Protein AF-A0A8J2MYY8-F1 (afdb_monomer_lite)

pLDDT: mean 73.26, std 25.35, range [22.89, 98.75]

Structure (mmCIF, N/CA/C/O backbone):
data_AF-A0A8J2MYY8-F1
#
_entry.id   AF-A0A8J2MYY8-F1
#
loop_
_atom_site.group_PDB
_atom_site.id
_atom_site.type_symbol
_atom_site.label_atom_id
_atom_site.label_alt_id
_atom_site.label_comp_id
_atom_site.label_asym_id
_atom_site.label_entity_id
_atom_site.label_seq_id
_atom_site.pdbx_PDB_ins_code
_atom_site.Cartn_x
_atom_site.Cartn_y
_atom_site.Cartn_z
_atom_site.occupancy
_atom_site.B_iso_or_equiv
_atom_site.auth_seq_id
_atom_site.auth_comp_id
_atom_site.auth_asym_id
_atom_site.auth_atom_id
_atom_site.pdbx_PDB_model_num
ATOM 1 N N . MET A 1 1 ? -21.750 -21.195 -16.686 1.00 35.53 1 MET A N 1
ATOM 2 C CA . MET A 1 1 ? -22.300 -19.972 -16.066 1.00 35.53 1 MET A CA 1
ATOM 3 C C . MET A 1 1 ? -21.213 -18.964 -16.250 1.00 35.53 1 MET A C 1
ATOM 5 O O . MET A 1 1 ? -20.213 -19.024 -15.547 1.00 35.53 1 MET A O 1
ATOM 9 N N . ASP A 1 2 ? -21.371 -18.157 -17.274 1.00 39.12 2 ASP A N 1
ATOM 10 C CA . ASP A 1 2 ? -20.282 -17.358 -17.801 1.00 39.12 2 ASP A CA 1
ATOM 11 C C . ASP A 1 2 ? -20.346 -16.023 -17.059 1.00 39.12 2 ASP A C 1
ATOM 13 O O . ASP A 1 2 ? -21.421 -15.427 -16.947 1.00 39.12 2 ASP A O 1
ATOM 17 N N . GLU A 1 3 ? -19.246 -15.624 -16.415 1.00 51.06 3 GLU A N 1
ATOM 18 C CA . GLU A 1 3 ? -19.241 -14.411 -15.594 1.00 51.06 3 GLU A CA 1
ATOM 19 C C . GLU A 1 3 ? -19.477 -13.197 -16.509 1.00 51.06 3 GLU A C 1
ATOM 21 O O . GLU A 1 3 ? -18.712 -13.018 -17.461 1.00 51.06 3 GLU A O 1
ATOM 26 N N . PRO A 1 4 ? -20.518 -12.367 -16.275 1.00 53.91 4 PRO A N 1
ATOM 27 C CA . PRO A 1 4 ? -20.776 -11.225 -17.142 1.00 53.91 4 PRO A CA 1
ATOM 28 C C . PRO A 1 4 ? -19.563 -10.279 -17.164 1.00 53.91 4 PRO A C 1
ATOM 30 O O . PRO A 1 4 ? -18.940 -10.054 -16.119 1.00 53.91 4 PRO A O 1
ATOM 33 N N . PRO A 1 5 ? -19.197 -9.748 -18.342 1.00 60.94 5 PRO A N 1
ATOM 34 C CA . PRO A 1 5 ? -17.864 -9.214 -18.588 1.00 60.94 5 PRO A CA 1
ATOM 35 C C . PRO A 1 5 ? -17.558 -7.955 -17.769 1.00 60.94 5 PRO A C 1
ATOM 37 O O . PRO A 1 5 ? -18.329 -6.992 -17.774 1.00 60.94 5 PRO A O 1
ATOM 40 N N . ASN A 1 6 ? -16.383 -7.930 -17.128 1.00 81.81 6 ASN A N 1
ATOM 41 C CA . ASN A 1 6 ? -15.788 -6.682 -16.650 1.00 81.81 6 ASN A CA 1
ATOM 42 C C . ASN A 1 6 ? -15.225 -5.955 -17.880 1.00 81.81 6 ASN A C 1
ATOM 44 O O . ASN A 1 6 ? -14.192 -6.362 -18.418 1.00 81.81 6 ASN A O 1
ATOM 48 N N . ALA A 1 7 ? -15.939 -4.942 -18.370 1.00 91.12 7 ALA A N 1
ATOM 49 C CA . ALA A 1 7 ? -15.578 -4.215 -19.579 1.00 91.12 7 ALA A CA 1
ATOM 50 C C . ALA A 1 7 ? -14.531 -3.142 -19.265 1.00 91.12 7 ALA A C 1
ATOM 52 O O . ALA A 1 7 ? -14.691 -2.357 -18.325 1.00 91.12 7 ALA A O 1
ATOM 53 N N . VAL A 1 8 ? -13.471 -3.090 -20.068 1.00 96.44 8 VAL A N 1
ATOM 54 C CA . VAL A 1 8 ? -12.348 -2.158 -19.908 1.00 96.44 8 VAL A CA 1
ATOM 55 C C . VAL A 1 8 ? -11.906 -1.587 -21.255 1.00 96.44 8 VAL A C 1
ATOM 57 O O . VAL A 1 8 ? -12.177 -2.182 -22.295 1.00 96.44 8 VAL A O 1
ATOM 60 N N . VAL A 1 9 ? -11.206 -0.452 -21.244 1.00 96.94 9 VAL A N 1
ATOM 61 C CA . VAL A 1 9 ? -10.592 0.170 -22.428 1.00 96.94 9 VAL A CA 1
ATOM 62 C C . VAL A 1 9 ? -9.089 0.335 -22.197 1.00 96.94 9 VAL A C 1
ATOM 64 O O . VAL A 1 9 ? -8.678 0.944 -21.208 1.00 96.94 9 VAL A O 1
ATOM 67 N N . THR A 1 10 ? -8.267 -0.225 -23.086 1.00 96.31 10 THR A N 1
ATOM 68 C CA . THR A 1 10 ? -6.794 -0.143 -23.006 1.00 96.31 10 THR A CA 1
ATOM 69 C C . THR A 1 10 ? -6.267 1.232 -23.431 1.00 96.31 10 THR A C 1
ATOM 71 O O . THR A 1 10 ? -7.011 2.057 -23.965 1.00 96.31 10 THR A O 1
ATOM 74 N N . ALA A 1 11 ? -4.963 1.473 -23.263 1.00 94.50 11 ALA A N 1
ATOM 75 C CA . ALA A 1 11 ? -4.309 2.701 -23.729 1.00 94.50 11 ALA A CA 1
ATOM 76 C C . ALA A 1 11 ? -4.396 2.901 -25.258 1.00 94.50 11 ALA A C 1
ATOM 78 O O . ALA A 1 11 ? -4.311 4.020 -25.753 1.00 94.50 11 ALA A O 1
ATOM 79 N N . GLU A 1 12 ? -4.615 1.820 -26.012 1.00 94.50 12 GLU A N 1
ATOM 80 C CA . GLU A 1 12 ? -4.838 1.841 -27.464 1.00 94.50 12 GLU A CA 1
ATOM 81 C C . GLU A 1 12 ? -6.306 2.114 -27.852 1.00 94.50 12 GLU A C 1
ATOM 83 O O . GLU A 1 12 ? -6.661 2.020 -29.026 1.00 94.50 12 GLU A O 1
ATOM 88 N N . GLY A 1 13 ? -7.192 2.379 -26.884 1.00 94.69 13 GLY A N 1
ATOM 89 C CA . GLY A 1 13 ? -8.627 2.575 -27.117 1.00 94.69 13 GLY A CA 1
ATOM 90 C C . GLY A 1 13 ? -9.415 1.288 -27.400 1.00 94.69 13 GLY A C 1
ATOM 91 O O . GLY A 1 13 ? -10.597 1.358 -27.735 1.00 94.69 13 GLY A O 1
ATOM 92 N N . LYS A 1 14 ? -8.799 0.105 -27.261 1.00 95.31 14 LYS A N 1
ATOM 93 C CA . LYS A 1 14 ? -9.464 -1.189 -27.495 1.00 95.31 14 LYS A CA 1
ATOM 94 C C . LYS A 1 14 ? -10.354 -1.546 -26.307 1.00 95.31 14 LYS A C 1
ATOM 96 O O . LYS A 1 14 ? -9.869 -1.614 -25.178 1.00 95.31 14 LYS A O 1
ATOM 101 N N . MET A 1 15 ? -11.633 -1.816 -26.566 1.00 96.12 15 MET A N 1
ATOM 102 C CA . MET A 1 15 ? -12.546 -2.373 -25.566 1.00 96.12 15 MET A CA 1
ATOM 103 C C . MET A 1 15 ? -12.300 -3.880 -25.411 1.00 96.12 15 MET A C 1
ATOM 105 O O . MET A 1 15 ? -12.277 -4.598 -26.409 1.00 96.12 15 MET A O 1
ATOM 109 N N . LEU A 1 16 ? -12.126 -4.351 -24.175 1.00 95.56 16 LEU A N 1
ATOM 110 C CA . LEU A 1 16 ? -11.881 -5.754 -23.827 1.00 95.56 16 LEU A CA 1
ATOM 111 C C . LEU A 1 16 ? -12.778 -6.201 -22.664 1.00 95.56 16 LEU A C 1
ATOM 113 O O . LEU A 1 16 ? -13.167 -5.391 -21.820 1.00 95.56 16 LEU A O 1
ATOM 117 N N . THR A 1 17 ? -13.021 -7.507 -22.573 1.00 95.31 17 THR A N 1
ATOM 118 C CA . THR A 1 17 ? -13.473 -8.174 -21.344 1.00 95.31 17 THR A CA 1
ATOM 119 C C . THR A 1 17 ? -12.260 -8.638 -20.546 1.00 95.31 17 THR A C 1
ATOM 121 O O . THR A 1 17 ? -11.368 -9.274 -21.104 1.00 95.31 17 THR A O 1
ATOM 124 N N . ALA A 1 18 ? -12.246 -8.404 -19.235 1.00 95.12 18 ALA A N 1
ATOM 125 C CA . ALA A 1 18 ? -11.312 -9.047 -18.312 1.00 95.12 18 ALA A CA 1
ATOM 126 C C . ALA A 1 18 ? -12.074 -9.997 -17.372 1.00 95.12 18 ALA A C 1
ATOM 128 O O . ALA A 1 18 ? -12.907 -9.557 -16.584 1.00 95.12 18 ALA A O 1
ATOM 129 N N . SER A 1 19 ? -11.806 -11.300 -17.421 1.00 93.00 19 SER A N 1
ATOM 130 C CA . SER A 1 19 ? -12.406 -12.324 -16.549 1.00 93.00 19 SER A CA 1
ATOM 131 C C . SER A 1 19 ? -11.359 -13.357 -16.123 1.00 93.00 19 SER A C 1
ATOM 133 O O . SER A 1 19 ? -10.232 -13.346 -16.611 1.00 93.00 19 SER A O 1
ATOM 135 N N . ALA A 1 20 ? -11.717 -14.314 -15.263 1.00 91.19 20 ALA A N 1
ATOM 136 C CA . ALA A 1 20 ? -10.812 -15.410 -14.902 1.00 91.19 20 ALA A CA 1
ATOM 137 C C . ALA A 1 20 ? -10.425 -16.334 -16.087 1.00 91.19 20 ALA A C 1
ATOM 139 O O . ALA A 1 20 ? -9.560 -17.193 -15.924 1.00 91.19 20 ALA A O 1
ATOM 140 N N . THR A 1 21 ? -11.055 -16.182 -17.262 1.00 91.56 21 THR A N 1
ATOM 141 C CA . THR A 1 21 ? -10.825 -17.014 -18.463 1.00 91.56 21 THR A CA 1
ATOM 142 C C . THR A 1 21 ? -10.539 -16.222 -19.746 1.00 91.56 21 THR A C 1
ATOM 144 O O . THR A 1 21 ? -10.044 -16.801 -20.708 1.00 91.56 21 THR A O 1
ATOM 147 N N . GLU A 1 22 ? -10.772 -14.906 -19.764 1.00 94.06 22 GLU A N 1
ATOM 148 C CA . GLU A 1 22 ? -10.549 -14.019 -20.913 1.00 94.06 22 GLU A CA 1
ATOM 149 C C . GLU A 1 22 ? -9.733 -12.798 -20.466 1.00 94.06 22 GLU A C 1
ATOM 151 O O . GLU A 1 22 ? -10.091 -12.148 -19.486 1.00 94.06 22 GLU A O 1
ATOM 156 N N . ASN A 1 23 ? -8.610 -12.506 -21.136 1.00 95.88 23 ASN A N 1
ATOM 157 C CA . ASN A 1 23 ? -7.608 -11.526 -20.672 1.00 95.88 23 ASN A CA 1
ATOM 158 C C . ASN A 1 23 ? -7.275 -11.711 -19.172 1.00 95.88 23 ASN A C 1
ATOM 160 O O . ASN A 1 23 ? -7.234 -10.760 -18.390 1.00 95.88 23 ASN A O 1
ATOM 164 N N . ALA A 1 24 ? -7.082 -12.971 -18.760 1.00 95.69 24 ALA A N 1
ATOM 165 C CA . ALA A 1 24 ? -7.004 -13.367 -17.352 1.00 95.69 24 ALA A CA 1
ATOM 166 C C . ALA A 1 24 ? -5.820 -12.747 -16.588 1.00 95.69 24 ALA A C 1
ATOM 168 O O . ALA A 1 24 ? -5.870 -12.610 -15.368 1.00 95.69 24 ALA A O 1
ATOM 169 N N . ASP A 1 25 ? -4.776 -12.319 -17.297 1.00 97.62 25 ASP A N 1
ATOM 170 C CA . ASP A 1 25 ? -3.670 -11.539 -16.746 1.00 97.62 25 ASP A CA 1
ATOM 171 C C . ASP A 1 25 ? -4.082 -10.091 -16.422 1.00 97.62 25 ASP A C 1
ATOM 173 O O . ASP A 1 25 ? -3.766 -9.593 -15.341 1.00 97.62 25 ASP A O 1
ATOM 177 N N . LEU A 1 26 ? -4.870 -9.444 -17.286 1.00 97.06 26 LEU A N 1
ATOM 178 C CA . LEU A 1 26 ? -5.470 -8.136 -17.007 1.00 97.06 26 LEU A CA 1
ATOM 179 C C . LEU A 1 26 ? -6.485 -8.218 -15.861 1.00 97.06 26 LEU A C 1
ATOM 181 O O . LEU A 1 26 ? -6.460 -7.377 -14.966 1.00 97.06 26 LEU A O 1
ATOM 185 N N . TYR A 1 27 ? -7.325 -9.258 -15.834 1.00 96.19 27 TYR A N 1
ATOM 186 C CA . TYR A 1 27 ? -8.229 -9.528 -14.708 1.00 96.19 27 TYR A CA 1
ATOM 187 C C . TYR A 1 27 ? -7.463 -9.689 -13.390 1.00 96.19 27 TYR A C 1
ATOM 189 O O . TYR A 1 27 ? -7.833 -9.087 -12.380 1.00 96.19 27 TYR A O 1
ATOM 197 N N . TRP A 1 28 ? -6.372 -10.461 -13.404 1.00 97.38 28 TRP A N 1
ATOM 198 C CA . TRP A 1 28 ? -5.506 -10.673 -12.245 1.00 97.38 28 TRP A CA 1
ATOM 199 C C . TRP A 1 28 ? -4.905 -9.354 -11.743 1.00 97.38 28 TRP A C 1
ATOM 201 O O . TRP A 1 28 ? -4.964 -9.081 -10.544 1.00 97.38 28 TRP A O 1
ATOM 211 N N . ALA A 1 29 ? -4.390 -8.512 -12.646 1.00 97.88 29 ALA A N 1
ATOM 212 C CA . ALA A 1 29 ? -3.794 -7.222 -12.300 1.00 97.88 29 ALA A CA 1
ATOM 213 C C . ALA A 1 29 ? -4.820 -6.192 -11.798 1.00 97.88 29 ALA A C 1
ATOM 215 O O . ALA A 1 29 ? -4.589 -5.553 -10.773 1.00 97.88 29 ALA A O 1
ATOM 216 N N . LEU A 1 30 ? -5.982 -6.073 -12.447 1.00 96.62 30 LEU A N 1
ATOM 217 C CA . LEU A 1 30 ? -7.080 -5.214 -11.982 1.00 96.62 30 LEU A CA 1
ATOM 218 C C . LEU A 1 30 ? -7.621 -5.669 -10.616 1.00 96.62 30 LEU A C 1
ATOM 220 O O . LEU A 1 30 ? -7.994 -4.842 -9.784 1.00 96.62 30 LEU A O 1
ATOM 224 N N . SER A 1 31 ?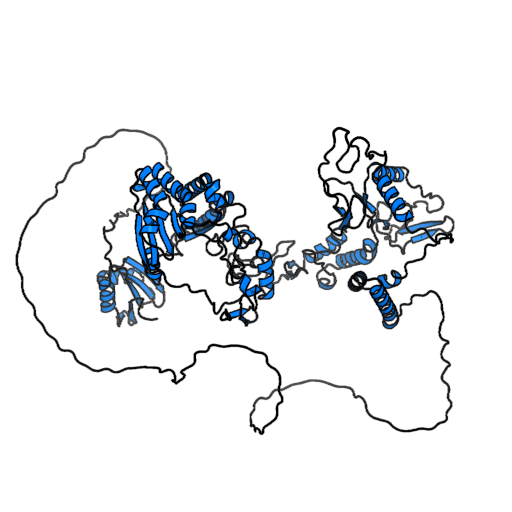 -7.591 -6.975 -10.343 1.00 95.44 31 SER A N 1
ATOM 225 C CA . SER A 1 31 ? -7.970 -7.576 -9.059 1.00 95.44 31 SER A CA 1
ATOM 226 C C . SER A 1 31 ? -6.887 -7.392 -7.981 1.00 95.44 31 SER A C 1
ATOM 228 O O . SER A 1 31 ? -6.402 -8.358 -7.398 1.00 95.44 31 SER A O 1
ATOM 230 N N . GLY A 1 32 ? -6.512 -6.145 -7.683 1.00 94.75 32 GLY A N 1
ATOM 231 C CA . GLY A 1 32 ? -5.687 -5.786 -6.519 1.00 94.75 32 GLY A CA 1
ATOM 232 C C . GLY A 1 32 ? -4.299 -5.213 -6.811 1.00 94.75 32 GLY A C 1
ATOM 233 O O . GLY A 1 32 ? -3.652 -4.740 -5.882 1.00 94.75 32 GLY A O 1
ATOM 234 N N . GLY A 1 33 ? -3.862 -5.173 -8.070 1.00 95.69 33 GLY A N 1
ATOM 235 C CA . GLY A 1 33 ? -2.598 -4.570 -8.508 1.00 95.69 33 GLY A CA 1
ATOM 236 C C . GLY A 1 33 ? -2.614 -3.041 -8.641 1.00 95.69 33 GLY A C 1
ATOM 237 O O . GLY A 1 33 ? -1.785 -2.490 -9.362 1.00 95.69 33 GLY A O 1
ATOM 238 N N . GLY A 1 34 ? -3.541 -2.352 -7.970 1.00 92.06 34 GLY A N 1
ATOM 239 C CA . GLY A 1 34 ? -3.747 -0.903 -8.068 1.00 92.06 34 GLY A CA 1
ATOM 240 C C . GLY A 1 34 ? -4.688 -0.490 -9.208 1.00 92.06 34 GLY A C 1
ATOM 241 O O . GLY A 1 34 ? -4.723 -1.105 -10.272 1.00 92.06 34 GLY A O 1
ATOM 242 N N . GLY A 1 35 ? -5.483 0.556 -8.977 1.00 91.69 35 GLY A N 1
ATOM 243 C CA . GLY A 1 35 ? -6.344 1.138 -10.011 1.00 91.69 35 GLY A CA 1
ATOM 244 C C . GLY A 1 35 ? -5.564 1.997 -11.011 1.00 91.69 35 GLY A C 1
ATOM 245 O O . GLY A 1 35 ? -4.432 2.393 -10.750 1.00 91.69 35 GLY A O 1
ATOM 246 N N . GLY A 1 36 ? -6.188 2.307 -12.152 1.00 92.50 36 GLY A N 1
ATOM 247 C CA . GLY A 1 36 ? -5.792 3.424 -13.021 1.00 92.50 36 GLY A CA 1
ATOM 248 C C . GLY A 1 36 ? -4.393 3.385 -13.650 1.00 92.50 36 GLY A C 1
ATOM 249 O O . GLY A 1 36 ? -3.919 4.435 -14.060 1.00 92.50 36 GLY A O 1
ATOM 250 N N . THR A 1 37 ? -3.744 2.216 -13.748 1.00 95.88 37 THR A N 1
ATOM 251 C CA . THR A 1 37 ? -2.482 2.048 -14.505 1.00 95.88 37 THR A CA 1
ATOM 252 C C . THR A 1 37 ? -2.583 1.065 -15.688 1.00 95.88 37 THR A C 1
ATOM 254 O O . THR A 1 37 ? -1.845 1.209 -16.655 1.00 95.88 37 THR A O 1
ATOM 257 N N . TYR A 1 38 ? -3.508 0.093 -15.679 1.00 96.69 38 TYR A N 1
ATOM 258 C CA . TYR A 1 38 ? -3.600 -0.928 -16.746 1.00 96.69 38 TYR A CA 1
ATOM 259 C C . TYR A 1 38 ? -4.593 -0.589 -17.868 1.00 96.69 38 TYR A C 1
ATOM 261 O O . TYR A 1 38 ? -4.336 -0.869 -19.036 1.00 96.69 38 TYR A O 1
ATOM 269 N N . ALA A 1 39 ? -5.762 -0.059 -17.500 1.00 96.44 39 ALA A N 1
ATOM 270 C CA . ALA A 1 39 ? -6.894 0.202 -18.386 1.00 96.44 39 ALA A CA 1
ATOM 271 C C . ALA A 1 39 ? -7.917 1.114 -17.686 1.00 96.44 39 ALA A C 1
ATOM 273 O O . ALA A 1 39 ? -7.975 1.160 -16.452 1.00 96.44 39 ALA A O 1
ATOM 274 N N . VAL A 1 40 ? -8.780 1.771 -18.463 1.00 97.44 40 VAL A N 1
ATOM 275 C CA . VAL A 1 40 ? -9.993 2.427 -17.950 1.00 97.44 40 VAL A CA 1
ATOM 276 C C . VAL A 1 40 ? -11.069 1.361 -17.747 1.00 97.44 40 VAL A C 1
ATOM 278 O O . VAL A 1 40 ? -11.506 0.736 -18.710 1.00 97.44 40 VAL A O 1
ATOM 281 N N . VAL A 1 41 ? -11.509 1.140 -16.508 1.00 96.38 41 VAL A N 1
ATOM 282 C CA . VAL A 1 41 ? -12.591 0.188 -16.201 1.00 96.38 41 VAL A CA 1
ATOM 283 C C . VAL A 1 41 ? -13.949 0.860 -16.415 1.00 96.38 41 VAL A C 1
ATOM 285 O O . VAL A 1 41 ? -14.198 1.928 -15.862 1.00 96.38 41 VAL A O 1
ATOM 288 N N . LEU A 1 42 ? -14.824 0.229 -17.203 1.00 95.62 42 LEU A N 1
ATOM 289 C CA . LEU A 1 42 ? -16.184 0.702 -17.492 1.00 95.62 42 LEU A CA 1
ATOM 290 C C . LEU A 1 42 ? -17.251 -0.040 -16.677 1.00 95.62 42 LEU A C 1
ATOM 292 O O . LEU A 1 42 ? -18.251 0.557 -16.283 1.00 95.62 42 LEU A O 1
ATOM 296 N N . SER A 1 43 ? -17.054 -1.335 -16.417 1.00 94.06 43 SER A N 1
ATOM 297 C CA . SER A 1 43 ? -17.954 -2.149 -15.596 1.00 94.06 43 SER A CA 1
ATOM 298 C C . SER A 1 43 ? -17.190 -3.177 -14.764 1.00 94.06 43 SER A C 1
ATOM 300 O O . SER A 1 43 ? -16.089 -3.599 -15.121 1.00 94.06 43 SER A O 1
ATOM 302 N N . MET A 1 44 ? -17.805 -3.619 -13.664 1.00 93.56 44 MET A N 1
ATOM 303 C CA . MET A 1 44 ? -17.365 -4.805 -12.934 1.00 93.56 44 MET A CA 1
ATOM 304 C C . MET A 1 44 ? -18.550 -5.651 -12.460 1.00 93.56 44 MET A C 1
ATOM 306 O O . MET A 1 44 ? -19.579 -5.125 -12.032 1.00 93.56 44 MET A O 1
ATOM 310 N N . THR A 1 45 ? -18.368 -6.965 -12.484 1.00 90.69 45 THR A N 1
ATOM 311 C CA . THR A 1 45 ? -19.266 -7.968 -11.916 1.00 90.69 45 THR A CA 1
ATOM 312 C C . THR A 1 45 ? -18.748 -8.366 -10.539 1.00 90.69 45 THR A C 1
ATOM 314 O O . THR A 1 45 ? -17.639 -8.880 -10.404 1.00 90.69 45 THR A O 1
ATOM 317 N N . VAL A 1 46 ? -19.560 -8.160 -9.500 1.00 90.69 46 VAL A N 1
ATOM 318 C CA . VAL A 1 46 ? -19.211 -8.511 -8.114 1.00 90.69 46 VAL A CA 1
ATOM 319 C C . VAL A 1 46 ? -20.101 -9.627 -7.567 1.00 90.69 46 VAL A C 1
ATOM 321 O O . VAL A 1 46 ? -21.279 -9.734 -7.908 1.00 90.69 46 VAL A O 1
ATOM 324 N N . LYS A 1 47 ? -19.549 -10.457 -6.674 1.00 89.69 47 LYS A N 1
ATOM 325 C CA . LYS A 1 47 ? -20.314 -11.509 -5.988 1.00 89.69 47 LYS A CA 1
ATOM 326 C C . LYS A 1 47 ? -21.252 -10.887 -4.952 1.00 89.69 47 LYS A C 1
ATOM 328 O O . LYS A 1 47 ? -20.796 -10.357 -3.941 1.00 89.69 47 LYS A O 1
ATOM 333 N N . ALA A 1 48 ? -22.557 -10.984 -5.194 1.00 91.25 48 ALA A N 1
ATOM 334 C CA . ALA A 1 48 ? -23.585 -10.672 -4.207 1.00 91.25 48 ALA A CA 1
ATOM 335 C C . ALA A 1 48 ? -23.799 -11.859 -3.250 1.00 91.25 48 ALA A C 1
ATOM 337 O O . ALA A 1 48 ? -23.750 -13.017 -3.664 1.00 91.25 48 ALA A O 1
ATOM 338 N N . TYR A 1 49 ? -24.081 -11.567 -1.979 1.00 89.88 49 TYR A N 1
ATOM 339 C CA . TYR A 1 49 ? -24.333 -12.569 -0.939 1.00 89.88 49 TYR A CA 1
ATOM 340 C C . TYR A 1 49 ? -25.767 -12.441 -0.400 1.00 89.88 49 TYR A C 1
ATOM 342 O O . TYR A 1 49 ? -26.284 -11.323 -0.331 1.00 89.88 49 TYR A O 1
ATOM 350 N N . PRO A 1 50 ? -26.425 -13.543 0.014 1.00 91.44 50 PRO A N 1
ATOM 351 C CA . PRO A 1 50 ? -27.752 -13.478 0.619 1.00 91.44 50 PRO A CA 1
ATOM 352 C C . PRO A 1 50 ? -27.779 -12.571 1.855 1.00 91.44 50 PRO A C 1
ATOM 354 O O . PRO A 1 50 ? -26.930 -12.686 2.743 1.00 91.44 50 PRO A O 1
ATOM 357 N N . ALA A 1 51 ? -28.785 -11.699 1.935 1.00 89.94 51 ALA A N 1
ATOM 358 C CA . ALA A 1 51 ? -29.011 -10.870 3.112 1.00 89.94 51 ALA A CA 1
ATOM 359 C C . ALA A 1 51 ? -29.333 -11.753 4.331 1.00 89.94 51 ALA A C 1
ATOM 361 O O . ALA A 1 51 ? -30.248 -12.576 4.285 1.00 89.94 51 ALA A O 1
ATOM 362 N N . LYS A 1 52 ? -28.583 -11.562 5.419 1.00 93.44 52 LYS A N 1
ATOM 363 C CA . LYS A 1 52 ? -28.752 -12.250 6.706 1.00 93.44 52 LYS A CA 1
ATOM 364 C C . LYS A 1 52 ? -28.869 -11.244 7.850 1.00 93.44 52 LYS A C 1
ATOM 366 O O . LYS A 1 52 ? -28.573 -10.058 7.678 1.00 93.44 52 LYS A O 1
ATOM 371 N N . GLN A 1 53 ? -29.274 -11.745 9.015 1.00 96.00 53 GLN A N 1
ATOM 372 C CA . GLN A 1 53 ? -29.166 -11.004 10.266 1.00 96.00 53 GLN A CA 1
ATOM 373 C C . GLN A 1 53 ? -27.686 -10.817 10.623 1.00 96.00 53 GLN A C 1
ATOM 375 O O . GLN A 1 53 ? -26.862 -11.703 10.390 1.00 96.00 53 GLN A O 1
ATOM 380 N N . VAL A 1 54 ? -27.351 -9.662 11.179 1.00 98.38 54 VAL A N 1
ATOM 381 C CA . VAL A 1 54 ? -26.008 -9.316 11.632 1.00 98.38 54 VAL A CA 1
ATOM 382 C C . VAL A 1 54 ? -26.045 -9.108 13.136 1.00 98.38 54 VAL A C 1
ATOM 384 O O . VAL A 1 54 ? -26.798 -8.268 13.636 1.00 98.38 54 VAL A O 1
ATOM 387 N N . GLY A 1 55 ? -25.202 -9.853 13.848 1.00 98.62 55 GLY A N 1
ATOM 388 C CA . GLY A 1 55 ? -24.866 -9.552 15.231 1.00 98.62 55 GLY A CA 1
ATOM 389 C C . GLY A 1 55 ? -23.928 -8.351 15.246 1.00 98.62 55 GLY A C 1
ATOM 390 O O . GLY A 1 55 ? -22.833 -8.413 14.683 1.00 98.62 55 GLY A O 1
ATOM 391 N N . GLY A 1 56 ? -24.355 -7.260 15.875 1.00 98.56 56 GLY A N 1
ATOM 392 C CA . GLY A 1 56 ? -23.615 -6.005 15.926 1.00 98.56 56 GLY A CA 1
ATOM 393 C C . GLY A 1 56 ? -23.245 -5.586 17.345 1.00 98.56 56 GLY A C 1
ATOM 394 O O . GLY A 1 56 ? -23.953 -5.887 18.309 1.00 98.56 56 GLY A O 1
ATOM 395 N N . ALA A 1 57 ? -22.155 -4.834 17.485 1.00 98.69 57 ALA A N 1
ATOM 396 C CA . ALA A 1 57 ? -21.894 -4.053 18.692 1.00 98.69 57 ALA A CA 1
ATOM 397 C C . ALA A 1 57 ? -21.107 -2.771 18.397 1.00 98.69 57 ALA A C 1
ATOM 399 O O . ALA A 1 57 ? -20.415 -2.662 17.386 1.00 98.69 57 ALA A O 1
ATOM 400 N N . ALA A 1 58 ? -21.180 -1.813 19.319 1.00 98.25 58 ALA A N 1
ATOM 401 C CA . ALA A 1 58 ? -20.220 -0.721 19.415 1.00 98.25 58 ALA A CA 1
ATOM 402 C C . ALA A 1 58 ? -19.955 -0.340 20.877 1.00 98.25 58 ALA A C 1
ATOM 404 O O . ALA A 1 58 ? -20.787 -0.580 21.754 1.00 98.25 58 ALA A O 1
ATOM 405 N N . MET A 1 59 ? -18.810 0.289 21.132 1.00 97.00 59 MET A N 1
ATOM 406 C CA . MET A 1 59 ? -18.463 0.873 22.427 1.00 97.00 59 MET A CA 1
ATOM 407 C C . MET A 1 59 ? -17.563 2.099 22.283 1.00 97.00 59 MET A C 1
ATOM 409 O O . MET A 1 59 ? -16.833 2.234 21.303 1.00 97.00 59 MET A O 1
ATOM 413 N N . GLN A 1 60 ? -17.584 2.964 23.296 1.00 97.44 60 GLN A N 1
ATOM 414 C CA . GLN A 1 60 ? -16.679 4.105 23.419 1.00 97.44 60 GLN A CA 1
ATOM 415 C C . GLN A 1 60 ? -16.231 4.254 24.875 1.00 97.44 60 GLN A C 1
ATOM 417 O O . GLN A 1 60 ? -17.055 4.439 25.769 1.00 97.44 60 GLN A O 1
ATOM 422 N N . LEU A 1 61 ? -14.921 4.187 25.109 1.00 97.88 61 LEU A N 1
ATOM 423 C CA . LEU A 1 61 ? -14.284 4.416 26.403 1.00 97.88 61 LEU A CA 1
ATOM 424 C C . LEU A 1 61 ? -13.447 5.695 26.321 1.00 97.88 61 LEU A C 1
ATOM 426 O O . LEU A 1 61 ? -12.444 5.734 25.612 1.00 97.88 61 LEU A O 1
ATOM 430 N N . LEU A 1 62 ? -13.843 6.734 27.057 1.00 97.88 62 LEU A N 1
ATOM 431 C CA . LEU A 1 62 ? -13.067 7.971 27.175 1.00 97.88 62 LEU A CA 1
ATOM 432 C C . LEU A 1 62 ? -11.940 7.789 28.199 1.00 97.88 62 LEU A C 1
ATOM 434 O O . LEU A 1 62 ? -12.193 7.294 29.300 1.00 97.88 62 LEU A O 1
ATOM 438 N N . ALA A 1 63 ? -10.729 8.254 27.895 1.00 96.50 63 ALA A N 1
ATOM 439 C CA . ALA A 1 63 ? -9.595 8.213 28.823 1.00 96.50 63 ALA A CA 1
ATOM 440 C C . ALA A 1 63 ? -9.906 8.932 30.150 1.00 96.50 63 ALA A C 1
ATOM 442 O O . ALA A 1 63 ? -9.574 8.436 31.223 1.00 96.50 63 ALA A O 1
ATOM 443 N N . SER A 1 64 ? -10.656 10.038 30.087 1.00 97.00 64 SER A N 1
ATOM 444 C CA . SER A 1 64 ? -11.128 10.817 31.241 1.00 97.00 64 SER A CA 1
ATOM 445 C C . SER A 1 64 ? -12.144 10.102 32.146 1.00 97.00 64 SER A C 1
ATOM 447 O O . SER A 1 64 ? -12.458 10.613 33.219 1.00 97.00 64 SER A O 1
ATOM 449 N N . SER A 1 65 ? -12.662 8.933 31.748 1.00 95.88 65 SER A N 1
ATOM 450 C CA . SER A 1 65 ? -13.590 8.126 32.561 1.00 95.88 65 SER A CA 1
ATOM 451 C C . SER A 1 65 ? -12.895 7.095 33.465 1.00 95.88 65 SER A C 1
ATOM 453 O O . SER A 1 65 ? -13.557 6.395 34.231 1.00 95.88 65 SER A O 1
ATOM 455 N N . THR A 1 66 ? -11.565 6.985 33.387 1.00 96.25 66 THR A N 1
ATOM 456 C CA . THR A 1 66 ? -10.756 6.011 34.135 1.00 96.25 66 THR A CA 1
ATOM 457 C C . THR A 1 66 ? -9.372 6.598 34.467 1.00 96.25 66 THR A C 1
ATOM 459 O O . THR A 1 66 ? -9.157 7.797 34.309 1.00 96.25 66 THR A O 1
ATOM 462 N N . THR A 1 67 ? -8.435 5.797 34.983 1.00 97.38 67 THR A N 1
ATOM 463 C CA . THR A 1 67 ? -7.045 6.239 35.219 1.00 97.38 67 THR A CA 1
ATOM 464 C C . THR A 1 67 ? -6.145 5.911 34.016 1.00 97.38 67 THR A C 1
ATOM 466 O O . THR A 1 67 ? -6.457 4.969 33.280 1.00 97.38 67 THR A O 1
ATOM 469 N N . PRO A 1 68 ? -5.020 6.623 33.798 1.00 96.38 68 PRO A N 1
ATOM 470 C CA . PRO A 1 68 ? -4.136 6.381 32.652 1.00 96.38 68 PRO A CA 1
ATOM 471 C C . PRO A 1 68 ? -3.630 4.935 32.555 1.00 96.38 68 PRO A C 1
ATOM 473 O O . PRO A 1 68 ? -3.563 4.373 31.465 1.00 96.38 68 PRO A O 1
ATOM 476 N N . GLU A 1 69 ? -3.345 4.296 33.690 1.00 97.25 69 GLU A N 1
ATOM 477 C CA . GLU A 1 69 ? -2.853 2.915 33.762 1.00 97.25 69 GLU A CA 1
ATOM 478 C C . GLU A 1 69 ? -3.946 1.923 33.347 1.00 97.25 69 GLU A C 1
ATOM 480 O O . GLU A 1 69 ? -3.696 0.978 32.599 1.00 97.25 69 GLU A O 1
ATOM 485 N N . LYS A 1 70 ? -5.186 2.163 33.794 1.00 97.88 70 LYS A N 1
ATOM 486 C CA . LYS A 1 70 ? -6.357 1.365 33.413 1.00 97.88 70 LYS A CA 1
ATOM 487 C C . LYS A 1 70 ? -6.735 1.563 31.948 1.00 97.88 70 LYS A C 1
ATOM 489 O O . LYS A 1 70 ? -7.160 0.609 31.306 1.00 97.88 70 LYS A O 1
ATOM 494 N N . TYR A 1 71 ? -6.577 2.776 31.423 1.00 97.44 71 TYR A N 1
ATOM 495 C CA . TYR A 1 71 ? -6.791 3.081 30.012 1.00 97.44 71 TYR A CA 1
ATOM 496 C C . TYR A 1 71 ? -5.755 2.370 29.129 1.00 97.44 71 TYR A C 1
ATOM 498 O O . TYR A 1 71 ? -6.126 1.637 28.217 1.00 97.44 71 TYR A O 1
ATOM 506 N N . ALA A 1 72 ? -4.466 2.479 29.465 1.00 96.75 72 ALA A N 1
ATOM 507 C CA . ALA A 1 72 ? -3.392 1.764 28.778 1.00 96.75 72 ALA A CA 1
ATOM 508 C C . ALA A 1 72 ? -3.589 0.235 28.821 1.00 96.75 72 ALA A C 1
ATOM 510 O O . ALA A 1 72 ? -3.403 -0.441 27.808 1.00 96.75 72 ALA A O 1
ATOM 511 N N . ALA A 1 73 ? -4.038 -0.309 29.958 1.00 98.00 73 ALA A N 1
ATOM 512 C CA . ALA A 1 73 ? -4.397 -1.720 30.088 1.00 98.00 73 ALA A CA 1
ATOM 513 C C . ALA A 1 73 ? -5.644 -2.108 29.265 1.00 98.00 73 ALA A C 1
ATOM 515 O O . ALA A 1 73 ? -5.688 -3.209 28.719 1.00 98.00 73 ALA A O 1
ATOM 516 N N . ALA A 1 74 ? -6.634 -1.222 29.124 1.00 98.12 74 ALA A N 1
ATOM 517 C CA . ALA A 1 74 ? -7.801 -1.440 28.267 1.00 98.12 74 ALA A CA 1
ATOM 518 C C . ALA A 1 74 ? -7.438 -1.441 26.770 1.00 98.12 74 ALA A C 1
ATOM 520 O O . ALA A 1 74 ? -7.997 -2.244 26.021 1.00 98.12 74 ALA A O 1
ATOM 521 N N . THR A 1 75 ? -6.476 -0.617 26.340 1.00 97.38 75 THR A N 1
ATOM 522 C CA . THR A 1 75 ? -5.887 -0.685 24.988 1.00 97.38 75 THR A CA 1
ATOM 523 C C . THR A 1 75 ? -5.109 -1.985 24.796 1.00 97.38 75 THR A C 1
ATOM 525 O O . THR A 1 75 ? -5.302 -2.675 23.798 1.00 97.38 75 THR A O 1
ATOM 528 N N . ALA A 1 76 ? -4.280 -2.373 25.772 1.00 98.25 76 ALA A N 1
ATOM 529 C CA . ALA A 1 76 ? -3.518 -3.620 25.710 1.00 98.25 76 ALA A CA 1
ATOM 530 C C . ALA A 1 76 ? -4.431 -4.850 25.580 1.00 98.25 76 ALA A C 1
ATOM 532 O O . ALA A 1 76 ? -4.214 -5.695 24.715 1.00 98.25 76 ALA A O 1
ATOM 533 N N . LYS A 1 77 ? -5.505 -4.910 26.380 1.00 98.44 77 LYS A N 1
ATOM 534 C CA . LYS A 1 77 ? -6.497 -5.992 26.326 1.00 98.44 77 LYS A CA 1
ATOM 535 C C . LYS A 1 77 ? -7.390 -5.969 25.088 1.00 98.44 77 LYS A C 1
ATOM 537 O O . LYS A 1 77 ? -7.965 -7.008 24.785 1.00 98.44 77 LYS A O 1
ATOM 542 N N . LEU A 1 78 ? -7.499 -4.850 24.366 1.00 98.25 78 LEU A N 1
ATOM 543 C CA . LEU A 1 78 ? -8.155 -4.845 23.057 1.00 98.25 78 LEU A CA 1
ATOM 544 C C . LEU A 1 78 ? -7.304 -5.620 22.048 1.00 98.25 78 LEU A C 1
ATOM 546 O O . LEU A 1 78 ? -7.805 -6.557 21.438 1.00 98.25 78 LEU A O 1
ATOM 550 N N . LEU A 1 79 ? -6.017 -5.277 21.925 1.00 98.19 79 LEU A N 1
ATOM 551 C CA . LEU A 1 79 ? -5.112 -5.922 20.966 1.00 98.19 79 LEU A CA 1
ATOM 552 C C . LEU A 1 79 ? -4.838 -7.394 21.321 1.00 98.19 79 LEU A C 1
ATOM 554 O O . LEU A 1 79 ? -4.885 -8.244 20.441 1.00 98.19 79 LEU A O 1
ATOM 558 N N . GLU A 1 80 ? -4.634 -7.713 22.604 1.00 98.38 80 GLU A N 1
ATOM 559 C CA . GLU A 1 80 ? -4.409 -9.088 23.089 1.00 98.38 80 GLU A CA 1
ATOM 560 C C . GLU A 1 80 ? -5.588 -10.035 22.810 1.00 98.38 80 GLU A C 1
ATOM 562 O O . GLU A 1 80 ? -5.385 -11.210 22.517 1.00 98.38 80 GLU A O 1
ATOM 567 N N . LEU A 1 81 ? -6.827 -9.543 22.913 1.00 98.44 81 LEU A N 1
ATOM 568 C CA . LEU A 1 81 ? -8.032 -10.367 22.755 1.00 98.44 81 LEU A CA 1
ATOM 569 C C . LEU A 1 81 ? -8.610 -10.325 21.334 1.00 98.44 81 LEU A C 1
ATOM 571 O O . LEU A 1 81 ? -9.531 -11.086 21.036 1.00 98.44 81 LEU A O 1
ATOM 575 N N . LEU A 1 82 ? -8.063 -9.477 20.458 1.00 98.25 82 LEU A N 1
ATOM 576 C CA . LEU A 1 82 ? -8.504 -9.323 19.075 1.00 98.25 82 LEU A CA 1
ATOM 577 C C . LEU A 1 82 ? -8.479 -10.644 18.277 1.00 98.25 82 LEU A C 1
ATOM 579 O O . LEU A 1 82 ? -9.502 -10.924 17.650 1.00 98.25 82 LEU A O 1
ATOM 583 N N . PRO A 1 83 ? -7.437 -11.511 18.351 1.00 98.31 83 PRO A N 1
ATOM 584 C CA . PRO A 1 83 ? -7.433 -12.803 17.655 1.00 98.31 83 PRO A CA 1
ATOM 585 C C . PRO A 1 83 ? -8.686 -13.639 17.931 1.00 98.31 83 PRO A C 1
ATOM 587 O O . PRO A 1 83 ? -9.359 -14.077 17.001 1.00 98.31 83 PRO A O 1
ATOM 590 N N . GLY A 1 84 ? -9.074 -13.757 19.207 1.00 98.44 84 GLY A N 1
ATOM 591 C CA . GLY A 1 84 ? -10.253 -14.517 19.625 1.00 98.44 84 GLY A CA 1
ATOM 592 C C . GLY A 1 84 ? -11.586 -13.917 19.166 1.00 98.44 84 GLY A C 1
ATOM 593 O O . GLY A 1 84 ? -12.558 -14.655 19.019 1.00 98.44 84 GLY A O 1
ATOM 594 N N . MET A 1 85 ? -11.649 -12.608 18.895 1.00 98.50 85 MET A N 1
ATOM 595 C CA . MET A 1 85 ? -12.829 -11.989 18.276 1.00 98.50 85 MET A CA 1
ATOM 596 C C . MET A 1 85 ? -12.930 -12.372 16.795 1.00 98.50 85 MET A C 1
ATOM 598 O O . MET A 1 85 ? -14.014 -12.721 16.323 1.00 98.50 85 MET A O 1
ATOM 602 N N . ILE A 1 86 ? -11.803 -12.350 16.076 1.00 98.12 86 ILE A N 1
ATOM 603 C CA . ILE A 1 86 ? -11.749 -12.694 14.649 1.00 98.12 86 ILE A CA 1
ATOM 604 C C . ILE A 1 86 ? -12.003 -14.194 14.438 1.00 98.12 86 ILE A C 1
ATOM 606 O O . ILE A 1 86 ? -12.782 -14.566 13.562 1.00 98.12 86 ILE A O 1
ATOM 610 N N . ASP A 1 87 ? -11.439 -15.054 15.290 1.00 97.81 87 ASP A N 1
ATOM 611 C CA . ASP A 1 87 ? -11.676 -16.506 15.272 1.00 97.81 87 ASP A CA 1
ATOM 612 C C . ASP A 1 87 ? -13.120 -16.884 15.650 1.00 97.81 87 ASP A C 1
ATOM 614 O O . ASP A 1 87 ? -13.626 -17.919 15.219 1.00 97.81 87 ASP A O 1
ATOM 618 N N . ALA A 1 88 ? -13.831 -16.017 16.381 1.00 98.00 88 ALA A N 1
ATOM 619 C CA . ALA A 1 88 ? -15.271 -16.138 16.615 1.00 98.00 88 ALA A CA 1
ATOM 620 C C . ALA A 1 88 ? -16.138 -15.645 15.431 1.00 98.00 88 ALA A C 1
ATOM 622 O O . ALA A 1 88 ? -17.367 -15.618 15.551 1.00 98.00 88 ALA A O 1
ATOM 623 N N . GLY A 1 89 ? -15.525 -15.274 14.299 1.00 96.75 89 GLY A N 1
ATOM 624 C CA . GLY A 1 89 ? -16.196 -14.855 13.064 1.00 96.75 89 GLY A CA 1
ATOM 625 C C . GLY A 1 89 ? -16.503 -13.358 12.966 1.00 96.75 89 GLY A C 1
ATOM 626 O O . GLY A 1 89 ? -17.322 -12.967 12.134 1.00 96.75 89 GLY A O 1
ATOM 627 N N . ALA A 1 90 ? -15.899 -12.518 13.813 1.00 98.31 90 ALA A N 1
ATOM 628 C CA . ALA A 1 90 ? -16.140 -11.078 13.792 1.00 98.31 90 ALA A CA 1
ATOM 629 C C . ALA A 1 90 ? -15.206 -10.315 12.843 1.00 98.31 90 ALA A C 1
ATOM 631 O O . ALA A 1 90 ? -14.027 -10.630 12.701 1.00 98.31 90 ALA A O 1
ATOM 632 N N . MET A 1 91 ? -15.738 -9.236 12.275 1.00 98.25 91 MET A N 1
ATOM 633 C CA . MET A 1 91 ? -14.972 -8.096 11.782 1.00 98.25 91 MET A CA 1
ATOM 634 C C . MET A 1 91 ? -15.105 -6.955 12.799 1.00 98.25 91 MET A C 1
ATOM 636 O O . MET A 1 91 ? -16.203 -6.673 13.284 1.00 98.25 91 MET A O 1
ATOM 640 N N . VAL A 1 92 ? -13.984 -6.342 13.174 1.00 98.69 92 VAL A N 1
ATOM 641 C CA . VAL A 1 92 ? -13.863 -5.388 14.283 1.00 98.69 92 VAL A CA 1
ATOM 642 C C . VAL A 1 92 ? -13.152 -4.134 13.784 1.00 98.69 92 VAL A C 1
ATOM 644 O O . VAL A 1 92 ? -11.949 -4.163 13.529 1.00 98.69 92 VAL A O 1
ATOM 647 N N . VAL A 1 93 ? -13.889 -3.028 13.669 1.00 98.31 93 VAL A N 1
ATOM 648 C CA . VAL A 1 93 ? -13.325 -1.700 13.384 1.00 98.31 93 VAL A CA 1
ATOM 649 C C . VAL A 1 93 ? -13.153 -0.943 14.692 1.00 98.31 93 VAL A C 1
ATOM 651 O O . VAL A 1 93 ? -14.103 -0.820 15.472 1.00 98.31 93 VAL A O 1
ATOM 654 N N . PHE A 1 94 ? -11.957 -0.417 14.940 1.00 98.38 94 PHE A N 1
ATOM 655 C CA . PHE A 1 94 ? -11.635 0.311 16.161 1.00 98.38 94 PHE A CA 1
ATOM 656 C C . PHE A 1 94 ? -10.791 1.565 15.910 1.00 98.38 94 PHE A C 1
ATOM 658 O O . PHE A 1 94 ? -10.055 1.658 14.933 1.00 98.38 94 PHE A O 1
ATOM 665 N N . LEU A 1 95 ? -10.883 2.521 16.834 1.00 97.75 95 LEU A N 1
ATOM 666 C CA . LEU A 1 95 ? -10.047 3.717 16.901 1.00 97.75 95 LEU A CA 1
ATOM 667 C C . LEU A 1 95 ? -9.362 3.766 18.269 1.00 97.75 95 LEU A C 1
ATOM 669 O O . LEU A 1 95 ? -10.034 3.614 19.293 1.00 97.75 95 LEU A O 1
ATOM 673 N N . VAL A 1 96 ? -8.058 4.030 18.300 1.00 98.25 96 VAL A N 1
ATOM 674 C CA . VAL A 1 96 ? -7.279 4.260 19.526 1.00 98.25 96 VAL A CA 1
ATOM 675 C C . VAL A 1 96 ? -6.569 5.608 19.439 1.00 98.25 96 VAL A C 1
ATOM 677 O O . VAL A 1 96 ? -5.929 5.936 18.445 1.00 98.25 96 VAL A O 1
ATOM 680 N N . SER A 1 97 ? -6.666 6.386 20.512 1.00 97.12 97 SER A N 1
ATOM 681 C CA . SER A 1 97 ? -5.943 7.646 20.707 1.00 97.12 97 SER A CA 1
ATOM 682 C C . SER A 1 97 ? -5.543 7.806 22.179 1.00 97.12 97 SER A C 1
ATOM 684 O O . SER A 1 97 ? -5.819 6.939 23.011 1.00 97.12 97 SER A O 1
ATOM 686 N N . THR A 1 98 ? -4.952 8.941 22.550 1.00 96.31 98 THR A N 1
ATOM 687 C CA . THR A 1 98 ? -4.792 9.352 23.959 1.00 96.31 98 THR A CA 1
ATOM 688 C C . THR A 1 98 ? -6.102 9.783 24.632 1.00 96.31 98 THR A C 1
ATOM 690 O O . THR A 1 98 ? -6.135 9.918 25.853 1.00 96.31 98 THR A O 1
ATOM 693 N N . GLN A 1 99 ? -7.183 9.995 23.871 1.00 96.62 99 GLN A N 1
ATOM 694 C CA . GLN A 1 99 ? -8.448 10.545 24.375 1.00 96.62 99 GLN A CA 1
ATOM 695 C C . GLN A 1 99 ? -9.565 9.500 24.491 1.00 96.62 99 GLN A C 1
ATOM 697 O O . GLN A 1 99 ? -10.396 9.586 25.398 1.00 96.62 99 GLN A O 1
ATOM 702 N N . TYR A 1 100 ? -9.609 8.531 23.576 1.00 97.44 100 TYR A N 1
ATOM 703 C CA . TYR A 1 100 ? -10.647 7.503 23.521 1.00 97.44 100 TYR A CA 1
ATOM 704 C C . TYR A 1 100 ? -10.197 6.207 22.834 1.00 97.44 100 TYR A C 1
ATOM 706 O O . TYR A 1 100 ? -9.404 6.223 21.888 1.00 97.44 100 TYR A O 1
ATOM 714 N N . ILE A 1 101 ? -10.799 5.101 23.281 1.00 98.31 101 ILE A N 1
ATOM 715 C CA . ILE A 1 101 ? -10.937 3.857 22.520 1.00 98.31 101 ILE A CA 1
ATOM 716 C C . ILE A 1 101 ? -12.375 3.815 21.999 1.00 98.31 101 ILE A C 1
ATOM 718 O O . ILE A 1 101 ? -13.319 3.953 22.780 1.00 98.31 101 ILE A O 1
ATOM 722 N N . VAL A 1 102 ? -12.558 3.597 20.702 1.00 98.19 102 VAL A N 1
ATOM 723 C CA . VAL A 1 102 ? -13.859 3.295 20.086 1.00 98.19 102 VAL A CA 1
ATOM 724 C C . VAL A 1 102 ? -13.763 1.934 19.411 1.00 98.19 102 VAL A C 1
ATOM 726 O O . VAL A 1 102 ? -12.756 1.640 18.780 1.00 98.19 102 VAL A O 1
ATOM 729 N N . ILE A 1 103 ? -14.819 1.129 19.498 1.00 98.38 103 ILE A N 1
ATOM 730 C CA . ILE A 1 103 ? -15.035 -0.022 18.611 1.00 98.38 103 ILE A CA 1
ATOM 731 C C . ILE A 1 103 ? -16.392 0.197 17.945 1.00 98.38 103 ILE A C 1
ATOM 733 O O . ILE A 1 103 ? -17.393 0.317 18.652 1.00 98.38 103 ILE A O 1
ATOM 737 N N . LYS A 1 104 ? -16.431 0.342 16.618 1.00 96.12 104 LYS A N 1
ATOM 738 C CA . LYS A 1 104 ? -17.625 0.730 15.850 1.00 96.12 104 LYS A CA 1
ATOM 739 C C . LYS A 1 104 ? -17.394 0.491 14.345 1.00 96.12 104 LYS A C 1
ATOM 741 O O . LYS A 1 104 ? -16.696 1.303 13.743 1.00 96.12 104 LYS A O 1
ATOM 746 N N . PRO A 1 105 ? -18.018 -0.526 13.721 1.00 97.38 105 PRO A N 1
ATOM 747 C CA . PRO A 1 105 ? -18.755 -1.648 14.317 1.00 97.38 105 PRO A CA 1
ATOM 748 C C . PRO A 1 105 ? -17.855 -2.808 14.786 1.00 97.38 105 PRO A C 1
ATOM 750 O O . PRO A 1 105 ? -16.752 -3.014 14.286 1.00 97.38 105 PRO A O 1
ATOM 753 N N . VAL A 1 106 ? -18.405 -3.650 15.663 1.00 98.62 106 VAL A N 1
ATOM 754 C CA . VAL A 1 106 ? -18.208 -5.108 15.595 1.00 98.62 106 VAL A CA 1
ATOM 755 C C . VAL A 1 106 ? -19.319 -5.681 14.721 1.00 98.62 106 VAL A C 1
ATOM 757 O O . VAL A 1 106 ? -20.482 -5.332 14.921 1.00 98.62 106 VAL A O 1
ATOM 760 N N . THR A 1 107 ? -18.969 -6.553 13.779 1.00 98.31 107 THR A N 1
ATOM 761 C CA . THR A 1 107 ? -19.863 -7.127 12.764 1.00 98.31 107 THR A CA 1
ATOM 762 C C . THR A 1 107 ? -19.697 -8.644 12.725 1.00 98.31 107 THR A C 1
ATOM 764 O O . THR A 1 107 ? -18.596 -9.119 12.463 1.00 98.31 107 THR A O 1
ATOM 767 N N . VAL A 1 108 ? -20.775 -9.408 12.924 1.00 98.19 108 VAL A N 1
ATOM 768 C CA . VAL A 1 108 ? -20.802 -10.870 12.724 1.00 98.19 108 VAL A CA 1
ATOM 769 C C . VAL A 1 108 ? -21.978 -11.232 11.819 1.00 98.19 108 VAL A C 1
ATOM 771 O O . VAL A 1 108 ? -23.133 -10.982 12.165 1.00 98.19 108 VAL A O 1
ATOM 774 N N . TRP A 1 109 ? -21.692 -11.803 10.649 1.00 95.31 109 TRP A N 1
ATOM 775 C CA . TRP A 1 109 ? -22.703 -12.191 9.658 1.00 95.31 109 TRP A CA 1
ATOM 776 C C . TRP A 1 109 ? -23.445 -13.475 10.069 1.00 95.31 109 TRP A C 1
ATOM 778 O O . TRP A 1 109 ? -22.856 -14.359 10.686 1.00 95.31 109 TRP A O 1
ATOM 788 N N . ASP A 1 110 ? -24.735 -13.559 9.727 1.00 96.31 110 ASP A N 1
ATOM 789 C CA . ASP A 1 110 ? -25.656 -14.660 10.067 1.00 96.31 110 ASP A CA 1
ATOM 790 C C . ASP A 1 110 ? -25.702 -14.979 11.573 1.00 96.31 110 ASP A C 1
ATOM 792 O O . ASP A 1 110 ? -25.635 -16.130 12.004 1.00 96.31 110 ASP A O 1
ATOM 796 N N . SER A 1 111 ? -25.769 -13.921 12.388 1.00 97.69 111 SER A N 1
ATOM 797 C CA . SER A 1 111 ? -25.555 -13.986 13.836 1.00 97.69 111 SER A CA 1
ATOM 798 C C . SER A 1 111 ? -26.467 -13.039 14.630 1.00 97.69 111 SER A C 1
ATOM 800 O O . SER A 1 111 ? -27.317 -12.346 14.074 1.00 97.69 111 SER A O 1
ATOM 802 N N . THR A 1 112 ? -26.304 -13.045 15.956 1.00 98.31 112 THR A N 1
ATOM 803 C CA . THR A 1 112 ? -27.214 -12.434 16.942 1.00 98.31 112 THR A CA 1
ATOM 804 C C . THR A 1 112 ? -26.493 -11.485 17.899 1.00 98.31 112 THR A C 1
ATOM 806 O O . THR A 1 112 ? -25.299 -11.643 18.173 1.00 98.31 112 THR A O 1
ATOM 809 N N . ALA A 1 113 ? -27.229 -10.546 18.501 1.00 98.44 113 ALA A N 1
ATOM 810 C CA . ALA A 1 113 ? -26.720 -9.694 19.581 1.00 98.44 113 ALA A CA 1
ATOM 811 C C . ALA A 1 113 ? -26.225 -10.527 20.777 1.00 98.44 113 ALA A C 1
ATOM 813 O O . ALA A 1 113 ? -25.235 -10.178 21.422 1.00 98.44 113 ALA A O 1
ATOM 814 N N . ALA A 1 114 ? -26.902 -11.647 21.059 1.00 98.62 114 ALA A N 1
ATOM 815 C CA . ALA A 1 114 ? -26.532 -12.571 22.125 1.00 98.62 114 ALA A CA 1
ATOM 816 C C . ALA A 1 114 ? -25.167 -13.228 21.867 1.00 98.62 114 ALA A C 1
ATOM 818 O O . ALA A 1 114 ? -24.334 -13.255 22.766 1.00 98.62 114 ALA A O 1
ATOM 819 N N . TYR A 1 115 ? -24.894 -13.688 20.641 1.00 98.75 115 TYR A N 1
ATOM 820 C CA . TYR A 1 115 ? -23.592 -14.266 20.290 1.00 98.75 115 TYR A CA 1
ATOM 821 C C . TYR A 1 115 ? -22.454 -13.238 20.401 1.00 98.75 115 TYR A C 1
ATOM 823 O O . TYR A 1 115 ? -21.418 -13.521 21.006 1.00 98.75 115 TYR A O 1
ATOM 831 N N . VAL A 1 116 ? -22.657 -12.009 19.909 1.00 98.75 116 VAL A N 1
ATOM 832 C CA . VAL A 1 116 ? -21.645 -10.941 20.032 1.00 98.75 116 VAL A CA 1
ATOM 833 C C . VAL A 1 116 ? -21.364 -10.586 21.494 1.00 98.75 116 VAL A C 1
ATOM 835 O O . VAL A 1 116 ? -20.214 -10.358 21.864 1.00 98.75 116 VAL A O 1
ATOM 838 N N . LYS A 1 117 ? -22.392 -10.581 22.347 1.00 98.69 117 LYS A N 1
ATOM 839 C CA . LYS A 1 117 ? -22.267 -10.301 23.782 1.00 98.69 117 LYS A CA 1
ATOM 840 C C . LYS A 1 117 ? -21.610 -11.430 24.569 1.00 98.69 117 LYS A C 1
ATOM 842 O O . LYS A 1 117 ? -20.680 -11.176 25.329 1.00 98.69 117 LYS A O 1
ATOM 847 N N . ASP A 1 118 ? -22.128 -12.646 24.434 1.00 98.44 118 ASP A N 1
ATOM 848 C CA . ASP A 1 118 ? -21.824 -13.765 25.331 1.00 98.44 118 ASP A CA 1
ATOM 849 C C . ASP A 1 118 ? -20.691 -14.670 24.816 1.00 98.44 118 ASP A C 1
ATOM 851 O O . ASP A 1 118 ? -20.178 -15.487 25.580 1.00 98.44 118 ASP A O 1
ATOM 855 N N . VAL A 1 119 ? -20.253 -14.486 23.562 1.00 98.56 119 VAL A N 1
ATOM 856 C CA . VAL A 1 119 ? -19.082 -15.164 22.977 1.00 98.56 119 VAL A CA 1
ATOM 857 C C . VAL A 1 119 ? -18.007 -14.153 22.566 1.00 98.56 119 VAL A C 1
ATOM 859 O O . VAL A 1 119 ? -16.936 -14.144 23.165 1.00 98.56 119 VAL A O 1
ATOM 862 N N . VAL A 1 120 ? -18.284 -13.280 21.588 1.00 98.62 120 VAL A N 1
ATOM 863 C CA . VAL A 1 120 ? -17.242 -12.462 20.923 1.00 98.62 120 VAL A CA 1
ATOM 864 C C . VAL A 1 120 ? -16.614 -11.429 21.865 1.00 98.62 120 VAL A C 1
ATOM 866 O O . VAL A 1 120 ? -15.396 -11.388 22.024 1.00 98.62 120 VAL A O 1
ATOM 869 N N . LEU A 1 121 ? -17.431 -10.589 22.507 1.00 98.50 121 LEU A N 1
ATOM 870 C CA . LEU A 1 121 ? -16.956 -9.515 23.387 1.00 98.50 121 LEU A CA 1
ATOM 871 C C . LEU A 1 121 ? -16.897 -9.905 24.867 1.00 98.50 121 LEU A C 1
ATOM 873 O O . LEU A 1 121 ? -16.364 -9.133 25.665 1.00 98.50 121 LEU A O 1
ATOM 877 N N . ALA A 1 122 ? -17.372 -11.094 25.253 1.00 98.50 122 ALA A N 1
ATOM 878 C CA . ALA A 1 122 ? -17.342 -11.556 26.641 1.00 98.50 122 ALA A CA 1
ATOM 879 C C . ALA A 1 122 ? -15.932 -11.515 27.285 1.00 98.50 122 ALA A C 1
ATOM 881 O O . ALA A 1 122 ? -15.831 -11.028 28.418 1.00 98.50 122 ALA A O 1
ATOM 882 N N . PRO A 1 123 ? -14.830 -11.916 26.606 1.00 98.62 123 PRO A N 1
ATOM 883 C CA . PRO A 1 123 ? -13.480 -11.800 27.162 1.00 98.62 123 PRO A CA 1
ATOM 884 C C . PRO A 1 123 ? -13.071 -10.348 27.446 1.00 98.62 123 PRO A C 1
ATOM 886 O O . PRO A 1 123 ? -12.548 -10.054 28.522 1.00 98.62 123 PRO A O 1
ATOM 889 N N . TYR A 1 124 ? -13.352 -9.421 26.523 1.00 98.44 124 TYR A N 1
ATOM 890 C CA . TYR A 1 124 ? -12.960 -8.014 26.665 1.00 98.44 124 TYR A CA 1
ATOM 891 C C . TYR A 1 124 ? -13.851 -7.259 27.661 1.00 98.44 124 TYR A C 1
ATOM 893 O O . TYR A 1 124 ? -13.349 -6.520 28.507 1.00 98.44 124 TYR A O 1
ATOM 901 N N . ALA A 1 125 ? -15.160 -7.524 27.660 1.00 98.50 125 ALA A N 1
ATOM 902 C CA . ALA A 1 125 ? -16.083 -7.018 28.672 1.00 98.50 125 ALA A CA 1
ATOM 903 C C . ALA A 1 125 ? -15.684 -7.486 30.083 1.00 98.50 125 ALA A C 1
ATOM 905 O O . ALA A 1 125 ? -15.738 -6.700 31.033 1.00 98.50 125 ALA A O 1
ATOM 906 N N . LYS A 1 126 ? -15.207 -8.732 30.231 1.00 98.62 126 LYS A N 1
ATOM 907 C CA . LYS A 1 126 ? -14.628 -9.205 31.493 1.00 98.62 126 LYS A CA 1
ATOM 908 C C . LYS A 1 126 ? -13.321 -8.476 31.822 1.00 98.62 126 LYS A C 1
ATOM 910 O O . LYS A 1 126 ? -13.186 -8.010 32.945 1.00 98.62 126 LYS A O 1
ATOM 915 N N . ALA A 1 127 ? -12.398 -8.323 30.873 1.00 98.44 127 ALA A N 1
ATOM 916 C CA . ALA A 1 127 ? -11.121 -7.642 31.103 1.00 98.44 127 ALA A CA 1
ATOM 917 C C . ALA A 1 127 ? -11.298 -6.179 31.564 1.00 98.44 127 ALA A C 1
ATOM 919 O O . ALA A 1 127 ? -10.646 -5.746 32.513 1.00 98.44 127 ALA A O 1
ATOM 920 N N . LEU A 1 128 ? -12.236 -5.438 30.962 1.00 98.38 128 LEU A N 1
ATOM 921 C CA . LEU A 1 128 ? -12.643 -4.107 31.430 1.00 98.38 128 LEU A CA 1
ATOM 922 C C . LEU A 1 128 ? -13.219 -4.163 32.857 1.00 98.38 128 LEU A C 1
ATOM 924 O O . LEU A 1 128 ? -12.818 -3.376 33.716 1.00 98.38 128 LEU A O 1
ATOM 928 N N . THR A 1 129 ? -14.093 -5.136 33.138 1.00 98.31 129 THR A N 1
ATOM 929 C CA . THR A 1 129 ? -14.679 -5.340 34.476 1.00 98.31 129 THR A CA 1
ATOM 930 C C . THR A 1 129 ? -13.613 -5.651 35.536 1.00 98.31 129 THR A C 1
ATOM 932 O O . THR A 1 129 ? -13.668 -5.101 36.634 1.00 98.31 129 THR A O 1
ATOM 935 N N . ASP A 1 130 ? -12.607 -6.468 35.207 1.00 98.38 130 ASP A N 1
ATOM 936 C CA . ASP A 1 130 ? -11.477 -6.811 36.083 1.00 98.38 130 ASP A CA 1
ATOM 937 C C . ASP A 1 130 ? -10.589 -5.584 36.382 1.00 98.38 130 ASP A C 1
ATOM 939 O O . ASP A 1 130 ? -10.087 -5.432 37.495 1.00 98.38 130 ASP A O 1
ATOM 943 N N . LEU A 1 131 ? -10.452 -4.660 35.420 1.00 98.06 131 LEU A N 1
ATOM 944 C CA . LEU A 1 131 ? -9.828 -3.342 35.616 1.00 98.06 131 LEU A CA 1
ATOM 945 C C . LEU A 1 131 ? -10.713 -2.375 36.430 1.00 98.06 131 LEU A C 1
ATOM 947 O O . LEU A 1 131 ? -10.289 -1.260 36.750 1.00 98.06 131 LEU A O 1
ATOM 951 N N . GLY A 1 132 ? -11.940 -2.761 36.786 1.00 97.69 132 GLY A N 1
ATOM 952 C CA . GLY A 1 132 ? -12.918 -1.904 37.454 1.00 97.69 132 GLY A CA 1
ATOM 953 C C . GLY A 1 132 ? -13.471 -0.798 36.549 1.00 97.69 132 GLY A C 1
ATOM 954 O O . GLY A 1 132 ? -13.743 0.296 37.039 1.00 97.69 132 GLY A O 1
ATOM 955 N N . ILE A 1 133 ? -13.579 -1.064 35.245 1.00 97.56 133 ILE A N 1
ATOM 956 C CA . ILE A 1 133 ? -14.261 -0.232 34.248 1.00 97.56 133 ILE A CA 1
ATOM 957 C C . ILE A 1 133 ? -15.594 -0.914 33.913 1.00 97.56 133 ILE A C 1
ATOM 959 O O . ILE A 1 133 ? -15.613 -2.077 33.516 1.00 97.56 133 ILE A O 1
ATOM 963 N N . THR A 1 134 ? -16.716 -0.202 34.033 1.00 95.69 134 THR A N 1
ATOM 964 C CA . THR A 1 134 ? -18.014 -0.704 33.549 1.00 95.69 134 THR A CA 1
ATOM 965 C C . THR A 1 134 ? -18.004 -0.722 32.014 1.00 95.69 134 THR A C 1
ATOM 967 O O . THR A 1 134 ? -17.836 0.351 31.433 1.00 95.69 134 THR A O 1
ATOM 970 N N . PRO A 1 135 ? -18.183 -1.872 31.330 1.00 92.88 135 PRO A N 1
ATOM 971 C CA . PRO A 1 135 ? -18.050 -1.941 29.872 1.00 92.88 135 PRO A CA 1
ATOM 972 C C . PRO A 1 135 ? -19.121 -1.099 29.146 1.00 92.88 135 PRO A C 1
ATOM 974 O O . PRO A 1 135 ? -20.309 -1.407 29.268 1.00 92.88 135 PRO A O 1
ATOM 977 N N . PRO A 1 136 ? -18.749 -0.065 28.365 1.00 93.88 136 PRO A N 1
ATOM 978 C CA . PRO A 1 136 ? -19.700 0.842 27.717 1.00 93.88 136 PRO A CA 1
ATOM 979 C C . PRO A 1 136 ? -20.163 0.287 26.356 1.00 93.88 136 PRO A C 1
ATOM 981 O O . PRO A 1 136 ? -20.021 0.946 25.327 1.00 93.88 136 PRO A O 1
ATOM 984 N N . ILE A 1 137 ? -20.654 -0.958 26.339 1.00 97.62 137 ILE A N 1
ATOM 985 C CA . ILE A 1 137 ? -20.944 -1.721 25.113 1.00 97.62 137 ILE A CA 1
ATOM 986 C C . ILE A 1 137 ? -22.448 -1.750 24.818 1.00 97.62 137 ILE A C 1
ATOM 988 O O . ILE A 1 137 ? -23.252 -2.145 25.663 1.00 97.62 137 ILE A O 1
ATOM 992 N N . VAL A 1 138 ? -22.816 -1.381 23.589 1.00 98.06 138 VAL A N 1
ATOM 993 C CA . VAL A 1 138 ? -24.179 -1.446 23.049 1.00 98.06 138 VAL A CA 1
ATOM 994 C C . VAL A 1 138 ? -24.229 -2.482 21.930 1.00 98.06 138 VAL A C 1
ATOM 996 O O . VAL A 1 138 ? -23.541 -2.344 20.920 1.00 98.06 138 VAL A O 1
ATOM 999 N N . TYR A 1 139 ? -25.076 -3.494 22.100 1.00 98.50 139 TYR A N 1
ATOM 1000 C CA . TYR A 1 139 ? -25.288 -4.585 21.146 1.00 98.50 139 TYR A CA 1
ATOM 1001 C C . TYR A 1 139 ? -26.492 -4.304 20.237 1.00 98.50 139 TYR A C 1
ATOM 1003 O O . TYR A 1 139 ? -27.417 -3.593 20.634 1.00 98.50 139 TYR A O 1
ATOM 1011 N N . SER A 1 140 ? -26.499 -4.875 19.036 1.00 98.38 140 SER A N 1
ATOM 1012 C CA . SER A 1 140 ? -27.629 -4.831 18.104 1.00 98.38 140 SER A CA 1
ATOM 1013 C C . SER A 1 140 ? -27.756 -6.129 17.302 1.00 98.38 140 SER A C 1
ATOM 1015 O O . SER A 1 140 ? -26.843 -6.953 17.266 1.00 98.38 140 SER A O 1
ATOM 1017 N N . GLU A 1 141 ? -28.922 -6.323 16.694 1.00 98.06 141 GLU A N 1
ATOM 1018 C CA . GLU 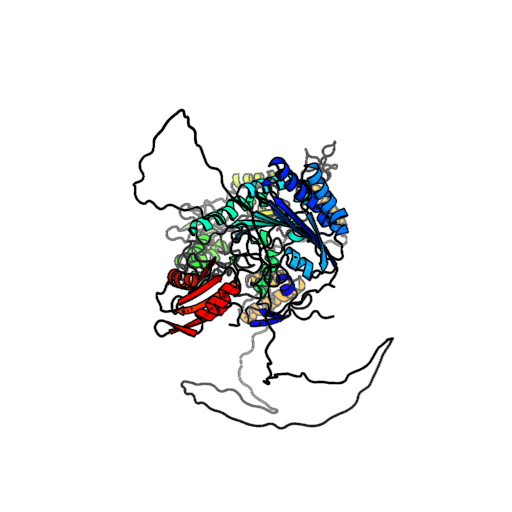A 1 141 ? -29.233 -7.463 15.835 1.00 98.06 141 GLU A CA 1
ATOM 1019 C C . GLU A 1 141 ? -30.114 -6.954 14.694 1.00 98.06 141 GLU A C 1
ATOM 1021 O O . GLU A 1 141 ? -31.294 -6.668 14.897 1.00 98.06 141 GLU A O 1
ATOM 1026 N N . LEU A 1 142 ? -29.522 -6.742 13.520 1.00 97.94 142 LEU A N 1
ATOM 1027 C CA . LEU A 1 142 ? -30.104 -5.937 12.437 1.00 97.94 142 LEU A CA 1
ATOM 1028 C C . LEU A 1 142 ? -29.934 -6.619 11.072 1.00 97.94 142 LEU A C 1
ATOM 1030 O O . LEU A 1 142 ? -29.167 -7.571 10.944 1.00 97.94 142 LEU A O 1
ATOM 1034 N N . SER A 1 143 ? -30.611 -6.121 10.032 1.00 96.38 143 SER A N 1
ATOM 1035 C CA . SER A 1 143 ? -30.231 -6.467 8.654 1.00 96.38 143 SER A CA 1
ATOM 1036 C C . SER A 1 143 ? -28.850 -5.878 8.335 1.00 96.38 143 SER A C 1
ATOM 1038 O O . SER A 1 143 ? -28.451 -4.887 8.948 1.00 96.38 143 SER A O 1
ATOM 1040 N N . TYR A 1 144 ? -28.119 -6.422 7.356 1.00 95.38 144 TYR A N 1
ATOM 1041 C CA . TYR A 1 144 ? -26.810 -5.862 6.977 1.00 95.38 144 TYR A CA 1
ATOM 1042 C C . TYR A 1 144 ? -26.875 -4.372 6.585 1.00 95.38 144 TYR A C 1
ATOM 1044 O O . TYR A 1 144 ? -25.999 -3.601 6.977 1.00 95.38 144 TYR A O 1
ATOM 1052 N N . ARG A 1 145 ? -27.940 -3.946 5.885 1.00 94.75 145 ARG A N 1
ATOM 1053 C CA . ARG A 1 145 ? -28.178 -2.533 5.538 1.00 94.75 145 ARG A CA 1
ATOM 1054 C C . ARG A 1 145 ? -28.297 -1.674 6.795 1.00 94.75 145 ARG A C 1
ATOM 1056 O O . ARG A 1 145 ? -27.626 -0.654 6.909 1.00 94.75 145 ARG A O 1
ATOM 1063 N N . ASP A 1 146 ? -29.153 -2.085 7.723 1.00 96.75 146 ASP A N 1
ATOM 1064 C CA . ASP A 1 146 ? -29.503 -1.264 8.885 1.00 96.75 146 ASP A CA 1
ATOM 1065 C C . ASP A 1 146 ? -28.401 -1.313 9.951 1.00 96.75 146 ASP A C 1
ATOM 1067 O O . ASP A 1 146 ? -28.196 -0.340 10.666 1.00 96.75 146 ASP A O 1
ATOM 1071 N N . HIS A 1 147 ? -27.633 -2.406 10.011 1.00 97.12 147 HIS A N 1
ATOM 1072 C CA . HIS A 1 147 ? -26.365 -2.502 10.741 1.00 97.12 147 HIS A CA 1
ATOM 1073 C C . HIS A 1 147 ? -25.340 -1.500 10.204 1.00 97.12 147 HIS A C 1
ATOM 1075 O O . HIS A 1 147 ? -24.758 -0.740 10.980 1.00 97.12 147 HIS A O 1
ATOM 1081 N N . PHE A 1 148 ? -25.142 -1.462 8.881 1.00 95.12 148 PHE A N 1
ATOM 1082 C CA . PHE A 1 148 ? -24.230 -0.506 8.258 1.00 95.12 148 PHE A CA 1
ATOM 1083 C C . PHE A 1 148 ? -24.679 0.935 8.526 1.00 95.12 148 PHE A C 1
ATOM 1085 O O . PHE A 1 148 ? -23.881 1.736 8.997 1.00 95.12 148 PHE A O 1
ATOM 1092 N N . ASP A 1 149 ? -25.957 1.259 8.331 1.00 96.06 1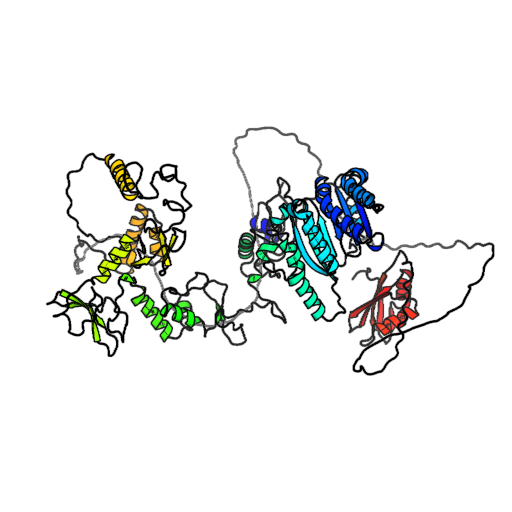49 ASP A N 1
ATOM 1093 C CA . ASP A 1 149 ? -26.508 2.589 8.622 1.00 96.06 149 ASP A CA 1
ATOM 1094 C C . ASP A 1 149 ? -26.337 2.968 10.108 1.00 96.06 149 ASP A C 1
ATOM 1096 O O . ASP A 1 149 ? -25.819 4.034 10.444 1.00 96.06 149 ASP A O 1
ATOM 1100 N N . ARG A 1 150 ? -26.648 2.039 11.023 1.00 95.50 150 ARG A N 1
ATOM 1101 C CA . ARG A 1 150 ? -26.550 2.235 12.478 1.00 95.50 150 ARG A CA 1
ATOM 1102 C C . ARG A 1 150 ? -25.136 2.557 12.965 1.00 95.50 150 ARG A C 1
ATOM 1104 O O . ARG A 1 150 ? -25.007 3.212 14.008 1.00 95.50 150 ARG A O 1
ATOM 1111 N N . TYR A 1 151 ? -24.099 2.081 12.274 1.00 94.75 151 TYR A N 1
ATOM 1112 C CA . TYR A 1 151 ? -22.705 2.206 12.710 1.00 94.75 151 TYR A CA 1
ATOM 1113 C C . TYR A 1 151 ? -21.802 3.030 11.781 1.00 94.75 151 TYR A C 1
ATOM 1115 O O . TYR A 1 151 ? -20.814 3.563 12.277 1.00 94.75 151 TYR A O 1
ATOM 1123 N N . MET A 1 152 ? -22.131 3.195 10.501 1.00 92.31 152 MET A N 1
ATOM 1124 C CA . MET A 1 152 ? -21.338 3.915 9.487 1.00 92.31 152 MET A CA 1
ATOM 1125 C C . MET A 1 152 ? -22.132 5.006 8.742 1.00 92.31 152 MET A C 1
ATOM 1127 O O . MET A 1 152 ? -21.537 5.775 7.987 1.00 92.31 152 MET A O 1
ATOM 1131 N N . GLY A 1 153 ? -23.450 5.084 8.952 1.00 93.31 153 GLY A N 1
ATOM 1132 C CA . GLY A 1 153 ? -24.339 6.069 8.336 1.00 93.31 153 GLY A CA 1
ATOM 1133 C C . GLY A 1 153 ? -24.197 7.506 8.878 1.00 93.31 153 GLY A C 1
ATOM 1134 O O . GLY A 1 153 ? -23.265 7.802 9.634 1.00 93.31 153 GLY A O 1
ATOM 1135 N N . PRO A 1 154 ? -25.120 8.412 8.500 1.00 94.12 154 PRO A N 1
ATOM 1136 C CA . PRO A 1 154 ? -26.377 8.123 7.802 1.00 94.12 154 PRO A CA 1
ATOM 1137 C C . PRO A 1 154 ? -26.174 7.773 6.322 1.00 94.12 154 PRO A C 1
ATOM 1139 O O . PRO A 1 154 ? -25.439 8.445 5.599 1.00 94.12 154 PRO A O 1
ATOM 1142 N N . LEU A 1 155 ? -26.835 6.719 5.848 1.00 91.06 155 LEU A N 1
ATOM 1143 C CA . LEU A 1 155 ? -26.878 6.391 4.423 1.00 91.06 155 LEU A CA 1
ATOM 1144 C C . LEU A 1 155 ? -27.612 7.488 3.615 1.00 91.06 155 LEU A C 1
ATOM 1146 O O . LEU A 1 155 ? -28.562 8.083 4.120 1.00 91.06 155 LEU A O 1
ATOM 1150 N N . PRO A 1 156 ? -27.226 7.738 2.347 1.00 92.06 156 PRO A N 1
ATOM 1151 C CA . PRO A 1 156 ? -26.203 7.020 1.581 1.00 92.06 156 PRO A CA 1
ATOM 1152 C C . PRO A 1 156 ? -24.780 7.594 1.713 1.00 92.06 156 PRO A C 1
ATOM 1154 O O . PRO A 1 156 ? -23.837 6.916 1.322 1.00 92.06 156 PRO A O 1
ATOM 1157 N N . ARG A 1 157 ? -24.610 8.824 2.227 1.00 87.06 157 ARG A N 1
ATOM 1158 C CA . ARG A 1 157 ? -23.331 9.569 2.186 1.00 87.06 157 ARG A CA 1
ATOM 1159 C C . ARG A 1 157 ? -22.372 9.243 3.352 1.00 87.06 157 ARG A C 1
ATOM 1161 O O . ARG A 1 157 ? -21.169 9.436 3.207 1.00 87.06 157 ARG A O 1
ATOM 1168 N N . GLY A 1 158 ? -22.871 8.730 4.479 1.00 88.88 158 GLY A N 1
ATOM 1169 C CA . GLY A 1 158 ? -22.088 8.507 5.702 1.00 88.88 158 GLY A CA 1
ATOM 1170 C C . GLY A 1 158 ? -21.776 9.803 6.466 1.00 88.88 158 GLY A C 1
ATOM 1171 O O . GLY A 1 158 ? -22.321 10.863 6.164 1.00 88.88 158 GLY A O 1
ATOM 1172 N N . ALA A 1 159 ? -20.899 9.712 7.472 1.00 84.50 159 ALA A N 1
ATOM 1173 C CA . ALA A 1 159 ? -20.504 10.834 8.340 1.00 84.50 159 ALA A CA 1
ATOM 1174 C C . ALA A 1 159 ? -18.974 11.037 8.465 1.00 84.50 159 ALA A C 1
ATOM 1176 O O . ALA A 1 159 ? -18.512 11.671 9.413 1.00 84.50 159 ALA A O 1
ATOM 1177 N N . TYR A 1 160 ? -18.177 10.463 7.556 1.00 80.75 160 TYR A N 1
ATOM 1178 C CA . TYR A 1 160 ? -16.710 10.449 7.641 1.00 80.75 160 TYR A CA 1
ATOM 1179 C C . TYR A 1 160 ? -16.067 11.344 6.567 1.00 80.75 160 TYR A C 1
ATOM 1181 O O . TYR A 1 160 ? -16.157 11.065 5.374 1.00 80.75 160 TYR A O 1
ATOM 1189 N N . GLU A 1 161 ? -15.396 12.415 6.998 1.00 81.12 161 GLU A N 1
ATOM 1190 C CA . GLU A 1 161 ? -14.728 13.398 6.131 1.00 81.12 161 GLU A CA 1
ATOM 1191 C C . GLU A 1 161 ? -13.255 13.019 5.883 1.00 81.12 161 GLU A C 1
ATOM 1193 O O . GLU A 1 161 ? -12.397 13.253 6.732 1.00 81.12 161 GLU A O 1
ATOM 1198 N N . VAL A 1 162 ? -12.931 12.449 4.716 1.00 78.00 162 VAL A N 1
ATOM 1199 C CA . VAL A 1 162 ? -11.550 12.012 4.398 1.00 78.00 162 VAL A CA 1
ATOM 1200 C C . VAL A 1 162 ? -10.573 13.164 4.127 1.00 78.00 162 VAL A C 1
ATOM 1202 O O . VAL A 1 162 ? -9.373 13.020 4.334 1.00 78.00 162 VAL A O 1
ATOM 1205 N N . ASN A 1 163 ? -11.068 14.336 3.722 1.00 81.62 163 ASN A N 1
ATOM 1206 C CA . ASN A 1 163 ? -10.277 15.518 3.342 1.00 81.62 163 ASN A CA 1
ATOM 1207 C C . ASN A 1 163 ? -9.660 16.287 4.530 1.00 81.62 163 ASN A C 1
ATOM 1209 O O . ASN A 1 163 ? -9.222 17.427 4.369 1.00 81.62 163 ASN A O 1
ATOM 1213 N N . ARG A 1 164 ? -9.674 15.697 5.729 1.00 87.81 164 ARG A N 1
ATOM 1214 C CA . ARG A 1 164 ? -9.213 16.300 6.990 1.00 87.81 164 ARG A CA 1
ATOM 1215 C C . ARG A 1 164 ? -8.032 15.553 7.606 1.00 87.81 164 ARG A C 1
ATOM 1217 O O . ARG A 1 164 ? -7.664 15.830 8.747 1.00 87.81 164 ARG A O 1
ATOM 1224 N N . TYR A 1 165 ? -7.441 14.625 6.857 1.00 92.00 165 TYR A N 1
ATOM 1225 C CA . TYR A 1 165 ? -6.466 13.669 7.359 1.00 92.00 165 TYR A CA 1
ATOM 1226 C C . TYR A 1 165 ? -5.275 13.494 6.419 1.00 92.00 165 TYR A C 1
ATOM 1228 O O . TYR A 1 165 ? -5.408 13.521 5.198 1.00 92.00 165 TYR A O 1
ATOM 1236 N N . GLN A 1 166 ? -4.116 13.261 7.023 1.00 93.19 166 GLN A N 1
ATOM 1237 C CA . GLN A 1 166 ? -2.943 12.666 6.398 1.00 93.19 166 GLN A CA 1
ATOM 1238 C C . GLN A 1 166 ? -2.839 11.220 6.871 1.00 93.19 166 GLN A C 1
ATOM 1240 O O . GLN A 1 166 ? -3.100 10.926 8.042 1.00 93.19 166 GLN A O 1
ATOM 1245 N N . PHE A 1 167 ? -2.442 10.333 5.965 1.00 94.94 167 PHE A N 1
ATOM 1246 C CA . PHE A 1 167 ? -2.392 8.898 6.209 1.00 94.94 167 PHE A CA 1
ATOM 1247 C C . PHE A 1 167 ? -0.957 8.382 6.127 1.00 94.94 167 PHE A C 1
ATOM 1249 O O . PHE A 1 167 ? -0.215 8.701 5.201 1.00 94.94 167 PHE A O 1
ATOM 1256 N N . GLY A 1 168 ? -0.597 7.547 7.094 1.00 97.12 168 GLY A N 1
ATOM 1257 C CA . GLY A 1 168 ? 0.257 6.383 6.899 1.00 97.12 168 GLY A CA 1
ATOM 1258 C C . GLY A 1 168 ? -0.601 5.122 7.023 1.00 97.12 168 GLY A C 1
ATOM 1259 O O . GLY A 1 168 ? -1.736 5.181 7.499 1.00 97.12 168 GLY A O 1
ATOM 1260 N N . GLY A 1 169 ? -0.079 3.962 6.633 1.00 97.25 169 GLY A N 1
ATOM 1261 C CA . GLY A 1 169 ? -0.839 2.717 6.734 1.00 97.25 169 GLY A CA 1
ATOM 1262 C C . GLY A 1 169 ? 0.035 1.477 6.686 1.00 97.25 169 GLY A C 1
ATOM 1263 O O . GLY A 1 169 ? 1.063 1.467 6.010 1.00 97.25 169 GLY A O 1
ATOM 1264 N N . ARG A 1 170 ? -0.360 0.424 7.408 1.00 98.38 170 ARG A N 1
ATOM 1265 C CA . ARG A 1 170 ? 0.399 -0.826 7.546 1.00 98.38 170 ARG A CA 1
ATOM 1266 C C . ARG A 1 170 ? -0.522 -2.029 7.752 1.00 98.38 170 ARG A C 1
ATOM 1268 O O . ARG A 1 170 ? -1.514 -1.945 8.473 1.00 98.38 170 ARG A O 1
ATOM 1275 N N . LEU A 1 171 ? -0.174 -3.168 7.159 1.00 98.69 171 LEU A N 1
ATOM 1276 C CA . LEU A 1 171 ? -0.780 -4.457 7.486 1.00 98.69 171 LEU A CA 1
ATOM 1277 C C . LEU A 1 171 ? -0.026 -5.075 8.672 1.00 98.69 171 LEU A C 1
ATOM 1279 O O . LEU A 1 171 ? 1.183 -5.298 8.595 1.00 98.69 171 LEU A O 1
ATOM 1283 N N . ILE A 1 172 ? -0.728 -5.358 9.768 1.00 98.62 172 ILE A N 1
ATOM 1284 C CA . ILE A 1 172 ? -0.178 -6.009 10.963 1.00 98.62 172 ILE A CA 1
ATOM 1285 C C . ILE A 1 172 ? -0.449 -7.519 10.865 1.00 98.62 172 ILE A C 1
ATOM 1287 O O . ILE A 1 172 ? -1.623 -7.912 10.870 1.00 98.62 172 ILE A O 1
ATOM 1291 N N . PRO A 1 173 ? 0.584 -8.380 10.773 1.00 98.12 173 PRO A N 1
ATOM 1292 C CA . PRO A 1 173 ? 0.405 -9.831 10.731 1.00 98.12 173 PRO A CA 1
ATOM 1293 C C . PRO A 1 173 ? -0.245 -10.384 12.006 1.00 98.12 173 PRO A C 1
ATOM 1295 O O . PRO A 1 173 ? 0.021 -9.869 13.092 1.00 98.12 173 PRO A O 1
ATOM 1298 N N . ARG A 1 174 ? -1.021 -11.477 11.901 1.00 97.44 174 ARG A N 1
ATOM 1299 C CA . ARG A 1 174 ? -1.551 -12.220 13.069 1.00 97.44 174 ARG A CA 1
ATOM 1300 C C . ARG A 1 174 ? -0.440 -12.543 14.072 1.00 97.44 174 ARG A C 1
ATOM 1302 O O . ARG A 1 174 ? -0.603 -12.275 15.255 1.00 97.44 174 ARG A O 1
ATOM 1309 N N . ASP A 1 175 ? 0.699 -13.030 13.584 1.00 97.38 175 ASP A N 1
ATOM 1310 C CA . ASP A 1 175 ? 1.871 -13.368 14.399 1.00 97.38 175 ASP A CA 1
ATOM 1311 C C . ASP A 1 175 ? 2.361 -12.196 15.272 1.00 97.38 175 ASP A C 1
ATOM 1313 O O . ASP A 1 175 ? 2.676 -12.378 16.444 1.00 97.38 175 ASP A O 1
ATOM 1317 N N . VAL A 1 176 ? 2.326 -10.961 14.761 1.00 98.12 176 VAL A N 1
ATOM 1318 C CA . VAL A 1 176 ? 2.718 -9.769 15.533 1.00 98.12 176 VAL A CA 1
ATOM 1319 C C . VAL A 1 176 ? 1.692 -9.445 16.626 1.00 98.12 176 VAL A C 1
ATOM 1321 O O . VAL A 1 176 ? 2.069 -8.969 17.696 1.00 98.12 176 VAL A O 1
ATOM 1324 N N . VAL A 1 177 ? 0.408 -9.737 16.397 1.00 97.69 177 VAL A N 1
ATOM 1325 C CA . VAL A 1 177 ? -0.656 -9.573 17.404 1.00 97.69 177 VAL A CA 1
ATOM 1326 C C . VAL A 1 177 ? -0.591 -10.670 18.474 1.00 97.69 177 VAL A C 1
ATOM 1328 O O . VAL A 1 177 ? -0.788 -10.373 19.649 1.00 97.69 177 VAL A O 1
ATOM 1331 N N . GLU A 1 178 ? -0.281 -11.913 18.102 1.00 97.12 178 GLU A N 1
ATOM 1332 C CA . GLU A 1 178 ? -0.274 -13.075 19.006 1.00 97.12 178 GLU A CA 1
ATOM 1333 C C . GLU A 1 178 ? 1.049 -13.255 19.768 1.00 97.12 178 GLU A C 1
ATOM 1335 O O . GLU A 1 178 ? 1.038 -13.462 20.980 1.00 97.12 178 GLU A O 1
ATOM 1340 N N . ASN A 1 179 ? 2.187 -13.155 19.076 1.00 97.06 179 ASN A N 1
ATOM 1341 C CA . ASN A 1 179 ? 3.513 -13.477 19.612 1.00 97.06 179 ASN A CA 1
ATOM 1342 C C . ASN A 1 179 ? 4.360 -12.235 19.951 1.00 97.06 179 ASN A C 1
ATOM 1344 O O . ASN A 1 179 ? 5.324 -12.347 20.708 1.00 97.06 179 ASN A O 1
ATOM 1348 N N . ASN A 1 180 ? 3.997 -11.046 19.449 1.00 97.00 180 ASN A N 1
ATOM 1349 C CA . ASN A 1 180 ? 4.698 -9.780 19.724 1.00 97.00 180 ASN A CA 1
ATOM 1350 C C . ASN A 1 180 ? 3.776 -8.667 20.277 1.00 97.00 180 ASN A C 1
ATOM 1352 O O . ASN A 1 180 ? 4.066 -7.471 20.161 1.00 97.00 180 ASN A O 1
ATOM 1356 N N . THR A 1 181 ? 2.668 -9.049 20.925 1.00 96.75 181 THR A N 1
ATOM 1357 C CA . THR A 1 181 ? 1.627 -8.127 21.421 1.00 96.75 181 THR A CA 1
ATOM 1358 C C . THR A 1 181 ? 2.186 -7.003 22.294 1.00 96.75 181 THR A C 1
ATOM 1360 O O . THR A 1 181 ? 1.707 -5.874 22.236 1.00 96.75 181 THR A O 1
ATOM 1363 N N . ALA A 1 182 ? 3.200 -7.291 23.116 1.00 97.12 182 ALA A N 1
ATOM 1364 C CA . ALA A 1 182 ? 3.759 -6.332 24.067 1.00 97.12 182 ALA A CA 1
ATOM 1365 C C . ALA A 1 182 ? 4.462 -5.147 23.379 1.00 97.12 182 ALA A C 1
ATOM 1367 O O . ALA A 1 182 ? 4.255 -4.000 23.781 1.00 97.12 182 ALA A O 1
ATOM 1368 N N . GLU A 1 183 ? 5.245 -5.399 22.325 1.00 98.19 183 GLU A N 1
ATOM 1369 C CA . GLU A 1 183 ? 5.890 -4.327 21.558 1.00 98.19 183 GLU A CA 1
ATOM 1370 C C . GLU A 1 183 ? 4.872 -3.627 20.639 1.00 98.19 183 GLU A C 1
ATOM 1372 O O . GLU A 1 183 ? 4.925 -2.407 20.503 1.00 98.19 183 GLU A O 1
ATOM 1377 N N . LEU A 1 184 ? 3.875 -4.348 20.102 1.00 98.31 184 LEU A N 1
ATOM 1378 C CA . LEU A 1 184 ? 2.754 -3.747 19.364 1.00 98.31 184 LEU A CA 1
ATOM 1379 C C . LEU A 1 184 ? 1.975 -2.738 20.226 1.00 98.31 184 LEU A C 1
ATOM 1381 O O . LEU A 1 184 ? 1.746 -1.607 19.801 1.00 98.31 184 LEU A O 1
ATOM 1385 N N . VAL A 1 185 ? 1.631 -3.109 21.463 1.00 98.00 185 VAL A N 1
ATOM 1386 C CA . VAL A 1 185 ? 0.977 -2.227 22.446 1.00 98.00 185 VAL A CA 1
ATOM 1387 C C . VAL A 1 185 ? 1.842 -1.006 22.766 1.00 98.00 185 VAL A C 1
ATOM 1389 O O . VAL A 1 185 ? 1.317 0.105 22.851 1.00 98.00 185 VAL A O 1
ATOM 1392 N N . LYS A 1 186 ? 3.160 -1.183 22.907 1.00 98.19 186 LYS A N 1
ATOM 1393 C CA . LYS A 1 186 ? 4.103 -0.081 23.134 1.00 98.19 186 LYS A CA 1
ATOM 1394 C C . LYS A 1 186 ? 4.176 0.871 21.934 1.00 98.19 186 LYS A C 1
ATOM 1396 O O . LYS A 1 186 ? 4.047 2.075 22.129 1.00 98.19 186 LYS A O 1
ATOM 1401 N N . VAL A 1 187 ? 4.294 0.363 20.706 1.00 98.38 187 VAL A N 1
ATOM 1402 C CA . VAL A 1 187 ? 4.289 1.189 19.483 1.00 98.38 187 VAL A CA 1
ATOM 1403 C C . VAL A 1 187 ? 2.964 1.945 19.323 1.00 98.38 187 VAL A C 1
ATOM 1405 O O . VAL A 1 187 ? 2.979 3.129 18.994 1.00 98.38 187 VAL A O 1
ATOM 1408 N N . TYR A 1 188 ? 1.826 1.323 19.647 1.00 98.12 188 TYR A N 1
ATOM 1409 C CA . TYR A 1 188 ? 0.527 2.007 19.702 1.00 98.12 188 TYR A CA 1
ATOM 1410 C C . TYR A 1 188 ? 0.508 3.157 20.725 1.00 98.12 188 TYR A C 1
ATOM 1412 O O . TYR A 1 188 ? -0.021 4.229 20.439 1.00 98.12 188 TYR A O 1
ATOM 1420 N N . GLN A 1 189 ? 1.085 2.955 21.914 1.00 96.31 189 GLN A N 1
ATOM 1421 C CA . GLN A 1 189 ? 1.166 3.992 22.949 1.00 96.31 189 GLN A CA 1
ATOM 1422 C C . GLN A 1 189 ? 2.106 5.139 22.549 1.00 96.31 189 GLN A C 1
ATOM 1424 O O . GLN A 1 189 ? 1.757 6.297 22.772 1.00 96.31 189 GLN A O 1
ATOM 1429 N N . GLU A 1 190 ? 3.250 4.842 21.923 1.00 97.81 190 GLU A N 1
ATOM 1430 C CA . GLU A 1 190 ? 4.168 5.851 21.377 1.00 97.81 190 GLU A CA 1
ATOM 1431 C C . GLU A 1 190 ? 3.484 6.701 20.292 1.00 97.81 190 GLU A C 1
ATOM 1433 O O . GLU A 1 190 ? 3.427 7.923 20.418 1.00 97.81 190 GLU A O 1
ATOM 1438 N N . LEU A 1 191 ? 2.896 6.070 19.269 1.00 98.38 191 LEU A N 1
ATOM 1439 C CA . LEU A 1 191 ? 2.224 6.773 18.168 1.00 98.38 191 LEU A CA 1
ATOM 1440 C C . LEU A 1 191 ? 1.043 7.626 18.665 1.00 98.38 191 LEU A C 1
ATOM 1442 O O . LEU A 1 191 ? 0.915 8.789 18.281 1.00 98.38 191 LEU A O 1
ATOM 1446 N N . ALA A 1 192 ? 0.216 7.098 19.573 1.00 97.31 192 ALA A N 1
ATOM 1447 C CA . ALA A 1 192 ? -0.896 7.852 20.153 1.00 97.31 192 ALA A CA 1
ATOM 1448 C C . ALA A 1 192 ? -0.426 9.049 21.005 1.00 97.31 192 ALA A C 1
ATOM 1450 O O . ALA A 1 192 ? -1.071 10.101 20.996 1.00 97.31 192 ALA A O 1
ATOM 1451 N N . ALA A 1 193 ? 0.694 8.918 21.728 1.00 96.25 193 ALA A N 1
ATOM 1452 C CA . ALA A 1 193 ? 1.301 10.018 22.482 1.00 96.25 193 ALA A CA 1
ATOM 1453 C C . ALA A 1 193 ? 1.869 11.119 21.567 1.00 96.25 193 ALA A C 1
ATOM 1455 O O . ALA A 1 193 ? 1.877 12.287 21.949 1.00 96.25 193 ALA A O 1
ATOM 1456 N N . GLU A 1 194 ? 2.273 10.767 20.346 1.00 96.44 194 GLU A N 1
ATOM 1457 C CA . GLU A 1 194 ? 2.703 11.707 19.303 1.00 96.44 194 GLU A CA 1
ATOM 1458 C C . GLU A 1 194 ? 1.545 12.338 18.507 1.00 96.44 194 GLU A C 1
ATOM 1460 O O . GLU A 1 194 ? 1.788 13.091 17.563 1.00 96.44 194 GLU A O 1
ATOM 1465 N N . GLY A 1 195 ? 0.294 12.080 18.906 1.00 94.81 195 GLY A N 1
ATOM 1466 C CA . GLY A 1 195 ? -0.907 12.684 18.325 1.00 94.81 195 GLY A CA 1
ATOM 1467 C C . GLY A 1 195 ? -1.540 11.897 17.175 1.00 94.81 195 GLY A C 1
ATOM 1468 O O . GLY A 1 195 ? -2.492 12.390 16.573 1.00 94.81 195 GLY A O 1
ATOM 1469 N N . VAL A 1 196 ? -1.055 10.686 16.881 1.00 97.88 196 VAL A N 1
ATOM 1470 C CA . VAL A 1 196 ? -1.629 9.821 15.842 1.00 97.88 196 VAL A CA 1
ATOM 1471 C C . VAL A 1 196 ? -2.938 9.198 16.330 1.00 97.88 196 VAL A C 1
ATOM 1473 O O . VAL A 1 196 ? -2.998 8.591 17.402 1.00 97.88 196 VAL A O 1
ATOM 1476 N N . LEU A 1 197 ? -3.988 9.304 15.518 1.00 97.31 197 LEU A N 1
ATOM 1477 C CA . LEU A 1 197 ? -5.191 8.489 15.643 1.00 97.31 197 LEU A CA 1
ATOM 1478 C C . LEU A 1 197 ? -4.941 7.150 14.937 1.00 97.31 197 LEU A C 1
ATOM 1480 O O . LEU A 1 197 ? -4.649 7.110 13.745 1.00 97.31 197 LEU A O 1
ATOM 1484 N N . LEU A 1 198 ? -5.033 6.051 15.680 1.00 98.38 198 LEU A N 1
ATOM 1485 C CA . LEU A 1 198 ? -4.769 4.704 15.181 1.00 98.38 198 LEU A CA 1
ATOM 1486 C C . LEU A 1 198 ? -6.101 4.031 14.850 1.00 98.38 198 LEU A C 1
ATOM 1488 O O . LEU A 1 198 ? -6.829 3.628 15.760 1.00 98.38 198 LEU A O 1
ATOM 1492 N N . ALA A 1 199 ? -6.434 3.946 13.562 1.00 97.38 199 ALA A N 1
ATOM 1493 C CA . ALA A 1 199 ? -7.675 3.340 13.084 1.00 97.38 199 ALA A CA 1
ATOM 1494 C C . ALA A 1 199 ? -7.398 1.944 12.514 1.00 97.38 199 ALA A C 1
ATOM 1496 O O . ALA A 1 199 ? -6.638 1.801 11.560 1.00 97.38 199 ALA A O 1
ATOM 1497 N N . GLY A 1 200 ? -7.975 0.908 13.121 1.00 97.88 200 GLY A N 1
ATOM 1498 C CA . GLY A 1 200 ? -7.752 -0.483 12.739 1.00 97.88 200 GLY A CA 1
ATOM 1499 C C . GLY A 1 200 ? -9.020 -1.158 12.233 1.00 97.88 200 GLY A C 1
ATOM 1500 O O . GLY A 1 200 ? -10.020 -1.205 12.948 1.00 97.88 200 GLY A O 1
ATOM 1501 N N . SER A 1 201 ? -8.959 -1.744 11.037 1.00 97.62 201 SER A N 1
ATOM 1502 C CA . SER A 1 201 ? -9.923 -2.737 10.558 1.00 97.62 201 SER A CA 1
ATOM 1503 C C . SER A 1 201 ? -9.343 -4.134 10.754 1.00 97.62 201 SER A C 1
ATOM 1505 O O . SER A 1 201 ? -8.334 -4.492 10.136 1.00 97.62 201 SER A O 1
ATOM 1507 N N . SER A 1 202 ? -9.976 -4.954 11.592 1.00 98.38 202 SER A N 1
ATOM 1508 C CA . SER A 1 202 ? -9.540 -6.326 11.856 1.00 98.38 202 SER A CA 1
ATOM 1509 C C . SER A 1 202 ? -10.570 -7.360 11.414 1.00 98.38 202 SER A C 1
ATOM 1511 O O . SER A 1 202 ? -11.754 -7.235 11.718 1.00 98.38 202 SER A O 1
ATOM 1513 N N . ALA A 1 203 ? -10.117 -8.367 10.670 1.00 96.94 203 ALA A N 1
ATOM 1514 C CA . ALA A 1 203 ? -10.926 -9.452 10.117 1.00 96.94 203 ALA A CA 1
ATOM 1515 C C . ALA A 1 203 ? -10.019 -10.630 9.715 1.00 96.94 203 ALA A C 1
ATOM 1517 O O . ALA A 1 203 ? -8.793 -10.545 9.802 1.00 96.94 203 ALA A O 1
ATOM 1518 N N . ASN A 1 204 ? -10.615 -11.726 9.240 1.00 94.81 204 ASN A N 1
ATOM 1519 C CA . ASN A 1 204 ? -9.872 -12.782 8.560 1.00 94.81 204 ASN A CA 1
ATOM 1520 C C . ASN A 1 204 ? -9.709 -12.422 7.071 1.00 94.81 204 ASN A C 1
ATOM 1522 O O . ASN A 1 204 ? -10.682 -12.448 6.319 1.00 94.81 204 ASN A O 1
ATOM 1526 N N . TYR A 1 205 ? -8.485 -12.087 6.657 1.00 94.31 205 TYR A N 1
ATOM 1527 C CA . TYR A 1 205 ? -8.147 -11.643 5.295 1.00 94.31 205 TYR A CA 1
ATOM 1528 C C . TYR A 1 205 ? -7.589 -12.766 4.384 1.00 94.31 205 TYR A C 1
ATOM 1530 O O . TYR A 1 205 ? -7.084 -12.510 3.279 1.00 94.31 205 TYR A O 1
ATOM 1538 N N . GLN A 1 206 ? -7.693 -14.027 4.824 1.00 92.06 206 GLN A N 1
ATOM 1539 C CA . GLN A 1 206 ? -7.328 -15.202 4.028 1.00 92.06 206 GLN A CA 1
ATOM 1540 C C . GLN A 1 206 ? -8.127 -15.302 2.720 1.00 92.06 206 GLN A C 1
ATOM 1542 O O . GLN A 1 206 ? -9.275 -14.868 2.628 1.00 92.06 206 GLN A O 1
ATOM 1547 N N . LYS A 1 207 ? -7.510 -15.892 1.688 1.00 88.94 207 LYS A N 1
ATOM 1548 C CA . LYS A 1 207 ? -8.149 -16.097 0.378 1.00 88.94 207 LYS A CA 1
ATOM 1549 C C . LYS A 1 207 ? -9.239 -17.179 0.514 1.00 88.94 207 LYS A C 1
ATOM 1551 O O . LYS A 1 207 ? -8.897 -18.292 0.910 1.00 88.94 207 LYS A O 1
ATOM 1556 N N . PRO A 1 208 ? -10.519 -16.911 0.181 1.00 86.50 208 PRO A N 1
ATOM 1557 C CA . PRO A 1 208 ? -11.561 -17.935 0.231 1.00 86.50 208 PRO A CA 1
ATOM 1558 C C . PRO A 1 208 ? -11.266 -19.102 -0.719 1.00 86.50 208 PRO A C 1
ATOM 1560 O O . PRO A 1 208 ? -10.775 -18.894 -1.834 1.00 86.50 208 PRO A O 1
ATOM 1563 N N . GLU A 1 209 ? -11.602 -20.322 -0.305 1.00 88.88 209 GLU A N 1
ATOM 1564 C CA . GLU A 1 209 ? -11.459 -21.520 -1.137 1.00 88.88 209 GLU A CA 1
ATOM 1565 C C . GLU A 1 209 ? -12.255 -21.385 -2.450 1.00 88.88 209 GLU A C 1
ATOM 1567 O O . GLU A 1 209 ? -13.335 -20.791 -2.487 1.00 88.88 209 GLU A O 1
ATOM 1572 N N . GLY A 1 210 ? -11.692 -21.876 -3.559 1.00 85.69 210 GLY A N 1
ATOM 1573 C CA . GLY A 1 210 ? -12.309 -21.772 -4.887 1.00 85.69 210 GLY A CA 1
ATOM 1574 C C . GLY A 1 210 ? -12.403 -20.349 -5.465 1.00 85.69 210 GLY A C 1
ATOM 1575 O O . GLY A 1 210 ? -13.066 -20.154 -6.483 1.00 85.69 210 GLY A O 1
ATOM 1576 N N . SER A 1 211 ? -11.770 -19.340 -4.853 1.00 87.19 211 SER A N 1
ATOM 1577 C CA . SER A 1 211 ? -11.688 -17.996 -5.443 1.00 87.19 211 SER A CA 1
ATOM 1578 C C . SER A 1 211 ? -10.598 -17.894 -6.519 1.00 87.19 211 SER A C 1
ATOM 1580 O O . SER A 1 211 ? -9.497 -18.434 -6.369 1.00 87.19 211 SER A O 1
ATOM 1582 N N . ALA A 1 212 ? -10.913 -17.177 -7.606 1.00 87.81 212 ALA A N 1
ATOM 1583 C CA . ALA A 1 212 ? -10.000 -16.917 -8.719 1.00 87.81 212 ALA A CA 1
ATOM 1584 C C . ALA A 1 212 ? -8.695 -16.252 -8.249 1.00 87.81 212 ALA A C 1
ATOM 1586 O O . ALA A 1 212 ? -8.646 -15.611 -7.192 1.00 87.81 212 ALA A O 1
ATOM 1587 N N . ASP A 1 213 ? -7.616 -16.420 -9.013 1.00 90.62 213 ASP A N 1
ATOM 1588 C CA . ASP A 1 213 ? -6.345 -15.791 -8.663 1.00 90.62 213 ASP A CA 1
ATOM 1589 C C . ASP A 1 213 ? -6.312 -14.293 -8.974 1.00 90.62 213 ASP A C 1
ATOM 1591 O O . ASP A 1 213 ? -6.988 -13.824 -9.886 1.00 90.62 213 ASP A O 1
ATOM 1595 N N . ASN A 1 214 ? -5.581 -13.536 -8.156 1.00 94.50 214 ASN A N 1
ATOM 1596 C CA . ASN A 1 214 ? -5.684 -12.082 -8.093 1.00 94.50 214 ASN A CA 1
ATOM 1597 C C . ASN A 1 214 ? -4.374 -11.434 -7.614 1.00 94.50 214 ASN A C 1
ATOM 1599 O O . ASN A 1 214 ? -3.667 -12.000 -6.783 1.00 94.50 214 ASN A O 1
ATOM 1603 N N . GLY A 1 215 ? -4.073 -10.235 -8.120 1.00 96.12 215 GLY A N 1
ATOM 1604 C CA . GLY A 1 215 ? -2.839 -9.482 -7.869 1.00 96.12 215 GLY A CA 1
ATOM 1605 C C . GLY A 1 215 ? -2.736 -8.805 -6.499 1.00 96.12 215 GLY A C 1
ATOM 1606 O O . GLY A 1 215 ? -1.786 -8.057 -6.266 1.00 96.12 215 GLY A O 1
ATOM 1607 N N . VAL A 1 216 ? -3.681 -9.054 -5.585 1.00 96.69 216 VAL A N 1
ATOM 1608 C CA . VAL A 1 216 ? -3.659 -8.541 -4.204 1.00 96.69 216 VAL A CA 1
ATOM 1609 C C . VAL A 1 216 ? -2.340 -8.898 -3.509 1.00 96.69 216 VAL A C 1
ATOM 1611 O O . VAL A 1 216 ? -1.985 -10.072 -3.417 1.00 96.69 216 VAL A O 1
ATOM 1614 N N . LEU A 1 217 ? -1.672 -7.879 -2.954 1.00 97.81 217 LEU A N 1
ATOM 1615 C CA . LEU A 1 217 ? -0.479 -7.976 -2.102 1.00 97.81 217 LEU A CA 1
ATOM 1616 C C . LEU A 1 217 ? -0.539 -9.188 -1.139 1.00 97.81 217 LEU A C 1
ATOM 1618 O O . LEU A 1 217 ? -1.392 -9.201 -0.243 1.00 97.81 217 LEU A O 1
ATOM 1622 N N . PRO A 1 218 ? 0.373 -10.176 -1.247 1.00 96.50 218 PRO A N 1
ATOM 1623 C CA . PRO A 1 218 ? 0.303 -11.417 -0.466 1.00 96.50 218 PRO A CA 1
ATOM 1624 C C . PRO A 1 218 ? 0.321 -11.235 1.059 1.00 96.50 218 PRO A C 1
ATOM 1626 O O . PRO A 1 218 ? -0.280 -12.037 1.776 1.00 96.50 218 PRO A O 1
ATOM 1629 N N . ALA A 1 219 ? 0.906 -10.142 1.568 1.00 97.19 219 ALA A N 1
ATOM 1630 C CA . ALA A 1 219 ? 0.902 -9.808 2.996 1.00 97.19 219 ALA A CA 1
ATOM 1631 C C . ALA A 1 219 ? -0.514 -9.739 3.611 1.00 97.19 219 ALA A C 1
ATOM 1633 O O . ALA A 1 219 ? -0.675 -10.036 4.795 1.00 97.19 219 ALA A O 1
ATOM 1634 N N . TRP A 1 220 ? -1.555 -9.446 2.815 1.00 97.25 220 TRP A N 1
ATOM 1635 C CA . TRP A 1 220 ? -2.953 -9.508 3.260 1.00 97.25 220 TRP A CA 1
ATOM 1636 C C . TRP A 1 220 ? -3.352 -10.867 3.836 1.00 97.25 220 TRP A C 1
ATOM 1638 O O . TRP A 1 220 ? -4.132 -10.907 4.778 1.00 97.25 220 TRP A O 1
ATOM 1648 N N . ARG A 1 221 ? -2.822 -11.983 3.318 1.00 94.62 221 ARG A N 1
ATOM 1649 C CA . ARG A 1 221 ? -3.222 -13.331 3.767 1.00 94.62 221 ARG A CA 1
ATOM 1650 C C . ARG A 1 221 ? -2.805 -13.610 5.210 1.00 94.62 221 ARG A C 1
ATOM 1652 O O . ARG A 1 221 ? -3.515 -14.304 5.929 1.00 94.62 221 ARG A O 1
ATOM 1659 N N . ASN A 1 222 ? -1.695 -13.012 5.636 1.00 94.81 222 ASN A N 1
ATOM 1660 C CA . ASN A 1 222 ? -1.155 -13.146 6.987 1.00 94.81 222 ASN A CA 1
ATOM 1661 C C . ASN A 1 222 ? -1.569 -11.987 7.911 1.00 94.81 222 ASN A C 1
ATOM 1663 O O . ASN A 1 222 ? -1.308 -12.046 9.114 1.00 94.81 222 ASN A O 1
ATOM 1667 N N . ALA A 1 223 ? -2.203 -10.939 7.374 1.00 97.44 223 ALA A N 1
ATOM 1668 C CA . ALA A 1 223 ? -2.677 -9.789 8.133 1.00 97.44 223 ALA A CA 1
ATOM 1669 C C . ALA A 1 223 ? -3.852 -10.154 9.055 1.00 97.44 223 ALA A C 1
ATOM 1671 O O . ALA A 1 223 ? -4.744 -10.915 8.687 1.00 97.44 223 ALA A O 1
ATOM 1672 N N . MET A 1 224 ? -3.877 -9.547 10.242 1.00 97.25 224 MET A N 1
ATOM 1673 C CA . MET A 1 224 ? -5.043 -9.520 11.133 1.00 97.25 224 MET A CA 1
ATOM 1674 C C . MET A 1 224 ? -5.644 -8.120 11.230 1.00 97.25 224 MET A C 1
ATOM 1676 O O . MET A 1 224 ? -6.860 -7.987 11.353 1.00 97.25 224 MET A O 1
ATOM 1680 N N . ILE A 1 225 ? -4.811 -7.078 11.190 1.00 98.50 225 ILE A N 1
ATOM 1681 C CA . ILE A 1 225 ? -5.237 -5.679 11.280 1.00 98.50 225 ILE A CA 1
ATOM 1682 C C . ILE A 1 225 ? -4.709 -4.957 10.044 1.00 98.50 225 ILE A C 1
ATOM 1684 O O . ILE A 1 225 ? -3.500 -4.937 9.819 1.00 98.50 225 ILE A O 1
ATOM 1688 N N . GLN A 1 226 ? -5.588 -4.336 9.265 1.00 98.38 226 GLN A N 1
ATOM 1689 C CA . GLN A 1 226 ? -5.191 -3.209 8.432 1.00 98.38 226 GLN A CA 1
ATOM 1690 C C . GLN A 1 226 ? -5.285 -1.964 9.314 1.00 98.38 226 GLN A C 1
ATOM 1692 O O . GLN A 1 226 ? -6.323 -1.709 9.921 1.00 98.38 226 GLN A O 1
ATOM 1697 N N . LEU A 1 227 ? -4.163 -1.267 9.476 1.00 98.56 227 LEU A N 1
ATOM 1698 C CA . LEU A 1 227 ? -4.007 -0.143 10.391 1.00 98.56 227 LEU A CA 1
ATOM 1699 C C . LEU A 1 227 ? -3.683 1.121 9.600 1.00 98.56 227 LEU A C 1
ATOM 1701 O O . LEU A 1 227 ? -2.705 1.144 8.855 1.00 98.56 227 LEU A O 1
ATOM 1705 N N . GLN A 1 228 ? -4.457 2.174 9.827 1.00 98.00 228 GLN A N 1
ATOM 1706 C CA . GLN A 1 228 ? -4.186 3.535 9.382 1.00 98.00 228 GLN A CA 1
ATOM 1707 C C . GLN A 1 228 ? -3.545 4.323 10.533 1.00 98.00 228 GLN A C 1
ATOM 1709 O O . GLN A 1 228 ? -4.019 4.287 11.674 1.00 98.00 228 GLN A O 1
ATOM 1714 N N . LEU A 1 229 ? -2.476 5.055 10.227 1.00 98.19 229 LEU A N 1
ATOM 1715 C CA . LEU A 1 229 ? -1.890 6.082 11.084 1.00 98.19 229 LEU A CA 1
ATOM 1716 C C . LEU A 1 229 ? -2.435 7.422 10.588 1.00 98.19 229 LEU A C 1
ATOM 1718 O O . LEU A 1 229 ? -2.078 7.858 9.498 1.00 98.19 229 LEU A O 1
ATOM 1722 N N . ILE A 1 230 ? -3.311 8.058 11.362 1.00 96.38 230 ILE A N 1
ATOM 1723 C CA . ILE A 1 230 ? -4.009 9.279 10.951 1.00 96.38 230 ILE A CA 1
ATOM 1724 C C . ILE A 1 230 ? -3.477 10.483 11.735 1.00 96.38 230 ILE A C 1
ATOM 1726 O O . ILE A 1 230 ? -3.529 10.502 12.967 1.00 96.38 230 ILE A O 1
ATOM 1730 N N . THR A 1 231 ? -3.023 11.517 11.027 1.00 94.75 231 THR A N 1
ATOM 1731 C CA . THR A 1 231 ? -2.788 12.864 11.580 1.00 94.75 231 THR A CA 1
ATOM 1732 C C . THR A 1 231 ? -3.740 13.874 10.938 1.00 94.75 231 THR A C 1
ATOM 1734 O O . THR A 1 231 ? -4.216 13.671 9.825 1.00 94.75 231 THR A O 1
ATOM 1737 N N . ASN A 1 232 ? -4.075 14.956 11.645 1.00 91.81 232 ASN A N 1
ATOM 1738 C CA . ASN A 1 232 ? -5.022 15.955 11.138 1.00 91.81 232 ASN A CA 1
ATOM 1739 C C . ASN A 1 232 ? -4.387 16.843 10.059 1.00 91.81 232 ASN A C 1
ATOM 1741 O O . ASN A 1 232 ? -3.298 17.375 10.261 1.00 91.81 232 ASN A O 1
ATOM 1745 N N . TRP A 1 233 ? -5.129 17.085 8.980 1.00 92.50 233 TRP A N 1
ATOM 1746 C CA . TRP A 1 233 ? -4.872 18.164 8.031 1.00 92.50 233 TRP A CA 1
ATOM 1747 C C . TRP A 1 233 ? -5.593 19.441 8.485 1.00 92.50 233 TRP A C 1
ATOM 1749 O O . TRP A 1 233 ? -6.791 19.419 8.780 1.00 92.50 233 TRP A O 1
ATOM 1759 N N . ASP A 1 234 ? -4.879 20.565 8.510 1.00 91.62 234 ASP A N 1
ATOM 1760 C CA . ASP A 1 234 ? -5.411 21.894 8.815 1.00 91.62 234 ASP A CA 1
ATOM 1761 C C . ASP A 1 234 ? -5.280 22.798 7.582 1.00 91.62 234 ASP A C 1
ATOM 1763 O O . ASP A 1 234 ? -4.210 23.320 7.273 1.00 91.62 234 ASP A O 1
ATOM 1767 N N . SER A 1 235 ? -6.400 23.023 6.890 1.00 89.56 235 SER A N 1
ATOM 1768 C CA . SER A 1 235 ? -6.476 23.894 5.711 1.00 89.56 235 SER A CA 1
ATOM 1769 C C . SER A 1 235 ? -6.346 25.394 6.020 1.00 89.56 235 SER A C 1
ATOM 1771 O O . SER A 1 235 ? -6.482 26.211 5.112 1.00 89.56 235 SER A O 1
ATOM 1773 N N . THR A 1 236 ? -6.151 25.775 7.286 1.00 93.50 236 THR A N 1
ATOM 1774 C CA . THR A 1 236 ? -5.900 27.157 7.729 1.00 93.50 236 THR A CA 1
ATOM 1775 C C . THR A 1 236 ? -4.464 27.377 8.210 1.00 93.50 236 THR A C 1
ATOM 1777 O O . THR A 1 236 ? -4.033 28.524 8.349 1.00 93.50 236 THR A O 1
ATOM 1780 N N . ALA A 1 237 ? -3.700 26.300 8.419 1.00 92.75 237 ALA A N 1
ATOM 1781 C CA . ALA A 1 237 ? -2.286 26.368 8.751 1.00 92.75 237 ALA A CA 1
ATOM 1782 C C . ALA A 1 237 ? -1.427 26.772 7.531 1.00 92.75 237 ALA A C 1
ATOM 1784 O O . ALA A 1 237 ? -1.809 26.526 6.384 1.00 92.75 237 ALA A O 1
ATOM 1785 N N . PRO A 1 238 ? -0.229 27.351 7.745 1.00 95.75 238 PRO A N 1
ATOM 1786 C CA . PRO A 1 238 ? 0.768 27.506 6.689 1.00 95.75 238 PRO A CA 1
ATOM 1787 C C . PRO A 1 238 ? 1.087 26.163 6.019 1.00 95.75 238 PRO A C 1
ATOM 1789 O O . PRO A 1 238 ? 1.340 25.181 6.713 1.00 95.75 238 PRO A O 1
ATOM 1792 N N . TRP A 1 239 ? 1.140 26.138 4.685 1.00 92.81 239 TRP A N 1
ATOM 1793 C CA . TRP A 1 239 ? 1.368 24.923 3.883 1.00 92.81 239 TRP A CA 1
ATOM 1794 C C . TRP A 1 239 ? 2.582 24.098 4.349 1.00 92.81 239 TRP A C 1
ATOM 1796 O O . TRP A 1 239 ? 2.468 22.892 4.555 1.00 92.81 239 TRP A O 1
ATOM 1806 N N . ALA A 1 240 ? 3.699 24.766 4.656 1.00 94.12 240 ALA A N 1
ATOM 1807 C CA . ALA A 1 240 ? 4.919 24.134 5.164 1.00 94.12 240 ALA A CA 1
ATOM 1808 C C . ALA A 1 240 ? 4.726 23.343 6.478 1.00 94.12 240 ALA A C 1
ATOM 1810 O O . ALA A 1 240 ? 5.474 22.405 6.745 1.00 94.12 240 ALA A O 1
ATOM 1811 N N . ASN A 1 241 ? 3.713 23.666 7.294 1.00 93.94 241 ASN A N 1
ATOM 1812 C CA . ASN A 1 241 ? 3.379 22.878 8.484 1.00 93.94 241 ASN A CA 1
ATOM 1813 C C . ASN A 1 241 ? 2.757 21.527 8.102 1.00 93.94 241 ASN A C 1
ATOM 1815 O O . ASN A 1 241 ? 2.990 20.535 8.789 1.00 93.94 241 ASN A O 1
ATOM 1819 N N . MET A 1 242 ? 1.969 21.483 7.024 1.00 93.69 242 MET A N 1
ATOM 1820 C CA . MET A 1 242 ? 1.352 20.254 6.517 1.00 93.69 242 MET A CA 1
ATOM 1821 C C . MET A 1 242 ? 2.374 19.394 5.766 1.00 93.69 242 MET A C 1
ATOM 1823 O O . MET A 1 242 ? 2.391 18.177 5.944 1.00 93.69 242 MET A O 1
ATOM 1827 N N . GLU A 1 243 ? 3.291 20.015 5.016 1.00 92.25 243 GLU A N 1
ATOM 1828 C CA . GLU A 1 243 ? 4.459 19.329 4.443 1.00 92.25 243 GLU A CA 1
ATOM 1829 C C . GLU A 1 243 ? 5.326 18.700 5.540 1.00 92.25 243 GLU A C 1
ATOM 1831 O O . GLU A 1 243 ? 5.640 17.513 5.467 1.00 92.25 243 GLU A O 1
ATOM 1836 N N . ALA A 1 244 ? 5.652 19.452 6.598 1.00 94.44 244 ALA A N 1
ATOM 1837 C CA . ALA A 1 244 ? 6.397 18.937 7.745 1.00 94.44 244 ALA A CA 1
ATOM 1838 C C . ALA A 1 244 ? 5.648 17.803 8.470 1.00 94.44 244 ALA A C 1
ATOM 1840 O O . ALA A 1 244 ? 6.270 16.833 8.901 1.00 94.44 244 ALA A O 1
ATOM 1841 N N . ALA A 1 245 ? 4.316 17.874 8.567 1.00 93.81 245 ALA A N 1
ATOM 1842 C CA . ALA A 1 245 ? 3.503 16.800 9.136 1.00 93.81 245 ALA A CA 1
ATOM 1843 C C . ALA A 1 245 ? 3.522 15.521 8.270 1.00 93.81 245 ALA A C 1
ATOM 1845 O O . ALA A 1 245 ? 3.669 14.428 8.819 1.00 93.81 245 ALA A O 1
ATOM 1846 N N . GLN A 1 246 ? 3.500 15.635 6.933 1.00 94.81 246 GLN A N 1
ATOM 1847 C CA . GLN A 1 246 ? 3.675 14.473 6.049 1.00 94.81 246 GLN A CA 1
ATOM 1848 C C . GLN A 1 246 ? 5.103 13.922 6.127 1.00 94.81 246 GLN A C 1
ATOM 1850 O O . GLN A 1 246 ? 5.289 12.715 6.241 1.00 94.81 246 GLN A O 1
ATOM 1855 N N . GLN A 1 247 ? 6.121 14.787 6.138 1.00 95.94 247 GLN A N 1
ATOM 1856 C CA . GLN A 1 247 ? 7.512 14.370 6.332 1.00 95.94 247 GLN A CA 1
ATOM 1857 C C . GLN A 1 247 ? 7.696 13.648 7.673 1.00 95.94 247 GLN A C 1
ATOM 1859 O O . GLN A 1 247 ? 8.448 12.676 7.728 1.00 95.94 247 GLN A O 1
ATOM 1864 N N . LYS A 1 248 ? 6.975 14.048 8.729 1.00 96.62 248 LYS A N 1
ATOM 1865 C CA . LYS A 1 248 ? 6.946 13.309 9.995 1.00 96.62 248 LYS A CA 1
ATOM 1866 C C . LYS A 1 248 ? 6.270 11.941 9.846 1.00 96.62 248 LYS A C 1
ATOM 1868 O O . LYS A 1 248 ? 6.794 10.951 10.359 1.00 96.62 248 LYS A O 1
ATOM 1873 N N . MET A 1 249 ? 5.143 11.859 9.131 1.00 97.62 249 MET A N 1
ATOM 1874 C CA . MET A 1 249 ? 4.474 10.584 8.840 1.00 97.62 249 MET A CA 1
ATOM 1875 C C . MET A 1 249 ? 5.446 9.590 8.189 1.00 97.62 249 MET A C 1
ATOM 1877 O O . MET A 1 249 ? 5.647 8.497 8.715 1.00 97.62 249 MET A O 1
ATOM 1881 N N . THR A 1 250 ? 6.113 10.015 7.116 1.00 97.19 250 THR A N 1
ATOM 1882 C CA . THR A 1 250 ? 7.065 9.214 6.334 1.00 97.19 250 THR A CA 1
ATOM 1883 C C . THR A 1 250 ? 8.329 8.837 7.107 1.00 97.19 250 THR A C 1
ATOM 1885 O O . THR A 1 250 ? 8.743 7.682 7.072 1.00 97.19 250 THR A O 1
ATOM 1888 N N . ASN A 1 251 ? 8.967 9.792 7.795 1.00 97.31 251 ASN A N 1
ATOM 1889 C CA . ASN A 1 251 ? 10.329 9.610 8.318 1.00 97.31 251 ASN A CA 1
ATOM 1890 C C . ASN A 1 251 ? 10.401 9.245 9.812 1.00 97.31 251 ASN A C 1
ATOM 1892 O O . ASN A 1 251 ? 11.438 8.759 10.261 1.00 97.31 251 ASN A O 1
ATOM 1896 N N . GLU A 1 252 ? 9.336 9.464 10.591 1.00 97.38 252 GLU A N 1
ATOM 1897 C CA . GLU A 1 252 ? 9.334 9.232 12.047 1.00 97.38 252 GLU A CA 1
ATOM 1898 C C . GLU A 1 252 ? 8.227 8.273 12.508 1.00 97.38 252 GLU A C 1
ATOM 1900 O O . GLU A 1 252 ? 8.477 7.418 13.361 1.00 97.38 252 GLU A O 1
ATOM 1905 N N . LEU A 1 253 ? 7.009 8.393 11.963 1.00 98.25 253 LEU A N 1
ATOM 1906 C CA . LEU A 1 253 ? 5.844 7.636 12.439 1.00 98.25 253 LEU A CA 1
ATOM 1907 C C . LEU A 1 253 ? 5.732 6.254 11.775 1.00 98.25 253 LEU A C 1
ATOM 1909 O O . LEU A 1 253 ? 5.648 5.246 12.479 1.00 98.25 253 LEU A O 1
ATOM 1913 N N . MET A 1 254 ? 5.794 6.178 10.443 1.00 98.19 254 MET A N 1
ATOM 1914 C CA . MET A 1 254 ? 5.752 4.908 9.703 1.00 98.19 254 MET A CA 1
ATOM 1915 C C . MET A 1 254 ? 6.881 3.929 10.096 1.00 98.19 254 MET A C 1
ATOM 1917 O O . MET A 1 254 ? 6.569 2.773 10.409 1.00 98.19 254 MET A O 1
ATOM 1921 N N . PRO A 1 255 ? 8.158 4.349 10.237 1.00 98.12 255 PRO A N 1
ATOM 1922 C CA . PRO A 1 255 ? 9.239 3.440 10.624 1.00 98.12 255 PRO A CA 1
ATOM 1923 C C . PRO A 1 255 ? 9.040 2.743 11.981 1.00 98.12 255 PRO A C 1
ATOM 1925 O O . PRO A 1 255 ? 9.556 1.643 12.190 1.00 98.12 255 PRO A O 1
ATOM 1928 N N . LYS A 1 256 ? 8.264 3.329 12.910 1.00 98.38 256 LYS A N 1
ATOM 1929 C CA . LYS A 1 256 ? 7.947 2.708 14.213 1.00 98.38 256 LYS A CA 1
ATOM 1930 C C . LYS A 1 256 ? 7.104 1.443 14.061 1.00 98.38 256 LYS A C 1
ATOM 1932 O O . LYS A 1 256 ? 7.381 0.452 14.737 1.00 98.38 256 LYS A O 1
ATOM 1937 N N . ILE A 1 257 ? 6.099 1.463 13.181 1.00 98.12 257 ILE A N 1
ATOM 1938 C CA . ILE A 1 257 ? 5.214 0.312 12.949 1.00 98.12 257 ILE A CA 1
ATOM 1939 C C . ILE A 1 257 ? 5.821 -0.685 11.950 1.00 98.12 257 ILE A C 1
ATOM 1941 O O . ILE A 1 257 ? 5.670 -1.896 12.119 1.00 98.12 257 ILE A O 1
ATOM 1945 N N . GLU A 1 258 ? 6.588 -0.210 10.965 1.00 98.12 258 GLU A N 1
ATOM 1946 C CA . GLU A 1 258 ? 7.337 -1.059 10.027 1.00 98.12 258 GLU A CA 1
ATOM 1947 C C . GLU A 1 258 ? 8.381 -1.929 10.735 1.00 98.12 258 GLU A C 1
ATOM 1949 O O . GLU A 1 258 ? 8.451 -3.132 10.483 1.00 98.12 258 GLU A O 1
ATOM 1954 N N . LYS A 1 259 ? 9.133 -1.354 11.686 1.00 98.00 259 LYS A N 1
ATOM 1955 C CA . LYS A 1 259 ? 10.167 -2.053 12.470 1.00 98.00 259 LYS A CA 1
ATOM 1956 C C . LYS A 1 259 ? 9.656 -3.312 13.179 1.00 98.00 259 LYS A C 1
ATOM 1958 O O . LYS A 1 259 ? 10.429 -4.246 13.380 1.00 98.00 259 LYS A O 1
ATOM 1963 N N . ILE A 1 260 ? 8.379 -3.338 13.564 1.00 97.69 260 ILE A N 1
ATOM 1964 C CA . ILE A 1 260 ? 7.746 -4.481 14.244 1.00 97.69 260 ILE A CA 1
ATOM 1965 C C . ILE A 1 260 ? 6.853 -5.315 13.314 1.00 97.69 260 ILE A C 1
ATOM 1967 O O . ILE A 1 260 ? 6.233 -6.275 13.762 1.00 97.69 260 ILE A O 1
ATOM 1971 N N . THR A 1 261 ? 6.807 -4.973 12.023 1.00 97.75 261 THR A N 1
ATOM 1972 C CA . THR A 1 261 ? 6.109 -5.711 10.958 1.00 97.75 261 THR A CA 1
ATOM 1973 C C . THR A 1 261 ? 7.019 -5.972 9.736 1.00 97.75 261 THR A C 1
ATOM 1975 O O . THR A 1 261 ? 6.618 -5.687 8.599 1.00 97.75 261 THR A O 1
ATOM 1978 N N . PRO A 1 262 ? 8.252 -6.498 9.918 1.00 94.88 262 PRO A N 1
ATOM 1979 C CA . PRO A 1 262 ? 9.156 -6.799 8.805 1.00 94.88 262 PRO A CA 1
ATOM 1980 C C . PRO A 1 262 ? 8.539 -7.837 7.857 1.00 94.88 262 PRO A C 1
ATOM 1982 O O . PRO A 1 262 ? 7.800 -8.719 8.286 1.00 94.88 262 PRO A O 1
ATOM 1985 N N . GLY A 1 263 ? 8.804 -7.712 6.554 1.00 90.56 263 GLY A N 1
ATOM 1986 C CA . GLY A 1 263 ? 8.217 -8.579 5.519 1.00 90.56 263 GLY A CA 1
ATOM 1987 C C . GLY A 1 263 ? 6.717 -8.368 5.254 1.00 90.56 263 GLY A C 1
ATOM 1988 O O . GLY A 1 263 ? 6.197 -8.900 4.278 1.00 90.56 263 GLY A O 1
ATOM 1989 N N . SER A 1 264 ? 6.019 -7.573 6.073 1.00 96.75 264 SER A N 1
ATOM 1990 C CA . SER A 1 264 ? 4.663 -7.107 5.767 1.00 96.75 264 SER A CA 1
ATOM 1991 C C . SER A 1 264 ? 4.681 -5.940 4.769 1.00 96.75 264 SER A C 1
ATOM 1993 O O . SER A 1 264 ? 5.733 -5.362 4.476 1.00 96.75 264 SER A O 1
ATOM 1995 N N . GLY A 1 265 ? 3.498 -5.551 4.297 1.00 97.56 265 GLY A N 1
ATOM 1996 C CA . GLY A 1 265 ? 3.283 -4.395 3.428 1.00 97.56 265 GLY A CA 1
ATOM 1997 C C . GLY A 1 265 ? 2.186 -3.461 3.944 1.00 97.56 265 GLY A C 1
ATOM 1998 O O . GLY A 1 265 ? 1.848 -3.465 5.131 1.00 97.56 265 GLY A O 1
ATOM 1999 N N . SER A 1 266 ? 1.614 -2.673 3.039 1.00 98.00 266 SER A N 1
ATOM 2000 C CA . SER A 1 266 ? 0.619 -1.638 3.331 1.00 98.00 266 SER A CA 1
ATOM 2001 C C . SER A 1 266 ? -0.488 -1.625 2.276 1.00 98.00 266 SER A C 1
ATOM 2003 O O . SER A 1 266 ? -0.252 -1.920 1.106 1.00 98.00 266 SER A O 1
ATOM 2005 N N . TYR A 1 267 ? -1.712 -1.271 2.675 1.00 97.56 267 TYR A N 1
ATOM 2006 C CA . TYR A 1 267 ? -2.832 -1.148 1.742 1.00 97.56 267 TYR A CA 1
ATOM 2007 C C . TYR A 1 267 ? -2.704 0.149 0.935 1.00 97.56 267 TYR A C 1
ATOM 2009 O O . TYR A 1 267 ? -2.908 1.228 1.478 1.00 97.56 267 TYR A O 1
ATOM 2017 N N . LEU A 1 268 ? -2.376 0.037 -0.356 1.00 95.31 268 LEU A N 1
ATOM 2018 C CA . LEU A 1 268 ? -1.990 1.169 -1.214 1.00 95.31 268 LEU A CA 1
ATOM 2019 C C . LEU A 1 268 ? -3.011 2.321 -1.293 1.00 95.31 268 LEU A C 1
ATOM 2021 O O . LEU A 1 268 ? -2.614 3.465 -1.478 1.00 95.31 268 LEU A O 1
ATOM 2025 N N . ASN A 1 269 ? -4.306 2.038 -1.113 1.00 95.12 269 ASN A N 1
ATOM 2026 C CA . ASN A 1 269 ? -5.366 3.055 -1.126 1.00 95.12 269 ASN A CA 1
ATOM 2027 C C . ASN A 1 269 ? -5.419 3.895 0.169 1.00 95.12 269 ASN A C 1
ATOM 2029 O O . ASN A 1 269 ? -6.072 4.932 0.193 1.00 95.12 269 ASN A O 1
ATOM 2033 N N . GLU A 1 270 ? -4.782 3.434 1.250 1.00 94.00 270 GLU A N 1
ATOM 2034 C CA . GLU A 1 270 ? -4.843 4.020 2.596 1.00 94.00 270 GLU A CA 1
ATOM 2035 C C . GLU A 1 270 ? -3.458 3.963 3.274 1.00 94.00 270 GLU A C 1
ATOM 2037 O O . GLU A 1 270 ? -3.314 3.516 4.414 1.00 94.00 270 GLU A O 1
ATOM 2042 N N . ALA A 1 271 ? -2.420 4.365 2.538 1.00 94.69 271 ALA A N 1
ATOM 2043 C CA . ALA A 1 271 ? -1.022 4.374 2.968 1.00 94.69 271 ALA A CA 1
ATOM 2044 C C . ALA A 1 271 ? -0.386 5.768 2.810 1.00 94.69 271 ALA A C 1
ATOM 2046 O O . ALA A 1 271 ? -1.009 6.696 2.296 1.00 94.69 271 ALA A O 1
ATOM 2047 N N . ASP A 1 272 ? 0.873 5.914 3.234 1.00 96.00 272 ASP A N 1
ATOM 2048 C CA . ASP A 1 272 ? 1.637 7.140 2.993 1.00 96.00 272 ASP A CA 1
ATOM 2049 C C . ASP A 1 272 ? 1.944 7.292 1.497 1.00 96.00 272 ASP A C 1
ATOM 2051 O O . ASP A 1 272 ? 2.647 6.469 0.908 1.00 96.00 272 ASP A O 1
ATOM 2055 N N . PHE A 1 273 ? 1.484 8.373 0.866 1.00 91.94 273 PHE A N 1
ATOM 2056 C CA . PHE A 1 273 ? 1.826 8.642 -0.534 1.00 91.94 273 PHE A CA 1
ATOM 2057 C C . PHE A 1 273 ? 3.335 8.890 -0.728 1.00 91.94 273 PHE A C 1
ATOM 2059 O O . PHE A 1 273 ? 3.867 8.692 -1.820 1.00 91.94 273 PHE A O 1
ATOM 2066 N N . GLN A 1 274 ? 4.074 9.235 0.330 1.00 93.25 274 GLN A N 1
ATOM 2067 C CA . GLN A 1 274 ? 5.533 9.350 0.323 1.00 93.25 274 GLN A CA 1
ATOM 2068 C C . GLN A 1 274 ? 6.273 8.052 0.713 1.00 93.25 274 GLN A C 1
ATOM 2070 O O . GLN A 1 274 ? 7.487 8.013 0.526 1.00 93.25 274 GLN A O 1
ATOM 2075 N N . GLN A 1 275 ? 5.572 6.958 1.060 1.00 95.12 275 GLN A N 1
ATOM 2076 C CA . GLN A 1 275 ? 6.118 5.629 1.411 1.00 95.12 275 GLN A CA 1
ATOM 2077 C C . GLN A 1 275 ? 7.398 5.256 0.628 1.00 95.12 275 GLN A C 1
ATOM 2079 O O . GLN A 1 275 ? 7.331 5.085 -0.600 1.00 95.12 275 GLN A O 1
ATOM 2084 N N . PRO A 1 276 ? 8.554 5.092 1.298 1.00 90.25 276 PRO A N 1
ATOM 2085 C CA . PRO A 1 276 ? 9.759 4.528 0.697 1.00 90.25 276 PRO A CA 1
ATOM 2086 C C . PRO A 1 276 ? 9.556 3.051 0.342 1.00 90.25 276 PRO A C 1
ATOM 2088 O O . PRO A 1 276 ? 8.812 2.344 1.022 1.00 90.25 276 PRO A O 1
ATOM 2091 N N . ASN A 1 277 ? 10.243 2.570 -0.700 1.00 93.12 277 ASN A N 1
ATOM 2092 C CA . ASN A 1 277 ? 10.159 1.179 -1.174 1.00 93.12 277 ASN A CA 1
ATOM 2093 C C . ASN A 1 277 ? 8.709 0.741 -1.473 1.00 93.12 277 ASN A C 1
ATOM 2095 O O . ASN A 1 277 ? 8.252 -0.330 -1.063 1.00 93.12 277 ASN A O 1
ATOM 2099 N N . TRP A 1 278 ? 7.951 1.607 -2.149 1.00 96.12 278 TRP A N 1
ATOM 2100 C CA . TRP A 1 278 ? 6.519 1.417 -2.383 1.00 96.12 278 TRP A CA 1
ATOM 2101 C C . TRP A 1 278 ? 6.209 0.187 -3.244 1.00 96.12 278 TRP A C 1
ATOM 2103 O O . TRP A 1 278 ? 5.192 -0.455 -3.010 1.00 96.12 278 TRP A O 1
ATOM 2113 N N . GLN A 1 279 ? 7.095 -0.206 -4.165 1.00 96.94 279 GLN A N 1
ATOM 2114 C CA . GLN A 1 279 ? 6.928 -1.397 -5.004 1.00 96.94 279 GLN A CA 1
ATOM 2115 C C . GLN A 1 279 ? 6.748 -2.664 -4.148 1.00 96.94 279 GLN A C 1
ATOM 2117 O O . GLN A 1 279 ? 5.725 -3.349 -4.223 1.00 96.94 279 GLN A O 1
ATOM 2122 N N . SER A 1 280 ? 7.705 -2.941 -3.258 1.00 96.62 280 SER A N 1
ATOM 2123 C CA . SER A 1 280 ? 7.639 -4.089 -2.348 1.00 96.62 280 SER A CA 1
ATOM 2124 C C . SER A 1 280 ? 6.608 -3.900 -1.231 1.00 96.62 280 SER A C 1
ATOM 2126 O O . SER A 1 280 ? 6.012 -4.877 -0.785 1.00 96.62 280 SER A O 1
ATOM 2128 N N . THR A 1 281 ? 6.342 -2.661 -0.811 1.00 97.75 281 THR A N 1
ATOM 2129 C CA . THR A 1 281 ? 5.390 -2.371 0.274 1.00 97.75 281 THR A CA 1
ATOM 2130 C C . THR A 1 281 ? 3.925 -2.488 -0.159 1.00 97.75 281 THR A C 1
ATOM 2132 O O . THR A 1 281 ? 3.098 -2.942 0.630 1.00 97.75 281 THR A O 1
ATOM 2135 N N . PHE A 1 282 ? 3.584 -2.102 -1.391 1.00 98.25 282 PHE A N 1
ATOM 2136 C CA . PHE A 1 282 ? 2.207 -2.092 -1.905 1.00 98.25 282 PHE A CA 1
ATOM 2137 C C . PHE A 1 282 ? 1.862 -3.321 -2.752 1.00 98.25 282 PHE A C 1
ATOM 2139 O O . PHE A 1 282 ? 0.692 -3.693 -2.812 1.00 98.25 282 PHE A O 1
ATOM 2146 N N . PHE A 1 283 ? 2.855 -3.966 -3.375 1.00 98.12 283 PHE A N 1
ATOM 2147 C CA . PHE A 1 283 ? 2.641 -5.093 -4.294 1.00 98.12 283 PHE A CA 1
ATOM 2148 C C . PHE A 1 283 ? 3.455 -6.342 -3.920 1.00 98.12 283 PHE A C 1
ATOM 2150 O O . PHE A 1 283 ? 2.991 -7.464 -4.127 1.00 98.12 283 PHE A O 1
ATOM 2157 N N . GLY A 1 284 ? 4.632 -6.173 -3.312 1.00 97.00 284 GLY A N 1
ATOM 2158 C CA . GLY A 1 284 ? 5.485 -7.288 -2.892 1.00 97.00 284 GLY A CA 1
ATOM 2159 C C . GLY A 1 284 ? 6.026 -8.080 -4.085 1.00 97.00 284 GLY A C 1
ATOM 2160 O O . GLY A 1 284 ? 6.356 -7.510 -5.122 1.00 97.00 284 GLY A O 1
ATOM 2161 N N . GLU A 1 285 ? 6.076 -9.406 -3.955 1.00 96.81 285 GLU A N 1
ATOM 2162 C CA . GLU A 1 285 ? 6.510 -10.329 -5.020 1.00 96.81 285 GLU A CA 1
ATOM 2163 C C . GLU A 1 285 ? 5.666 -10.248 -6.309 1.00 96.81 285 GLU A C 1
ATOM 2165 O O . GLU A 1 285 ? 6.151 -10.597 -7.384 1.00 96.81 285 GLU A O 1
ATOM 2170 N N . ASN A 1 286 ? 4.440 -9.710 -6.248 1.00 98.25 286 ASN A N 1
ATOM 2171 C CA . ASN A 1 286 ? 3.611 -9.499 -7.438 1.00 98.25 286 ASN A CA 1
ATOM 2172 C C . ASN A 1 286 ? 4.149 -8.395 -8.369 1.00 98.25 286 ASN A C 1
ATOM 2174 O O . ASN A 1 286 ? 3.693 -8.324 -9.512 1.00 98.25 286 ASN A O 1
ATOM 2178 N N . TYR A 1 287 ? 5.071 -7.529 -7.919 1.00 98.38 287 TYR A N 1
ATOM 2179 C CA . TYR A 1 287 ? 5.398 -6.280 -8.620 1.00 98.38 287 TYR A CA 1
ATOM 2180 C C . TYR A 1 287 ? 5.865 -6.479 -10.069 1.00 98.38 287 TYR A C 1
ATOM 2182 O O . TYR A 1 287 ? 5.279 -5.896 -10.978 1.00 98.38 287 TYR A O 1
ATOM 2190 N N . GLU A 1 288 ? 6.849 -7.346 -10.320 1.00 98.06 288 GLU A N 1
ATOM 2191 C CA . GLU A 1 288 ? 7.378 -7.548 -11.680 1.00 98.06 288 GLU A CA 1
ATOM 2192 C C . GLU A 1 288 ? 6.354 -8.211 -12.618 1.00 98.06 288 GLU A C 1
ATOM 2194 O O . GLU A 1 288 ? 6.267 -7.860 -13.795 1.00 98.06 288 GLU A O 1
ATOM 2199 N N . LYS A 1 289 ? 5.495 -9.101 -12.096 1.00 98.38 289 LYS A N 1
ATOM 2200 C CA . LYS A 1 289 ? 4.383 -9.679 -12.870 1.00 98.38 289 LYS A CA 1
ATOM 2201 C C . LYS A 1 289 ? 3.350 -8.609 -13.233 1.00 98.38 289 LYS A C 1
ATOM 2203 O O . LYS A 1 289 ? 2.917 -8.547 -14.381 1.00 98.38 289 LYS A O 1
ATOM 2208 N N . LEU A 1 290 ? 2.983 -7.742 -12.288 1.00 98.69 290 LEU A N 1
ATOM 2209 C CA . LEU A 1 290 ? 2.103 -6.600 -12.549 1.00 98.69 290 LEU A CA 1
ATOM 2210 C C . LEU A 1 290 ? 2.728 -5.634 -13.568 1.00 98.69 290 LEU A C 1
ATOM 2212 O O . LEU A 1 290 ? 2.040 -5.178 -14.477 1.00 98.69 290 LEU A O 1
ATOM 2216 N N . LYS A 1 291 ? 4.036 -5.375 -13.477 1.00 97.69 291 LYS A N 1
ATOM 2217 C CA . LYS A 1 291 ? 4.780 -4.489 -14.384 1.00 97.69 291 LYS A CA 1
ATOM 2218 C C . LYS A 1 291 ? 4.874 -5.036 -15.811 1.00 97.69 291 LYS A C 1
ATOM 2220 O O . LYS A 1 291 ? 4.715 -4.279 -16.768 1.00 97.69 291 LYS A O 1
ATOM 2225 N N . ALA A 1 292 ? 5.034 -6.349 -15.972 1.00 98.00 292 ALA A N 1
ATOM 2226 C CA . ALA A 1 292 ? 4.930 -7.004 -17.276 1.00 98.00 292 ALA A CA 1
ATOM 2227 C C . ALA A 1 292 ? 3.521 -6.852 -17.888 1.00 98.00 292 ALA A C 1
ATOM 2229 O O . ALA A 1 292 ? 3.388 -6.572 -19.079 1.00 98.00 292 ALA A O 1
ATOM 2230 N N . ILE A 1 293 ? 2.467 -6.966 -17.070 1.00 98.44 293 ILE A N 1
ATOM 2231 C CA . ILE A 1 293 ? 1.071 -6.790 -17.508 1.00 98.44 293 ILE A CA 1
ATOM 2232 C C . ILE A 1 293 ? 0.781 -5.319 -17.856 1.00 98.44 293 ILE A C 1
ATOM 2234 O O . ILE A 1 293 ? 0.160 -5.053 -18.883 1.00 98.44 293 ILE A O 1
ATOM 2238 N N . LYS A 1 294 ? 1.299 -4.358 -17.077 1.00 97.44 294 LYS A N 1
ATOM 2239 C CA . LYS A 1 294 ? 1.297 -2.921 -17.408 1.00 97.44 294 LYS A CA 1
ATOM 2240 C C . LYS A 1 294 ? 1.887 -2.684 -18.800 1.00 97.44 294 LYS A C 1
ATOM 2242 O O . LYS A 1 294 ? 1.172 -2.199 -19.671 1.00 97.44 294 LYS A O 1
ATOM 2247 N N . LYS A 1 295 ? 3.123 -3.135 -19.051 1.00 95.88 295 LYS A N 1
ATOM 2248 C CA . LYS A 1 295 ? 3.784 -2.976 -20.360 1.00 95.88 295 LYS A CA 1
ATOM 2249 C C . LYS A 1 295 ? 3.024 -3.653 -21.515 1.00 95.88 295 LYS A C 1
ATOM 2251 O O . LYS A 1 295 ? 3.137 -3.203 -22.649 1.00 95.88 295 LYS A O 1
ATOM 2256 N N . LYS A 1 296 ? 2.241 -4.707 -21.257 1.00 97.31 296 LYS A N 1
ATOM 2257 C CA . LYS A 1 296 ? 1.410 -5.374 -22.276 1.00 97.31 296 LYS A CA 1
ATOM 2258 C C . LYS A 1 296 ? 0.172 -4.561 -22.685 1.00 97.31 296 LYS A C 1
ATOM 2260 O O . LYS A 1 296 ? -0.156 -4.543 -23.867 1.00 97.31 296 LYS A O 1
ATOM 2265 N N . TYR A 1 297 ? -0.536 -3.943 -21.736 1.00 96.88 297 TYR A N 1
ATOM 2266 C CA . TYR A 1 297 ? -1.822 -3.266 -21.999 1.00 96.88 297 TYR A CA 1
ATOM 2267 C C . TYR A 1 297 ? -1.721 -1.733 -22.110 1.00 96.88 297 TYR A C 1
ATOM 2269 O O . TYR A 1 297 ? -2.628 -1.093 -22.651 1.00 96.88 297 TYR A O 1
ATOM 2277 N N . ASP A 1 298 ? -0.604 -1.162 -21.662 1.00 96.00 298 ASP A N 1
ATOM 2278 C CA . ASP A 1 298 ? -0.220 0.235 -21.854 1.00 96.00 298 ASP A CA 1
ATOM 2279 C C . ASP A 1 298 ? 1.303 0.351 -22.105 1.00 96.00 298 ASP A C 1
ATOM 2281 O O . ASP A 1 298 ? 2.062 0.737 -21.215 1.00 96.00 298 ASP A O 1
ATOM 2285 N N . PRO A 1 299 ? 1.779 0.000 -23.318 1.00 91.19 299 PRO A N 1
ATOM 2286 C CA . PRO A 1 299 ? 3.201 0.038 -23.685 1.00 91.19 299 PRO A CA 1
ATOM 2287 C C . PRO A 1 299 ? 3.768 1.457 -23.884 1.00 91.19 299 PRO A C 1
ATOM 2289 O O . PRO A 1 299 ? 4.911 1.588 -24.317 1.00 91.19 299 PRO A O 1
ATOM 2292 N N . LYS A 1 300 ? 2.969 2.506 -23.644 1.00 88.06 300 LYS A N 1
ATOM 2293 C CA . LYS A 1 300 ? 3.348 3.923 -23.797 1.00 88.06 300 LYS A CA 1
ATOM 2294 C C . LYS A 1 300 ? 3.142 4.730 -22.507 1.00 88.06 300 LYS A C 1
ATOM 2296 O O . LYS A 1 300 ? 3.188 5.956 -22.552 1.00 88.06 300 LYS A O 1
ATOM 2301 N N . ASP A 1 301 ? 2.865 4.039 -21.400 1.00 89.06 301 ASP A N 1
ATOM 2302 C CA . ASP A 1 301 ? 2.583 4.589 -20.071 1.00 89.06 301 ASP A CA 1
ATOM 2303 C C . ASP A 1 301 ? 1.584 5.771 -20.060 1.00 89.06 301 ASP A C 1
ATOM 2305 O O . ASP A 1 301 ? 1.708 6.704 -19.268 1.00 89.06 301 ASP A O 1
ATOM 2309 N N . ILE A 1 302 ? 0.550 5.709 -20.911 1.00 92.56 302 ILE A N 1
ATOM 2310 C CA . ILE A 1 302 ? -0.546 6.692 -20.998 1.00 92.56 302 ILE A CA 1
ATOM 2311 C C . ILE A 1 302 ? -1.271 6.849 -19.652 1.00 92.56 302 ILE A C 1
ATOM 2313 O O . ILE A 1 302 ? -1.741 7.935 -19.306 1.00 92.56 302 ILE A O 1
ATOM 2317 N N . PHE A 1 303 ? -1.375 5.766 -18.883 1.00 94.69 303 PHE A N 1
ATOM 2318 C CA . PHE A 1 303 ? -1.992 5.753 -17.564 1.00 94.69 303 PHE A CA 1
ATOM 2319 C C . PHE A 1 303 ? -0.934 5.908 -16.461 1.00 94.69 303 PHE A C 1
ATOM 2321 O O . PHE A 1 303 ? -0.327 4.928 -16.019 1.00 94.69 303 PHE A O 1
ATOM 2328 N N . TYR A 1 304 ? -0.741 7.140 -15.985 1.00 91.56 304 TYR A N 1
ATOM 2329 C CA . TYR A 1 304 ? 0.101 7.447 -14.827 1.00 91.56 304 TYR A CA 1
ATOM 2330 C C . TYR A 1 304 ? -0.728 7.656 -13.549 1.00 91.56 304 TYR A C 1
ATOM 2332 O O . TYR A 1 304 ? -1.651 8.470 -13.514 1.00 91.56 304 TYR A O 1
ATOM 2340 N N . ILE A 1 305 ? -0.326 6.987 -12.464 1.00 92.00 305 ILE A N 1
ATOM 2341 C CA . ILE A 1 305 ? -0.726 7.294 -11.084 1.00 92.00 305 ILE A CA 1
ATOM 2342 C C . ILE A 1 305 ? 0.521 7.238 -10.202 1.00 92.00 305 ILE A C 1
ATOM 2344 O O . ILE A 1 305 ? 1.285 6.277 -10.276 1.00 92.00 305 ILE A O 1
ATOM 2348 N N . LEU A 1 306 ? 0.701 8.231 -9.327 1.00 90.81 306 LEU A N 1
ATOM 2349 C CA . LEU A 1 306 ? 1.790 8.273 -8.348 1.00 90.81 306 LEU A CA 1
ATOM 2350 C C . LEU A 1 306 ? 1.808 6.986 -7.501 1.00 90.81 306 LEU A C 1
ATOM 2352 O O . LEU A 1 306 ? 0.876 6.732 -6.741 1.00 90.81 306 LEU A O 1
ATOM 2356 N N . LYS A 1 307 ? 2.876 6.187 -7.629 1.00 92.44 307 LYS A N 1
ATOM 2357 C CA . LYS A 1 307 ? 3.063 4.879 -6.960 1.00 92.44 307 LYS A CA 1
ATOM 2358 C C . LYS A 1 307 ? 2.064 3.788 -7.365 1.00 92.44 307 LYS A C 1
ATOM 2360 O O . LYS A 1 307 ? 1.953 2.757 -6.700 1.00 92.44 307 LYS A O 1
ATOM 2365 N N . GLY A 1 308 ? 1.400 3.972 -8.506 1.00 95.06 308 GLY A N 1
ATOM 2366 C CA . GLY A 1 308 ? 0.885 2.867 -9.307 1.00 95.06 308 GLY A CA 1
ATOM 2367 C C . GLY A 1 308 ? 2.033 2.093 -9.966 1.00 95.06 308 GLY A C 1
ATOM 2368 O O . GLY A 1 308 ? 3.148 2.601 -10.107 1.00 95.06 308 GLY A O 1
ATOM 2369 N N . VAL A 1 309 ? 1.776 0.855 -10.385 1.00 97.31 309 VAL A N 1
ATOM 2370 C CA . VAL A 1 309 ? 2.780 0.023 -11.068 1.00 97.31 309 VAL A CA 1
ATOM 2371 C C . VAL A 1 309 ? 3.239 0.693 -12.369 1.00 97.31 309 VAL A C 1
ATOM 2373 O O . VAL A 1 309 ? 2.399 1.130 -13.157 1.00 97.31 309 VAL A O 1
ATOM 2376 N N . GLY A 1 310 ? 4.559 0.779 -12.572 1.00 93.38 310 GLY A N 1
ATOM 2377 C CA . GLY A 1 310 ? 5.197 1.458 -13.709 1.00 93.38 310 GLY A CA 1
ATOM 2378 C C . GLY A 1 310 ? 5.453 2.959 -13.510 1.00 93.38 310 GLY A C 1
ATOM 2379 O O . GLY A 1 310 ? 6.151 3.570 -14.316 1.00 93.38 310 GLY A O 1
ATOM 2380 N N . SER A 1 311 ? 4.945 3.570 -12.432 1.00 93.00 311 SER A N 1
ATOM 2381 C CA . SER A 1 311 ? 5.074 5.020 -12.206 1.00 93.00 311 SER A CA 1
ATOM 2382 C C . SER A 1 311 ? 6.505 5.519 -11.975 1.00 93.00 311 SER A C 1
ATOM 2384 O O . SER A 1 311 ? 6.738 6.718 -12.074 1.00 93.00 311 SER A O 1
ATOM 2386 N N . GLU A 1 312 ? 7.473 4.631 -11.735 1.00 88.81 312 GLU A N 1
ATOM 2387 C CA . GLU A 1 312 ? 8.905 4.948 -11.695 1.00 88.81 312 GLU A CA 1
ATOM 2388 C C . GLU A 1 312 ? 9.509 5.318 -13.062 1.00 88.81 312 GLU A C 1
ATOM 2390 O O . GLU A 1 312 ? 10.645 5.778 -13.105 1.00 88.81 312 GLU A O 1
ATOM 2395 N N . ALA A 1 313 ? 8.772 5.139 -14.166 1.00 82.38 313 ALA A N 1
ATOM 2396 C CA . ALA A 1 313 ? 9.145 5.683 -15.475 1.00 82.38 313 ALA A CA 1
ATOM 2397 C C . ALA A 1 313 ? 8.916 7.208 -15.583 1.00 82.38 313 ALA A C 1
ATOM 2399 O O . ALA A 1 313 ? 9.349 7.828 -16.552 1.00 82.38 313 ALA A O 1
ATOM 2400 N N . TRP A 1 314 ? 8.245 7.818 -14.598 1.00 79.38 314 TRP A N 1
ATOM 2401 C CA . TRP A 1 314 ? 7.840 9.221 -14.614 1.00 79.38 314 TRP A CA 1
ATOM 2402 C C . TRP A 1 314 ? 8.380 9.985 -13.410 1.00 79.38 314 TRP A C 1
ATOM 2404 O O . TRP A 1 314 ? 8.325 9.522 -12.270 1.00 79.38 314 TRP A O 1
ATOM 2414 N N . ASN A 1 315 ? 8.801 11.220 -13.663 1.00 74.69 315 ASN A N 1
ATOM 2415 C CA . ASN A 1 315 ? 9.088 12.206 -12.632 1.00 74.69 315 ASN A CA 1
ATOM 2416 C C . ASN A 1 315 ? 7.912 13.188 -12.503 1.00 74.69 315 ASN A C 1
ATOM 2418 O O . ASN A 1 315 ? 7.104 13.358 -13.416 1.00 74.69 315 ASN A O 1
ATOM 2422 N N . VAL A 1 316 ? 7.813 13.853 -11.352 1.00 69.50 316 VAL A N 1
ATOM 2423 C CA . VAL A 1 316 ? 6.850 14.939 -11.124 1.00 69.50 316 VAL A CA 1
ATOM 2424 C C . VAL A 1 316 ? 7.647 16.184 -10.766 1.00 69.50 316 VAL A C 1
ATOM 2426 O O . VAL A 1 316 ? 8.369 16.186 -9.767 1.00 69.50 316 VAL A O 1
ATOM 2429 N N . SER A 1 317 ? 7.550 17.230 -11.588 1.00 66.06 317 SER A N 1
ATOM 2430 C CA . SER A 1 317 ? 8.232 18.495 -11.311 1.00 66.06 317 SER A CA 1
ATOM 2431 C C . SER A 1 317 ? 7.590 19.198 -10.108 1.00 66.06 317 SER A C 1
ATOM 2433 O O . SER A 1 317 ? 6.420 18.983 -9.784 1.00 66.06 317 SER A O 1
ATOM 2435 N N . LYS A 1 318 ? 8.351 20.064 -9.431 1.00 59.19 318 LYS A N 1
ATOM 2436 C CA . LYS A 1 318 ? 7.881 20.767 -8.220 1.00 59.19 318 LYS A CA 1
ATOM 2437 C C . LYS A 1 318 ? 6.740 21.750 -8.492 1.00 59.19 318 LYS A C 1
ATOM 2439 O O . LYS A 1 318 ? 5.915 21.967 -7.612 1.00 59.19 318 LYS A O 1
ATOM 2444 N N . ASP A 1 319 ? 6.690 22.295 -9.704 1.00 58.84 319 ASP A N 1
ATOM 2445 C CA . ASP A 1 319 ? 5.691 23.271 -10.148 1.00 58.84 319 ASP A CA 1
ATOM 2446 C C . ASP A 1 319 ? 4.586 22.634 -11.026 1.00 58.84 319 ASP A C 1
ATOM 2448 O O . ASP A 1 319 ? 3.641 23.307 -11.439 1.00 58.84 319 ASP A O 1
ATOM 2452 N N . GLY A 1 320 ? 4.686 21.323 -11.292 1.00 63.31 320 GLY A N 1
ATOM 2453 C CA . GLY A 1 320 ? 3.866 20.582 -12.254 1.00 63.31 320 GLY A CA 1
ATOM 2454 C C . GLY A 1 320 ? 4.197 20.894 -13.728 1.00 63.31 320 GLY A C 1
ATOM 2455 O O . GLY A 1 320 ? 5.013 21.773 -14.019 1.00 63.31 320 GLY A O 1
ATOM 2456 N N . PRO A 1 321 ? 3.569 20.191 -14.692 1.00 47.16 321 PRO A N 1
ATOM 2457 C CA . PRO A 1 321 ? 2.830 18.932 -14.541 1.00 47.16 321 PRO A CA 1
ATOM 2458 C C . PRO A 1 321 ? 3.782 17.728 -14.340 1.00 47.16 321 PRO A C 1
ATOM 2460 O O . PRO A 1 321 ? 4.984 17.892 -14.143 1.00 47.16 321 PRO A O 1
ATOM 2463 N N . ALA A 1 322 ? 3.261 16.499 -14.407 1.00 42.41 322 ALA A N 1
ATOM 2464 C CA . ALA A 1 322 ? 4.096 15.308 -14.577 1.00 42.41 322 ALA A CA 1
ATOM 2465 C C . ALA A 1 322 ? 4.681 15.290 -16.003 1.00 42.41 322 ALA A C 1
ATOM 2467 O O . ALA A 1 322 ? 4.041 14.838 -16.950 1.00 42.41 322 ALA A O 1
ATOM 2468 N N . ILE A 1 323 ? 5.879 15.852 -16.154 1.00 47.31 323 ILE A N 1
ATOM 2469 C CA . ILE A 1 323 ? 6.691 15.774 -17.372 1.00 47.31 323 ILE A CA 1
ATOM 2470 C C . ILE A 1 323 ? 7.561 14.516 -17.250 1.00 47.31 323 ILE A C 1
ATOM 2472 O O . ILE A 1 323 ? 8.107 14.259 -16.176 1.00 47.31 323 ILE A O 1
ATOM 2476 N N . MET A 1 324 ? 7.773 13.767 -18.338 1.00 47.88 324 MET A N 1
ATOM 2477 C CA . MET A 1 324 ? 8.945 12.886 -18.416 1.00 47.88 324 MET A CA 1
ATOM 2478 C C . MET A 1 324 ? 10.200 13.767 -18.433 1.00 47.88 324 MET A C 1
ATOM 2480 O O . MET A 1 324 ? 10.707 14.096 -19.501 1.00 47.88 324 MET A O 1
ATOM 2484 N N . SER A 1 325 ? 10.673 14.207 -17.263 1.00 56.28 325 SER A N 1
ATOM 2485 C CA . SER A 1 325 ? 11.930 14.944 -17.151 1.00 56.28 325 SER A CA 1
ATOM 2486 C C . SER A 1 325 ? 13.075 13.961 -17.378 1.00 56.28 325 SER A C 1
ATOM 2488 O O . SER A 1 325 ? 13.639 13.394 -16.435 1.00 56.28 325 SER A O 1
ATOM 2490 N N . LYS A 1 326 ? 13.368 13.716 -18.656 1.00 69.81 326 LYS A N 1
ATOM 2491 C CA . LYS A 1 326 ? 14.591 13.054 -19.082 1.00 69.81 326 LYS A CA 1
ATOM 2492 C C . LYS A 1 326 ? 15.758 13.858 -18.518 1.00 69.81 326 LYS A C 1
ATOM 2494 O O . LYS A 1 326 ? 15.770 15.088 -18.603 1.00 69.81 326 LYS A O 1
ATOM 2499 N N . SER A 1 327 ? 16.738 13.161 -17.970 1.00 81.50 327 SER A N 1
ATOM 2500 C CA . SER A 1 327 ? 18.015 13.749 -17.596 1.00 81.50 327 SER A CA 1
ATOM 2501 C C . SER A 1 327 ? 19.149 12.858 -18.076 1.00 81.50 327 SER A C 1
ATOM 2503 O O . SER A 1 327 ? 18.984 11.643 -18.222 1.00 81.50 327 SER A O 1
ATOM 2505 N N . CYS A 1 328 ? 20.295 13.467 -18.367 1.00 83.88 328 CYS A N 1
ATOM 2506 C CA . CYS A 1 328 ? 21.480 12.721 -18.756 1.00 83.88 328 CYS A CA 1
ATOM 2507 C C . CYS A 1 328 ? 21.968 11.858 -17.584 1.00 83.88 328 CYS A C 1
ATOM 2509 O O . CYS A 1 328 ? 22.291 12.386 -16.520 1.00 83.88 328 CYS A O 1
ATOM 2511 N N . VAL A 1 329 ? 22.104 10.544 -17.784 1.00 84.69 329 VAL A N 1
ATOM 2512 C CA . VAL A 1 329 ? 22.601 9.618 -16.746 1.00 84.69 329 VAL A CA 1
ATOM 2513 C C . VAL A 1 329 ? 24.079 9.811 -16.367 1.00 84.69 329 VAL A C 1
ATOM 2515 O O . VAL A 1 329 ? 24.540 9.161 -15.430 1.00 84.69 329 VAL A O 1
ATOM 2518 N N . ILE A 1 330 ? 24.816 10.688 -17.063 1.00 81.69 330 ILE A N 1
ATOM 2519 C CA . ILE A 1 330 ? 26.201 11.058 -16.733 1.00 81.69 330 ILE A CA 1
ATOM 2520 C C . ILE A 1 330 ? 26.254 12.426 -16.029 1.00 81.69 330 ILE A C 1
ATOM 2522 O O . ILE A 1 330 ? 26.519 12.462 -14.827 1.00 81.69 330 ILE A O 1
ATOM 2526 N N . CYS A 1 331 ? 25.983 13.545 -16.713 1.00 83.88 331 CYS A N 1
ATOM 2527 C CA . CYS A 1 331 ? 26.067 14.877 -16.089 1.00 83.88 331 CYS A CA 1
ATOM 2528 C C . CYS A 1 331 ? 24.849 15.301 -15.242 1.00 83.88 331 CYS A C 1
ATOM 2530 O O . CYS A 1 331 ? 24.962 16.240 -14.452 1.00 83.88 331 CYS A O 1
ATOM 2532 N N . GLY A 1 332 ? 23.693 14.643 -15.380 1.00 77.88 332 GLY A N 1
ATOM 2533 C CA . GLY A 1 332 ? 22.459 14.987 -14.663 1.00 77.88 332 GLY A CA 1
ATOM 2534 C C . GLY A 1 332 ? 21.645 16.151 -15.247 1.00 77.88 332 GLY A C 1
ATOM 2535 O O . GLY A 1 332 ? 20.607 16.479 -14.679 1.00 77.88 332 GLY A O 1
ATOM 2536 N N . THR A 1 333 ? 22.071 16.765 -16.358 1.00 78.19 333 THR A N 1
ATOM 2537 C CA . THR A 1 333 ? 21.327 17.845 -17.040 1.00 78.19 333 THR A CA 1
ATOM 2538 C C . THR A 1 333 ? 19.942 17.372 -17.491 1.00 78.19 333 THR A C 1
ATOM 2540 O O . THR A 1 333 ? 19.824 16.301 -18.088 1.00 78.19 333 THR A O 1
ATOM 2543 N N . GLU A 1 334 ? 18.908 18.164 -17.199 1.00 77.38 334 GLU A N 1
ATOM 2544 C CA . GLU A 1 334 ? 17.498 17.918 -17.546 1.00 77.38 334 GLU A CA 1
ATOM 2545 C C . GLU A 1 334 ? 17.158 18.476 -18.945 1.00 77.38 334 GLU A C 1
ATOM 2547 O O . GLU A 1 334 ? 17.751 19.460 -19.378 1.00 77.38 334 GLU A O 1
ATOM 2552 N N . GLU A 1 335 ? 16.199 17.868 -19.653 1.00 67.12 335 GLU A N 1
ATOM 2553 C CA . GLU A 1 335 ? 15.771 18.300 -20.998 1.00 67.12 335 GLU A CA 1
ATOM 2554 C C . GLU A 1 335 ? 15.256 19.759 -21.018 1.00 67.12 335 GLU A C 1
ATOM 2556 O O . GLU A 1 335 ? 14.327 20.110 -20.285 1.00 67.12 335 GLU A O 1
ATOM 2561 N N . SER A 1 336 ? 15.839 20.609 -21.874 1.00 64.88 336 SER A N 1
ATOM 2562 C CA . SER A 1 336 ? 15.548 22.051 -21.960 1.00 64.88 336 SER A CA 1
ATOM 2563 C C . SER A 1 336 ? 15.283 22.517 -23.406 1.00 64.88 336 SER A C 1
ATOM 2565 O O . SER A 1 336 ? 15.509 21.766 -24.358 1.00 64.88 336 SER A O 1
ATOM 2567 N N . GLU A 1 337 ? 14.778 23.747 -23.611 1.00 45.88 337 GLU A N 1
ATOM 2568 C CA . GLU A 1 337 ? 14.513 24.307 -24.955 1.00 45.88 337 GLU A CA 1
ATOM 2569 C C . GLU A 1 337 ? 15.813 24.540 -25.759 1.00 45.88 337 GLU A C 1
ATOM 2571 O O . GLU A 1 337 ? 16.325 25.657 -25.853 1.00 45.88 337 GLU A O 1
ATOM 2576 N N . GLY A 1 338 ? 16.324 23.473 -26.377 1.00 54.75 338 GLY A N 1
ATOM 2577 C CA . GLY A 1 338 ? 17.491 23.485 -27.264 1.00 54.75 338 GLY A CA 1
ATOM 2578 C C . GLY A 1 338 ? 18.502 22.361 -27.018 1.00 54.75 338 GLY A C 1
ATOM 2579 O O . GLY A 1 338 ? 19.372 22.158 -27.862 1.00 54.75 338 GLY A O 1
ATOM 2580 N N . GLU A 1 339 ? 18.393 21.620 -25.912 1.00 62.41 339 GLU A N 1
ATOM 2581 C CA . GLU A 1 339 ? 19.334 20.551 -25.549 1.00 62.41 339 GLU A CA 1
ATOM 2582 C C . GLU A 1 339 ? 18.766 19.169 -25.905 1.00 62.41 339 GLU A C 1
ATOM 2584 O O . GLU A 1 339 ? 17.757 18.728 -25.356 1.00 62.41 339 GLU A O 1
ATOM 2589 N N . LEU A 1 340 ? 19.420 18.472 -26.841 1.00 68.75 340 LEU A N 1
ATOM 2590 C CA . LEU A 1 340 ? 19.000 17.148 -27.297 1.00 68.75 340 LEU A CA 1
ATOM 2591 C C . LEU A 1 340 ? 19.485 16.055 -26.331 1.00 68.75 340 LEU A C 1
ATOM 2593 O O . LEU A 1 340 ? 20.684 15.770 -26.252 1.00 68.75 340 LEU A O 1
ATOM 2597 N N . LEU A 1 341 ? 18.542 15.407 -25.644 1.00 84.38 341 LEU A N 1
ATOM 2598 C CA . LEU A 1 341 ? 18.788 14.158 -24.924 1.00 84.38 341 LEU A CA 1
ATOM 2599 C C . LEU A 1 341 ? 18.474 12.953 -25.821 1.00 84.38 341 LEU A C 1
ATOM 2601 O O . LEU A 1 341 ? 17.331 12.727 -26.219 1.00 84.38 341 LEU A O 1
ATOM 2605 N N . LEU A 1 342 ? 19.515 12.178 -26.111 1.00 85.56 342 LEU A N 1
ATOM 2606 C CA . LEU A 1 342 ? 19.485 10.945 -26.888 1.00 85.56 342 LEU A CA 1
ATOM 2607 C C . LEU A 1 342 ? 18.981 9.797 -26.007 1.00 85.56 342 LEU A C 1
ATOM 2609 O O . LEU A 1 342 ? 19.324 9.711 -24.826 1.00 85.56 342 LEU A O 1
ATOM 2613 N N . GLU A 1 343 ? 18.167 8.905 -26.568 1.00 87.62 343 GLU A N 1
ATOM 2614 C CA . GLU A 1 343 ? 17.704 7.703 -25.871 1.00 87.62 343 GLU A CA 1
ATOM 2615 C C . GLU A 1 343 ? 18.784 6.617 -25.903 1.00 87.62 343 GLU A C 1
ATOM 2617 O O . GLU A 1 343 ? 19.390 6.361 -26.944 1.00 87.62 343 GLU A O 1
ATOM 2622 N N . ALA A 1 344 ? 19.053 5.996 -24.754 1.00 88.06 344 ALA A N 1
ATOM 2623 C CA . ALA A 1 344 ? 20.000 4.893 -24.648 1.00 88.06 344 ALA A CA 1
ATOM 2624 C C . ALA A 1 344 ? 19.332 3.553 -25.032 1.00 88.06 344 ALA A C 1
ATOM 2626 O O . ALA A 1 344 ? 18.137 3.377 -24.772 1.00 88.06 344 ALA A O 1
ATOM 2627 N N . PRO A 1 345 ? 20.087 2.548 -25.526 1.00 82.44 345 PRO A N 1
ATOM 2628 C CA . PRO A 1 345 ? 19.531 1.313 -26.109 1.00 82.44 345 PRO A CA 1
ATOM 2629 C C . PRO A 1 345 ? 18.629 0.479 -25.182 1.00 82.44 345 PRO A C 1
ATOM 2631 O O . PRO A 1 345 ? 17.895 -0.396 -25.632 1.00 82.44 345 PRO A O 1
ATOM 2634 N N . CYS A 1 346 ? 18.659 0.735 -23.871 1.00 80.81 346 CYS A N 1
ATOM 2635 C CA . CYS A 1 346 ? 17.827 0.058 -22.877 1.00 80.81 346 CYS A CA 1
ATOM 2636 C C . CYS A 1 346 ? 16.367 0.560 -22.799 1.00 80.81 346 CYS A C 1
ATOM 2638 O O . CYS A 1 346 ? 15.596 0.025 -21.986 1.00 80.81 346 CYS A O 1
ATOM 2640 N N . GLY A 1 347 ? 16.011 1.601 -23.570 1.00 76.75 347 GLY A N 1
ATOM 2641 C CA . GLY A 1 347 ? 14.667 2.191 -23.665 1.00 76.75 347 GLY A CA 1
ATOM 2642 C C . GLY A 1 347 ? 14.140 2.811 -22.365 1.00 76.75 347 GLY A C 1
ATOM 2643 O O . GLY A 1 347 ? 12.937 2.780 -22.109 1.00 76.75 347 GLY A O 1
ATOM 2644 N N . ARG A 1 348 ? 15.044 3.233 -21.467 1.00 76.81 348 ARG A N 1
ATOM 2645 C CA . ARG A 1 348 ? 14.733 3.676 -20.087 1.00 76.81 348 ARG A CA 1
ATOM 2646 C C . ARG A 1 348 ? 15.651 4.769 -19.530 1.00 76.81 348 ARG A C 1
ATOM 2648 O O . ARG A 1 348 ? 15.434 5.224 -18.412 1.00 76.81 348 ARG A O 1
ATOM 2655 N N . HIS A 1 349 ? 16.696 5.141 -20.261 1.00 85.62 349 HIS A N 1
ATOM 2656 C CA . HIS A 1 349 ? 17.706 6.106 -19.841 1.00 85.62 349 HIS A CA 1
ATOM 2657 C C . HIS A 1 349 ? 18.043 7.026 -21.009 1.00 85.62 349 HIS A C 1
ATOM 2659 O O . HIS A 1 349 ? 17.932 6.623 -22.167 1.00 85.62 349 HIS A O 1
ATOM 2665 N N . TRP A 1 350 ? 18.503 8.233 -20.693 1.00 89.38 350 TRP A N 1
ATOM 2666 C CA . TRP A 1 350 ? 18.870 9.242 -21.679 1.00 89.38 350 TRP A CA 1
ATOM 2667 C C . TRP A 1 350 ? 20.262 9.803 -21.396 1.00 89.38 350 TRP A C 1
ATOM 2669 O O . TRP A 1 350 ? 20.755 9.756 -20.268 1.00 89.38 350 TRP A O 1
ATOM 2679 N N . VAL A 1 351 ? 20.912 10.312 -22.436 1.00 89.38 351 VAL A N 1
ATOM 2680 C CA . VAL A 1 351 ? 22.266 10.874 -22.394 1.00 89.38 351 VAL A CA 1
ATOM 2681 C C . VAL A 1 351 ? 22.324 12.093 -23.314 1.00 89.38 351 VAL A C 1
ATOM 2683 O O . VAL A 1 351 ? 21.704 12.089 -24.375 1.00 89.38 351 VAL A O 1
ATOM 2686 N N . CYS A 1 352 ? 22.998 13.172 -22.915 1.00 88.94 352 CYS A N 1
ATOM 2687 C CA . CYS A 1 352 ? 23.141 14.335 -23.793 1.00 88.94 352 CYS A CA 1
ATOM 2688 C C . CYS A 1 352 ? 24.169 14.071 -24.903 1.00 88.94 352 CYS A C 1
ATOM 2690 O O . CYS A 1 352 ? 25.042 13.208 -24.772 1.00 88.94 352 CYS A O 1
ATOM 2692 N N . ALA A 1 353 ? 24.086 14.851 -25.982 1.00 84.12 353 ALA A N 1
ATOM 2693 C CA . ALA A 1 353 ? 25.041 14.788 -27.089 1.00 84.12 353 ALA A CA 1
ATOM 2694 C C . ALA A 1 353 ? 26.506 15.043 -26.663 1.00 84.12 353 ALA A C 1
ATOM 2696 O O . ALA A 1 353 ? 27.412 14.532 -27.309 1.00 84.12 353 ALA A O 1
ATOM 2697 N N . ASP A 1 354 ? 26.749 15.766 -25.562 1.00 84.75 354 ASP A N 1
ATOM 2698 C CA . ASP A 1 354 ? 28.103 15.961 -25.020 1.00 84.75 354 ASP A CA 1
ATOM 2699 C C . ASP A 1 354 ? 28.642 14.715 -24.284 1.00 84.75 354 ASP A C 1
ATOM 2701 O O . ASP A 1 354 ? 29.848 14.473 -24.274 1.00 84.75 354 ASP A O 1
ATOM 2705 N N . ASP A 1 355 ? 27.765 13.911 -23.666 1.00 89.06 355 ASP A N 1
ATOM 2706 C CA . ASP A 1 355 ? 28.156 12.790 -22.798 1.00 89.06 355 ASP A CA 1
ATOM 2707 C C . ASP A 1 355 ? 28.172 11.422 -23.498 1.00 89.06 355 ASP A C 1
ATOM 2709 O O . ASP A 1 355 ? 28.829 10.501 -23.007 1.00 89.06 355 ASP A O 1
ATOM 2713 N N . ILE A 1 356 ? 27.479 11.246 -24.631 1.00 89.50 356 ILE A N 1
ATOM 2714 C CA . ILE A 1 356 ? 27.429 9.954 -25.348 1.00 89.50 356 ILE A CA 1
ATOM 2715 C C . ILE A 1 356 ? 28.830 9.462 -25.751 1.00 89.50 356 ILE A C 1
ATOM 2717 O O . ILE A 1 356 ? 29.134 8.275 -25.610 1.00 89.50 356 ILE A O 1
ATOM 2721 N N . GLY A 1 357 ? 29.727 10.375 -26.141 1.00 87.88 357 GLY A N 1
ATOM 2722 C CA . GLY A 1 357 ? 31.124 10.061 -26.455 1.00 87.88 357 GLY A CA 1
ATOM 2723 C C . GLY A 1 357 ? 31.894 9.419 -25.293 1.00 87.88 357 GLY A C 1
ATOM 2724 O O . GLY A 1 357 ? 32.757 8.571 -25.534 1.00 87.88 357 GLY A O 1
ATOM 2725 N N . ASN A 1 358 ? 31.536 9.725 -24.038 1.00 89.38 358 ASN A N 1
ATOM 2726 C CA . ASN A 1 358 ? 32.196 9.163 -22.856 1.00 89.38 358 ASN A CA 1
ATOM 2727 C C . ASN A 1 358 ? 32.013 7.640 -22.754 1.00 89.38 358 ASN A C 1
ATOM 2729 O O . ASN A 1 358 ? 32.892 6.962 -22.225 1.00 89.38 358 ASN A O 1
ATOM 2733 N N . PHE A 1 359 ? 30.913 7.068 -23.257 1.00 89.94 359 PHE A N 1
ATOM 2734 C CA . PHE A 1 359 ? 30.735 5.610 -23.275 1.00 89.94 359 PHE A CA 1
ATOM 2735 C C . PHE A 1 359 ? 31.780 4.933 -24.176 1.00 89.94 359 PHE A C 1
ATOM 2737 O O . PHE A 1 359 ? 32.444 3.985 -23.754 1.00 89.94 359 PHE A O 1
ATOM 2744 N N . PHE A 1 360 ? 31.978 5.459 -25.387 1.00 88.44 360 PHE A N 1
ATOM 2745 C CA . PHE A 1 360 ? 32.943 4.931 -26.354 1.00 88.44 360 PHE A CA 1
ATOM 2746 C C . PHE A 1 360 ? 34.397 5.218 -25.948 1.00 88.44 360 PHE A C 1
ATOM 2748 O O . PHE A 1 360 ? 35.256 4.350 -26.112 1.00 88.44 360 PHE A O 1
ATOM 2755 N N . GLU A 1 361 ? 34.686 6.378 -25.348 1.00 88.25 361 GLU A N 1
ATOM 2756 C CA . GLU A 1 361 ? 36.017 6.686 -24.807 1.00 88.25 361 GLU A CA 1
ATOM 2757 C C . GLU A 1 361 ? 36.380 5.766 -23.629 1.00 88.25 361 GLU A C 1
ATOM 2759 O O . GLU A 1 361 ? 37.473 5.196 -23.603 1.00 88.25 361 GLU A O 1
ATOM 2764 N N . ASN A 1 362 ? 35.464 5.543 -22.681 1.00 86.94 362 ASN A N 1
ATOM 2765 C CA . ASN A 1 362 ? 35.714 4.629 -21.564 1.00 86.94 362 ASN A CA 1
ATOM 2766 C C . ASN A 1 362 ? 35.926 3.184 -22.045 1.00 86.94 362 ASN A C 1
ATOM 2768 O O . ASN A 1 362 ? 36.885 2.551 -21.614 1.00 86.94 362 ASN A O 1
ATOM 2772 N N . ALA A 1 363 ? 35.127 2.695 -23.000 1.00 84.50 363 ALA A N 1
ATOM 2773 C CA . ALA A 1 363 ? 35.326 1.379 -23.621 1.00 84.50 363 ALA A CA 1
ATOM 2774 C C . ALA A 1 363 ? 36.631 1.272 -24.443 1.00 84.50 363 ALA A C 1
ATOM 2776 O O . ALA A 1 363 ? 37.177 0.186 -24.624 1.00 84.50 363 ALA A O 1
ATOM 2777 N N . THR A 1 364 ? 37.161 2.395 -24.938 1.00 81.81 364 THR A N 1
ATOM 2778 C CA . THR A 1 364 ? 38.462 2.461 -25.631 1.00 81.81 364 THR A CA 1
ATOM 2779 C C . THR A 1 364 ? 39.633 2.391 -24.640 1.00 81.81 364 THR A C 1
ATOM 2781 O O . THR A 1 364 ? 40.678 1.818 -24.961 1.00 81.81 364 THR A O 1
ATOM 2784 N N . ASN A 1 365 ? 39.452 2.926 -23.428 1.00 80.81 365 ASN A N 1
ATOM 2785 C CA . ASN A 1 365 ? 40.464 2.989 -22.371 1.00 80.81 365 ASN A CA 1
ATOM 2786 C C . ASN A 1 365 ? 40.476 1.763 -21.432 1.00 80.81 365 ASN A C 1
ATOM 2788 O O . ASN A 1 365 ? 41.551 1.370 -20.979 1.00 80.81 365 ASN A O 1
ATOM 2792 N N . ASP A 1 366 ? 39.321 1.148 -21.157 1.00 79.06 366 ASP A N 1
ATOM 2793 C CA . ASP A 1 366 ? 39.175 -0.053 -20.324 1.00 79.06 366 ASP A CA 1
ATOM 2794 C C . ASP A 1 366 ? 38.374 -1.135 -21.068 1.00 79.06 366 ASP A C 1
ATOM 2796 O O . ASP A 1 366 ? 37.181 -0.994 -21.338 1.00 79.06 366 ASP A O 1
ATOM 2800 N N . GLU A 1 367 ? 39.042 -2.246 -21.381 1.00 78.31 367 GLU A N 1
ATOM 2801 C CA . GLU A 1 367 ? 38.463 -3.409 -22.064 1.00 78.31 367 GLU A CA 1
ATOM 2802 C C . GLU A 1 367 ? 37.299 -4.048 -21.287 1.00 78.31 367 GLU A C 1
ATOM 2804 O O . GLU A 1 367 ? 36.401 -4.622 -21.895 1.00 78.31 367 GLU A O 1
ATOM 2809 N N . SER A 1 368 ? 37.258 -3.924 -19.954 1.00 77.19 368 SER A N 1
ATOM 2810 C CA . SER A 1 368 ? 36.140 -4.447 -19.152 1.00 77.19 368 SER A CA 1
ATOM 2811 C C . SER A 1 368 ? 34.841 -3.645 -19.315 1.00 77.19 368 SER A C 1
ATOM 2813 O O . SER A 1 368 ? 33.782 -4.095 -18.877 1.00 77.19 368 SER A O 1
ATOM 2815 N N . LEU A 1 369 ? 34.910 -2.489 -19.987 1.00 79.62 369 LEU A N 1
ATOM 2816 C CA . LEU A 1 369 ? 33.773 -1.667 -20.405 1.00 79.62 369 LEU A CA 1
ATOM 2817 C C . LEU A 1 369 ? 33.464 -1.816 -21.909 1.00 79.62 369 LEU A C 1
ATOM 2819 O O . LEU A 1 369 ? 32.667 -1.045 -22.445 1.00 79.62 369 LEU A O 1
ATOM 2823 N N . PHE A 1 370 ? 34.089 -2.779 -22.598 1.00 78.81 370 PHE A N 1
ATOM 2824 C CA . PHE A 1 370 ? 33.908 -3.027 -24.027 1.00 78.81 370 PHE A CA 1
ATOM 2825 C C . PHE A 1 370 ? 33.025 -4.272 -24.291 1.00 78.81 370 PHE A C 1
ATOM 2827 O O . PHE A 1 370 ? 33.312 -5.342 -23.753 1.00 78.81 370 PHE A O 1
ATOM 2834 N N . PRO A 1 371 ? 32.001 -4.197 -25.169 1.00 84.44 371 PRO A N 1
ATOM 2835 C CA . PRO A 1 371 ? 31.444 -2.984 -25.771 1.00 84.44 371 PRO A CA 1
ATOM 2836 C C . PRO A 1 371 ? 30.698 -2.134 -24.721 1.00 84.44 371 PRO A C 1
ATOM 2838 O O . PRO A 1 371 ? 30.227 -2.684 -23.723 1.00 84.44 371 PRO A O 1
ATOM 2841 N N . PRO A 1 372 ? 30.541 -0.815 -24.944 1.00 86.69 372 PRO A N 1
ATOM 2842 C CA . PRO A 1 372 ? 29.805 0.054 -24.033 1.00 86.69 372 PRO A CA 1
ATOM 2843 C C . PRO A 1 372 ? 28.343 -0.386 -23.919 1.00 86.69 372 PRO A C 1
ATOM 2845 O O . PRO A 1 372 ? 27.708 -0.739 -24.914 1.00 86.69 372 PRO A O 1
ATOM 2848 N N . GLN A 1 373 ? 27.789 -0.344 -22.704 1.00 87.94 373 GLN A N 1
ATOM 2849 C CA . GLN A 1 373 ? 26.441 -0.840 -22.411 1.00 87.94 373 GLN A CA 1
ATOM 2850 C C . GLN A 1 373 ? 25.636 0.103 -21.514 1.00 87.94 373 GLN A C 1
ATOM 2852 O O . GLN A 1 373 ? 26.162 0.706 -20.579 1.00 87.94 373 GLN A O 1
ATOM 2857 N N . CYS A 1 374 ? 24.320 0.128 -21.726 1.00 85.38 374 CYS A N 1
ATOM 2858 C CA . CYS A 1 374 ? 23.340 0.627 -20.770 1.00 85.38 374 CYS A CA 1
ATOM 2859 C C . CYS A 1 374 ? 22.436 -0.532 -20.323 1.00 85.38 374 CYS A C 1
ATOM 2861 O O . CYS A 1 374 ? 21.789 -1.173 -21.147 1.00 85.38 374 CYS A O 1
ATOM 2863 N N . CYS A 1 375 ? 22.385 -0.828 -19.020 1.00 81.19 375 CYS A N 1
ATOM 2864 C CA . CYS A 1 375 ? 21.572 -1.921 -18.453 1.00 81.19 375 CYS A CA 1
ATOM 2865 C C . CYS A 1 375 ? 21.770 -3.306 -19.118 1.00 81.19 375 CYS A C 1
ATOM 2867 O O . CYS A 1 375 ? 20.824 -4.089 -19.178 1.00 81.19 375 CYS A O 1
ATOM 2869 N N . GLY A 1 376 ? 22.970 -3.605 -19.629 1.00 78.88 376 GLY A N 1
ATOM 2870 C CA . GLY A 1 376 ? 23.267 -4.849 -20.355 1.00 78.88 376 GLY A CA 1
ATOM 2871 C C . GLY A 1 376 ? 22.904 -4.837 -21.847 1.00 78.88 376 GLY A C 1
ATOM 2872 O O . GLY A 1 376 ? 23.139 -5.824 -22.532 1.00 78.88 376 GLY A O 1
ATOM 2873 N N . THR A 1 377 ? 22.342 -3.741 -22.368 1.00 81.31 377 THR A N 1
ATOM 2874 C CA . THR A 1 377 ? 22.128 -3.529 -23.812 1.00 81.31 377 THR A CA 1
ATOM 2875 C C . THR A 1 377 ? 23.289 -2.712 -24.374 1.00 81.31 377 THR A C 1
ATOM 2877 O O . THR A 1 377 ? 23.650 -1.695 -23.783 1.00 81.31 377 THR A O 1
ATOM 2880 N N . MET A 1 378 ? 23.902 -3.153 -25.473 1.00 84.31 378 MET A N 1
ATOM 2881 C CA . MET A 1 378 ? 25.065 -2.484 -26.073 1.00 84.31 378 MET A CA 1
ATOM 2882 C C . MET A 1 378 ? 24.689 -1.205 -26.832 1.00 84.31 378 MET A C 1
ATOM 2884 O O . MET A 1 378 ? 23.626 -1.151 -27.444 1.00 84.31 378 MET A O 1
ATOM 2888 N N . PHE A 1 379 ? 25.575 -0.207 -26.825 1.00 87.00 379 PHE A N 1
ATOM 2889 C CA . PHE A 1 379 ? 25.529 0.913 -27.769 1.00 87.00 379 PHE A CA 1
ATOM 2890 C C . PHE A 1 379 ? 26.243 0.504 -29.067 1.00 87.00 379 PHE A C 1
ATOM 2892 O O . PHE A 1 379 ? 27.427 0.161 -29.029 1.00 87.00 379 PHE A O 1
ATOM 2899 N N . MET A 1 380 ? 25.551 0.558 -30.208 1.00 87.62 380 MET A N 1
ATOM 2900 C CA . MET A 1 380 ? 26.196 0.498 -31.525 1.00 87.62 380 MET A CA 1
ATOM 2901 C C . MET A 1 380 ? 26.787 1.871 -31.841 1.00 87.62 380 MET A C 1
ATOM 2903 O O . MET A 1 380 ? 26.136 2.878 -31.591 1.00 87.62 380 MET A O 1
ATOM 2907 N N . LEU A 1 381 ? 27.996 1.949 -32.401 1.00 84.88 381 LEU A N 1
ATOM 2908 C CA . LEU A 1 381 ? 28.566 3.248 -32.794 1.00 84.88 381 LEU A CA 1
ATOM 2909 C C . LEU A 1 381 ? 27.759 3.904 -33.930 1.00 84.88 381 LEU A C 1
ATOM 2911 O O . LEU A 1 381 ? 27.595 5.118 -33.936 1.00 84.88 381 LEU A O 1
ATOM 2915 N N . GLU A 1 382 ? 27.215 3.092 -34.838 1.00 83.44 382 GLU A N 1
ATOM 2916 C CA . GLU A 1 382 ? 26.418 3.514 -36.000 1.00 83.44 382 GLU A CA 1
ATOM 2917 C C . GLU A 1 382 ? 25.155 4.307 -35.605 1.00 83.44 382 GLU A C 1
ATOM 2919 O O . GLU A 1 382 ? 24.814 5.282 -36.268 1.00 83.44 382 GLU A O 1
ATOM 2924 N N . ASP A 1 383 ? 24.513 3.966 -34.479 1.00 83.00 383 ASP A N 1
ATOM 2925 C CA . ASP A 1 383 ? 23.319 4.665 -33.968 1.00 83.00 383 ASP A CA 1
ATOM 2926 C C . ASP A 1 383 ? 23.624 6.075 -33.412 1.00 83.00 383 ASP A C 1
ATOM 2928 O O . ASP A 1 383 ? 22.707 6.868 -33.185 1.00 83.00 383 ASP A O 1
ATOM 2932 N N . TYR A 1 384 ? 24.901 6.394 -33.156 1.00 88.62 384 TYR A N 1
ATOM 2933 C CA . TYR A 1 384 ? 25.326 7.615 -32.458 1.00 88.62 384 TYR A CA 1
ATOM 2934 C C . TYR A 1 384 ? 26.498 8.354 -33.138 1.00 88.62 384 TYR A C 1
ATOM 2936 O O . TYR A 1 384 ? 27.042 9.286 -32.544 1.00 88.62 384 TYR A O 1
ATOM 2944 N N . GLU A 1 385 ? 26.895 7.978 -34.362 1.00 82.81 385 GLU A N 1
ATOM 2945 C CA . GLU A 1 385 ? 28.118 8.476 -35.024 1.00 82.81 385 GLU A CA 1
ATOM 2946 C C . GLU A 1 385 ? 28.152 10.012 -35.162 1.00 82.81 385 GLU A C 1
ATOM 2948 O O . GLU A 1 385 ? 29.179 10.623 -34.875 1.00 82.81 385 GLU A O 1
ATOM 2953 N N . ASP A 1 386 ? 27.014 10.650 -35.469 1.00 81.69 386 ASP A N 1
ATOM 2954 C CA . ASP A 1 386 ? 26.862 12.118 -35.549 1.00 81.69 386 ASP A CA 1
ATOM 2955 C C . ASP A 1 386 ? 27.177 12.863 -34.229 1.00 81.69 386 ASP A C 1
ATOM 2957 O O . ASP A 1 386 ? 27.391 14.079 -34.233 1.00 81.69 386 ASP A O 1
ATOM 2961 N N . TYR A 1 387 ? 27.197 12.155 -33.094 1.00 86.19 387 TYR A N 1
ATOM 2962 C CA . TYR A 1 387 ? 27.371 12.715 -31.748 1.00 86.19 387 TYR A CA 1
ATOM 2963 C C . TYR A 1 387 ? 28.662 12.255 -31.051 1.00 86.19 387 TYR A C 1
ATOM 2965 O O . TYR A 1 387 ? 29.052 12.831 -30.035 1.00 86.19 387 TYR A O 1
ATOM 2973 N N . VAL A 1 388 ? 29.350 11.234 -31.570 1.00 85.69 388 VAL A N 1
ATOM 2974 C CA . VAL A 1 388 ? 30.629 10.763 -31.017 1.00 85.69 388 VAL A CA 1
ATOM 2975 C C . VAL A 1 388 ? 31.781 11.510 -31.705 1.00 85.69 388 VAL A C 1
ATOM 2977 O O . VAL A 1 388 ? 31.872 11.493 -32.931 1.00 85.69 388 VAL A O 1
ATOM 2980 N N . PRO A 1 389 ? 32.712 12.149 -30.967 1.00 85.56 389 PRO A N 1
ATOM 2981 C CA . PRO A 1 389 ? 33.851 12.829 -31.581 1.00 85.56 389 PRO A CA 1
ATOM 2982 C C . PRO A 1 389 ? 34.658 11.892 -32.490 1.00 85.56 389 PRO A C 1
ATOM 2984 O O . PRO A 1 389 ? 35.014 10.791 -32.075 1.00 85.56 389 PRO A O 1
ATOM 2987 N N . PHE A 1 390 ? 34.997 12.346 -33.703 1.00 79.50 390 PHE A N 1
ATOM 2988 C CA . PHE A 1 390 ? 35.662 11.531 -34.735 1.00 79.50 390 PHE A CA 1
ATOM 2989 C C . PHE A 1 390 ? 36.892 10.758 -34.226 1.00 79.50 390 PHE A C 1
ATOM 2991 O O . PHE A 1 390 ? 37.034 9.575 -34.512 1.00 79.50 390 PHE A O 1
ATOM 2998 N N . GLU A 1 391 ? 37.755 11.396 -33.429 1.00 78.31 391 GLU A N 1
ATOM 2999 C CA . GLU A 1 391 ? 38.940 10.747 -32.841 1.00 78.31 391 GLU A CA 1
ATOM 3000 C C . GLU A 1 391 ? 38.559 9.589 -31.896 1.00 78.31 391 GLU A C 1
ATOM 3002 O O . GLU A 1 391 ? 39.221 8.553 -31.888 1.00 78.31 391 GLU A O 1
ATOM 3007 N N . THR A 1 392 ? 37.468 9.733 -31.136 1.00 80.62 392 THR A N 1
ATOM 3008 C CA . THR A 1 392 ? 36.926 8.703 -30.235 1.00 80.62 392 THR A CA 1
ATOM 3009 C C . THR A 1 392 ? 36.259 7.575 -31.020 1.00 80.62 392 THR A C 1
ATOM 3011 O O . THR A 1 392 ? 36.521 6.409 -30.737 1.00 80.62 392 THR A O 1
ATOM 3014 N N . ALA A 1 393 ? 35.453 7.901 -32.037 1.00 76.50 393 ALA A N 1
ATOM 3015 C CA . ALA A 1 393 ? 34.833 6.924 -32.934 1.00 76.50 393 ALA A CA 1
ATOM 3016 C C . ALA A 1 393 ? 35.897 6.081 -33.663 1.00 76.50 393 ALA A C 1
ATOM 3018 O O . ALA A 1 393 ? 35.854 4.850 -33.641 1.00 76.50 393 ALA A O 1
ATOM 3019 N N . TRP A 1 394 ? 36.915 6.741 -34.222 1.00 75.69 394 TRP A N 1
ATOM 3020 C CA . TRP A 1 394 ? 38.050 6.101 -34.882 1.00 75.69 394 TRP A CA 1
ATOM 3021 C C . TRP A 1 394 ? 38.877 5.247 -33.913 1.00 75.69 394 TRP A C 1
ATOM 3023 O O . TRP A 1 394 ? 39.186 4.095 -34.216 1.00 75.69 394 TRP A O 1
ATOM 3033 N N . ALA A 1 395 ? 39.210 5.757 -32.721 1.00 76.06 395 ALA A N 1
ATOM 3034 C CA . ALA A 1 395 ? 39.945 4.985 -31.718 1.00 76.06 395 ALA A CA 1
ATOM 3035 C C . ALA A 1 395 ? 39.162 3.743 -31.252 1.00 76.06 395 ALA A C 1
ATOM 3037 O O . ALA A 1 395 ? 39.751 2.666 -31.128 1.00 76.06 395 ALA A O 1
ATOM 3038 N N . TYR A 1 396 ? 37.844 3.868 -31.074 1.00 82.38 396 TYR A N 1
ATOM 3039 C CA . TYR A 1 396 ? 36.948 2.763 -30.742 1.00 82.38 396 TYR A CA 1
ATOM 3040 C C . TYR A 1 396 ? 36.920 1.698 -31.851 1.00 82.38 396 TYR A C 1
ATOM 3042 O O . TYR A 1 396 ? 37.151 0.521 -31.571 1.00 82.38 396 TYR A O 1
ATOM 3050 N N . GLN A 1 397 ? 36.740 2.095 -33.117 1.00 76.69 397 GLN A N 1
ATOM 3051 C CA . GLN A 1 397 ? 36.783 1.182 -34.270 1.00 76.69 397 GLN A CA 1
ATOM 3052 C C . GLN A 1 397 ? 38.148 0.483 -34.400 1.00 76.69 397 GLN A C 1
ATOM 3054 O O . GLN A 1 397 ? 38.209 -0.732 -34.590 1.00 76.69 397 GLN A O 1
ATOM 3059 N N . MET A 1 398 ? 39.258 1.211 -34.229 1.00 72.81 398 MET A N 1
ATOM 3060 C CA . MET A 1 398 ? 40.614 0.643 -34.261 1.00 72.81 398 MET A CA 1
ATOM 3061 C C . MET A 1 398 ? 40.860 -0.355 -33.114 1.00 72.81 398 MET A C 1
ATOM 3063 O O . MET A 1 398 ? 41.531 -1.371 -33.312 1.00 72.81 398 MET A O 1
ATOM 3067 N N . LYS A 1 399 ? 40.298 -0.112 -31.920 1.00 75.94 399 LYS A N 1
ATOM 3068 C CA . LYS A 1 399 ? 40.302 -1.077 -30.808 1.00 75.94 399 LYS A CA 1
ATOM 3069 C C . LYS A 1 399 ? 39.466 -2.313 -31.132 1.00 75.94 399 LYS A C 1
ATOM 3071 O O . LYS A 1 399 ? 39.973 -3.422 -30.979 1.00 75.94 399 LYS A O 1
ATOM 3076 N N . GLN A 1 400 ? 38.236 -2.125 -31.612 1.00 74.19 400 GLN A N 1
ATOM 3077 C CA . GLN A 1 400 ? 37.287 -3.184 -31.967 1.00 74.19 400 GLN A CA 1
ATOM 3078 C C . GLN A 1 400 ? 37.837 -4.128 -33.041 1.00 74.19 400 GLN A C 1
ATOM 3080 O O . GLN A 1 400 ? 37.753 -5.344 -32.896 1.00 74.19 400 GLN A O 1
ATOM 3085 N N . GLN A 1 401 ? 38.411 -3.571 -34.109 1.00 65.38 401 GLN A N 1
ATOM 3086 C CA . GLN A 1 401 ? 38.905 -4.334 -35.256 1.00 65.38 401 GLN A CA 1
ATOM 3087 C C . GLN A 1 401 ? 40.310 -4.911 -35.020 1.00 65.38 401 GLN A C 1
ATOM 3089 O O . GLN A 1 401 ? 40.612 -5.991 -35.526 1.00 65.38 401 GLN A O 1
ATOM 3094 N N . GLY A 1 402 ? 41.168 -4.220 -34.255 1.00 72.00 402 GLY A N 1
ATOM 3095 C CA . GLY A 1 402 ? 42.588 -4.563 -34.118 1.00 72.00 402 GLY A CA 1
ATOM 3096 C C . GLY A 1 402 ? 43.007 -5.196 -32.788 1.00 72.00 402 GLY A C 1
ATOM 3097 O O . GLY A 1 402 ? 43.617 -6.262 -32.787 1.00 72.00 402 GLY A O 1
ATOM 3098 N N . GLU A 1 403 ? 42.775 -4.520 -31.659 1.00 75.50 403 GLU A N 1
ATOM 3099 C CA . GLU A 1 403 ? 43.332 -4.950 -30.365 1.00 75.50 403 GLU A CA 1
ATOM 3100 C C . GLU A 1 403 ? 42.401 -5.917 -29.629 1.00 75.50 403 GLU A C 1
ATOM 3102 O O . GLU A 1 403 ? 42.835 -6.985 -29.200 1.00 75.50 403 GLU A O 1
ATOM 3107 N N . TYR A 1 404 ? 41.120 -5.569 -29.495 1.00 75.12 404 TYR A N 1
ATOM 3108 C CA . TYR A 1 404 ? 40.145 -6.347 -28.726 1.00 75.12 404 TYR A CA 1
ATOM 3109 C C . TYR A 1 404 ? 39.559 -7.534 -29.506 1.00 75.12 404 TYR A C 1
ATOM 3111 O O . TYR A 1 404 ? 39.091 -8.485 -28.884 1.00 75.12 404 TYR A O 1
ATOM 3119 N N . SER A 1 405 ? 39.691 -7.550 -30.836 1.00 67.44 405 SER A N 1
ATOM 3120 C CA . SER A 1 405 ? 39.475 -8.742 -31.673 1.00 67.44 405 SER A CA 1
ATOM 3121 C C . SER A 1 405 ? 40.485 -9.868 -31.393 1.00 67.44 405 SER A C 1
ATOM 3123 O O . SER A 1 405 ? 40.176 -11.042 -31.587 1.00 67.44 405 SER A O 1
ATOM 3125 N N . VAL A 1 406 ? 41.682 -9.540 -30.891 1.00 65.06 406 VAL A N 1
ATOM 3126 C CA . VAL A 1 406 ? 42.705 -10.514 -30.481 1.00 65.06 406 VAL A CA 1
ATOM 3127 C C . VAL A 1 406 ? 42.561 -10.819 -28.989 1.00 65.06 406 VAL A C 1
ATOM 3129 O O . VAL A 1 406 ? 42.529 -9.909 -28.162 1.00 65.06 406 VAL A O 1
ATOM 3132 N N . LEU A 1 407 ? 42.534 -12.102 -28.606 1.00 60.53 407 LEU A N 1
ATOM 3133 C CA . LEU A 1 407 ? 42.511 -12.510 -27.193 1.00 60.53 407 LEU A CA 1
ATOM 3134 C C . LEU A 1 407 ? 43.742 -11.980 -26.441 1.00 60.53 407 LEU A C 1
ATOM 3136 O O . LEU A 1 407 ? 44.870 -12.143 -26.906 1.00 60.53 407 LEU A O 1
ATOM 3140 N N . ALA A 1 408 ? 43.545 -11.443 -25.232 1.00 65.88 408 ALA A N 1
ATOM 3141 C CA . ALA A 1 408 ? 44.597 -10.820 -24.417 1.00 65.88 408 ALA A CA 1
ATOM 3142 C C . ALA A 1 408 ? 45.889 -11.660 -24.277 1.00 65.88 408 ALA A C 1
ATOM 3144 O O . ALA A 1 408 ? 46.989 -11.109 -24.323 1.00 65.88 408 ALA A O 1
ATOM 3145 N N . LYS A 1 409 ? 45.779 -12.997 -24.192 1.00 63.47 409 LYS A N 1
ATOM 3146 C CA . LYS A 1 409 ? 46.929 -13.922 -24.125 1.00 63.47 409 LYS A CA 1
ATOM 3147 C C . LYS A 1 409 ? 47.813 -13.938 -25.381 1.00 63.47 409 LYS A C 1
ATOM 3149 O O . LYS A 1 409 ? 48.995 -14.257 -25.270 1.00 63.47 409 LYS A O 1
ATOM 3154 N N . PHE A 1 410 ? 47.277 -13.563 -26.542 1.00 69.75 410 PHE A N 1
ATOM 3155 C CA . PHE A 1 410 ? 47.985 -13.506 -27.826 1.00 69.75 410 PHE A CA 1
ATOM 3156 C C . PHE A 1 410 ? 48.358 -12.084 -28.263 1.00 69.75 410 PHE A C 1
ATOM 3158 O O . PHE A 1 410 ? 49.098 -11.924 -29.233 1.00 69.75 410 PHE A O 1
ATOM 3165 N N . ARG A 1 411 ? 47.903 -11.043 -27.551 1.00 79.06 411 ARG A N 1
ATOM 3166 C CA . ARG A 1 411 ? 48.272 -9.659 -27.873 1.00 79.06 411 ARG A CA 1
ATOM 3167 C C . ARG A 1 411 ? 49.763 -9.422 -27.683 1.00 79.06 411 ARG A C 1
ATOM 3169 O O . ARG A 1 411 ? 50.380 -9.891 -26.721 1.00 79.06 411 ARG A O 1
ATOM 3176 N N . ILE A 1 412 ? 50.327 -8.639 -28.596 1.00 82.69 412 ILE A N 1
ATOM 3177 C CA . ILE A 1 412 ? 51.724 -8.221 -28.564 1.00 82.69 412 ILE A CA 1
ATOM 3178 C C . ILE A 1 412 ? 51.752 -6.702 -28.571 1.00 82.69 412 ILE A C 1
ATOM 3180 O O . ILE A 1 412 ? 51.060 -6.051 -29.345 1.00 82.69 412 ILE A O 1
ATOM 3184 N N . TYR A 1 413 ? 52.549 -6.142 -27.673 1.00 87.62 413 TYR A N 1
ATOM 3185 C CA . TYR A 1 413 ? 52.712 -4.708 -27.492 1.00 87.62 413 TYR A CA 1
ATOM 3186 C C . TYR A 1 413 ? 54.174 -4.355 -27.726 1.00 87.62 413 TYR A C 1
ATOM 3188 O O . TYR A 1 413 ? 55.063 -5.170 -27.477 1.00 87.62 413 TYR A O 1
ATOM 3196 N N . CYS A 1 414 ? 54.441 -3.142 -28.202 1.00 89.19 414 CYS A N 1
ATOM 3197 C CA . CYS A 1 414 ? 55.802 -2.696 -28.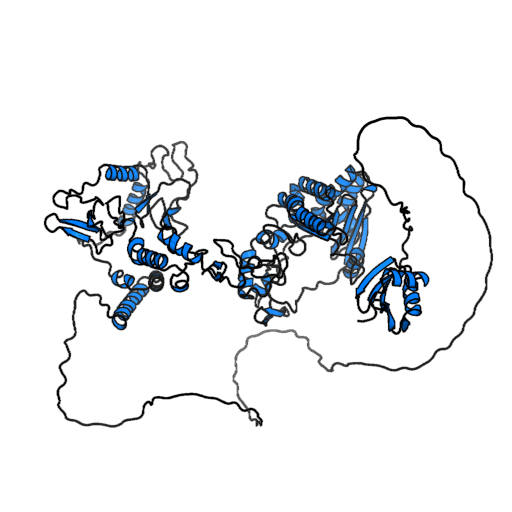446 1.00 89.19 414 CYS A CA 1
ATOM 3198 C C . CYS A 1 414 ? 56.604 -2.672 -27.140 1.00 89.19 414 CYS A C 1
ATOM 3200 O O . CYS A 1 414 ? 56.374 -1.826 -26.275 1.00 89.19 414 CYS A O 1
ATOM 3202 N N . ALA A 1 415 ? 57.604 -3.552 -27.034 1.00 88.25 415 ALA A N 1
ATOM 3203 C CA . ALA A 1 415 ? 58.454 -3.695 -25.850 1.00 88.25 415 ALA A CA 1
ATOM 3204 C C . ALA A 1 415 ? 59.372 -2.483 -25.583 1.00 88.25 415 ALA A C 1
ATOM 3206 O O . ALA A 1 415 ? 60.122 -2.455 -24.606 1.00 88.25 415 ALA A O 1
ATOM 3207 N N . ASN A 1 416 ? 59.313 -1.449 -26.428 1.00 88.12 416 ASN A N 1
ATOM 3208 C CA . ASN A 1 416 ? 59.829 -0.136 -26.081 1.00 88.12 416 ASN A CA 1
ATOM 3209 C C . ASN A 1 416 ? 58.902 0.533 -25.051 1.00 88.12 416 ASN A C 1
ATOM 3211 O O . ASN A 1 416 ? 57.810 0.990 -25.394 1.00 88.12 416 ASN A O 1
ATOM 3215 N N . LEU A 1 417 ? 59.389 0.663 -23.814 1.00 82.69 417 LEU A N 1
ATOM 3216 C CA . LEU A 1 417 ? 58.661 1.221 -22.665 1.00 82.69 417 LEU A CA 1
ATOM 3217 C C . LEU A 1 417 ? 58.136 2.657 -22.862 1.00 82.69 417 LEU A C 1
ATOM 3219 O O . LEU A 1 417 ? 57.254 3.078 -22.123 1.00 82.69 417 LEU A O 1
ATOM 3223 N N . THR A 1 418 ? 58.653 3.419 -23.835 1.00 84.00 418 THR A N 1
ATOM 3224 C CA . THR A 1 418 ? 58.133 4.758 -24.185 1.00 84.00 418 THR A CA 1
ATOM 3225 C C . THR A 1 418 ? 57.081 4.753 -25.298 1.00 84.00 418 THR A C 1
ATOM 3227 O O . THR A 1 418 ? 56.656 5.821 -25.727 1.00 84.00 418 THR A O 1
ATOM 3230 N N . CYS A 1 419 ? 56.683 3.579 -25.796 1.00 86.12 419 CYS A N 1
ATOM 3231 C CA . CYS A 1 419 ? 55.711 3.432 -26.879 1.00 86.12 419 CYS A CA 1
ATOM 3232 C C . CYS A 1 419 ? 54.517 2.564 -26.474 1.00 86.12 419 CYS A C 1
ATOM 3234 O O . CYS A 1 419 ? 53.391 3.034 -26.574 1.00 86.12 419 CYS A O 1
ATOM 3236 N N . GLY A 1 420 ? 54.739 1.311 -26.056 1.00 82.50 420 GLY A N 1
ATOM 3237 C CA . GLY A 1 420 ? 53.680 0.405 -25.587 1.00 82.50 420 GLY A CA 1
ATOM 3238 C C . GLY A 1 420 ? 52.549 0.069 -26.578 1.00 82.50 420 GLY A C 1
ATOM 3239 O O . GLY A 1 420 ? 51.674 -0.710 -26.222 1.00 82.50 420 GLY A O 1
ATOM 3240 N N . LYS A 1 421 ? 52.540 0.618 -27.804 1.00 83.94 421 LYS A N 1
ATOM 3241 C CA . LYS A 1 421 ? 51.457 0.433 -28.787 1.00 83.94 421 LYS A CA 1
ATOM 3242 C C . LYS A 1 421 ? 51.256 -1.049 -29.121 1.00 83.94 421 LYS A C 1
ATOM 3244 O O . LYS A 1 421 ? 52.237 -1.767 -29.319 1.00 83.94 421 LYS A O 1
ATOM 3249 N N . PHE A 1 422 ? 49.999 -1.479 -29.226 1.00 85.69 422 PHE A N 1
ATOM 3250 C CA . PHE A 1 422 ? 49.627 -2.791 -29.756 1.00 85.69 422 PHE A CA 1
ATOM 3251 C C . PHE A 1 422 ? 50.197 -3.013 -31.169 1.00 85.69 422 PHE A C 1
ATOM 3253 O O . PHE A 1 422 ? 50.212 -2.097 -31.997 1.00 85.69 422 PHE A O 1
ATOM 3260 N N . LEU A 1 423 ? 50.680 -4.228 -31.425 1.00 84.56 423 LEU A N 1
ATOM 3261 C CA . LEU A 1 423 ? 51.285 -4.673 -32.675 1.00 84.56 423 LEU A CA 1
ATOM 3262 C C . LEU A 1 423 ? 50.414 -5.779 -33.279 1.00 84.56 423 LEU A C 1
ATOM 3264 O O . LEU A 1 423 ? 50.357 -6.895 -32.761 1.00 84.56 423 LEU A O 1
ATOM 3268 N N . HIS A 1 424 ? 49.731 -5.446 -34.373 1.00 79.88 424 HIS A N 1
ATOM 3269 C CA . HIS A 1 424 ? 48.860 -6.367 -35.097 1.00 79.88 424 HIS A CA 1
ATOM 3270 C C . HIS A 1 424 ? 49.658 -7.530 -35.718 1.00 79.88 424 HIS A C 1
ATOM 3272 O O . HIS A 1 424 ? 50.843 -7.387 -36.022 1.00 79.88 424 HIS A O 1
ATOM 3278 N N . SER A 1 425 ? 49.013 -8.677 -35.956 1.00 79.06 425 SER A N 1
ATOM 3279 C CA . SER A 1 425 ? 49.648 -9.863 -36.561 1.00 79.06 425 SER A CA 1
ATOM 3280 C C . SER A 1 425 ? 50.328 -9.553 -37.900 1.00 79.06 425 SER A C 1
ATOM 3282 O O . SER A 1 425 ? 51.430 -10.028 -38.156 1.00 79.06 425 SER A O 1
ATOM 3284 N N . GLY A 1 426 ? 49.730 -8.671 -38.705 1.00 79.06 426 GLY A N 1
ATOM 3285 C CA . GLY A 1 426 ? 50.285 -8.208 -39.981 1.00 79.06 426 GLY A CA 1
ATOM 3286 C C . GLY A 1 426 ? 51.612 -7.434 -39.902 1.00 79.06 426 GLY A C 1
ATOM 3287 O O . GLY A 1 426 ? 52.237 -7.258 -40.942 1.00 79.06 426 GLY A O 1
ATOM 3288 N N . SER A 1 427 ? 52.074 -6.997 -38.718 1.00 82.88 427 SER A N 1
ATOM 3289 C CA . SER A 1 427 ? 53.414 -6.399 -38.557 1.00 82.88 427 SER A CA 1
ATOM 3290 C C . SER A 1 427 ? 54.491 -7.407 -38.126 1.00 82.88 427 SER A C 1
ATOM 3292 O O . SER A 1 427 ? 55.624 -7.015 -37.825 1.00 82.88 427 SER A O 1
ATOM 3294 N N . GLN A 1 428 ? 54.162 -8.704 -38.086 1.00 89.62 428 GLN A N 1
ATOM 3295 C CA . GLN A 1 428 ? 55.099 -9.779 -37.759 1.00 89.62 428 GLN A CA 1
ATOM 3296 C C . GLN A 1 428 ? 55.894 -10.250 -38.983 1.00 89.62 428 GLN A C 1
ATOM 3298 O O . GLN A 1 428 ? 55.364 -10.394 -40.082 1.00 89.62 428 GLN A O 1
ATOM 3303 N N . ALA A 1 429 ? 57.176 -10.540 -38.772 1.00 87.31 429 ALA A N 1
ATOM 3304 C CA . ALA A 1 429 ? 58.074 -11.137 -39.751 1.00 87.31 429 ALA A CA 1
ATOM 3305 C C . ALA A 1 429 ? 58.965 -12.196 -39.085 1.00 87.31 429 ALA A C 1
ATOM 3307 O O . ALA A 1 429 ? 59.329 -12.072 -37.915 1.00 87.31 429 ALA A O 1
ATOM 3308 N N . GLU A 1 430 ? 59.348 -13.229 -39.836 1.00 90.62 430 GLU A N 1
ATOM 3309 C CA . GLU A 1 430 ? 60.385 -14.178 -39.427 1.00 90.62 430 GLU A CA 1
ATOM 3310 C C . GLU A 1 430 ? 61.743 -13.735 -39.984 1.00 90.62 430 GLU A C 1
ATOM 3312 O O . GLU A 1 430 ? 61.878 -13.415 -41.166 1.00 90.62 430 GLU A O 1
ATOM 3317 N N . ASP A 1 431 ? 62.769 -13.733 -39.138 1.00 86.62 431 ASP A N 1
ATOM 3318 C CA . ASP A 1 431 ? 64.150 -13.569 -39.578 1.00 86.62 431 ASP A CA 1
ATOM 3319 C C . ASP A 1 431 ? 64.677 -14.866 -40.234 1.00 86.62 431 ASP A C 1
ATOM 3321 O O . ASP A 1 431 ? 64.744 -15.905 -39.567 1.00 86.62 431 ASP A O 1
ATOM 3325 N N . PRO A 1 432 ? 65.084 -14.841 -41.519 1.00 83.12 432 PRO A N 1
ATOM 3326 C CA . PRO A 1 432 ? 65.400 -16.059 -42.264 1.00 83.12 432 PRO A CA 1
ATOM 3327 C C . PRO A 1 432 ? 66.731 -16.715 -41.864 1.00 83.12 432 PRO A C 1
ATOM 3329 O O . PRO A 1 432 ? 66.934 -17.885 -42.190 1.00 83.12 432 PRO A O 1
ATOM 3332 N N . GLU A 1 433 ? 67.635 -15.998 -41.182 1.00 84.44 433 GLU A N 1
ATOM 3333 C CA . GLU A 1 433 ? 68.917 -16.541 -40.706 1.00 84.44 433 GLU A CA 1
ATOM 3334 C C . GLU A 1 433 ? 68.792 -17.151 -39.304 1.00 84.44 433 GLU A C 1
ATOM 3336 O O . GLU A 1 433 ? 69.395 -18.185 -39.018 1.00 84.44 433 GLU A O 1
ATOM 3341 N N . THR A 1 434 ? 68.020 -16.507 -38.426 1.00 84.94 434 THR A N 1
ATOM 3342 C CA . THR A 1 434 ? 67.949 -16.820 -36.987 1.00 84.94 434 THR A CA 1
ATOM 3343 C C . THR A 1 434 ? 66.681 -17.564 -36.572 1.00 84.94 434 THR A C 1
ATOM 3345 O O . THR A 1 434 ? 66.652 -18.119 -35.475 1.00 84.94 434 THR A O 1
ATOM 3348 N N . LYS A 1 435 ? 65.647 -17.599 -37.426 1.00 85.25 435 LYS A N 1
ATOM 3349 C CA . LYS A 1 435 ? 64.335 -18.219 -37.149 1.00 85.25 435 LYS A CA 1
ATOM 3350 C C . LYS A 1 435 ? 63.591 -17.607 -35.960 1.00 85.25 435 LYS A C 1
ATOM 3352 O O . LYS A 1 435 ? 62.823 -18.271 -35.269 1.00 85.25 435 LYS A O 1
ATOM 3357 N N . ILE A 1 436 ? 63.805 -16.310 -35.746 1.00 86.50 436 ILE A N 1
ATOM 3358 C CA . ILE A 1 436 ? 63.142 -15.520 -34.708 1.00 86.50 436 ILE A CA 1
ATOM 3359 C C . ILE A 1 436 ? 62.002 -14.730 -35.348 1.00 86.50 436 ILE A C 1
ATOM 3361 O O . ILE A 1 436 ? 62.242 -13.852 -36.176 1.00 86.50 436 ILE A O 1
ATOM 3365 N N . THR A 1 437 ? 60.767 -15.000 -34.927 1.00 89.38 437 THR A N 1
ATOM 3366 C CA . THR A 1 437 ? 59.604 -14.178 -35.280 1.00 89.38 437 THR A CA 1
ATOM 3367 C C . THR A 1 437 ? 59.584 -12.904 -34.432 1.00 89.38 437 THR A C 1
ATOM 3369 O O . THR A 1 437 ? 59.680 -12.954 -33.199 1.00 89.38 437 THR A O 1
ATOM 3372 N N . TYR A 1 438 ? 59.455 -11.748 -35.078 1.00 91.06 438 TYR A N 1
ATOM 3373 C CA . TYR A 1 438 ? 59.414 -10.437 -34.434 1.00 91.06 438 TYR A CA 1
ATOM 3374 C C . TYR A 1 438 ? 58.325 -9.546 -35.039 1.00 91.06 438 TYR A C 1
ATOM 3376 O O . TYR A 1 438 ? 58.050 -9.608 -36.230 1.00 91.06 438 TYR A O 1
ATOM 3384 N N . ALA A 1 439 ? 57.721 -8.695 -34.213 1.00 91.25 439 ALA A N 1
ATOM 3385 C CA . ALA A 1 439 ? 56.752 -7.684 -34.611 1.00 91.25 439 ALA A CA 1
ATOM 3386 C C . ALA A 1 439 ? 57.431 -6.314 -34.759 1.00 91.25 439 ALA A C 1
ATOM 3388 O O . ALA A 1 439 ? 58.214 -5.900 -33.893 1.00 91.25 439 ALA A O 1
ATOM 3389 N N . ILE A 1 440 ? 57.126 -5.604 -35.844 1.00 91.38 440 ILE A N 1
ATOM 3390 C CA . ILE A 1 440 ? 57.637 -4.264 -36.146 1.00 91.38 440 ILE A CA 1
ATOM 3391 C C . ILE A 1 440 ? 56.687 -3.217 -35.554 1.00 91.38 440 ILE A C 1
ATOM 3393 O O . ILE A 1 440 ? 55.476 -3.264 -35.776 1.00 91.38 440 ILE A O 1
ATOM 3397 N N . CYS A 1 441 ? 57.224 -2.245 -34.811 1.00 90.06 441 CYS A N 1
ATOM 3398 C CA . CYS A 1 441 ? 56.450 -1.107 -34.324 1.00 90.06 441 CYS A CA 1
ATOM 3399 C C . CYS A 1 441 ? 56.381 0.021 -35.360 1.00 90.06 441 CYS A C 1
ATOM 3401 O O . CYS A 1 441 ? 57.281 0.858 -35.456 1.00 90.06 441 CYS A O 1
ATOM 3403 N N . GLU A 1 442 ? 55.259 0.071 -36.072 1.00 84.94 442 GLU A N 1
ATOM 3404 C CA . GLU A 1 442 ? 54.924 1.081 -37.086 1.00 84.94 442 GLU A CA 1
ATOM 3405 C C . GLU A 1 442 ? 54.494 2.441 -36.498 1.00 84.94 442 GLU A C 1
ATOM 3407 O O . GLU A 1 442 ? 54.099 3.343 -37.233 1.00 84.94 442 GLU A O 1
ATOM 3412 N N . ALA A 1 443 ? 54.550 2.624 -35.173 1.00 83.12 443 ALA A N 1
ATOM 3413 C CA . ALA A 1 443 ? 54.295 3.928 -34.565 1.00 83.12 443 ALA A CA 1
ATOM 3414 C C . ALA A 1 443 ? 55.337 4.960 -35.032 1.00 83.12 443 ALA A C 1
ATOM 3416 O O . ALA A 1 443 ? 56.543 4.684 -35.012 1.00 83.12 443 ALA A O 1
ATOM 3417 N N . GLU A 1 444 ? 54.876 6.153 -35.419 1.00 82.00 444 GLU A N 1
ATOM 3418 C CA . GLU A 1 444 ? 55.735 7.214 -35.948 1.00 82.00 444 GLU A CA 1
ATOM 3419 C C . GLU A 1 444 ? 56.873 7.544 -34.966 1.00 82.00 444 GLU A C 1
ATOM 3421 O O . GLU A 1 444 ? 56.666 7.749 -33.770 1.00 82.00 444 GLU A O 1
ATOM 3426 N N . GLY A 1 445 ? 58.112 7.526 -35.464 1.00 82.75 445 GLY A N 1
ATOM 3427 C CA . GLY A 1 445 ? 59.314 7.741 -34.654 1.00 82.75 445 GLY A CA 1
ATOM 3428 C C . GLY A 1 445 ? 59.751 6.569 -33.759 1.00 82.75 445 GLY A C 1
ATOM 3429 O O . GLY A 1 445 ? 60.799 6.683 -33.123 1.00 82.75 445 GLY A O 1
ATOM 3430 N N . CYS A 1 446 ? 59.024 5.442 -33.710 1.00 90.25 446 CYS A N 1
ATOM 3431 C CA . CYS A 1 446 ? 59.416 4.277 -32.909 1.00 90.25 446 CYS A CA 1
ATOM 3432 C C . CYS A 1 446 ? 60.301 3.284 -33.682 1.00 90.25 446 CYS A C 1
ATOM 3434 O O . CYS A 1 446 ? 61.482 3.144 -33.356 1.00 90.25 446 CYS A O 1
ATOM 3436 N N . GLY A 1 447 ? 59.748 2.572 -34.674 1.00 87.06 447 GLY A N 1
ATOM 3437 C CA . GLY A 1 447 ? 60.491 1.634 -35.532 1.00 87.06 447 GLY A CA 1
ATOM 3438 C C . GLY A 1 447 ? 61.208 0.490 -34.798 1.00 87.06 447 GLY A C 1
ATOM 3439 O O . GLY A 1 447 ? 62.199 -0.036 -35.303 1.00 87.06 447 GLY A O 1
ATOM 3440 N N . LYS A 1 448 ? 60.781 0.141 -33.577 1.00 91.12 448 LYS A N 1
ATOM 3441 C CA . LYS A 1 448 ? 61.414 -0.902 -32.753 1.00 91.12 448 LYS A CA 1
ATOM 3442 C C . LYS A 1 448 ? 60.841 -2.288 -33.022 1.00 91.12 448 LYS A C 1
ATOM 3444 O O . LYS A 1 448 ? 59.665 -2.429 -33.336 1.00 91.12 448 LYS A O 1
ATOM 3449 N N . LEU A 1 449 ? 61.692 -3.299 -32.858 1.00 92.25 449 LEU A N 1
ATOM 3450 C CA . LEU A 1 449 ? 61.362 -4.707 -33.052 1.00 92.25 449 LEU A CA 1
ATOM 3451 C C . LEU A 1 449 ? 61.086 -5.372 -31.695 1.00 92.25 449 LEU A C 1
ATOM 3453 O O . LEU A 1 449 ? 61.862 -5.200 -30.753 1.00 92.25 449 LEU A O 1
ATOM 3457 N N . THR A 1 450 ? 60.000 -6.136 -31.597 1.00 92.12 450 THR A N 1
ATOM 3458 C CA . THR A 1 450 ? 59.628 -6.917 -30.404 1.00 92.12 450 THR A CA 1
ATOM 3459 C C . THR A 1 450 ? 59.620 -8.398 -30.760 1.00 92.12 450 THR A C 1
ATOM 3461 O O . THR A 1 450 ? 58.995 -8.765 -31.747 1.00 92.12 450 THR A O 1
ATOM 3464 N N . CYS A 1 451 ? 60.277 -9.269 -29.994 1.00 89.75 451 CYS A N 1
ATOM 3465 C CA . CYS A 1 451 ? 60.183 -10.711 -30.238 1.00 89.75 451 CYS A CA 1
ATOM 3466 C C . CYS A 1 451 ? 58.760 -11.209 -29.953 1.00 89.75 451 CYS A C 1
ATOM 3468 O O . CYS A 1 451 ? 58.231 -10.974 -28.867 1.00 89.75 451 CYS A O 1
ATOM 3470 N N . VAL A 1 452 ? 58.166 -11.940 -30.899 1.00 86.81 452 VAL A N 1
ATOM 3471 C CA . VAL A 1 452 ? 56.800 -12.475 -30.775 1.00 86.81 452 VAL A CA 1
ATOM 3472 C C . VAL A 1 452 ? 56.701 -13.477 -29.621 1.00 86.81 452 VAL A C 1
ATOM 3474 O O . VAL A 1 452 ? 55.770 -13.420 -28.823 1.00 86.81 452 VAL A O 1
ATOM 3477 N N . LYS A 1 453 ? 57.702 -14.358 -29.487 1.00 82.62 453 LYS A N 1
ATOM 3478 C CA . LYS A 1 453 ? 57.681 -15.488 -28.547 1.00 82.62 453 LYS A CA 1
ATOM 3479 C C . LYS A 1 453 ? 57.893 -15.094 -27.083 1.00 82.62 453 LYS A C 1
ATOM 3481 O O . LYS A 1 453 ? 57.207 -15.616 -26.213 1.00 82.62 453 LYS A O 1
ATOM 3486 N N . CYS A 1 454 ? 58.846 -14.204 -26.798 1.00 81.81 454 CYS A N 1
ATOM 3487 C CA . CYS A 1 454 ? 59.217 -13.830 -25.423 1.00 81.81 454 CYS A CA 1
ATOM 3488 C C . CYS A 1 454 ? 58.829 -12.390 -25.038 1.00 81.81 454 CYS A C 1
ATOM 3490 O O . CYS A 1 454 ? 59.121 -11.956 -23.925 1.00 81.81 454 CYS A O 1
ATOM 3492 N N . ARG A 1 455 ? 58.201 -11.632 -25.953 1.00 85.81 455 ARG A N 1
ATOM 3493 C CA . ARG A 1 455 ? 57.782 -10.224 -25.780 1.00 85.81 455 ARG A CA 1
ATOM 3494 C C . ARG A 1 455 ? 58.919 -9.243 -25.433 1.00 85.81 455 ARG A C 1
ATOM 3496 O O . ARG A 1 455 ? 58.654 -8.121 -25.010 1.00 85.81 455 ARG A O 1
ATOM 3503 N N . ALA A 1 456 ? 60.183 -9.629 -25.622 1.00 86.69 456 ALA A N 1
ATOM 3504 C CA . ALA A 1 456 ? 61.343 -8.782 -25.343 1.00 86.69 456 ALA A CA 1
ATOM 3505 C C . ALA A 1 456 ? 61.644 -7.781 -26.476 1.00 86.69 456 ALA A C 1
ATOM 3507 O O . ALA A 1 456 ? 61.376 -8.038 -27.651 1.00 86.69 456 ALA A O 1
ATOM 3508 N N . LEU A 1 457 ? 62.267 -6.653 -26.122 1.00 89.56 457 LEU A N 1
ATOM 3509 C CA . LEU A 1 457 ? 62.758 -5.647 -27.067 1.00 89.56 457 LEU A CA 1
ATOM 3510 C C . LEU A 1 457 ? 64.042 -6.135 -27.757 1.00 89.56 457 LEU A C 1
ATOM 3512 O O . LEU A 1 457 ? 65.032 -6.426 -27.089 1.00 89.56 457 LEU A O 1
ATOM 3516 N N . LEU A 1 458 ? 64.050 -6.158 -29.089 1.00 88.81 458 LEU A N 1
ATOM 3517 C CA . LEU A 1 458 ? 65.208 -6.538 -29.904 1.00 88.81 458 LEU A CA 1
ATOM 3518 C C . LEU A 1 458 ? 66.028 -5.288 -30.268 1.00 88.81 458 LEU A C 1
ATOM 3520 O O . LEU A 1 458 ? 66.025 -4.818 -31.407 1.00 88.81 458 LEU A O 1
ATOM 3524 N N . ASP A 1 459 ? 66.700 -4.704 -29.273 1.00 81.50 459 ASP A N 1
ATOM 3525 C CA . ASP A 1 459 ? 67.446 -3.441 -29.402 1.00 81.50 459 ASP A CA 1
ATOM 3526 C C . ASP A 1 459 ? 68.649 -3.525 -30.361 1.00 81.50 459 ASP A C 1
ATOM 3528 O O . ASP A 1 459 ? 68.962 -2.551 -31.049 1.00 81.50 459 ASP A O 1
ATOM 3532 N N . GLN A 1 460 ? 69.281 -4.699 -30.420 1.00 81.44 460 GLN A N 1
ATOM 3533 C CA . GLN A 1 460 ? 70.440 -5.047 -31.249 1.00 81.44 460 GLN A CA 1
ATOM 3534 C C . GLN A 1 460 ? 70.070 -5.957 -32.435 1.00 81.44 460 GLN A C 1
ATOM 3536 O O . GLN A 1 460 ? 70.952 -6.525 -33.081 1.00 81.44 460 GLN A O 1
ATOM 3541 N N . GLY A 1 461 ? 68.774 -6.092 -32.733 1.00 80.75 461 GLY A N 1
ATOM 3542 C CA . GLY A 1 461 ? 68.259 -7.022 -33.735 1.00 80.75 461 GLY A CA 1
ATOM 3543 C C . GLY A 1 461 ? 68.214 -8.475 -33.251 1.00 80.75 461 GLY A C 1
ATOM 3544 O O . GLY A 1 461 ? 68.257 -8.767 -32.057 1.00 80.75 461 GLY A O 1
ATOM 3545 N N . THR A 1 462 ? 68.087 -9.387 -34.208 1.00 85.12 462 THR A N 1
ATOM 3546 C CA . THR A 1 462 ? 67.795 -10.819 -34.028 1.00 85.12 462 THR A CA 1
ATOM 3547 C C . THR A 1 462 ? 69.034 -11.665 -33.730 1.00 85.12 462 THR A C 1
ATOM 3549 O O . THR A 1 462 ? 68.982 -12.540 -32.873 1.00 85.12 462 THR A O 1
ATOM 3552 N N . GLN A 1 463 ? 70.175 -11.379 -34.369 1.00 80.81 463 GLN A N 1
ATOM 3553 C CA . GLN A 1 463 ? 71.375 -12.240 -34.364 1.00 80.81 463 GLN A CA 1
ATOM 3554 C C . GLN A 1 463 ? 72.017 -12.523 -32.988 1.00 80.81 463 GLN A C 1
ATOM 3556 O O . GLN A 1 463 ? 72.825 -13.442 -32.887 1.00 80.81 463 GLN A O 1
ATOM 3561 N N . ASN A 1 464 ? 71.667 -11.776 -31.933 1.00 74.38 464 ASN A N 1
ATOM 3562 C CA . ASN A 1 464 ? 72.132 -12.017 -30.556 1.00 74.38 464 ASN A CA 1
ATOM 3563 C C . ASN A 1 464 ? 70.992 -12.367 -29.576 1.00 74.38 464 ASN A C 1
ATOM 3565 O O . ASN A 1 464 ? 71.214 -12.374 -28.365 1.00 74.38 464 ASN A O 1
ATOM 3569 N N . HIS A 1 465 ? 69.769 -12.606 -30.059 1.00 84.12 465 HIS A N 1
ATOM 3570 C CA . HIS A 1 465 ? 68.615 -12.850 -29.199 1.00 84.12 465 HIS A CA 1
ATOM 3571 C C . HIS A 1 465 ? 68.373 -14.345 -28.956 1.00 84.12 465 HIS A C 1
ATOM 3573 O O . HIS A 1 465 ? 68.052 -15.098 -29.871 1.00 84.12 465 HIS A O 1
ATOM 3579 N N . GLU A 1 466 ? 68.444 -14.754 -27.691 1.00 76.94 466 GLU A N 1
ATOM 3580 C CA . GLU A 1 466 ? 68.005 -16.068 -27.226 1.00 76.94 466 GLU A CA 1
ATOM 3581 C C . GLU A 1 466 ? 66.675 -15.917 -26.472 1.00 76.94 466 GLU A C 1
ATOM 3583 O O . GLU A 1 466 ? 66.574 -15.131 -25.527 1.00 76.94 466 GLU A O 1
ATOM 3588 N N . CYS A 1 467 ? 65.646 -16.675 -26.868 1.00 72.06 467 CYS A N 1
ATOM 3589 C CA . CYS A 1 467 ? 64.351 -16.717 -26.178 1.00 72.06 467 CYS A CA 1
ATOM 3590 C C . CYS A 1 467 ? 64.450 -17.479 -24.846 1.00 72.06 467 CYS A C 1
ATOM 3592 O O . CYS A 1 467 ? 63.962 -18.603 -24.711 1.00 72.06 467 CYS A O 1
ATOM 3594 N N . GLN A 1 468 ? 65.077 -16.861 -23.849 1.00 65.38 468 GLN A N 1
ATOM 3595 C CA . GLN A 1 468 ? 65.120 -17.380 -22.487 1.00 65.38 468 GLN A CA 1
ATOM 3596 C C . GLN A 1 468 ? 63.740 -17.222 -21.828 1.00 65.38 468 GLN A C 1
ATOM 3598 O O . GLN A 1 468 ? 63.390 -16.140 -21.358 1.00 65.38 468 GLN A O 1
ATOM 3603 N N . HIS A 1 469 ? 62.964 -18.311 -21.770 1.00 56.31 469 HIS A N 1
ATOM 3604 C CA . HIS A 1 469 ? 61.839 -18.423 -20.835 1.00 56.31 469 HIS A CA 1
ATOM 3605 C C . HIS A 1 469 ? 62.372 -18.183 -19.424 1.00 56.31 469 HIS A C 1
ATOM 3607 O O . HIS A 1 469 ? 63.214 -18.952 -18.945 1.00 56.31 469 HIS A O 1
ATOM 3613 N N . ASN A 1 470 ? 61.937 -17.091 -18.793 1.00 54.84 470 ASN A N 1
ATOM 3614 C CA . ASN A 1 470 ? 62.550 -16.632 -17.555 1.00 54.84 470 ASN A CA 1
ATOM 3615 C C . ASN A 1 470 ? 62.381 -17.699 -16.459 1.00 54.84 470 ASN A C 1
ATOM 3617 O O . ASN A 1 470 ? 61.325 -18.316 -16.322 1.00 54.84 470 ASN A O 1
ATOM 3621 N N . GLU A 1 471 ? 63.401 -17.892 -15.625 1.00 55.66 471 GLU A N 1
ATOM 3622 C CA . GLU A 1 471 ? 63.319 -18.807 -14.482 1.00 55.66 471 GLU A CA 1
ATOM 3623 C C . GLU A 1 471 ? 62.186 -18.414 -13.523 1.00 55.66 471 GLU A C 1
ATOM 3625 O O . GLU A 1 471 ? 61.636 -19.266 -12.832 1.00 55.66 471 GLU A O 1
ATOM 3630 N N . ASP A 1 472 ? 61.791 -17.140 -13.504 1.00 54.88 472 ASP A N 1
ATOM 3631 C CA . ASP A 1 472 ? 60.645 -16.672 -12.723 1.00 54.88 472 ASP A CA 1
ATOM 3632 C C . ASP A 1 472 ? 59.292 -17.005 -13.376 1.00 54.88 472 ASP A C 1
ATOM 3634 O O . ASP A 1 472 ? 58.318 -17.178 -12.656 1.00 54.88 472 ASP A O 1
ATOM 3638 N N . GLU A 1 473 ? 59.223 -17.187 -14.702 1.00 57.62 473 GLU A N 1
ATOM 3639 C CA . GLU A 1 473 ? 58.024 -17.685 -15.401 1.00 57.62 473 GLU A CA 1
ATOM 3640 C C . GLU A 1 473 ? 57.788 -19.168 -15.069 1.00 57.62 473 GLU A C 1
ATOM 3642 O O . GLU A 1 473 ? 56.671 -19.564 -14.736 1.00 57.62 473 GLU A O 1
ATOM 3647 N N . LYS A 1 474 ? 58.861 -19.976 -15.046 1.00 59.84 474 LYS A N 1
ATOM 3648 C CA . LYS A 1 474 ? 58.801 -21.374 -14.583 1.00 59.84 474 LYS A CA 1
ATOM 3649 C C . LYS A 1 474 ? 58.390 -21.467 -13.114 1.00 59.84 474 LYS A C 1
ATOM 3651 O O . LYS A 1 474 ? 57.486 -22.228 -12.790 1.00 59.84 474 LYS A O 1
ATOM 3656 N N . LYS A 1 475 ? 59.011 -20.671 -12.231 1.00 64.19 475 LYS A N 1
ATOM 3657 C CA . LYS A 1 475 ? 58.642 -20.613 -10.804 1.00 64.19 475 LYS A CA 1
ATOM 3658 C C . LYS A 1 475 ? 57.216 -20.117 -10.600 1.00 64.19 475 LYS A C 1
ATOM 3660 O O . LYS A 1 475 ? 56.560 -20.585 -9.678 1.00 64.19 475 LYS A O 1
ATOM 3665 N N . PHE A 1 476 ? 56.734 -19.184 -11.423 1.00 62.66 476 PHE A N 1
ATOM 3666 C CA . PHE A 1 476 ? 55.356 -18.708 -11.349 1.00 62.66 476 PHE A CA 1
ATOM 3667 C C . PHE A 1 476 ? 54.379 -19.835 -11.686 1.00 62.66 476 PHE A C 1
ATOM 3669 O O . PHE A 1 476 ? 53.525 -20.128 -10.856 1.00 62.66 476 PHE A O 1
ATOM 3676 N N . LYS A 1 477 ? 54.568 -20.544 -12.810 1.00 62.50 477 LYS A N 1
ATOM 3677 C CA . LYS A 1 477 ? 53.756 -21.728 -13.147 1.00 62.50 477 LYS A CA 1
ATOM 3678 C C . LYS A 1 477 ? 53.833 -22.813 -12.070 1.00 62.50 477 LYS A C 1
ATOM 3680 O O . LYS A 1 477 ? 52.802 -23.236 -11.567 1.00 62.50 477 LYS A O 1
ATOM 3685 N N . GLN A 1 478 ? 55.033 -23.140 -11.592 1.00 66.50 478 GLN A N 1
ATOM 3686 C CA . GLN A 1 478 ? 55.205 -24.068 -10.472 1.00 66.50 478 GLN A CA 1
ATOM 3687 C C . GLN A 1 478 ? 54.479 -23.591 -9.194 1.00 66.50 478 GLN A C 1
ATOM 3689 O O . GLN A 1 478 ? 53.931 -24.407 -8.466 1.00 66.50 478 GLN A O 1
ATOM 3694 N N . THR A 1 479 ? 54.416 -22.281 -8.924 1.00 65.50 479 THR A N 1
ATOM 3695 C CA . THR A 1 479 ? 53.666 -21.720 -7.781 1.00 65.50 479 THR A CA 1
ATOM 3696 C C . THR A 1 479 ? 52.149 -21.772 -7.996 1.00 65.50 479 THR A C 1
ATOM 3698 O O . THR A 1 479 ? 51.410 -21.924 -7.026 1.00 65.50 479 THR A O 1
ATOM 3701 N N . VAL A 1 480 ? 51.676 -21.644 -9.241 1.00 59.78 480 VAL A N 1
ATOM 3702 C CA . VAL A 1 480 ? 50.268 -21.837 -9.630 1.00 59.78 480 VAL A CA 1
ATOM 3703 C C . VAL A 1 480 ? 49.857 -23.289 -9.381 1.00 59.78 480 VAL A C 1
ATOM 3705 O O . VAL A 1 480 ? 48.878 -23.522 -8.670 1.00 59.78 480 VAL A O 1
ATOM 3708 N N . ASP A 1 481 ? 50.667 -24.243 -9.851 1.00 62.16 481 ASP A N 1
ATOM 3709 C CA . ASP A 1 481 ? 50.476 -25.682 -9.644 1.00 62.16 481 ASP A CA 1
ATOM 3710 C C . ASP A 1 481 ? 50.521 -26.060 -8.149 1.00 62.16 481 ASP A C 1
ATOM 3712 O O . ASP A 1 481 ? 49.601 -26.698 -7.635 1.00 62.16 481 ASP A O 1
ATOM 3716 N N . GLU A 1 482 ? 51.558 -25.629 -7.417 1.00 66.44 482 GLU A N 1
ATOM 3717 C CA . GLU A 1 482 ? 51.761 -25.946 -5.990 1.00 66.44 482 GLU A CA 1
ATOM 3718 C C . GLU A 1 482 ? 50.676 -25.365 -5.068 1.00 66.44 482 GLU A C 1
ATOM 3720 O O . GLU A 1 482 ? 50.475 -25.874 -3.963 1.00 66.44 482 GLU A O 1
ATOM 3725 N N . LYS A 1 483 ? 49.974 -24.308 -5.498 1.00 58.94 483 LYS A N 1
ATOM 3726 C CA . LYS A 1 483 ? 48.886 -23.680 -4.731 1.00 58.94 483 LYS A CA 1
ATOM 3727 C C . LYS A 1 483 ? 47.480 -24.041 -5.206 1.00 58.94 483 LYS A C 1
ATOM 3729 O O . LYS A 1 483 ? 46.523 -23.697 -4.514 1.00 58.94 483 LYS A O 1
ATOM 3734 N N . GLY A 1 484 ? 47.331 -24.690 -6.360 1.00 60.84 484 GLY A N 1
ATOM 3735 C CA . GLY A 1 484 ? 46.020 -24.920 -6.967 1.00 60.84 484 GLY A CA 1
ATOM 3736 C C . GLY A 1 484 ? 45.314 -23.619 -7.365 1.00 60.84 484 GLY A C 1
ATOM 3737 O O . GLY A 1 484 ? 44.109 -23.480 -7.148 1.00 60.84 484 GLY A O 1
ATOM 3738 N N . TYR A 1 485 ? 46.059 -22.652 -7.908 1.00 77.69 485 TYR A N 1
ATOM 3739 C CA . TYR A 1 485 ? 45.467 -21.510 -8.610 1.00 77.69 485 TYR A CA 1
ATOM 3740 C C . TYR A 1 485 ? 44.929 -21.961 -9.976 1.00 77.69 485 TYR A C 1
ATOM 3742 O O . TYR A 1 485 ? 45.476 -22.877 -10.586 1.00 77.69 485 TYR A O 1
ATOM 3750 N N . GLN A 1 486 ? 43.853 -21.337 -10.455 1.00 75.50 486 GLN A N 1
ATOM 3751 C CA . GLN A 1 486 ? 43.256 -21.653 -11.759 1.00 75.50 486 GLN A CA 1
ATOM 3752 C C . GLN A 1 486 ? 43.579 -20.576 -12.789 1.00 75.50 486 GLN A C 1
ATOM 3754 O O . GLN A 1 486 ? 43.665 -19.402 -12.441 1.00 75.50 486 GLN A O 1
ATOM 3759 N N . GLU A 1 487 ? 43.696 -20.939 -14.064 1.00 77.19 487 GLU A N 1
ATOM 3760 C CA . GLU A 1 487 ? 43.791 -19.973 -15.162 1.00 77.19 487 GLU A CA 1
ATOM 3761 C C . GLU A 1 487 ? 42.477 -19.936 -15.945 1.00 77.19 487 GLU A C 1
ATOM 3763 O O . GLU A 1 487 ? 41.916 -20.968 -16.304 1.00 77.19 487 GLU A O 1
ATOM 3768 N N . CYS A 1 488 ? 41.973 -18.737 -16.236 1.00 73.75 488 CYS A N 1
ATOM 3769 C CA . CYS A 1 488 ? 40.793 -18.584 -17.080 1.00 73.75 488 CYS A CA 1
ATOM 3770 C C . CYS A 1 488 ? 41.106 -19.033 -18.519 1.00 73.75 488 CYS A C 1
ATOM 3772 O O . CYS A 1 488 ? 41.843 -18.339 -19.222 1.00 73.75 488 CYS A O 1
ATOM 3774 N N . PHE A 1 489 ? 40.486 -20.120 -18.994 1.00 69.19 489 PHE A N 1
ATOM 3775 C CA . PHE A 1 489 ? 40.749 -20.718 -20.316 1.00 69.19 489 PHE A CA 1
ATOM 3776 C C . PHE A 1 489 ? 40.683 -19.719 -21.491 1.00 69.19 489 PHE A C 1
ATOM 3778 O O . PHE A 1 489 ? 41.507 -19.776 -22.411 1.00 69.19 489 PHE A O 1
ATOM 3785 N N . VAL A 1 490 ? 39.778 -18.733 -21.431 1.00 62.16 490 VAL A N 1
ATOM 3786 C CA . VAL A 1 490 ? 39.684 -17.647 -22.424 1.00 62.16 490 VAL A CA 1
ATOM 3787 C C . VAL A 1 490 ? 40.947 -16.769 -22.432 1.00 62.16 490 VAL A C 1
ATOM 3789 O O . VAL A 1 490 ? 41.701 -16.788 -23.407 1.00 62.16 490 VAL A O 1
ATOM 3792 N N . CYS A 1 491 ? 41.212 -16.010 -21.361 1.00 64.06 491 CYS A N 1
ATOM 3793 C CA . CYS A 1 491 ? 42.233 -14.951 -21.354 1.00 64.06 491 CYS A CA 1
ATOM 3794 C C . CYS A 1 491 ? 43.601 -15.331 -20.753 1.00 64.06 491 CYS A C 1
ATOM 3796 O O . CYS A 1 491 ? 44.515 -14.513 -20.815 1.00 64.06 491 CYS A O 1
ATOM 3798 N N . GLY A 1 492 ? 43.757 -16.514 -20.151 1.00 69.25 492 GLY A N 1
ATOM 3799 C CA . GLY A 1 492 ? 44.995 -16.940 -19.480 1.00 69.25 492 GLY A CA 1
ATOM 3800 C C . GLY A 1 492 ? 45.319 -16.184 -18.184 1.00 69.25 492 GLY A C 1
ATOM 3801 O O . GLY A 1 492 ? 46.463 -16.181 -17.744 1.00 69.25 492 GLY A O 1
ATOM 3802 N N . THR A 1 493 ? 44.347 -15.497 -17.573 1.00 74.44 493 THR A N 1
ATOM 3803 C CA . THR A 1 493 ? 44.554 -14.828 -16.277 1.00 74.44 493 THR A CA 1
ATOM 3804 C C . THR A 1 493 ? 44.454 -15.837 -15.138 1.00 74.44 493 THR A C 1
ATOM 3806 O O . THR A 1 493 ? 43.411 -16.471 -14.968 1.00 74.44 493 THR A O 1
ATOM 3809 N N . THR A 1 494 ? 45.519 -15.942 -14.343 1.00 76.62 494 THR A N 1
ATOM 3810 C CA . THR A 1 494 ? 45.559 -16.685 -13.078 1.00 76.62 494 THR A CA 1
ATOM 3811 C C . THR A 1 494 ? 44.612 -16.065 -12.041 1.00 76.62 494 THR A C 1
ATOM 3813 O O . THR A 1 494 ? 44.606 -14.848 -11.844 1.00 76.62 494 THR A O 1
ATOM 3816 N N . VAL A 1 495 ? 43.840 -16.899 -11.346 1.00 70.06 495 VAL A N 1
ATOM 3817 C CA . VAL A 1 495 ? 42.869 -16.531 -10.308 1.00 70.06 495 VAL A CA 1
ATOM 3818 C C . VAL A 1 495 ? 43.135 -17.342 -9.037 1.00 70.06 495 VAL A C 1
ATOM 3820 O O . VAL A 1 495 ? 43.372 -18.548 -9.090 1.00 70.06 495 VAL A O 1
ATOM 3823 N N . GLU A 1 496 ? 43.057 -16.667 -7.891 1.00 75.81 496 GLU A N 1
ATOM 3824 C CA . GLU A 1 496 ? 43.096 -17.245 -6.544 1.00 75.81 496 GLU A CA 1
ATOM 3825 C C . GLU A 1 496 ? 41.675 -17.251 -5.952 1.00 75.81 496 GLU A C 1
ATOM 3827 O O . GLU A 1 496 ? 40.969 -16.241 -6.017 1.00 75.81 496 GLU A O 1
ATOM 3832 N N . LEU A 1 497 ? 41.247 -18.378 -5.373 1.00 62.41 497 LEU A N 1
ATOM 3833 C CA . LEU A 1 497 ? 39.941 -18.499 -4.716 1.00 62.41 497 LEU A CA 1
ATOM 3834 C C . LEU A 1 497 ? 39.942 -17.770 -3.363 1.00 62.41 497 LEU A C 1
ATOM 3836 O O . LEU A 1 497 ? 40.314 -18.339 -2.338 1.00 62.41 497 LEU A O 1
ATOM 3840 N N . ALA A 1 498 ? 39.528 -16.502 -3.365 1.00 52.72 498 ALA A N 1
ATOM 3841 C CA . ALA A 1 498 ? 39.527 -15.663 -2.167 1.00 52.72 498 ALA A CA 1
ATOM 3842 C C . ALA A 1 498 ? 38.386 -15.978 -1.176 1.00 52.72 498 ALA A C 1
ATOM 3844 O O . ALA A 1 498 ? 38.607 -15.941 0.033 1.00 52.72 498 ALA A O 1
ATOM 3845 N N . GLU A 1 499 ? 37.177 -16.284 -1.665 1.00 48.97 499 GLU A N 1
ATOM 3846 C CA . GLU A 1 499 ? 35.982 -16.525 -0.836 1.00 48.97 499 GLU A CA 1
ATOM 3847 C C . GLU A 1 499 ? 35.111 -17.683 -1.370 1.00 48.97 499 GLU A C 1
ATOM 3849 O O . GLU A 1 499 ? 35.370 -18.254 -2.426 1.00 48.97 499 GLU A O 1
ATOM 3854 N N . ALA A 1 500 ? 34.104 -18.090 -0.590 1.00 51.06 500 ALA A N 1
ATOM 3855 C CA . ALA A 1 500 ? 33.527 -19.439 -0.596 1.00 51.06 500 ALA A CA 1
ATOM 3856 C C . ALA A 1 500 ? 32.498 -19.754 -1.713 1.00 51.06 500 ALA A C 1
ATOM 3858 O O . ALA A 1 500 ? 31.422 -20.284 -1.427 1.00 51.06 500 ALA A O 1
ATOM 3859 N N . CYS A 1 501 ? 32.818 -19.480 -2.981 1.00 61.84 501 CYS A N 1
ATOM 3860 C CA . CYS A 1 501 ? 32.023 -19.930 -4.130 1.00 61.84 501 CYS A CA 1
ATOM 3861 C C . CYS A 1 501 ? 32.903 -20.519 -5.242 1.00 61.84 501 CYS A C 1
ATOM 3863 O O . CYS A 1 501 ? 33.892 -19.916 -5.638 1.00 61.84 501 CYS A O 1
ATOM 3865 N N . ASN A 1 502 ? 32.510 -21.671 -5.796 1.00 66.81 502 ASN A N 1
ATOM 3866 C CA . ASN A 1 502 ? 33.237 -22.315 -6.898 1.00 66.81 502 ASN A CA 1
ATOM 3867 C C . ASN A 1 502 ? 32.997 -21.643 -8.268 1.00 66.81 502 ASN A C 1
ATOM 3869 O O . ASN A 1 502 ? 33.650 -22.028 -9.236 1.00 66.81 502 ASN A O 1
ATOM 3873 N N . HIS A 1 503 ? 32.068 -20.684 -8.368 1.00 78.44 503 HIS A N 1
ATOM 3874 C CA . HIS A 1 503 ? 31.833 -19.872 -9.570 1.00 78.44 503 HIS A CA 1
ATOM 3875 C C . HIS A 1 503 ? 32.797 -18.686 -9.595 1.00 78.44 503 HIS A C 1
ATOM 3877 O O . HIS A 1 503 ? 32.818 -17.874 -8.671 1.00 78.44 503 HIS A O 1
ATOM 3883 N N . ILE A 1 504 ? 33.572 -18.582 -10.671 1.00 77.69 504 ILE A N 1
ATOM 3884 C CA . ILE A 1 504 ? 34.548 -17.522 -10.904 1.00 77.69 504 ILE A CA 1
ATOM 3885 C C . ILE A 1 504 ? 34.137 -16.719 -12.128 1.00 77.69 504 ILE A C 1
ATOM 3887 O O . ILE A 1 504 ? 34.174 -17.233 -13.243 1.00 77.69 504 ILE A O 1
ATOM 3891 N N . THR A 1 505 ? 33.842 -15.436 -11.938 1.00 79.56 505 THR A N 1
ATOM 3892 C CA . THR A 1 505 ? 33.777 -14.470 -13.041 1.00 79.56 505 THR A CA 1
ATOM 3893 C C . THR A 1 505 ? 35.156 -13.843 -13.214 1.00 79.56 505 THR A C 1
ATOM 3895 O O . THR A 1 505 ? 35.647 -13.139 -12.330 1.00 79.56 505 THR A O 1
ATOM 3898 N N . CYS A 1 506 ? 35.813 -14.110 -14.340 1.00 74.44 506 CYS A N 1
ATOM 3899 C CA . CYS A 1 506 ? 37.089 -13.490 -14.674 1.00 74.44 506 CYS A CA 1
ATOM 3900 C C . CYS A 1 506 ? 36.899 -12.020 -15.092 1.00 74.44 506 CYS A C 1
ATOM 3902 O O . CYS A 1 506 ? 35.828 -11.619 -15.542 1.00 74.44 506 CYS A O 1
ATOM 3904 N N . LYS A 1 507 ? 37.967 -11.213 -15.030 1.00 67.94 507 LYS A N 1
ATOM 3905 C CA . LYS A 1 507 ? 37.945 -9.804 -15.473 1.00 67.94 507 LYS A CA 1
ATOM 3906 C C . LYS A 1 507 ? 37.632 -9.613 -16.964 1.00 67.94 507 LYS A C 1
ATOM 3908 O O . LYS A 1 507 ? 37.250 -8.521 -17.353 1.00 67.94 507 LYS A O 1
ATOM 3913 N N . CYS A 1 508 ? 37.770 -10.660 -17.778 1.00 61.22 508 CYS A N 1
ATOM 3914 C CA . CYS A 1 508 ? 37.356 -10.693 -19.186 1.00 61.22 508 CYS A CA 1
ATOM 3915 C C . CYS A 1 508 ? 35.884 -11.120 -19.389 1.00 61.22 508 CYS A C 1
ATOM 3917 O O . CYS A 1 508 ? 35.514 -11.538 -20.481 1.00 61.22 508 CYS A O 1
ATOM 3919 N N . GLY A 1 509 ? 35.062 -11.127 -18.333 1.00 63.56 509 GLY A N 1
ATOM 3920 C CA . GLY A 1 509 ? 33.652 -11.535 -18.368 1.00 63.56 509 GLY A CA 1
ATOM 3921 C C . GLY A 1 509 ? 33.406 -13.051 -18.338 1.00 63.56 509 GLY A C 1
ATOM 3922 O O . GLY A 1 509 ? 32.345 -13.478 -17.884 1.00 63.56 509 GLY A O 1
ATOM 3923 N N . ASN A 1 510 ? 34.375 -13.877 -18.751 1.00 76.56 510 ASN A N 1
ATOM 3924 C CA . ASN A 1 510 ? 34.228 -15.337 -18.761 1.00 76.56 510 ASN A CA 1
ATOM 3925 C C . ASN A 1 510 ? 33.897 -15.902 -17.367 1.00 76.56 510 ASN A C 1
ATOM 3927 O O . ASN A 1 510 ? 34.612 -15.622 -16.401 1.00 76.56 510 ASN A O 1
ATOM 3931 N N . SER A 1 511 ? 32.860 -16.738 -17.282 1.00 80.44 511 SER A N 1
ATOM 3932 C CA . SER A 1 511 ? 32.436 -17.415 -16.051 1.00 80.44 511 SER A CA 1
ATOM 3933 C C . SER A 1 511 ? 32.818 -18.891 -16.078 1.00 80.44 511 SER A C 1
ATOM 3935 O O . SER A 1 511 ? 32.446 -19.606 -17.001 1.00 80.44 511 SER A O 1
ATOM 3937 N N . PHE A 1 512 ? 33.539 -19.361 -15.061 1.00 78.69 512 PHE A N 1
ATOM 3938 C CA . PHE A 1 512 ? 34.059 -20.728 -15.017 1.00 78.69 512 PHE A CA 1
ATOM 3939 C C . PHE A 1 512 ? 34.060 -21.333 -13.606 1.00 78.69 512 PHE A C 1
ATOM 3941 O O . PHE A 1 512 ? 33.868 -20.636 -12.608 1.00 78.69 512 PHE A O 1
ATOM 3948 N N . CYS A 1 513 ? 34.241 -22.650 -13.513 1.00 73.19 513 CYS A N 1
ATOM 3949 C CA . CYS A 1 513 ? 34.304 -23.389 -12.257 1.00 73.19 513 CYS A CA 1
ATOM 3950 C C . CYS A 1 513 ? 35.747 -23.484 -11.739 1.00 73.19 513 CYS A C 1
ATOM 3952 O O . CYS A 1 513 ? 36.602 -24.067 -12.401 1.00 73.19 513 CYS A O 1
ATOM 3954 N N . TYR A 1 514 ? 36.021 -23.023 -10.513 1.00 74.31 514 TYR A N 1
ATOM 3955 C CA . TYR A 1 514 ? 37.361 -23.132 -9.908 1.00 74.31 514 TYR A CA 1
ATOM 3956 C C . TYR A 1 514 ? 37.820 -24.591 -9.685 1.00 74.31 514 TYR A C 1
ATOM 3958 O O . TYR A 1 514 ? 39.003 -24.854 -9.500 1.00 74.31 514 TYR A O 1
ATOM 3966 N N . VAL A 1 515 ? 36.897 -25.560 -9.669 1.00 67.06 515 VAL A N 1
ATOM 3967 C CA . VAL A 1 515 ? 37.210 -26.966 -9.348 1.00 67.06 515 VAL A CA 1
ATOM 3968 C C . VAL A 1 515 ? 37.669 -27.767 -10.573 1.00 67.06 515 VAL A C 1
ATOM 3970 O O . VAL A 1 515 ? 38.466 -28.690 -10.417 1.00 67.06 515 VAL A O 1
ATOM 3973 N N . CYS A 1 516 ? 37.184 -27.435 -11.773 1.00 67.25 516 CYS A N 1
ATOM 3974 C CA . CYS A 1 516 ? 37.485 -28.172 -13.009 1.00 67.25 516 CYS A CA 1
ATOM 3975 C C . CYS A 1 516 ? 37.951 -27.300 -14.186 1.00 67.25 516 CYS A C 1
ATOM 3977 O O . CYS A 1 516 ? 38.296 -27.851 -15.223 1.00 67.25 516 CYS A O 1
ATOM 3979 N N . GLY A 1 517 ? 37.950 -25.971 -14.060 1.00 67.50 517 GLY A N 1
ATOM 3980 C CA . GLY A 1 517 ? 38.313 -25.036 -15.131 1.00 67.50 517 GLY A CA 1
ATOM 3981 C C . GLY A 1 517 ? 37.198 -24.757 -16.148 1.00 67.50 517 GLY A C 1
ATOM 3982 O O . GLY A 1 517 ? 37.224 -23.706 -16.779 1.00 67.50 517 GLY A O 1
ATOM 3983 N N . GLU A 1 518 ? 36.205 -25.642 -16.270 1.00 72.81 518 GLU A N 1
ATOM 3984 C CA . GLU A 1 518 ? 35.132 -25.559 -17.273 1.00 72.81 518 GLU A CA 1
ATOM 3985 C C . GLU A 1 518 ? 34.244 -24.312 -17.173 1.00 72.81 518 GLU A C 1
ATOM 3987 O O . GLU A 1 518 ? 34.082 -23.718 -16.103 1.00 72.81 518 GLU A O 1
ATOM 3992 N N . ASN A 1 519 ? 33.611 -23.958 -18.297 1.00 73.06 519 ASN A N 1
ATOM 3993 C CA . ASN A 1 519 ? 32.566 -22.931 -18.389 1.00 73.06 519 ASN A CA 1
ATOM 3994 C C . ASN A 1 519 ? 31.444 -23.166 -17.351 1.00 73.06 519 ASN A C 1
ATOM 3996 O O . ASN A 1 519 ? 31.166 -24.303 -16.971 1.00 73.06 519 ASN A O 1
ATOM 4000 N N . TRP A 1 520 ? 30.783 -22.103 -16.885 1.00 70.56 520 TRP A N 1
ATOM 4001 C CA . TRP A 1 520 ? 29.772 -22.173 -15.822 1.00 70.56 520 TRP A CA 1
ATOM 4002 C C . TRP A 1 520 ? 28.324 -22.058 -16.356 1.00 70.56 520 TRP A C 1
ATOM 4004 O O . TRP A 1 520 ? 27.793 -20.949 -16.448 1.00 70.56 520 TRP A O 1
ATOM 4014 N N . PRO A 1 521 ? 27.626 -23.177 -16.647 1.00 59.34 521 PRO A N 1
ATOM 4015 C CA . PRO A 1 521 ? 26.225 -23.167 -17.089 1.00 59.34 521 PRO A CA 1
ATOM 4016 C C . PRO A 1 521 ? 25.203 -23.019 -15.944 1.00 59.34 521 PRO A C 1
ATOM 4018 O O . PRO A 1 521 ? 24.002 -22.979 -16.200 1.00 59.34 521 PRO A O 1
ATOM 4021 N N . GLY A 1 522 ? 25.641 -22.976 -14.678 1.00 65.69 522 GLY A N 1
ATOM 4022 C CA . GLY A 1 522 ? 24.764 -22.922 -13.503 1.00 65.69 522 GLY A CA 1
ATOM 4023 C C . GLY A 1 522 ? 25.041 -24.052 -12.510 1.00 65.69 522 GLY A C 1
ATOM 4024 O O . GLY A 1 522 ? 26.140 -24.156 -11.973 1.00 65.69 522 GLY A O 1
ATOM 4025 N N . LEU A 1 523 ? 24.034 -24.884 -12.228 1.00 53.72 523 LEU A N 1
ATOM 4026 C CA . LEU A 1 523 ? 24.179 -26.063 -11.364 1.00 53.72 523 LEU A CA 1
ATOM 4027 C C . LEU A 1 523 ? 25.125 -27.079 -12.025 1.00 53.72 523 LEU A C 1
ATOM 4029 O O . LEU A 1 523 ? 24.806 -27.638 -13.071 1.00 53.72 523 LEU A O 1
ATOM 4033 N N . HIS A 1 524 ? 26.288 -27.299 -11.411 1.00 52.81 524 HIS A N 1
ATOM 4034 C CA . HIS A 1 524 ? 27.384 -28.091 -11.969 1.00 52.81 524 HIS A CA 1
ATOM 4035 C C . HIS A 1 524 ? 27.760 -29.262 -11.047 1.00 52.81 524 HIS A C 1
ATOM 4037 O O . HIS A 1 524 ? 27.655 -29.145 -9.829 1.00 52.81 524 HIS A O 1
ATOM 4043 N N . GLY A 1 525 ? 28.230 -30.381 -11.611 1.00 49.69 525 GLY A N 1
ATOM 4044 C CA . GLY A 1 525 ? 28.462 -31.646 -10.889 1.00 49.69 525 GLY A CA 1
ATOM 4045 C C . GLY A 1 525 ? 29.618 -31.659 -9.874 1.00 49.69 525 GLY A C 1
ATOM 4046 O O . GLY A 1 525 ? 29.894 -32.695 -9.272 1.00 49.69 525 GLY A O 1
ATOM 4047 N N . CYS A 1 526 ? 30.309 -30.535 -9.671 1.00 54.09 526 CYS A N 1
ATOM 4048 C CA . CYS A 1 526 ? 31.359 -30.413 -8.660 1.00 54.09 526 CYS A CA 1
ATOM 4049 C C . CYS A 1 526 ? 30.771 -30.281 -7.237 1.00 54.09 526 CYS A C 1
ATOM 4051 O O . CYS A 1 526 ? 29.676 -29.743 -7.074 1.00 54.09 526 CYS A O 1
ATOM 4053 N N . PRO A 1 527 ? 31.496 -30.692 -6.176 1.00 53.75 527 PRO A N 1
ATOM 4054 C CA . PRO A 1 527 ? 30.988 -30.612 -4.806 1.00 53.75 527 PRO A CA 1
ATOM 4055 C C . PRO A 1 527 ? 30.593 -29.188 -4.379 1.00 53.75 527 PRO A C 1
ATOM 4057 O O . PRO A 1 527 ? 31.414 -28.268 -4.413 1.00 53.75 527 PRO A O 1
ATOM 4060 N N . HIS A 1 528 ? 29.353 -29.019 -3.910 1.00 46.06 528 HIS A N 1
ATOM 4061 C CA . HIS A 1 528 ? 28.925 -27.807 -3.205 1.00 46.06 528 HIS A CA 1
ATOM 4062 C C . HIS A 1 528 ? 29.708 -27.648 -1.894 1.00 46.06 528 HIS A C 1
ATOM 4064 O O . HIS A 1 528 ? 29.896 -28.616 -1.156 1.00 46.06 528 HIS A O 1
ATOM 4070 N N . TYR A 1 529 ? 30.145 -26.424 -1.585 1.00 46.16 529 TYR A N 1
ATOM 4071 C CA . TYR A 1 529 ? 30.976 -26.184 -0.409 1.00 46.16 529 TYR A CA 1
ATOM 4072 C C . TYR A 1 529 ? 30.160 -25.976 0.875 1.00 46.16 529 TYR A C 1
ATOM 4074 O O . TYR A 1 529 ? 29.175 -25.242 0.913 1.00 46.16 529 TYR A O 1
ATOM 4082 N N . GLY A 1 530 ? 30.628 -26.606 1.948 1.00 45.19 530 GLY A N 1
ATOM 4083 C CA . GLY A 1 530 ? 30.128 -26.509 3.317 1.00 45.19 530 GLY A CA 1
ATOM 4084 C C . GLY A 1 530 ? 31.135 -27.178 4.263 1.00 45.19 530 GLY A C 1
ATOM 4085 O O . GLY A 1 530 ? 32.014 -27.905 3.794 1.00 45.19 530 GLY A O 1
ATOM 4086 N N . PRO A 1 531 ? 31.076 -26.936 5.584 1.00 37.50 531 PRO A N 1
ATOM 4087 C CA . PRO A 1 531 ? 32.052 -27.499 6.514 1.00 37.50 531 PRO A CA 1
ATOM 4088 C C . PRO A 1 531 ? 31.940 -29.030 6.570 1.00 37.50 531 PRO A C 1
ATOM 4090 O O . PRO A 1 531 ? 30.919 -29.571 6.994 1.00 37.50 531 PRO A O 1
ATOM 4093 N N . ALA A 1 532 ? 33.001 -29.723 6.151 1.00 45.38 532 ALA A N 1
ATOM 4094 C CA . ALA A 1 532 ? 33.059 -31.182 6.154 1.00 45.38 532 ALA A CA 1
ATOM 4095 C C . ALA A 1 532 ? 32.999 -31.753 7.582 1.00 45.38 532 ALA A C 1
ATOM 4097 O O . ALA A 1 532 ? 33.710 -31.294 8.481 1.00 45.38 532 ALA A O 1
ATOM 4098 N N . VAL A 1 533 ? 32.177 -32.785 7.772 1.00 52.03 533 VAL A N 1
ATOM 4099 C CA . VAL A 1 533 ? 32.102 -33.557 9.016 1.00 52.03 533 VAL A CA 1
ATOM 4100 C C . VAL A 1 533 ? 33.105 -34.703 8.935 1.00 52.03 533 VAL A C 1
ATOM 4102 O O . VAL A 1 533 ? 33.135 -35.424 7.938 1.00 52.03 533 VAL A O 1
ATOM 4105 N N . TYR A 1 534 ? 33.915 -34.866 9.984 1.00 63.00 534 TYR A N 1
ATOM 4106 C CA . TYR A 1 534 ? 34.958 -35.889 10.079 1.00 63.00 534 TYR A CA 1
ATOM 4107 C C . TYR A 1 534 ? 34.634 -36.925 11.162 1.00 63.00 534 TYR A C 1
ATOM 4109 O O . TYR A 1 534 ? 34.108 -36.568 12.219 1.00 63.00 534 TYR A O 1
ATOM 4117 N N . ASP A 1 535 ? 34.967 -38.190 10.907 1.00 74.94 535 ASP A N 1
ATOM 4118 C CA . ASP A 1 535 ? 34.866 -39.284 11.876 1.00 74.94 535 ASP A CA 1
ATOM 4119 C C . ASP A 1 535 ? 36.003 -39.267 12.925 1.00 74.94 535 ASP A C 1
ATOM 4121 O O . ASP A 1 535 ? 36.935 -38.459 12.863 1.00 74.94 535 ASP A O 1
ATOM 4125 N N . GLU A 1 536 ? 35.926 -40.158 13.923 1.00 70.50 536 GLU A N 1
ATOM 4126 C CA . GLU A 1 536 ? 36.940 -40.271 14.989 1.00 70.50 536 GLU A CA 1
ATOM 4127 C C . GLU A 1 536 ? 38.328 -40.696 14.467 1.00 70.50 536 GLU A C 1
ATOM 4129 O O . GLU A 1 536 ? 39.334 -40.478 15.144 1.00 70.50 536 GLU A O 1
ATOM 4134 N N . GLU A 1 537 ? 38.397 -41.261 13.258 1.00 70.25 537 GLU A N 1
ATOM 4135 C CA . GLU A 1 537 ? 39.632 -41.655 12.572 1.00 70.25 537 GLU A CA 1
ATOM 4136 C C . GLU A 1 537 ? 40.154 -40.561 11.621 1.00 70.25 537 GLU A C 1
ATOM 4138 O O . GLU A 1 537 ? 41.211 -40.736 11.019 1.00 70.25 537 GLU A O 1
ATOM 4143 N N . GLY A 1 538 ? 39.457 -39.422 11.515 1.00 63.12 538 GLY A N 1
ATOM 4144 C CA . GLY A 1 538 ? 39.865 -38.237 10.761 1.00 63.12 538 GLY A CA 1
ATOM 4145 C C . GLY A 1 538 ? 39.407 -38.180 9.301 1.00 63.12 538 GLY A C 1
ATOM 4146 O O . GLY A 1 538 ? 39.858 -37.284 8.585 1.00 63.12 538 GLY A O 1
ATOM 4147 N N . TYR A 1 539 ? 38.533 -39.081 8.840 1.00 75.56 539 TYR A N 1
ATOM 4148 C CA . TYR A 1 539 ? 38.019 -39.108 7.462 1.00 75.56 539 TYR A CA 1
ATOM 4149 C C . TYR A 1 539 ? 36.705 -38.339 7.325 1.00 75.56 539 TYR A C 1
ATOM 4151 O O . TYR A 1 539 ? 35.851 -38.409 8.206 1.00 75.56 539 TYR A O 1
ATOM 4159 N N . ASN A 1 540 ? 36.536 -37.590 6.231 1.00 62.22 540 ASN A N 1
ATOM 4160 C CA . ASN A 1 540 ? 35.291 -36.877 5.950 1.00 62.22 540 ASN A CA 1
ATOM 4161 C C . ASN A 1 540 ? 34.180 -37.799 5.428 1.00 62.22 540 ASN A C 1
ATOM 4163 O O . ASN A 1 540 ? 34.418 -38.955 5.081 1.00 62.22 540 ASN A O 1
ATOM 4167 N N . GLN A 1 541 ? 32.971 -37.245 5.319 1.00 61.31 541 GLN A N 1
ATOM 4168 C CA . GLN A 1 541 ? 31.791 -37.884 4.719 1.00 61.31 541 GLN A CA 1
ATOM 4169 C C . GLN A 1 541 ? 32.008 -38.506 3.320 1.00 61.31 541 GLN A C 1
ATOM 4171 O O . GLN A 1 541 ? 31.287 -39.431 2.959 1.00 61.31 541 GLN A O 1
ATOM 4176 N N . ASP A 1 542 ? 33.018 -38.051 2.569 1.00 55.47 542 ASP A N 1
ATOM 4177 C CA . ASP A 1 542 ? 33.368 -38.559 1.236 1.00 55.47 542 ASP A CA 1
ATOM 4178 C C . ASP A 1 542 ? 34.503 -39.611 1.288 1.00 55.47 542 ASP A C 1
ATOM 4180 O O . ASP A 1 542 ? 35.006 -40.040 0.253 1.00 55.47 542 ASP A O 1
ATOM 4184 N N . GLY A 1 543 ? 34.956 -39.996 2.487 1.00 65.38 543 GLY A N 1
ATOM 4185 C CA . GLY A 1 543 ? 35.965 -41.032 2.716 1.00 65.38 543 GLY A CA 1
ATOM 4186 C C . GLY A 1 543 ? 37.430 -40.577 2.717 1.00 65.38 543 GLY A C 1
ATOM 4187 O O . GLY A 1 543 ? 38.299 -41.447 2.678 1.00 65.38 543 GLY A O 1
ATOM 4188 N N . TYR A 1 544 ? 37.730 -39.269 2.782 1.00 64.88 544 TYR A N 1
ATOM 4189 C CA . TYR A 1 544 ? 39.094 -38.703 2.696 1.00 64.88 544 TYR A CA 1
ATOM 4190 C C . TYR A 1 544 ? 39.607 -38.129 4.027 1.00 64.88 544 TYR A C 1
ATOM 4192 O O . TYR A 1 544 ? 38.907 -37.369 4.694 1.00 64.88 544 TYR A O 1
ATOM 4200 N N . HIS A 1 545 ? 40.848 -38.455 4.403 1.00 72.00 545 HIS A N 1
ATOM 4201 C CA . HIS A 1 545 ? 41.458 -38.059 5.676 1.00 72.00 545 HIS A CA 1
ATOM 4202 C C . HIS A 1 545 ? 41.917 -36.595 5.695 1.00 72.00 545 HIS A C 1
ATOM 4204 O O . HIS A 1 545 ? 42.678 -36.156 4.828 1.00 72.00 545 HIS A O 1
ATOM 4210 N N . ARG A 1 546 ? 41.521 -35.853 6.736 1.00 54.12 546 ARG A N 1
ATOM 4211 C CA . ARG A 1 546 ? 41.726 -34.398 6.861 1.00 54.12 546 ARG A CA 1
ATOM 4212 C C . ARG A 1 546 ? 43.193 -33.953 6.778 1.00 54.12 546 ARG A C 1
ATOM 4214 O O . ARG A 1 546 ? 43.474 -32.904 6.217 1.00 54.12 546 ARG A O 1
ATOM 4221 N N . ASP A 1 547 ? 44.115 -34.741 7.345 1.00 48.81 547 ASP A N 1
ATOM 4222 C CA . ASP A 1 547 ? 45.527 -34.350 7.507 1.00 48.81 547 ASP A CA 1
ATOM 4223 C C . ASP A 1 547 ? 46.423 -34.869 6.358 1.00 48.81 547 ASP A C 1
ATOM 4225 O O . ASP A 1 547 ? 47.627 -34.619 6.363 1.00 48.81 547 ASP A O 1
ATOM 4229 N N . SER A 1 548 ? 45.873 -35.624 5.394 1.00 59.00 548 SER A N 1
ATOM 4230 C CA . SER A 1 548 ? 46.644 -36.205 4.274 1.00 59.00 548 SER A CA 1
ATOM 4231 C C . SER A 1 548 ? 45.983 -36.096 2.896 1.00 59.00 548 SER A C 1
ATOM 4233 O O . SER A 1 548 ? 46.670 -36.281 1.897 1.00 59.00 548 SER A O 1
ATOM 4235 N N . GLY A 1 549 ? 44.678 -35.813 2.808 1.00 50.47 549 GLY A N 1
ATOM 4236 C CA . GLY A 1 549 ? 43.953 -35.709 1.534 1.00 50.47 549 GLY A CA 1
ATOM 4237 C C . GLY A 1 549 ? 43.751 -37.040 0.794 1.00 50.47 549 GLY A C 1
ATOM 4238 O O . GLY A 1 549 ? 43.303 -37.034 -0.353 1.00 50.47 549 GLY A O 1
ATOM 4239 N N . LEU A 1 550 ? 44.068 -38.171 1.434 1.00 67.56 550 LEU A N 1
ATOM 4240 C CA . LEU A 1 550 ? 43.949 -39.520 0.870 1.00 67.56 550 LEU A CA 1
ATOM 4241 C C . LEU A 1 550 ? 42.680 -40.218 1.367 1.00 67.56 550 LEU A C 1
ATOM 4243 O O . LEU A 1 550 ? 42.263 -40.005 2.508 1.00 67.56 550 LEU A O 1
ATOM 4247 N N . ASN A 1 551 ? 42.082 -41.073 0.537 1.00 75.12 551 ASN A N 1
ATOM 4248 C CA . ASN A 1 551 ? 41.011 -41.967 0.969 1.00 75.12 551 ASN A CA 1
ATOM 4249 C C . ASN A 1 551 ? 41.550 -43.108 1.854 1.00 75.12 551 ASN A C 1
ATOM 4251 O O . ASN A 1 551 ? 42.758 -43.252 2.061 1.00 75.12 551 ASN A O 1
ATOM 4255 N N . ARG A 1 552 ? 40.647 -43.950 2.367 1.00 78.25 552 ARG A N 1
ATOM 4256 C CA . ARG A 1 552 ? 40.985 -45.136 3.182 1.00 78.25 552 ARG A CA 1
ATOM 4257 C C . ARG A 1 552 ? 41.824 -46.199 2.440 1.00 78.25 552 ARG A C 1
ATOM 4259 O O . ARG A 1 552 ? 42.329 -47.113 3.085 1.00 78.25 552 ARG A O 1
ATOM 4266 N N . GLU A 1 553 ? 42.012 -46.057 1.127 1.00 77.50 553 GLU A N 1
ATOM 4267 C CA . GLU A 1 553 ? 42.849 -46.909 0.264 1.00 77.50 553 GLU A CA 1
ATOM 4268 C C . GLU A 1 553 ? 44.213 -46.262 -0.068 1.00 77.50 553 GLU A C 1
ATOM 4270 O O . GLU A 1 553 ? 45.077 -46.903 -0.662 1.00 77.50 553 GLU A O 1
ATOM 4275 N N . GLY A 1 554 ? 44.449 -45.014 0.361 1.00 72.62 554 GLY A N 1
ATOM 4276 C CA . GLY A 1 554 ? 45.697 -44.278 0.136 1.00 72.62 554 GLY A CA 1
ATOM 4277 C C . GLY A 1 554 ? 45.746 -43.451 -1.156 1.00 72.62 554 GLY A C 1
ATOM 4278 O O . GLY A 1 554 ? 46.816 -42.954 -1.502 1.00 72.62 554 GLY A O 1
ATOM 4279 N N . LEU A 1 555 ? 44.620 -43.277 -1.855 1.00 64.75 555 LEU A N 1
ATOM 4280 C CA . LEU A 1 555 ? 44.519 -42.538 -3.120 1.00 64.75 555 LEU A CA 1
ATOM 4281 C C . LEU A 1 555 ? 44.015 -41.102 -2.912 1.00 64.75 555 LEU A C 1
ATOM 4283 O O . LEU A 1 555 ? 43.132 -40.850 -2.090 1.00 64.75 555 LEU A O 1
ATOM 4287 N N . THR A 1 556 ? 44.529 -40.146 -3.688 1.00 59.97 556 THR A N 1
ATOM 4288 C CA . THR A 1 556 ? 43.948 -38.791 -3.781 1.00 59.97 556 THR A CA 1
ATOM 4289 C C . THR A 1 556 ? 42.631 -38.800 -4.571 1.00 59.97 556 THR A C 1
ATOM 4291 O O . THR A 1 556 ? 42.377 -39.709 -5.359 1.00 59.97 556 THR A O 1
ATOM 4294 N N . ARG A 1 557 ? 41.805 -37.747 -4.443 1.00 48.16 557 ARG A N 1
ATOM 4295 C CA . ARG A 1 557 ? 40.570 -37.587 -5.250 1.00 48.16 557 ARG A CA 1
ATOM 4296 C C . ARG A 1 557 ? 40.802 -37.675 -6.760 1.00 48.16 557 ARG A C 1
ATOM 4298 O O . ARG A 1 557 ? 39.952 -38.202 -7.467 1.00 48.16 557 ARG A O 1
ATOM 4305 N N . ARG A 1 558 ? 41.945 -37.183 -7.250 1.00 48.94 558 ARG A N 1
ATOM 4306 C CA . ARG A 1 558 ? 42.296 -37.251 -8.676 1.00 48.94 558 ARG A CA 1
ATOM 4307 C C . ARG A 1 558 ? 42.616 -38.683 -9.107 1.00 48.94 558 ARG A C 1
ATOM 4309 O O . ARG A 1 558 ? 42.165 -39.096 -10.162 1.00 48.94 558 ARG A O 1
ATOM 4316 N N . GLN A 1 559 ? 43.340 -39.441 -8.282 1.00 60.44 559 GLN A N 1
ATOM 4317 C CA . GLN A 1 559 ? 43.657 -40.847 -8.559 1.00 60.44 559 GLN A CA 1
ATOM 4318 C C . GLN A 1 559 ? 42.421 -41.751 -8.468 1.00 60.44 559 GLN A C 1
ATOM 4320 O O . GLN A 1 559 ? 42.285 -42.646 -9.285 1.00 60.44 559 GLN A O 1
ATOM 4325 N N . GLU A 1 560 ? 41.498 -41.490 -7.536 1.00 61.97 560 GLU A N 1
ATOM 4326 C CA . GLU A 1 560 ? 40.208 -42.196 -7.473 1.00 61.97 560 GLU A CA 1
ATOM 4327 C C . GLU A 1 560 ? 39.347 -41.932 -8.721 1.00 61.97 560 GLU A C 1
ATOM 4329 O O . GLU A 1 560 ? 38.753 -42.861 -9.253 1.00 61.97 560 GLU A O 1
ATOM 4334 N N . MET A 1 561 ? 39.286 -40.684 -9.210 1.00 51.84 561 MET A N 1
ATOM 4335 C CA . MET A 1 561 ? 38.554 -40.367 -10.446 1.00 51.84 561 MET A CA 1
ATOM 4336 C C . MET A 1 561 ? 39.217 -40.942 -11.701 1.00 51.84 561 MET A C 1
ATOM 4338 O O . MET A 1 561 ? 38.501 -41.327 -12.616 1.00 51.84 561 MET A O 1
ATOM 4342 N N . ILE A 1 562 ? 40.551 -41.017 -11.746 1.00 60.00 562 ILE A N 1
ATOM 4343 C CA . ILE A 1 562 ? 41.272 -41.682 -12.841 1.00 60.00 562 ILE A CA 1
ATOM 4344 C C . ILE A 1 562 ? 40.993 -43.190 -12.807 1.00 60.00 562 ILE A C 1
ATOM 4346 O O . ILE A 1 562 ? 40.488 -43.702 -13.797 1.00 60.00 562 ILE A O 1
ATOM 4350 N N . ARG A 1 563 ? 41.169 -43.857 -11.653 1.00 69.00 563 ARG A N 1
ATOM 4351 C CA . ARG A 1 563 ? 40.871 -45.292 -11.500 1.00 69.00 563 ARG A CA 1
ATOM 4352 C C . ARG A 1 563 ? 39.444 -45.627 -11.919 1.00 69.00 563 ARG A C 1
ATOM 4354 O O . ARG A 1 563 ? 39.245 -46.594 -12.627 1.00 69.00 563 ARG A O 1
ATOM 4361 N N . ARG A 1 564 ? 38.451 -44.838 -11.499 1.00 56.09 564 ARG A N 1
ATOM 4362 C CA . ARG A 1 564 ? 37.047 -45.082 -11.873 1.00 56.09 564 ARG A CA 1
ATOM 4363 C C . ARG A 1 564 ? 36.794 -44.961 -13.367 1.00 56.09 564 ARG A C 1
ATOM 4365 O O . ARG A 1 564 ? 35.944 -45.667 -13.874 1.00 56.09 564 ARG A O 1
ATOM 4372 N N . ARG A 1 565 ? 37.520 -44.071 -14.047 1.00 48.66 565 ARG A N 1
ATOM 4373 C CA . ARG A 1 565 ? 37.438 -43.933 -15.499 1.00 48.66 565 ARG A CA 1
ATOM 4374 C C . ARG A 1 565 ? 38.069 -45.146 -16.181 1.00 48.66 565 ARG A C 1
ATOM 4376 O O . ARG A 1 565 ? 37.414 -45.766 -16.992 1.00 48.66 565 ARG A O 1
ATOM 4383 N N . GLU A 1 566 ? 39.254 -45.558 -15.732 1.00 50.44 566 GLU A N 1
ATOM 4384 C CA . GLU A 1 566 ? 39.920 -46.795 -16.170 1.00 50.44 566 GLU A CA 1
ATOM 4385 C C . GLU A 1 566 ? 39.051 -48.054 -15.896 1.00 50.44 566 GLU A C 1
ATOM 4387 O O . GLU A 1 566 ? 38.999 -48.957 -16.723 1.00 50.44 566 GLU A O 1
ATOM 4392 N N . GLU A 1 567 ? 38.314 -48.098 -14.776 1.00 50.44 567 GLU A N 1
ATOM 4393 C CA . GLU A 1 567 ? 37.354 -49.162 -14.412 1.00 50.44 567 GLU A CA 1
ATOM 4394 C C . GLU A 1 567 ? 36.029 -49.112 -15.211 1.00 50.44 567 GLU A C 1
ATOM 4396 O O . GLU A 1 567 ? 35.367 -50.144 -15.326 1.00 50.44 567 GLU A O 1
ATOM 4401 N N . ASP A 1 568 ? 35.633 -47.946 -15.738 1.00 42.84 568 ASP A N 1
ATOM 4402 C CA . ASP A 1 568 ? 34.489 -47.787 -16.652 1.00 42.84 568 ASP A CA 1
ATOM 4403 C C . ASP A 1 568 ? 34.903 -48.081 -18.117 1.00 42.84 568 ASP A C 1
ATOM 4405 O O . ASP A 1 568 ? 34.107 -48.637 -18.872 1.00 42.84 568 ASP A O 1
ATOM 4409 N N . ASP A 1 569 ? 36.146 -47.761 -18.505 1.00 41.66 569 ASP A N 1
ATOM 4410 C CA . ASP A 1 569 ? 36.698 -47.952 -19.857 1.00 41.66 569 ASP A CA 1
ATOM 4411 C C . ASP A 1 569 ? 37.041 -49.442 -20.149 1.00 41.66 569 ASP A C 1
ATOM 4413 O O . ASP A 1 569 ? 36.857 -49.894 -21.278 1.00 41.66 569 ASP A O 1
ATOM 4417 N N . GLU A 1 570 ? 37.420 -50.259 -19.145 1.00 41.22 570 GLU A N 1
ATOM 4418 C CA . GLU A 1 570 ? 37.614 -51.734 -19.268 1.00 41.22 570 GLU A CA 1
ATOM 4419 C C . GLU A 1 570 ? 36.323 -52.523 -19.648 1.00 41.22 570 GLU A C 1
ATOM 4421 O O . GLU A 1 570 ? 36.331 -53.757 -19.704 1.00 41.22 570 GLU A O 1
ATOM 4426 N N . ALA A 1 571 ? 35.190 -51.850 -19.889 1.00 41.47 571 ALA A N 1
ATOM 4427 C CA . ALA A 1 571 ? 33.901 -52.474 -20.204 1.00 41.47 571 ALA A CA 1
ATOM 4428 C C . ALA A 1 571 ? 33.606 -52.665 -21.708 1.00 41.47 571 ALA A C 1
ATOM 4430 O O . ALA A 1 571 ? 32.781 -53.523 -22.032 1.00 41.47 571 ALA A O 1
ATOM 4431 N N . ASP A 1 572 ? 34.256 -51.902 -22.597 1.00 36.88 572 ASP A N 1
ATOM 4432 C CA . ASP A 1 572 ? 33.990 -51.878 -24.053 1.00 36.88 572 ASP A CA 1
ATOM 4433 C C . ASP A 1 572 ? 35.177 -52.405 -24.910 1.00 36.88 572 ASP A C 1
ATOM 4435 O O . ASP A 1 572 ? 35.204 -52.231 -26.129 1.00 36.88 572 ASP A O 1
ATOM 4439 N N . ASP A 1 573 ? 36.135 -53.104 -24.288 1.00 35.75 573 ASP A N 1
ATOM 4440 C CA . ASP A 1 573 ? 37.303 -53.737 -24.932 1.00 35.75 573 ASP A CA 1
ATOM 4441 C C . ASP A 1 573 ? 36.924 -55.003 -25.754 1.00 35.75 573 ASP A C 1
ATOM 4443 O O . ASP A 1 573 ? 36.908 -56.126 -25.243 1.00 35.75 573 ASP A O 1
ATOM 4447 N N . ASP A 1 574 ? 36.647 -54.838 -27.053 1.00 37.69 574 ASP A N 1
ATOM 4448 C CA . ASP A 1 574 ? 36.796 -55.876 -28.096 1.00 37.69 574 ASP A CA 1
ATOM 4449 C C . ASP A 1 574 ? 37.006 -55.191 -29.479 1.00 37.69 574 ASP A C 1
ATOM 4451 O O . ASP A 1 574 ? 36.199 -54.359 -29.892 1.00 37.69 574 ASP A O 1
ATOM 4455 N N . ASP A 1 575 ? 38.063 -55.589 -30.208 1.00 34.38 575 ASP A N 1
ATOM 4456 C CA . ASP A 1 575 ? 38.501 -55.131 -31.555 1.00 34.38 575 ASP A CA 1
ATOM 4457 C C . ASP A 1 575 ? 39.199 -53.736 -31.708 1.00 34.38 575 ASP A C 1
ATOM 4459 O O . ASP A 1 575 ? 38.739 -52.880 -32.468 1.00 34.38 575 ASP A O 1
ATOM 4463 N N . ASP A 1 576 ? 40.412 -53.567 -31.144 1.00 34.75 576 ASP A N 1
ATOM 4464 C CA . ASP A 1 576 ? 41.459 -52.647 -31.668 1.00 34.75 576 ASP A CA 1
ATOM 4465 C C . ASP A 1 576 ? 42.719 -53.411 -32.151 1.00 34.75 576 ASP A C 1
ATOM 4467 O O . ASP A 1 576 ? 43.273 -54.242 -31.434 1.00 34.75 576 ASP A O 1
ATOM 4471 N N . GLU A 1 577 ? 43.191 -53.085 -33.362 1.00 41.62 577 GLU A N 1
ATOM 4472 C CA . GLU A 1 577 ? 44.602 -53.169 -33.786 1.00 41.62 577 GLU A CA 1
ATOM 4473 C C . GLU A 1 577 ? 44.867 -52.074 -34.854 1.00 41.62 577 GLU A C 1
ATOM 4475 O O . GLU A 1 577 ? 44.832 -52.342 -36.061 1.00 41.62 577 GLU A O 1
ATOM 4480 N N . GLY A 1 578 ? 45.137 -50.828 -34.437 1.00 31.17 578 GLY A N 1
ATOM 4481 C CA . GLY A 1 578 ? 45.425 -49.731 -35.376 1.00 31.17 578 GLY A CA 1
ATOM 4482 C C . GLY A 1 578 ? 46.177 -48.519 -34.811 1.00 31.17 578 GLY A C 1
ATOM 4483 O O . GLY A 1 578 ? 45.608 -47.433 -34.764 1.00 31.17 578 GLY A O 1
ATOM 4484 N N . GLU A 1 579 ? 47.462 -48.672 -34.454 1.00 43.47 579 GLU A N 1
ATOM 4485 C CA . GLU A 1 579 ? 48.341 -47.572 -33.994 1.00 43.47 579 GLU A CA 1
ATOM 4486 C C . GLU A 1 579 ? 48.264 -46.323 -34.907 1.00 43.47 579 GLU A C 1
ATOM 4488 O O . GLU A 1 579 ? 48.680 -46.365 -36.068 1.00 43.47 579 GLU A O 1
ATOM 4493 N N . GLY A 1 580 ? 47.757 -45.205 -34.373 1.00 31.16 580 GLY A N 1
ATOM 4494 C CA . GLY A 1 580 ? 47.709 -43.904 -35.048 1.00 31.16 580 GLY A CA 1
ATOM 4495 C C . GLY A 1 580 ? 48.839 -42.972 -34.601 1.00 31.16 580 GLY A C 1
ATOM 4496 O O . GLY A 1 580 ? 49.073 -42.816 -33.404 1.00 31.16 580 GLY A O 1
ATOM 4497 N N . GLU A 1 581 ? 49.527 -42.344 -35.557 1.00 35.75 581 GLU A N 1
ATOM 4498 C CA . GLU A 1 581 ? 50.429 -41.210 -35.300 1.00 35.75 581 GLU A CA 1
ATOM 4499 C C . GLU A 1 581 ? 49.615 -39.902 -35.221 1.00 35.75 581 GLU A C 1
ATOM 4501 O O . GLU A 1 581 ? 48.611 -39.756 -35.921 1.00 35.75 581 GLU A O 1
ATOM 4506 N N . ASP A 1 582 ? 50.039 -38.955 -34.378 1.00 33.03 582 ASP A N 1
ATOM 4507 C CA . ASP A 1 582 ? 49.339 -37.679 -34.170 1.00 33.03 582 ASP A CA 1
ATOM 4508 C C . ASP A 1 582 ? 49.409 -36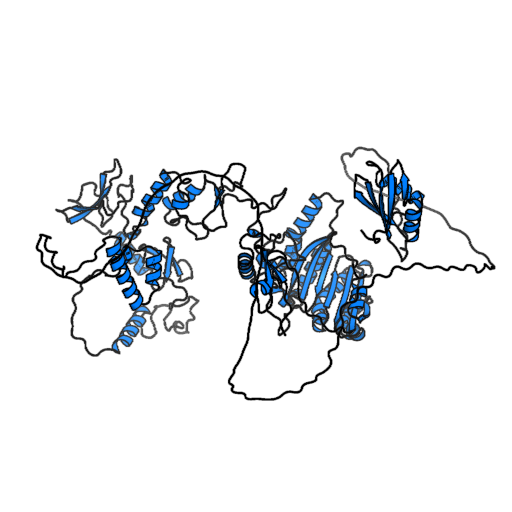.782 -35.430 1.00 33.03 582 ASP A C 1
ATOM 4510 O O . ASP A 1 582 ? 50.507 -36.424 -35.866 1.00 33.03 582 ASP A O 1
ATOM 4514 N N . ASP A 1 583 ? 48.262 -36.362 -35.982 1.00 32.28 583 ASP A N 1
ATOM 4515 C CA . ASP A 1 583 ? 48.181 -35.391 -37.091 1.00 32.28 583 ASP A CA 1
ATOM 4516 C C . ASP A 1 583 ? 47.242 -34.223 -36.725 1.00 32.28 583 ASP A C 1
ATOM 4518 O O . ASP A 1 583 ? 46.061 -34.419 -36.422 1.00 32.28 583 ASP A O 1
ATOM 4522 N N . GLU A 1 584 ? 47.771 -32.995 -36.712 1.00 43.72 584 GLU A N 1
ATOM 4523 C CA . GLU A 1 584 ? 47.046 -31.775 -36.315 1.00 43.72 584 GLU A CA 1
ATOM 4524 C C . GLU A 1 584 ? 46.212 -31.224 -37.491 1.00 43.72 584 GLU A C 1
ATOM 4526 O O . GLU A 1 584 ? 46.560 -30.220 -38.112 1.00 43.72 584 GLU A O 1
ATOM 4531 N N . GLY A 1 585 ? 45.100 -31.896 -37.806 1.00 36.81 585 GLY A N 1
ATOM 4532 C CA . GLY A 1 585 ? 44.137 -31.457 -38.824 1.00 36.81 585 GLY A CA 1
ATOM 4533 C C . GLY A 1 585 ? 43.246 -30.290 -38.367 1.00 36.81 585 GLY A C 1
ATOM 4534 O O . GLY A 1 585 ? 42.676 -30.320 -37.277 1.00 36.81 585 GLY A O 1
ATOM 4535 N N . GLU A 1 586 ? 43.099 -29.266 -39.213 1.00 48.62 586 GLU A N 1
ATOM 4536 C CA . GLU A 1 586 ? 42.279 -28.074 -38.941 1.00 48.62 586 GLU A CA 1
ATOM 4537 C C . GLU A 1 586 ? 40.764 -28.379 -38.994 1.00 48.62 586 GLU A C 1
ATOM 4539 O O . GLU A 1 586 ? 40.298 -29.123 -39.857 1.00 48.62 586 GLU A O 1
ATOM 4544 N N . ASP A 1 587 ? 39.988 -27.793 -38.072 1.00 51.12 587 ASP A N 1
ATOM 4545 C CA . ASP A 1 587 ? 38.537 -28.013 -37.920 1.00 51.12 587 ASP A CA 1
ATOM 4546 C C . ASP A 1 587 ? 37.730 -27.430 -39.108 1.00 51.12 587 ASP A C 1
ATOM 4548 O O . ASP A 1 587 ? 37.663 -26.202 -39.254 1.00 51.12 587 ASP A O 1
ATOM 4552 N N . PRO A 1 588 ? 37.051 -28.260 -39.930 1.00 54.62 588 PRO A N 1
ATOM 4553 C CA . PRO A 1 588 ? 36.306 -27.779 -41.094 1.00 54.62 588 PRO A CA 1
ATOM 4554 C C . PRO A 1 588 ? 35.093 -26.896 -40.766 1.00 54.62 588 PRO A C 1
ATOM 4556 O O . PRO A 1 588 ? 34.621 -26.174 -41.650 1.00 54.62 588 PRO A O 1
ATOM 4559 N N . GLU A 1 589 ? 34.540 -26.940 -39.546 1.00 63.34 589 GLU A N 1
ATOM 4560 C CA . GLU A 1 589 ? 33.457 -26.026 -39.157 1.00 63.34 589 GLU A CA 1
ATOM 4561 C C . GLU A 1 589 ? 33.970 -24.588 -38.990 1.00 63.34 589 GLU A C 1
ATOM 4563 O O . GLU A 1 589 ? 33.257 -23.628 -39.307 1.00 63.34 589 GLU A O 1
ATOM 4568 N N . TRP A 1 590 ? 35.214 -24.427 -38.521 1.00 61.78 590 TRP A N 1
ATOM 4569 C CA . TRP A 1 590 ? 35.809 -23.125 -38.218 1.00 61.78 590 TRP A CA 1
ATOM 4570 C C . TRP A 1 590 ? 35.879 -22.217 -39.452 1.00 61.78 590 TRP A C 1
ATOM 4572 O O . TRP A 1 590 ? 35.510 -21.040 -39.363 1.00 61.78 590 TRP A O 1
ATOM 4582 N N . GLU A 1 591 ? 36.259 -22.773 -40.610 1.00 61.94 591 GLU A N 1
ATOM 4583 C CA . GLU A 1 591 ? 36.352 -22.033 -41.877 1.00 61.94 591 GLU A CA 1
ATOM 4584 C C . GLU A 1 591 ? 35.030 -21.372 -42.284 1.00 61.94 591 GLU A C 1
ATOM 4586 O O . GLU A 1 591 ? 35.036 -20.274 -42.840 1.00 61.94 591 GLU A O 1
ATOM 4591 N N . VAL A 1 592 ? 33.893 -22.012 -41.994 1.00 72.69 592 VAL A N 1
ATOM 4592 C CA . VAL A 1 592 ? 32.560 -21.468 -42.291 1.00 72.69 592 VAL A CA 1
ATOM 4593 C C . VAL A 1 592 ? 32.163 -20.458 -41.224 1.00 72.69 592 VAL A C 1
ATOM 4595 O O . VAL A 1 592 ? 31.734 -19.344 -41.530 1.00 72.69 592 VAL A O 1
ATOM 4598 N N . LEU A 1 593 ? 32.327 -20.839 -39.952 1.00 70.19 593 LEU A N 1
ATOM 4599 C CA . LEU A 1 593 ? 31.862 -20.064 -38.807 1.00 70.19 593 LEU A CA 1
ATOM 4600 C C . LEU A 1 593 ? 32.497 -18.671 -38.750 1.00 70.19 593 LEU A C 1
ATOM 4602 O O . LEU A 1 593 ? 31.810 -17.737 -38.336 1.00 70.19 593 LEU A O 1
ATOM 4606 N N . GLN A 1 594 ? 33.747 -18.481 -39.190 1.00 74.38 594 GLN A N 1
ATOM 4607 C CA . GLN A 1 594 ? 34.383 -17.153 -39.237 1.00 74.38 594 GLN A CA 1
ATOM 4608 C C . GLN A 1 594 ? 33.631 -16.137 -40.124 1.00 74.38 594 GLN A C 1
ATOM 4610 O O . GLN A 1 594 ? 33.542 -14.966 -39.745 1.00 74.38 594 GLN A O 1
ATOM 4615 N N . HIS A 1 595 ? 33.023 -16.574 -41.234 1.00 73.25 595 HIS A N 1
ATOM 4616 C CA . HIS A 1 595 ? 32.357 -15.704 -42.218 1.00 73.25 595 HIS A CA 1
ATOM 4617 C C . HIS A 1 595 ? 30.900 -15.347 -41.877 1.00 73.25 595 HIS A C 1
ATOM 4619 O O . HIS A 1 595 ? 30.294 -14.520 -42.556 1.00 73.25 595 HIS A O 1
ATOM 4625 N N . LEU A 1 596 ? 30.330 -15.947 -40.830 1.00 74.62 596 LEU A N 1
ATOM 4626 C CA . LEU A 1 596 ? 28.939 -15.733 -40.429 1.00 74.62 596 LEU A CA 1
ATOM 4627 C C . LEU A 1 596 ? 28.784 -14.595 -39.412 1.00 74.62 596 LEU A C 1
ATOM 4629 O O . LEU A 1 596 ? 29.709 -14.267 -38.668 1.00 74.62 596 LEU A O 1
ATOM 4633 N N . THR A 1 597 ? 27.595 -13.992 -39.342 1.00 76.56 597 THR A N 1
ATOM 4634 C CA . THR A 1 597 ? 27.300 -12.967 -38.327 1.00 76.56 597 THR A CA 1
ATOM 4635 C C . THR A 1 597 ? 27.264 -13.578 -36.915 1.00 76.56 597 THR A C 1
ATOM 4637 O O . THR A 1 597 ? 27.089 -14.793 -36.767 1.00 76.56 597 THR A O 1
ATOM 4640 N N . PRO A 1 598 ? 27.416 -12.776 -35.839 1.00 67.00 598 PRO A N 1
ATOM 4641 C CA . PRO A 1 598 ? 27.272 -13.267 -34.467 1.00 67.00 598 PRO A CA 1
ATOM 4642 C C . PRO A 1 598 ? 25.954 -14.016 -34.226 1.00 67.00 598 PRO A C 1
ATOM 4644 O O . PRO A 1 598 ? 25.977 -15.087 -33.625 1.00 67.00 598 PRO A O 1
ATOM 4647 N N . ASP A 1 599 ? 24.839 -13.522 -34.771 1.00 64.75 599 ASP A N 1
ATOM 4648 C CA . ASP A 1 599 ? 23.518 -14.142 -34.611 1.00 64.75 599 ASP A CA 1
ATOM 4649 C C . ASP A 1 599 ? 23.386 -15.454 -35.395 1.00 64.75 599 ASP A C 1
ATOM 4651 O O . ASP A 1 599 ? 22.837 -16.430 -34.885 1.00 64.75 599 ASP A O 1
ATOM 4655 N N . GLN A 1 600 ? 23.951 -15.528 -36.607 1.00 67.25 600 GLN A N 1
ATOM 4656 C CA . GLN A 1 600 ? 24.019 -16.772 -37.383 1.00 67.25 600 GLN A CA 1
ATOM 4657 C C . GLN A 1 600 ? 24.863 -17.829 -36.656 1.00 67.25 600 GLN A C 1
ATOM 4659 O O . GLN A 1 600 ? 24.422 -18.969 -36.501 1.00 67.25 600 GLN A O 1
ATOM 4664 N N . ARG A 1 601 ? 26.034 -17.446 -36.123 1.00 74.62 601 ARG A N 1
ATOM 4665 C CA . ARG A 1 601 ? 26.856 -18.318 -35.266 1.00 74.62 601 ARG A CA 1
ATOM 4666 C C . ARG A 1 601 ? 26.100 -18.759 -34.012 1.00 74.62 601 ARG A C 1
ATOM 4668 O O . ARG A 1 601 ? 26.180 -19.930 -33.642 1.00 74.62 601 ARG A O 1
ATOM 4675 N N . ALA A 1 602 ? 25.366 -17.859 -33.360 1.00 70.62 602 ALA A N 1
ATOM 4676 C CA . ALA A 1 602 ? 24.577 -18.178 -32.173 1.00 70.62 602 ALA A CA 1
ATOM 4677 C C . ALA A 1 602 ? 23.424 -19.144 -32.490 1.00 70.62 602 ALA A C 1
ATOM 4679 O O . ALA A 1 602 ? 23.145 -20.031 -31.687 1.00 70.62 602 ALA A O 1
ATOM 4680 N N . MET A 1 603 ? 22.788 -19.013 -33.658 1.00 75.62 603 MET A N 1
ATOM 4681 C CA . MET A 1 603 ? 21.733 -19.916 -34.123 1.00 75.62 603 MET A CA 1
ATOM 4682 C C . MET A 1 603 ? 22.276 -21.318 -34.435 1.00 75.62 603 MET A C 1
ATOM 4684 O O . MET A 1 603 ? 21.731 -22.298 -33.938 1.00 75.62 603 MET A O 1
ATOM 4688 N N . ILE A 1 604 ? 23.376 -21.428 -35.190 1.00 71.38 604 ILE A N 1
ATOM 4689 C CA . ILE A 1 604 ? 23.993 -22.724 -35.540 1.00 71.38 604 ILE A CA 1
ATOM 4690 C C . ILE A 1 604 ? 24.474 -23.467 -34.288 1.00 71.38 604 ILE A C 1
ATOM 4692 O O . ILE A 1 604 ? 24.261 -24.669 -34.161 1.00 71.38 604 ILE A O 1
ATOM 4696 N N . ASN A 1 605 ? 25.054 -22.757 -33.314 1.00 74.88 605 ASN A N 1
ATOM 4697 C CA . ASN A 1 605 ? 25.495 -23.366 -32.055 1.00 74.88 605 ASN A CA 1
ATOM 4698 C C . ASN A 1 605 ? 24.348 -23.813 -31.123 1.00 74.88 605 ASN A C 1
ATOM 4700 O O . ASN A 1 605 ? 24.618 -24.443 -30.104 1.00 74.88 605 ASN A O 1
ATOM 4704 N N . GLN A 1 606 ? 23.086 -23.535 -31.469 1.00 74.19 606 GLN A N 1
ATOM 4705 C CA . GLN A 1 606 ? 21.901 -24.083 -30.794 1.00 74.19 606 GLN A CA 1
ATOM 4706 C C . GLN A 1 606 ? 21.302 -25.307 -31.518 1.00 74.19 606 GLN A C 1
ATOM 4708 O O . GLN A 1 606 ? 20.354 -25.907 -31.007 1.00 74.19 606 GLN A O 1
ATOM 4713 N N . LEU A 1 607 ? 21.828 -25.697 -32.686 1.00 67.25 607 LEU A N 1
ATOM 4714 C CA . LEU A 1 607 ? 21.356 -26.858 -33.444 1.00 67.25 607 LEU A CA 1
ATOM 4715 C C . LEU A 1 607 ? 22.063 -28.161 -33.008 1.00 67.25 607 LEU A C 1
ATOM 4717 O O . LEU A 1 607 ? 23.267 -28.145 -32.740 1.00 67.25 607 LEU A O 1
ATOM 4721 N N . PRO A 1 608 ? 21.357 -29.311 -32.974 1.00 67.25 608 PRO A N 1
ATOM 4722 C CA . PRO A 1 608 ? 21.985 -30.629 -32.839 1.00 67.25 608 PRO A CA 1
ATOM 4723 C C . PRO A 1 608 ? 22.891 -30.962 -34.037 1.00 67.25 608 PRO A C 1
ATOM 4725 O O . PRO A 1 608 ? 22.663 -30.448 -35.126 1.00 67.25 608 PRO A O 1
ATOM 4728 N N . HIS A 1 609 ? 23.848 -31.879 -33.850 1.00 58.00 609 HIS A N 1
ATOM 4729 C CA . HIS A 1 609 ? 24.919 -32.232 -34.806 1.00 58.00 609 HIS A CA 1
ATOM 4730 C C . HIS A 1 609 ? 24.485 -32.320 -36.285 1.00 58.00 609 HIS A C 1
ATOM 4732 O O . HIS A 1 609 ? 24.953 -31.530 -37.091 1.00 58.00 609 HIS A O 1
ATOM 4738 N N . GLY A 1 610 ? 23.537 -33.196 -36.643 1.00 71.56 610 GLY A N 1
ATOM 4739 C CA . GLY A 1 610 ? 23.091 -33.332 -38.042 1.00 71.56 610 GLY A CA 1
ATOM 4740 C C . GLY A 1 610 ? 22.508 -32.033 -38.632 1.00 71.56 610 GLY A C 1
ATOM 4741 O O . GLY A 1 610 ? 23.044 -31.518 -39.607 1.00 71.56 610 GLY A O 1
ATOM 4742 N N . PRO A 1 611 ? 21.472 -31.428 -38.013 1.00 71.50 611 PRO A N 1
ATOM 4743 C CA . PRO A 1 611 ? 20.959 -30.120 -38.434 1.00 71.50 611 PRO A CA 1
ATOM 4744 C C . PRO A 1 611 ? 21.984 -28.969 -38.411 1.00 71.50 611 PRO A C 1
ATOM 4746 O O . PRO A 1 611 ? 21.791 -27.979 -39.115 1.00 71.50 611 PRO A O 1
ATOM 4749 N N . ARG A 1 612 ? 23.047 -29.066 -37.600 1.00 75.56 612 ARG A N 1
ATOM 4750 C CA . ARG A 1 612 ? 24.181 -28.126 -37.570 1.00 75.56 612 ARG A CA 1
ATOM 4751 C C . ARG A 1 612 ? 25.058 -28.293 -38.814 1.00 75.56 612 ARG A C 1
ATOM 4753 O O . ARG A 1 612 ? 25.355 -27.287 -39.452 1.00 75.56 612 ARG A O 1
ATOM 4760 N N . GLU A 1 613 ? 25.406 -29.523 -39.188 1.00 73.50 613 GLU A N 1
ATOM 4761 C CA . GLU A 1 613 ? 26.149 -29.836 -40.420 1.00 73.50 613 GLU A CA 1
ATOM 4762 C C . GLU A 1 613 ? 25.363 -29.407 -41.671 1.00 73.50 613 GLU A C 1
ATOM 4764 O O . GLU A 1 613 ? 25.889 -28.649 -42.486 1.00 73.50 613 GLU A O 1
ATOM 4769 N N . ASP A 1 614 ? 24.077 -29.778 -41.765 1.00 69.56 614 ASP A N 1
ATOM 4770 C CA . ASP A 1 614 ? 23.174 -29.352 -42.851 1.00 69.56 614 ASP A CA 1
ATOM 4771 C C . ASP A 1 614 ? 23.146 -27.816 -42.995 1.00 69.56 614 ASP A C 1
ATOM 4773 O O . ASP A 1 614 ? 23.178 -27.274 -44.105 1.00 69.56 614 ASP A O 1
ATOM 4777 N N . ALA A 1 615 ? 23.097 -27.090 -41.870 1.00 74.00 615 ALA A N 1
ATOM 4778 C CA . ALA A 1 615 ? 23.109 -25.630 -41.866 1.00 74.00 615 ALA A CA 1
ATOM 4779 C C . ALA A 1 615 ? 24.466 -25.059 -42.309 1.00 74.00 615 ALA A C 1
ATOM 4781 O O . ALA A 1 615 ? 24.494 -24.114 -43.098 1.00 74.00 615 ALA A O 1
ATOM 4782 N N . LEU A 1 616 ? 25.583 -25.621 -41.837 1.00 76.88 616 LEU A N 1
ATOM 4783 C CA . LEU A 1 616 ? 26.930 -25.190 -42.222 1.00 76.88 616 LEU A CA 1
ATOM 4784 C C . LEU A 1 616 ? 27.180 -25.383 -43.724 1.00 76.88 616 LEU A C 1
ATOM 4786 O O . LEU A 1 616 ? 27.727 -24.480 -44.354 1.00 76.88 616 LEU A O 1
ATOM 4790 N N . ASP A 1 617 ? 26.708 -26.477 -44.326 1.00 75.19 617 ASP A N 1
ATOM 4791 C CA . ASP A 1 617 ? 26.800 -26.687 -45.777 1.00 75.19 617 ASP A CA 1
ATOM 4792 C C . ASP A 1 617 ? 25.901 -25.733 -46.579 1.00 75.19 617 ASP A C 1
ATOM 4794 O O . ASP A 1 617 ? 26.341 -25.178 -47.589 1.00 75.19 617 ASP A O 1
ATOM 4798 N N . GLN A 1 618 ? 24.681 -25.439 -46.112 1.00 74.94 618 GLN A N 1
ATOM 4799 C CA . GLN A 1 618 ? 23.855 -24.383 -46.719 1.00 74.94 618 GLN A CA 1
ATOM 4800 C C . GLN A 1 618 ? 24.529 -23.004 -46.633 1.00 74.94 618 GLN A C 1
ATOM 4802 O O . GLN A 1 618 ? 24.447 -22.212 -47.578 1.00 74.94 618 GLN A O 1
ATOM 4807 N N . PHE A 1 619 ? 25.252 -22.717 -45.547 1.00 79.94 619 PHE A N 1
ATOM 4808 C CA . PHE A 1 619 ? 26.051 -21.499 -45.436 1.00 79.94 619 PHE A CA 1
ATOM 4809 C C . PHE A 1 619 ? 27.296 -21.516 -46.335 1.00 79.94 619 PHE A C 1
ATOM 4811 O O . PHE A 1 619 ? 27.557 -20.493 -46.964 1.00 79.94 619 PHE A O 1
ATOM 4818 N N . ARG A 1 620 ? 28.006 -22.644 -46.502 1.00 76.62 620 ARG A N 1
ATOM 4819 C CA . ARG A 1 620 ? 29.089 -22.780 -47.503 1.00 76.62 620 ARG A CA 1
ATOM 4820 C C . ARG A 1 620 ? 28.587 -22.450 -48.913 1.00 76.62 620 ARG A C 1
ATOM 4822 O O . ARG A 1 620 ? 29.199 -21.629 -49.594 1.00 76.62 620 ARG A O 1
ATOM 4829 N N . ILE A 1 621 ? 27.447 -23.020 -49.318 1.00 69.81 621 ILE A N 1
ATOM 4830 C CA . ILE A 1 621 ? 26.810 -22.745 -50.619 1.00 69.81 621 ILE A CA 1
ATOM 4831 C C . ILE A 1 621 ? 26.430 -21.262 -50.732 1.00 69.81 621 ILE A C 1
ATOM 4833 O O . ILE A 1 621 ? 26.803 -20.606 -51.700 1.00 69.81 621 ILE A O 1
ATOM 4837 N N . THR A 1 622 ? 25.765 -20.699 -49.718 1.00 73.44 622 THR A N 1
ATOM 4838 C CA . THR A 1 622 ? 25.335 -19.289 -49.729 1.00 73.44 622 THR A CA 1
ATOM 4839 C C . THR A 1 622 ? 26.525 -18.325 -49.816 1.00 73.44 622 THR A C 1
ATOM 4841 O O . THR A 1 622 ? 26.471 -17.348 -50.562 1.00 73.44 622 THR A O 1
ATOM 4844 N N . LEU A 1 623 ? 27.616 -18.583 -49.087 1.00 74.38 623 LEU A N 1
ATOM 4845 C CA . LEU A 1 623 ? 28.836 -17.765 -49.110 1.00 74.38 623 LEU A CA 1
ATOM 4846 C C . LEU A 1 623 ? 29.576 -17.873 -50.455 1.00 74.38 623 LEU A C 1
ATOM 4848 O O . LEU A 1 623 ? 30.119 -16.876 -50.935 1.00 74.38 623 LEU A O 1
ATOM 4852 N N . PHE A 1 624 ? 29.537 -19.034 -51.109 1.00 65.88 624 PHE A N 1
ATOM 4853 C CA . PHE A 1 624 ? 30.028 -19.187 -52.477 1.00 65.88 624 PHE A CA 1
ATOM 4854 C C . PHE A 1 624 ? 29.166 -18.415 -53.489 1.00 65.88 624 PHE A C 1
ATOM 4856 O O . PHE A 1 624 ? 29.689 -17.587 -54.233 1.00 65.88 624 PHE A O 1
ATOM 4863 N N . GLU A 1 625 ? 27.846 -18.617 -53.488 1.00 58.31 625 GLU A N 1
ATOM 4864 C CA . GLU A 1 625 ? 26.933 -18.022 -54.476 1.00 58.31 625 GLU A CA 1
ATOM 4865 C C . GLU A 1 625 ? 26.774 -16.500 -54.328 1.00 58.31 625 GLU A C 1
ATOM 4867 O O . GLU A 1 625 ? 26.635 -15.797 -55.330 1.00 58.31 625 GLU A O 1
ATOM 4872 N N . THR A 1 626 ? 26.806 -15.972 -53.098 1.00 60.56 626 THR A N 1
ATOM 4873 C CA . THR A 1 626 ? 26.563 -14.539 -52.828 1.00 60.56 626 THR A CA 1
ATOM 4874 C C . THR A 1 626 ? 27.826 -13.714 -52.579 1.00 60.56 626 THR A C 1
ATOM 4876 O O . THR A 1 626 ? 27.791 -12.500 -52.774 1.00 60.56 626 THR A O 1
ATOM 4879 N N . GLN A 1 627 ? 28.937 -14.337 -52.162 1.00 67.50 627 GLN A N 1
ATOM 4880 C CA . GLN A 1 627 ? 30.186 -13.636 -51.812 1.00 67.50 627 GLN A CA 1
ATOM 4881 C C . GLN A 1 627 ? 31.429 -14.188 -52.535 1.00 67.50 627 GLN A C 1
ATOM 4883 O O . GLN A 1 627 ? 32.503 -13.598 -52.424 1.00 67.50 627 GLN A O 1
ATOM 4888 N N . GLY A 1 628 ? 31.309 -15.276 -53.306 1.00 56.25 628 GLY A N 1
ATOM 4889 C CA . GLY A 1 628 ? 32.419 -15.873 -54.056 1.00 56.25 628 GLY A CA 1
ATOM 4890 C C . GLY A 1 628 ? 33.457 -16.599 -53.192 1.00 56.25 628 GLY A C 1
ATOM 4891 O O . GLY A 1 628 ? 34.568 -16.835 -53.663 1.00 56.25 628 GLY A O 1
ATOM 4892 N N . ILE A 1 629 ? 33.129 -16.924 -51.937 1.00 68.44 629 ILE A N 1
ATOM 4893 C CA . ILE A 1 629 ? 34.053 -17.564 -50.989 1.00 68.44 629 ILE A CA 1
ATOM 4894 C C . ILE A 1 629 ? 34.118 -19.072 -51.266 1.00 68.44 629 ILE A C 1
ATOM 4896 O O . ILE A 1 629 ? 33.091 -19.729 -51.414 1.00 68.44 629 ILE A O 1
ATOM 4900 N N . THR A 1 630 ? 35.330 -19.624 -51.333 1.00 59.97 630 THR A N 1
ATOM 4901 C CA . THR A 1 630 ? 35.597 -21.036 -51.649 1.00 59.97 630 THR A CA 1
ATOM 4902 C C . THR A 1 630 ? 36.408 -21.712 -50.549 1.00 59.97 630 THR A C 1
ATOM 4904 O O . THR A 1 630 ? 37.408 -21.152 -50.106 1.00 59.97 630 THR A O 1
ATOM 4907 N N . PHE A 1 631 ? 36.023 -22.940 -50.206 1.00 68.31 631 PHE A N 1
ATOM 4908 C CA . PHE A 1 631 ? 36.675 -23.824 -49.234 1.00 68.31 631 PHE A CA 1
ATOM 4909 C C . PHE A 1 631 ? 37.182 -25.059 -49.999 1.00 68.31 631 PHE A C 1
ATOM 4911 O O . PHE A 1 631 ? 36.435 -25.585 -50.829 1.00 68.31 631 PHE A O 1
ATOM 4918 N N . ASP A 1 632 ? 38.443 -25.475 -49.826 1.00 47.59 632 ASP A N 1
ATOM 4919 C CA . ASP A 1 632 ? 39.127 -26.300 -50.843 1.00 47.59 632 ASP A CA 1
ATOM 4920 C C . ASP A 1 632 ? 40.090 -27.362 -50.281 1.00 47.59 632 ASP A C 1
ATOM 4922 O O . ASP A 1 632 ? 41.164 -27.044 -49.773 1.00 47.59 632 ASP A O 1
ATOM 4926 N N . GLN A 1 633 ? 39.744 -28.639 -50.484 1.00 43.22 633 GLN A N 1
ATOM 4927 C CA . GLN A 1 633 ? 40.693 -29.760 -50.531 1.00 43.22 633 GLN A CA 1
ATOM 4928 C C . GLN A 1 633 ? 40.291 -30.764 -51.638 1.00 43.22 633 GLN A C 1
ATOM 4930 O O . GLN A 1 633 ? 39.741 -31.819 -51.348 1.00 43.22 633 GLN A O 1
ATOM 4935 N N . PHE A 1 634 ? 40.550 -30.410 -52.911 1.00 36.66 634 PHE A N 1
ATOM 4936 C CA . PHE A 1 634 ? 40.696 -31.278 -54.113 1.00 36.66 634 PHE A CA 1
ATOM 4937 C C . PHE A 1 634 ? 39.899 -32.614 -54.165 1.00 36.66 634 PHE A C 1
ATOM 4939 O O . PHE A 1 634 ? 40.198 -33.559 -53.445 1.00 36.66 634 PHE A O 1
ATOM 4946 N N . ALA A 1 635 ? 39.029 -32.916 -55.139 1.00 31.64 635 ALA A N 1
ATOM 4947 C CA . ALA A 1 635 ? 38.840 -32.451 -56.526 1.00 31.64 635 ALA A CA 1
ATOM 4948 C C . ALA A 1 635 ? 37.547 -33.133 -57.099 1.00 31.64 635 ALA A C 1
ATOM 4950 O O . ALA A 1 635 ? 37.030 -34.022 -56.418 1.00 31.64 635 ALA A O 1
ATOM 4951 N N . PRO A 1 636 ? 37.033 -32.860 -58.331 1.00 36.06 636 PRO A N 1
ATOM 4952 C CA . PRO A 1 636 ? 37.632 -32.105 -59.438 1.00 36.06 636 PRO A CA 1
ATOM 4953 C C . PRO A 1 636 ? 36.761 -31.003 -60.081 1.00 36.06 636 PRO A C 1
ATOM 4955 O O . PRO A 1 636 ? 35.538 -30.982 -59.995 1.00 36.06 636 PRO A O 1
ATOM 4958 N N . GLN A 1 637 ? 37.430 -30.134 -60.842 1.00 35.47 637 GLN A N 1
ATOM 4959 C CA . GLN A 1 637 ? 36.809 -29.118 -61.700 1.00 35.47 637 GLN A CA 1
ATOM 4960 C C . GLN A 1 637 ? 36.040 -29.745 -62.887 1.00 35.47 637 GLN A C 1
ATOM 4962 O O . GLN A 1 637 ? 36.559 -30.678 -63.514 1.00 35.47 637 GLN A O 1
ATOM 4967 N N . PRO A 1 638 ? 34.864 -29.211 -63.277 1.00 37.09 638 PRO A N 1
ATOM 4968 C CA . PRO A 1 638 ? 34.270 -29.500 -64.582 1.00 37.09 638 PRO A CA 1
ATOM 4969 C C . PRO A 1 638 ? 35.135 -28.904 -65.715 1.00 37.09 638 PRO A C 1
ATOM 4971 O O . PRO A 1 638 ? 35.828 -27.904 -65.508 1.00 37.09 638 PRO A O 1
ATOM 4974 N N . PRO A 1 639 ? 35.132 -29.489 -66.928 1.00 37.44 639 PRO A N 1
ATOM 4975 C CA . PRO A 1 639 ? 35.905 -28.955 -68.047 1.00 37.44 639 PRO A CA 1
ATOM 4976 C C . PRO A 1 639 ? 35.345 -27.598 -68.521 1.00 37.44 639 PRO A C 1
ATOM 4978 O O . PRO A 1 639 ? 34.129 -27.399 -68.488 1.00 37.44 639 PRO A O 1
ATOM 4981 N N . PRO A 1 640 ? 36.199 -26.675 -69.005 1.00 41.34 640 PRO A N 1
ATOM 4982 C CA . PRO A 1 640 ? 35.753 -25.366 -69.474 1.00 41.34 640 PRO A CA 1
ATOM 4983 C C . PRO A 1 640 ? 34.865 -25.487 -70.727 1.00 41.34 640 PRO A C 1
ATOM 4985 O O . PRO A 1 640 ? 35.092 -26.382 -71.551 1.00 41.34 640 PRO A O 1
ATOM 4988 N N . PRO A 1 641 ? 33.887 -24.580 -70.913 1.00 37.41 641 PRO A N 1
ATOM 4989 C CA . PRO A 1 641 ? 33.031 -24.586 -72.093 1.00 37.41 641 PRO A CA 1
ATOM 4990 C C . PRO A 1 641 ? 33.842 -24.298 -73.372 1.00 37.41 641 PRO A C 1
ATOM 4992 O O . PRO A 1 641 ? 34.790 -23.504 -73.339 1.00 37.41 641 PRO A O 1
ATOM 4995 N N . PRO A 1 642 ? 33.488 -24.916 -74.515 1.00 35.97 642 PRO A N 1
ATOM 4996 C CA . PRO A 1 642 ? 34.060 -24.548 -75.805 1.00 35.97 642 PRO A CA 1
ATOM 4997 C C . PRO A 1 642 ? 33.585 -23.143 -76.230 1.00 35.97 642 PRO A C 1
ATOM 4999 O O . PRO A 1 642 ? 32.497 -22.724 -75.835 1.00 35.97 642 PRO A O 1
ATOM 5002 N N . PRO A 1 643 ? 34.365 -22.412 -77.047 1.00 34.62 643 PRO A N 1
ATOM 5003 C CA . PRO A 1 643 ? 33.941 -21.122 -77.584 1.00 34.62 643 PRO A CA 1
ATOM 5004 C C . PRO A 1 643 ? 32.810 -21.284 -78.610 1.00 34.62 643 PRO A C 1
ATOM 5006 O O . PRO A 1 643 ? 32.806 -22.234 -79.395 1.00 34.62 643 PRO A O 1
ATOM 5009 N N . GLU A 1 644 ? 31.888 -20.322 -78.642 1.00 38.66 644 GLU A N 1
ATOM 5010 C CA . GLU A 1 644 ? 30.829 -20.249 -79.651 1.00 38.66 644 GLU A CA 1
ATOM 5011 C C . GLU A 1 644 ? 31.377 -19.786 -81.014 1.00 38.66 644 GLU A C 1
ATOM 5013 O O . GLU A 1 644 ? 31.770 -18.631 -81.166 1.00 38.66 644 GLU A O 1
ATOM 5018 N N . GLU A 1 645 ? 31.328 -20.649 -82.034 1.00 29.73 645 GLU A N 1
ATOM 5019 C CA . GLU A 1 645 ? 31.285 -20.230 -83.444 1.00 29.73 645 GLU A CA 1
ATOM 5020 C C . GLU A 1 645 ? 30.358 -21.147 -84.274 1.00 29.73 645 GLU A C 1
ATOM 5022 O O . GLU A 1 645 ? 30.640 -22.326 -84.463 1.00 29.73 645 GLU A O 1
ATOM 5027 N N . PHE A 1 646 ? 29.275 -20.550 -84.788 1.00 30.38 646 PHE A N 1
ATOM 5028 C CA . PHE A 1 646 ? 28.576 -20.798 -86.066 1.00 30.38 646 PHE A CA 1
ATOM 5029 C C . PHE A 1 646 ? 28.411 -22.228 -86.648 1.00 30.38 646 PHE A C 1
ATOM 5031 O O . PHE A 1 646 ? 29.365 -22.847 -87.116 1.00 30.38 646 PHE A O 1
ATOM 5038 N N . GLY A 1 647 ? 27.145 -22.634 -86.847 1.00 27.47 647 GLY A N 1
ATOM 5039 C CA . GLY A 1 647 ? 26.717 -23.768 -87.692 1.00 27.47 647 GLY A CA 1
ATOM 5040 C C . GLY A 1 647 ? 25.484 -24.477 -87.105 1.00 27.47 647 GLY A C 1
ATOM 5041 O O . GLY A 1 647 ? 25.668 -25.313 -86.231 1.00 27.47 647 GLY A O 1
ATOM 5042 N N . ASP A 1 648 ? 24.237 -24.047 -87.343 1.00 31.81 648 ASP A N 1
ATOM 5043 C CA . ASP A 1 648 ? 23.438 -24.080 -88.598 1.00 31.81 648 ASP A CA 1
ATOM 5044 C C . ASP A 1 648 ? 22.752 -25.451 -88.837 1.00 31.81 648 ASP A C 1
ATOM 5046 O O . ASP A 1 648 ? 23.333 -26.482 -88.511 1.00 31.81 648 ASP A O 1
ATOM 5050 N N . ASP A 1 649 ? 21.523 -25.431 -89.380 1.00 30.95 649 ASP A N 1
ATOM 5051 C CA . ASP A 1 649 ? 20.529 -26.533 -89.494 1.00 30.95 649 ASP A CA 1
ATOM 5052 C C . ASP A 1 649 ? 20.069 -27.201 -88.157 1.00 30.95 649 ASP A C 1
ATOM 5054 O O . ASP A 1 649 ? 20.875 -27.702 -87.379 1.00 30.95 649 ASP A O 1
ATOM 5058 N N . GLY A 1 650 ? 18.775 -27.348 -87.825 1.00 28.19 650 GLY A N 1
ATOM 5059 C CA . GLY A 1 650 ? 17.528 -26.918 -88.482 1.00 28.19 650 GLY A CA 1
ATOM 5060 C C . GLY A 1 650 ? 16.270 -27.548 -87.828 1.00 28.19 650 GLY A C 1
ATOM 5061 O O . GLY A 1 650 ? 16.400 -28.503 -87.068 1.00 28.19 650 GLY A O 1
ATOM 5062 N N . ASP A 1 651 ? 15.080 -27.027 -88.166 1.00 30.73 651 ASP A N 1
ATOM 5063 C CA . ASP A 1 651 ? 13.710 -27.524 -87.868 1.00 30.73 651 ASP A CA 1
ATOM 5064 C C . ASP A 1 651 ? 13.332 -27.754 -86.374 1.00 30.73 651 ASP A C 1
ATOM 5066 O O . ASP A 1 651 ? 13.776 -28.699 -85.731 1.00 30.73 651 ASP A O 1
ATOM 5070 N N . ALA A 1 652 ? 12.537 -26.859 -85.762 1.00 30.83 652 ALA A N 1
ATOM 5071 C CA . ALA A 1 652 ? 11.056 -26.907 -85.678 1.00 30.83 652 ALA A CA 1
ATOM 5072 C C . ALA A 1 652 ? 10.506 -27.957 -84.666 1.00 30.83 652 ALA A C 1
ATOM 5074 O O . ALA A 1 652 ? 11.022 -29.064 -84.554 1.00 30.83 652 ALA A O 1
ATOM 5075 N N . TRP A 1 653 ? 9.443 -27.703 -83.892 1.00 31.38 653 TRP A N 1
ATOM 5076 C CA . TRP A 1 653 ? 8.238 -26.916 -84.199 1.00 31.38 653 TRP A CA 1
ATOM 5077 C C . TRP A 1 653 ? 7.741 -26.043 -83.031 1.00 31.38 653 TRP A C 1
ATOM 5079 O O . TRP A 1 653 ? 7.743 -26.506 -81.895 1.00 31.38 653 TRP A O 1
ATOM 5089 N N . GLU A 1 654 ? 7.282 -24.840 -83.400 1.00 31.44 654 GLU A N 1
ATOM 5090 C CA . GLU A 1 654 ? 6.079 -24.084 -82.974 1.00 31.44 654 GLU A CA 1
ATOM 5091 C C . GLU A 1 654 ? 5.545 -24.198 -81.526 1.00 31.44 654 GLU A C 1
ATOM 5093 O O . GLU A 1 654 ? 5.334 -25.294 -81.008 1.00 31.44 654 GLU A O 1
ATOM 5098 N N . ASP A 1 655 ? 5.136 -23.122 -80.844 1.00 30.69 655 ASP A N 1
ATOM 5099 C CA . ASP A 1 655 ? 5.247 -21.657 -81.049 1.00 30.69 655 ASP A CA 1
ATOM 5100 C C . ASP A 1 655 ? 5.063 -21.037 -79.635 1.00 30.69 655 ASP A C 1
ATOM 5102 O O . ASP A 1 655 ? 4.318 -21.578 -78.813 1.00 30.69 655 ASP A O 1
ATOM 5106 N N . GLU A 1 656 ? 5.890 -20.089 -79.185 1.00 32.72 656 GLU A N 1
ATOM 5107 C CA . GLU A 1 656 ? 5.754 -18.630 -79.394 1.00 32.72 656 GLU A CA 1
ATOM 5108 C C . GLU A 1 656 ? 4.418 -18.066 -78.831 1.00 32.72 656 GLU A C 1
ATOM 5110 O O . GLU A 1 656 ? 3.339 -18.471 -79.254 1.00 32.72 656 GLU A O 1
ATOM 5115 N N . GLN A 1 657 ? 4.396 -17.267 -77.744 1.00 31.47 657 GLN A N 1
ATOM 5116 C CA . GLN A 1 657 ? 4.750 -15.823 -77.583 1.00 31.47 657 GLN A CA 1
ATOM 5117 C C . GLN A 1 657 ? 3.468 -15.087 -77.068 1.00 31.47 657 GLN A C 1
ATOM 5119 O O . GLN A 1 657 ? 2.393 -15.688 -77.101 1.00 31.47 657 GLN A O 1
ATOM 5124 N N . ASP A 1 658 ? 3.398 -13.857 -76.534 1.00 31.12 658 ASP A N 1
ATOM 5125 C CA . ASP A 1 658 ? 4.329 -12.771 -76.129 1.00 31.12 658 ASP A CA 1
ATOM 5126 C C . ASP A 1 658 ? 3.523 -11.769 -75.240 1.00 31.12 658 ASP A C 1
ATOM 5128 O O . ASP A 1 658 ? 2.342 -12.028 -74.988 1.00 31.12 658 ASP A O 1
ATOM 5132 N N . GLU A 1 659 ? 3.970 -10.619 -74.703 1.00 32.88 659 GLU A N 1
ATOM 5133 C CA . GLU A 1 659 ? 5.245 -9.860 -74.566 1.00 32.88 659 GLU A CA 1
ATOM 5134 C C . GLU A 1 659 ? 5.070 -9.066 -73.226 1.00 32.88 659 GLU A C 1
ATOM 5136 O O . GLU A 1 659 ? 3.941 -8.711 -72.880 1.00 32.88 659 GLU A O 1
ATOM 5141 N N . ALA A 1 660 ? 6.040 -8.981 -72.307 1.00 29.67 660 ALA A N 1
ATOM 5142 C CA . ALA A 1 660 ? 7.150 -8.009 -72.210 1.00 29.67 660 ALA A CA 1
ATOM 5143 C C . ALA A 1 660 ? 6.824 -6.622 -71.591 1.00 29.67 660 ALA A C 1
ATOM 5145 O O . ALA A 1 660 ? 5.671 -6.230 -71.416 1.00 29.67 660 ALA A O 1
ATOM 5146 N N . ASP A 1 661 ? 7.892 -5.931 -71.177 1.00 30.48 661 ASP A N 1
ATOM 5147 C CA . ASP A 1 661 ? 7.921 -4.624 -70.504 1.00 30.48 661 ASP A CA 1
ATOM 5148 C C . ASP A 1 661 ? 7.405 -3.444 -71.357 1.00 30.48 661 ASP A C 1
ATOM 5150 O O . ASP A 1 661 ? 7.434 -3.502 -72.581 1.00 30.48 661 ASP A O 1
ATOM 5154 N N . GLU A 1 662 ? 7.127 -2.292 -70.721 1.00 29.56 662 GLU A N 1
ATOM 5155 C CA . GLU A 1 662 ? 7.982 -1.110 -70.963 1.00 29.56 662 GLU A CA 1
ATOM 5156 C C . GLU A 1 662 ? 7.877 0.011 -69.896 1.00 29.56 662 GLU A C 1
ATOM 5158 O O . GLU A 1 662 ? 6.828 0.588 -69.635 1.00 29.56 662 GLU A O 1
ATOM 5163 N N . ASN A 1 663 ? 9.033 0.318 -69.299 1.00 28.34 663 ASN A N 1
ATOM 5164 C CA . ASN A 1 663 ? 9.663 1.640 -69.135 1.00 28.34 663 ASN A CA 1
ATOM 5165 C C . ASN A 1 663 ? 8.874 2.973 -68.966 1.00 28.34 663 ASN A C 1
ATOM 5167 O O . ASN A 1 663 ? 8.124 3.402 -69.834 1.00 28.34 663 ASN A O 1
ATOM 5171 N N . ARG A 1 664 ? 9.418 3.761 -68.013 1.00 27.30 664 ARG A N 1
ATOM 5172 C CA . ARG A 1 664 ? 9.694 5.227 -68.029 1.00 27.30 664 ARG A CA 1
ATOM 5173 C C . ARG A 1 664 ? 8.579 6.262 -67.801 1.00 27.30 664 ARG A C 1
ATOM 5175 O O . ARG A 1 664 ? 7.555 6.270 -68.459 1.00 27.30 664 ARG A O 1
ATOM 5182 N N . GLU A 1 665 ? 8.995 7.269 -67.013 1.00 29.39 665 GLU A N 1
ATOM 5183 C CA . GLU A 1 665 ? 8.514 8.667 -66.955 1.00 29.39 665 GLU A CA 1
ATOM 5184 C C . GLU A 1 665 ? 7.051 8.885 -66.490 1.00 29.39 665 GLU A C 1
ATOM 5186 O O . GLU A 1 665 ? 6.161 8.091 -66.745 1.00 29.39 665 GLU A O 1
ATOM 5191 N N . GLY A 1 666 ? 6.715 9.956 -65.766 1.00 26.69 666 GLY A N 1
ATOM 5192 C CA . GLY A 1 666 ? 7.558 10.992 -65.165 1.00 26.69 666 GLY A CA 1
ATOM 5193 C C . GLY A 1 666 ? 6.759 12.266 -64.854 1.00 26.69 666 GLY A C 1
ATOM 5194 O O . GLY A 1 666 ? 5.927 12.659 -65.660 1.00 26.69 666 GLY A O 1
ATOM 5195 N N . GLN A 1 667 ? 7.092 12.924 -63.738 1.00 29.23 667 GLN A N 1
ATOM 5196 C CA . GLN A 1 667 ? 6.696 14.294 -63.357 1.00 29.23 667 GLN A CA 1
ATOM 5197 C C . GLN A 1 667 ? 5.213 14.602 -63.017 1.00 29.23 667 GLN A C 1
ATOM 5199 O O . GLN A 1 667 ? 4.312 14.480 -63.834 1.00 29.23 667 GLN A O 1
ATOM 5204 N N . ASP A 1 668 ? 5.060 15.125 -61.796 1.00 28.48 668 ASP A N 1
ATOM 5205 C CA . ASP A 1 668 ? 4.424 16.404 -61.435 1.00 28.48 668 ASP A CA 1
ATOM 5206 C C . ASP A 1 668 ? 2.897 16.664 -61.562 1.00 28.48 668 ASP A C 1
ATOM 5208 O O . ASP A 1 668 ? 2.261 16.524 -62.599 1.00 28.48 668 ASP A O 1
ATOM 5212 N N . GLU A 1 669 ? 2.391 17.224 -60.453 1.00 29.66 669 GLU A N 1
ATOM 5213 C CA . GLU A 1 669 ? 1.367 18.281 -60.329 1.00 29.66 669 GLU A CA 1
ATOM 5214 C C . GLU A 1 669 ? -0.137 18.020 -60.635 1.00 29.66 669 GLU A C 1
ATOM 5216 O O . GLU A 1 669 ? -0.666 18.324 -61.700 1.00 29.66 669 GLU A O 1
ATOM 5221 N N . ASP A 1 670 ? -0.845 17.703 -59.536 1.00 27.98 670 ASP A N 1
ATOM 5222 C CA . ASP A 1 670 ? -1.784 18.634 -58.854 1.00 27.98 670 ASP A CA 1
ATOM 5223 C C . ASP A 1 670 ? -3.315 18.569 -59.141 1.00 27.98 670 ASP A C 1
ATOM 5225 O O . ASP A 1 670 ? -3.797 18.094 -60.164 1.00 27.98 670 ASP A O 1
ATOM 5229 N N . LEU A 1 671 ? -4.068 19.114 -58.172 1.00 28.78 671 LEU A N 1
ATOM 5230 C CA . LEU A 1 671 ? -5.496 19.480 -58.147 1.00 28.78 671 LEU A CA 1
ATOM 5231 C C . LEU A 1 671 ? -6.576 18.377 -58.057 1.00 28.78 671 LEU A C 1
ATOM 5233 O O . LEU A 1 671 ? -7.125 17.887 -59.039 1.00 28.78 671 LEU A O 1
ATOM 5237 N N . LEU A 1 672 ? -7.003 18.146 -56.807 1.00 31.03 672 LEU A N 1
ATOM 5238 C CA . LEU A 1 672 ? -8.368 18.417 -56.304 1.00 31.03 672 LEU A CA 1
ATOM 5239 C C . LEU A 1 672 ? -9.530 18.484 -57.326 1.00 31.03 672 LEU A C 1
ATOM 5241 O O . LEU A 1 672 ? -9.555 19.386 -58.158 1.00 31.03 672 LEU A O 1
ATOM 5245 N N . PHE A 1 673 ? -10.608 17.726 -57.078 1.00 27.05 673 PHE A N 1
ATOM 5246 C CA . PHE A 1 673 ? -11.959 18.302 -56.911 1.00 27.05 673 PHE A CA 1
ATOM 5247 C C . PHE A 1 673 ? -12.909 17.347 -56.157 1.00 27.05 673 PHE A C 1
ATOM 5249 O O . PHE A 1 673 ? -12.599 16.175 -55.954 1.00 27.05 673 PHE A O 1
ATOM 5256 N N . GLU A 1 674 ? -14.031 17.890 -55.681 1.00 30.56 674 GLU A N 1
ATOM 5257 C CA . GLU A 1 674 ? -14.963 17.276 -54.723 1.00 30.56 674 GLU A CA 1
ATOM 5258 C C . GLU A 1 674 ? -16.201 16.615 -55.381 1.00 30.56 674 GLU A C 1
ATOM 5260 O O . GLU A 1 674 ? -16.422 16.709 -56.588 1.00 30.56 674 GLU A O 1
ATOM 5265 N N . ASP A 1 675 ? -17.041 16.042 -54.511 1.00 29.16 675 ASP A N 1
ATOM 5266 C CA . ASP A 1 675 ? -18.442 15.628 -54.686 1.00 29.16 675 ASP A CA 1
ATOM 5267 C C . ASP A 1 675 ? -18.810 14.272 -55.333 1.00 29.16 675 ASP A C 1
ATOM 5269 O O . ASP A 1 675 ? -18.152 13.698 -56.196 1.00 29.16 675 ASP A O 1
ATOM 5273 N N . ALA A 1 676 ? -19.923 13.747 -54.807 1.00 28.11 676 ALA A N 1
ATOM 5274 C CA . ALA A 1 676 ? -20.523 12.424 -55.030 1.00 28.11 676 ALA A CA 1
ATOM 5275 C C . ALA A 1 676 ? -21.796 12.577 -55.937 1.00 28.11 676 ALA A C 1
ATOM 5277 O O . ALA A 1 676 ? -21.830 13.558 -56.683 1.00 28.11 676 ALA A O 1
ATOM 5278 N N . PRO A 1 677 ? -22.879 11.743 -55.932 1.00 45.19 677 PRO A N 1
ATOM 5279 C CA . PRO A 1 677 ? -23.186 10.529 -55.148 1.00 45.19 677 PRO A CA 1
ATOM 5280 C C . PRO A 1 677 ? -23.917 9.372 -55.901 1.00 45.19 677 PRO A C 1
ATOM 5282 O O . PRO A 1 677 ? -24.317 9.506 -57.054 1.00 45.19 677 PRO A O 1
ATOM 5285 N N . THR A 1 678 ? -24.270 8.302 -55.158 1.00 28.50 678 THR A N 1
ATOM 5286 C CA . THR A 1 678 ? -25.400 7.348 -55.410 1.00 28.50 678 THR A CA 1
ATOM 5287 C C . THR A 1 678 ? -25.295 6.392 -56.638 1.00 28.50 678 THR A C 1
ATOM 5289 O O . THR A 1 678 ? -24.554 6.670 -57.566 1.00 28.50 678 THR A O 1
ATOM 5292 N N . THR A 1 679 ? -25.951 5.213 -56.743 1.00 28.38 679 THR A N 1
ATOM 5293 C CA . THR A 1 679 ? -27.013 4.540 -55.940 1.00 28.38 679 THR A CA 1
ATOM 5294 C C . THR A 1 679 ? -27.081 3.002 -56.173 1.00 28.38 679 THR A C 1
ATOM 5296 O O . THR A 1 679 ? -26.654 2.536 -57.220 1.00 28.38 679 THR A O 1
ATOM 5299 N N . GLN A 1 680 ? -27.827 2.301 -55.295 1.00 25.52 680 GLN A N 1
ATOM 5300 C CA . GLN A 1 680 ? -28.717 1.126 -55.542 1.00 25.52 680 GLN A CA 1
ATOM 5301 C C . GLN A 1 680 ? -28.216 -0.346 -55.537 1.00 25.52 680 GLN A C 1
ATOM 5303 O O . GLN A 1 680 ? -27.218 -0.717 -56.140 1.00 25.52 680 GLN A O 1
ATOM 5308 N N . LEU A 1 681 ? -29.043 -1.174 -54.867 1.00 29.69 681 LEU A N 1
ATOM 5309 C CA . LEU A 1 681 ? -29.142 -2.653 -54.848 1.00 29.69 681 LEU A CA 1
ATOM 5310 C C . LEU A 1 681 ? -30.008 -3.152 -56.037 1.00 29.69 681 LEU A C 1
ATOM 5312 O O . LEU A 1 681 ? -30.743 -2.327 -56.592 1.00 29.69 681 LEU A O 1
ATOM 5316 N N . PRO A 1 682 ? -29.960 -4.443 -56.453 1.00 35.91 682 PRO A N 1
ATOM 5317 C CA . PRO A 1 682 ? -30.749 -5.562 -55.850 1.00 35.91 682 PRO A CA 1
ATOM 5318 C C . PRO A 1 682 ? -29.905 -6.859 -55.630 1.00 35.91 682 PRO A C 1
ATOM 5320 O O . PRO A 1 682 ? -28.933 -7.053 -56.348 1.00 35.91 682 PRO A O 1
ATOM 5323 N N . THR A 1 683 ? -30.061 -7.738 -54.620 1.00 27.25 683 THR A N 1
ATOM 5324 C CA . THR A 1 683 ? -31.171 -8.595 -54.092 1.00 27.25 683 THR A CA 1
ATOM 5325 C C . THR A 1 683 ? -31.559 -9.850 -54.917 1.00 27.25 683 THR A C 1
ATOM 5327 O O . THR A 1 683 ? -32.412 -9.743 -55.798 1.00 27.25 683 THR A O 1
ATOM 5330 N N . ASP A 1 684 ? -31.020 -11.013 -54.493 1.00 27.38 684 ASP A N 1
ATOM 5331 C CA . ASP A 1 684 ? -31.670 -12.348 -54.309 1.00 27.38 684 ASP A CA 1
ATOM 5332 C C . ASP A 1 684 ? -32.197 -13.121 -55.564 1.00 27.38 684 ASP A C 1
ATOM 5334 O O . ASP A 1 684 ? -32.157 -12.547 -56.655 1.00 27.38 684 ASP A O 1
ATOM 5338 N N . PRO A 1 685 ? -32.707 -14.396 -55.499 1.00 45.94 685 PRO A N 1
ATOM 5339 C CA . PRO A 1 685 ? -32.944 -15.317 -54.349 1.00 45.94 685 PRO A CA 1
ATOM 5340 C C . PRO A 1 685 ? -32.637 -16.851 -54.562 1.00 45.94 685 PRO A C 1
ATOM 5342 O O . PRO A 1 685 ? -32.134 -17.248 -55.610 1.00 45.94 685 PRO A O 1
ATOM 5345 N N . VAL A 1 686 ? -33.096 -17.692 -53.599 1.00 29.83 686 VAL A N 1
ATOM 5346 C CA . VAL A 1 686 ? -33.537 -19.131 -53.666 1.00 29.83 686 VAL A CA 1
ATOM 5347 C C . VAL A 1 686 ? -32.583 -20.262 -53.183 1.00 29.83 686 VAL A C 1
ATOM 5349 O O . VAL A 1 686 ? -31.628 -20.604 -53.871 1.00 29.83 686 VAL A O 1
ATOM 5352 N N . ASP A 1 687 ? -32.897 -20.835 -52.002 1.00 28.91 687 ASP A N 1
ATOM 5353 C CA . ASP A 1 687 ? -33.316 -22.232 -51.646 1.00 28.91 687 ASP A CA 1
ATOM 5354 C C . ASP A 1 687 ? -32.820 -23.454 -52.489 1.00 28.91 687 ASP A C 1
ATOM 5356 O O . ASP A 1 687 ? -32.610 -23.337 -53.691 1.00 28.91 687 ASP A O 1
ATOM 5360 N N . GLU A 1 688 ? -32.685 -24.707 -52.005 1.00 30.11 688 GLU A N 1
ATOM 5361 C CA . GLU A 1 688 ? -32.831 -25.363 -50.677 1.00 30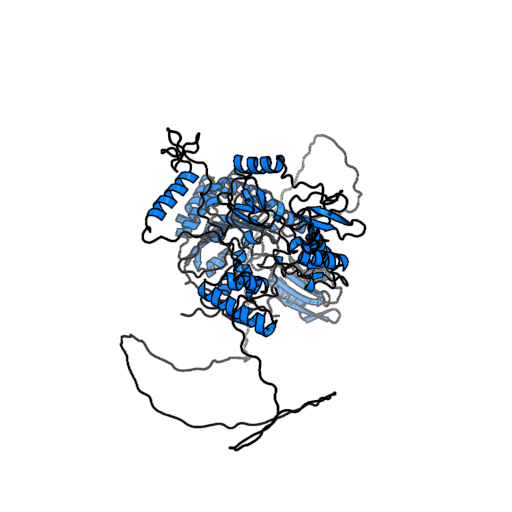.11 688 GLU A CA 1
ATOM 5362 C C . GLU A 1 688 ? -32.106 -26.757 -50.691 1.00 30.11 688 GLU A C 1
ATOM 5364 O O . GLU A 1 688 ? -31.441 -27.095 -51.670 1.00 30.11 688 GLU A O 1
ATOM 5369 N N . ASP A 1 689 ? -32.325 -27.578 -49.647 1.00 29.80 689 ASP A N 1
ATOM 5370 C CA . ASP A 1 689 ? -32.355 -29.068 -49.634 1.00 29.80 689 ASP A CA 1
ATOM 5371 C C . ASP A 1 689 ? -31.162 -29.978 -49.195 1.00 29.80 689 ASP A C 1
ATOM 5373 O O . ASP A 1 689 ? -29.982 -29.740 -49.438 1.00 29.80 689 ASP A O 1
ATOM 5377 N N . GLU A 1 690 ? -31.594 -31.099 -48.584 1.00 30.50 690 GLU A N 1
ATOM 5378 C CA . GLU A 1 690 ? -30.954 -32.380 -48.185 1.00 30.50 690 GLU A CA 1
ATOM 5379 C C . GLU A 1 690 ? -29.886 -32.510 -47.058 1.00 30.50 690 GLU A C 1
ATOM 5381 O O . GLU A 1 690 ? -28.970 -31.719 -46.853 1.00 30.50 690 GLU A O 1
ATOM 5386 N N . VAL A 1 691 ? -30.040 -33.616 -46.303 1.00 29.48 691 VAL A N 1
ATOM 5387 C CA . VAL A 1 691 ? -29.301 -34.037 -45.092 1.00 29.48 691 VAL A CA 1
ATOM 5388 C C . VAL A 1 691 ? -29.158 -35.569 -45.107 1.00 29.48 691 VAL A C 1
ATOM 5390 O O . VAL A 1 691 ? -30.089 -36.252 -45.539 1.00 29.48 691 VAL A O 1
ATOM 5393 N N . PRO A 1 692 ? -28.080 -36.148 -44.543 1.00 34.88 692 PRO A N 1
ATOM 5394 C CA . PRO A 1 692 ? -28.235 -37.419 -43.821 1.00 34.88 692 PRO A CA 1
ATOM 5395 C C . PRO A 1 692 ? -27.645 -37.422 -42.397 1.00 34.88 692 PRO A C 1
ATOM 5397 O O . PRO A 1 692 ? -26.664 -36.750 -42.092 1.00 34.88 692 PRO A O 1
ATOM 5400 N N . ALA A 1 693 ? -28.259 -38.238 -41.536 1.00 28.86 693 ALA A N 1
ATOM 5401 C CA . ALA A 1 693 ? -27.788 -38.606 -40.194 1.00 28.86 693 ALA A CA 1
ATOM 5402 C C . ALA A 1 693 ? -26.664 -39.682 -40.275 1.00 28.86 693 ALA A C 1
ATOM 5404 O O . ALA A 1 693 ? -26.303 -40.108 -41.370 1.00 28.86 693 ALA A O 1
ATOM 5405 N N . ASP A 1 694 ? -26.055 -40.202 -39.203 1.00 30.67 694 ASP A N 1
ATOM 5406 C CA . ASP A 1 694 ? -26.404 -40.256 -37.766 1.00 30.67 694 ASP A CA 1
ATOM 5407 C C . ASP A 1 694 ? -25.076 -40.209 -36.933 1.00 30.67 694 ASP A C 1
ATOM 5409 O O . ASP A 1 694 ? -24.026 -39.936 -37.508 1.00 30.67 694 ASP A O 1
ATOM 5413 N N . ALA A 1 695 ? -24.951 -40.400 -35.611 1.00 28.20 695 ALA A N 1
ATOM 5414 C CA . ALA A 1 695 ? -25.746 -41.159 -34.643 1.00 28.20 695 ALA A CA 1
ATOM 5415 C C . ALA A 1 695 ? -25.753 -40.558 -33.227 1.00 28.20 695 ALA A C 1
ATOM 5417 O O . ALA A 1 695 ? -25.000 -39.637 -32.909 1.00 28.20 695 ALA A O 1
ATOM 5418 N N . ARG A 1 696 ? -26.606 -41.112 -32.352 1.00 29.25 696 ARG A N 1
ATOM 5419 C CA . ARG A 1 696 ? -26.753 -40.704 -30.944 1.00 29.25 696 ARG A CA 1
ATOM 5420 C C . ARG A 1 696 ? -26.732 -41.878 -29.967 1.00 29.25 696 ARG A C 1
ATOM 5422 O O . ARG A 1 696 ? -27.379 -42.893 -30.200 1.00 29.25 696 ARG A O 1
ATOM 5429 N N . VAL A 1 697 ? -26.137 -41.626 -28.803 1.00 27.86 697 VAL A N 1
ATOM 5430 C CA . VAL A 1 697 ? -26.454 -42.201 -27.480 1.00 27.86 697 VAL A CA 1
ATOM 5431 C C . VAL A 1 697 ? -26.172 -41.040 -26.500 1.00 27.86 697 VAL A C 1
ATOM 5433 O O . VAL A 1 697 ? -25.097 -40.462 -26.593 1.00 27.86 697 VAL A O 1
ATOM 5436 N N . GLY A 1 698 ? -27.056 -40.520 -25.637 1.00 27.02 698 GLY A N 1
ATOM 5437 C CA . GLY A 1 698 ? -28.283 -41.047 -25.015 1.00 27.02 698 GLY A CA 1
ATOM 5438 C C . GLY A 1 698 ? -27.962 -41.490 -23.576 1.00 27.02 698 GLY A C 1
ATOM 5439 O O . GLY A 1 698 ? -27.010 -42.236 -23.396 1.00 27.02 698 GLY A O 1
ATOM 5440 N N . GLN A 1 699 ? -28.641 -41.105 -22.492 1.00 29.33 699 GLN A N 1
ATOM 5441 C CA . GLN A 1 699 ? -29.800 -40.232 -22.204 1.00 29.33 699 GLN A CA 1
ATOM 5442 C C . GLN A 1 699 ? -29.676 -39.844 -20.686 1.00 29.33 699 GLN A C 1
ATOM 5444 O O . GLN A 1 699 ? -28.727 -40.299 -20.049 1.00 29.33 699 GLN A O 1
ATOM 5449 N N . ASP A 1 700 ? -30.463 -39.008 -19.992 1.00 28.05 700 ASP A N 1
ATOM 5450 C CA . ASP A 1 700 ? -31.874 -38.588 -20.090 1.00 28.05 700 ASP A CA 1
ATOM 5451 C C . ASP A 1 700 ? -32.113 -37.192 -19.442 1.00 28.05 700 ASP A C 1
ATOM 5453 O O . ASP A 1 700 ? -31.209 -36.624 -18.829 1.00 28.05 700 ASP A O 1
ATOM 5457 N N . GLN A 1 701 ? -33.339 -36.651 -19.544 1.00 25.73 701 GLN A N 1
ATOM 5458 C CA . GLN A 1 701 ? -33.754 -35.329 -19.024 1.00 25.73 701 GLN A CA 1
ATOM 5459 C C . GLN A 1 701 ? -34.950 -35.392 -18.050 1.00 25.73 701 GLN A C 1
ATOM 5461 O O . GLN A 1 701 ? -35.804 -36.262 -18.185 1.00 25.73 701 GLN A O 1
ATOM 5466 N N . ILE A 1 702 ? -35.072 -34.377 -17.179 1.00 28.17 702 ILE A N 1
ATOM 5467 C CA . ILE A 1 702 ? -36.332 -33.753 -16.700 1.00 28.17 702 ILE A CA 1
ATOM 5468 C C . ILE A 1 702 ? -35.956 -32.274 -16.448 1.00 28.17 702 ILE A C 1
ATOM 5470 O O . ILE A 1 702 ? -35.077 -32.036 -15.626 1.00 28.17 702 ILE A O 1
ATOM 5474 N N . ASP A 1 703 ? -36.369 -31.222 -17.163 1.00 24.66 703 ASP A N 1
ATOM 5475 C CA . ASP A 1 703 ? -37.582 -30.825 -17.914 1.00 24.66 703 ASP A CA 1
ATOM 5476 C C . ASP A 1 703 ? -38.728 -30.224 -17.073 1.00 24.66 703 ASP A C 1
ATOM 5478 O O . ASP A 1 703 ? -39.470 -30.937 -16.402 1.00 24.66 703 ASP A O 1
ATOM 5482 N N . VAL A 1 704 ? -38.872 -28.893 -17.177 1.00 26.30 704 VAL A N 1
ATOM 5483 C CA . VAL A 1 704 ? -40.096 -28.119 -16.909 1.00 26.30 704 VAL A CA 1
ATOM 5484 C C . VAL A 1 704 ? -40.138 -26.921 -17.875 1.00 26.30 704 VAL A C 1
ATOM 5486 O O . VAL A 1 704 ? -39.514 -25.888 -17.631 1.00 26.30 704 VAL A O 1
ATOM 5489 N N . ARG A 1 705 ? -40.910 -27.046 -18.958 1.00 24.75 705 ARG A N 1
ATOM 5490 C CA . ARG A 1 705 ? -41.598 -25.913 -19.619 1.00 24.75 705 ARG A CA 1
ATOM 5491 C C . ARG A 1 705 ? -42.874 -25.598 -18.809 1.00 24.75 705 ARG A C 1
ATOM 5493 O O . ARG A 1 705 ? -43.265 -26.403 -17.970 1.00 24.75 705 ARG A O 1
ATOM 5500 N N . GLU A 1 706 ? -43.591 -24.488 -18.939 1.00 28.62 706 GLU A N 1
ATOM 5501 C CA . GLU A 1 706 ? -43.713 -23.442 -19.969 1.00 28.62 706 GLU A CA 1
ATOM 5502 C C . GLU A 1 706 ? -44.200 -22.161 -19.228 1.00 28.62 706 GLU A C 1
ATOM 5504 O O . GLU A 1 706 ? -44.669 -22.254 -18.093 1.00 28.62 706 GLU A O 1
ATOM 5509 N N . ILE A 1 707 ? -44.029 -20.936 -19.724 1.00 26.72 707 ILE A N 1
ATOM 5510 C CA . ILE A 1 707 ? -44.940 -20.222 -20.643 1.00 26.72 707 ILE A CA 1
ATOM 5511 C C . ILE A 1 707 ? -44.188 -18.984 -21.165 1.00 26.72 707 ILE A C 1
ATOM 5513 O O . ILE A 1 707 ? -43.415 -18.373 -20.427 1.00 26.72 707 ILE A O 1
ATOM 5517 N N . GLN A 1 708 ? -44.468 -18.583 -22.405 1.00 25.92 708 GLN A N 1
ATOM 5518 C CA . GLN A 1 708 ? -43.979 -17.355 -23.030 1.00 25.92 708 GLN A CA 1
ATOM 5519 C C . GLN A 1 708 ? -45.177 -16.588 -23.610 1.00 25.92 708 GLN A C 1
ATOM 5521 O O . GLN A 1 708 ? -45.920 -17.164 -24.396 1.00 25.92 708 GLN A O 1
ATOM 5526 N N . GLU A 1 709 ? -45.364 -15.321 -23.232 1.00 27.08 709 GLU A N 1
ATOM 5527 C CA . GLU A 1 709 ? -46.275 -14.371 -23.899 1.00 27.08 709 GLU A CA 1
ATOM 5528 C C . GLU A 1 709 ? -45.867 -12.920 -23.551 1.00 27.08 709 GLU A C 1
ATOM 5530 O O . GLU A 1 709 ? -45.169 -12.682 -22.562 1.00 27.08 709 GLU A O 1
ATOM 5535 N N . ASP A 1 710 ? -46.212 -11.967 -24.418 1.00 26.91 710 ASP A N 1
ATOM 5536 C CA . ASP A 1 710 ? -45.477 -10.703 -24.597 1.00 26.91 710 ASP A CA 1
ATOM 5537 C C . ASP A 1 710 ? -45.821 -9.563 -23.609 1.00 26.91 710 ASP A C 1
ATOM 5539 O O . ASP A 1 710 ? -46.950 -9.457 -23.133 1.00 26.91 710 ASP A O 1
ATOM 5543 N N . MET A 1 711 ? -44.901 -8.597 -23.420 1.00 23.23 711 MET A N 1
ATOM 5544 C CA . MET A 1 711 ? -45.037 -7.278 -24.083 1.00 23.23 711 MET A CA 1
ATOM 5545 C C . MET A 1 711 ? -43.895 -6.262 -23.843 1.00 23.23 711 MET A C 1
ATOM 5547 O O . MET A 1 711 ? -43.206 -6.241 -22.828 1.00 23.23 711 MET A O 1
ATOM 5551 N N . VAL A 1 712 ? -43.777 -5.392 -24.852 1.00 25.28 712 VAL A N 1
ATOM 5552 C CA . VAL A 1 712 ? -42.951 -4.182 -25.044 1.00 25.28 712 VAL A CA 1
ATOM 5553 C C . VAL A 1 712 ? -42.946 -3.213 -23.836 1.00 25.28 712 VAL A C 1
ATOM 5555 O O . VAL A 1 712 ? -43.974 -3.074 -23.171 1.00 25.28 712 VAL A O 1
ATOM 5558 N N . PRO A 1 713 ? -41.836 -2.484 -23.564 1.00 25.61 713 PRO A N 1
ATOM 5559 C CA . PRO A 1 713 ? -41.759 -1.508 -22.472 1.00 25.61 713 PRO A CA 1
ATOM 5560 C C . PRO A 1 713 ? -42.720 -0.321 -22.635 1.00 25.61 713 PRO A C 1
ATOM 5562 O O . PRO A 1 713 ? -42.893 0.224 -23.725 1.00 25.61 713 PRO A O 1
ATOM 5565 N N . VAL A 1 714 ? -43.275 0.134 -21.510 1.00 23.11 714 VAL A N 1
ATOM 5566 C CA . VAL A 1 714 ? -44.165 1.298 -21.427 1.00 23.11 714 VAL A CA 1
ATOM 5567 C C . VAL A 1 714 ? -43.446 2.455 -20.733 1.00 23.11 714 VAL A C 1
ATOM 5569 O O . VAL A 1 714 ? -43.107 2.372 -19.555 1.00 23.11 714 VAL A O 1
ATOM 5572 N N . VAL A 1 715 ? -43.251 3.553 -21.466 1.00 26.89 715 VAL A N 1
ATOM 5573 C CA . VAL A 1 715 ? -42.896 4.866 -20.905 1.00 26.89 715 VAL A CA 1
ATOM 5574 C C . VAL A 1 715 ? -44.181 5.556 -20.447 1.00 26.89 715 VAL A C 1
ATOM 5576 O O . VAL A 1 715 ? -45.153 5.589 -21.201 1.00 26.89 715 VAL A O 1
ATOM 5579 N N . LEU A 1 716 ? -44.179 6.146 -19.250 1.00 23.81 716 LEU A N 1
ATOM 5580 C CA . LEU A 1 716 ? -45.258 7.016 -18.776 1.00 23.81 716 LEU A CA 1
ATOM 5581 C C . LEU A 1 716 ? -44.707 8.370 -18.325 1.00 23.81 716 LEU A C 1
ATOM 5583 O O . LEU A 1 716 ? -44.146 8.498 -17.240 1.00 23.81 716 LEU A O 1
ATOM 5587 N N . HIS A 1 717 ? -44.940 9.385 -19.156 1.00 24.59 717 HIS A N 1
ATOM 5588 C CA . HIS A 1 717 ? -45.280 10.709 -18.643 1.00 24.59 717 HIS A CA 1
ATOM 5589 C C . HIS A 1 717 ? -46.725 10.678 -18.129 1.00 24.59 717 HIS A C 1
ATOM 5591 O O . HIS A 1 717 ? -47.572 9.992 -18.706 1.00 24.59 717 HIS A O 1
ATOM 5597 N N . SER A 1 718 ? -47.019 11.492 -17.120 1.00 26.39 718 SER A N 1
ATOM 5598 C CA . SER A 1 718 ? -48.381 11.937 -16.823 1.00 26.39 718 SER A CA 1
ATOM 5599 C C . SER A 1 718 ? -48.336 13.317 -16.169 1.00 26.39 718 SER A C 1
ATOM 5601 O O . SER A 1 718 ? -48.189 13.424 -14.951 1.00 26.39 718 SER A O 1
ATOM 5603 N N . ASP A 1 719 ? -48.460 14.359 -16.986 1.00 26.72 719 ASP A N 1
ATOM 5604 C CA . ASP A 1 719 ? -49.070 15.603 -16.524 1.00 26.72 719 ASP A CA 1
ATOM 5605 C C . ASP A 1 719 ? -50.580 15.360 -16.371 1.00 26.72 719 ASP A C 1
ATOM 5607 O O . ASP A 1 719 ? -51.168 14.673 -17.206 1.00 26.72 719 ASP A O 1
ATOM 5611 N N . ASP A 1 720 ? -51.197 15.929 -15.337 1.00 27.89 720 ASP A N 1
ATOM 5612 C CA . ASP A 1 720 ? -52.548 16.504 -15.413 1.00 27.89 720 ASP A CA 1
ATOM 5613 C C . ASP A 1 720 ? -52.827 17.310 -14.131 1.00 27.89 720 ASP A C 1
ATOM 5615 O O . ASP A 1 720 ? -52.696 16.807 -13.012 1.00 27.89 720 ASP A O 1
ATOM 5619 N N . GLU A 1 721 ? -53.214 18.576 -14.290 1.00 29.12 721 GLU A N 1
ATOM 5620 C CA . GLU A 1 721 ? -53.744 19.405 -13.203 1.00 29.12 721 GLU A CA 1
ATOM 5621 C C . GLU A 1 721 ? -55.261 19.193 -13.093 1.00 29.12 721 GLU A C 1
ATOM 5623 O O . GLU A 1 721 ? -55.963 19.407 -14.079 1.00 29.12 721 GLU A O 1
ATOM 5628 N N . ASP A 1 722 ? -55.805 18.930 -11.896 1.00 28.05 722 ASP A N 1
ATOM 5629 C CA . ASP A 1 722 ? -57.068 19.588 -11.526 1.00 28.05 722 ASP A CA 1
ATOM 5630 C C . ASP A 1 722 ? -57.307 19.711 -10.004 1.00 28.05 722 ASP A C 1
ATOM 5632 O O . ASP A 1 722 ? -56.720 19.030 -9.163 1.00 28.05 722 ASP A O 1
ATOM 5636 N N . ASN A 1 723 ? -58.186 20.654 -9.681 1.00 27.44 723 ASN A N 1
ATOM 5637 C CA . ASN A 1 723 ? -58.513 21.245 -8.389 1.00 27.44 723 ASN A CA 1
ATOM 5638 C C . ASN A 1 723 ? -59.130 20.281 -7.345 1.00 27.44 723 ASN A C 1
ATOM 5640 O O . ASN A 1 723 ? -59.895 19.381 -7.681 1.00 27.44 723 ASN A O 1
ATOM 5644 N N . VAL A 1 724 ? -58.971 20.601 -6.048 1.00 26.42 724 VAL A N 1
ATOM 5645 C CA . VAL A 1 724 ? -59.983 21.334 -5.231 1.00 26.42 724 VAL A CA 1
ATOM 5646 C C . VAL A 1 724 ? -59.545 21.417 -3.752 1.00 26.42 724 VAL A C 1
ATOM 5648 O O . VAL A 1 724 ? -59.338 20.402 -3.094 1.00 26.42 724 VAL A O 1
ATOM 5651 N N . ASP A 1 725 ? -59.507 22.635 -3.203 1.00 28.30 725 ASP A N 1
ATOM 5652 C CA . ASP A 1 725 ? -59.429 22.937 -1.758 1.00 28.30 725 ASP A CA 1
ATOM 5653 C C . ASP A 1 725 ? -60.841 23.168 -1.177 1.00 28.30 725 ASP A C 1
ATOM 5655 O O . ASP A 1 725 ? -61.660 23.846 -1.810 1.00 28.30 725 ASP A O 1
ATOM 5659 N N . PRO A 1 726 ? -61.148 22.629 0.021 1.00 30.80 726 PRO A N 1
ATOM 5660 C CA . PRO A 1 726 ? -61.904 23.440 0.977 1.00 30.80 726 PRO A CA 1
ATOM 5661 C C . PRO A 1 726 ? -61.498 23.266 2.463 1.00 30.80 726 PRO A C 1
ATOM 5663 O O . PRO A 1 726 ? -62.011 22.399 3.167 1.00 30.80 726 PRO A O 1
ATOM 5666 N N . TRP A 1 727 ? -60.689 24.205 2.961 1.00 23.36 727 TRP A N 1
ATOM 5667 C CA . TRP A 1 727 ? -61.058 25.209 3.985 1.00 23.36 727 TRP A CA 1
ATOM 5668 C C . TRP A 1 727 ? -61.778 24.829 5.316 1.00 23.36 727 TRP A C 1
ATOM 5670 O O . TRP A 1 727 ? -62.844 24.222 5.331 1.00 23.36 727 TRP A O 1
ATOM 5680 N N . HIS A 1 728 ? -61.332 25.514 6.391 1.00 25.91 728 HIS A N 1
ATOM 5681 C CA . HIS A 1 728 ? -61.954 25.773 7.722 1.00 25.91 728 HIS A CA 1
ATOM 5682 C C . HIS A 1 728 ? -61.855 24.728 8.858 1.00 25.91 728 HIS A C 1
ATOM 5684 O O . HIS A 1 728 ? -62.209 23.566 8.700 1.00 25.91 728 HIS A O 1
ATOM 5690 N N . GLY A 1 729 ? -61.565 25.224 10.081 1.00 22.89 729 GLY A N 1
ATOM 5691 C CA . GLY A 1 729 ? -61.889 24.515 11.334 1.00 22.89 729 GLY A CA 1
ATOM 5692 C C . GLY A 1 729 ? -61.252 25.015 12.651 1.00 22.89 729 GLY A C 1
ATOM 5693 O O . GLY A 1 729 ? -60.438 24.284 13.188 1.00 22.89 729 GLY A O 1
ATOM 5694 N N . TYR A 1 730 ? -61.640 26.203 13.159 1.00 22.94 730 TYR A N 1
ATOM 5695 C CA . TYR A 1 730 ? -61.652 26.679 14.580 1.00 22.94 730 TYR A CA 1
ATOM 5696 C C . TYR A 1 730 ? -60.583 26.162 15.592 1.00 22.94 730 TYR A C 1
ATOM 5698 O O . TYR A 1 730 ? -60.467 24.973 15.856 1.00 22.94 730 TYR A O 1
ATOM 5706 N N . GLU A 1 731 ? -59.743 27.020 16.195 1.00 23.09 731 GLU A N 1
ATOM 5707 C CA . GLU A 1 731 ? -60.015 27.853 17.404 1.00 23.09 731 GLU A CA 1
ATOM 5708 C C . GLU A 1 731 ? -60.465 27.092 18.680 1.00 23.09 731 GLU A C 1
ATOM 5710 O O . GLU A 1 731 ? -61.421 26.324 18.631 1.00 23.09 731 GLU A O 1
ATOM 5715 N N . GLY A 1 732 ? -59.889 27.424 19.857 1.00 23.78 732 GLY A N 1
ATOM 5716 C CA . GLY A 1 732 ? -60.558 27.181 21.156 1.00 23.78 732 GLY A CA 1
ATOM 5717 C C . GLY A 1 732 ? -59.696 26.990 22.425 1.00 23.78 732 GLY A C 1
ATOM 5718 O O . GLY A 1 732 ? -59.309 25.873 22.731 1.00 23.78 732 GLY A O 1
ATOM 5719 N N . GLU A 1 733 ? -59.489 28.074 23.189 1.00 27.06 733 GLU A N 1
ATOM 5720 C CA . GLU A 1 733 ? -59.473 28.175 24.680 1.00 27.06 733 GLU A CA 1
ATOM 5721 C C . GLU A 1 733 ? -58.719 27.123 25.556 1.00 27.06 733 GLU A C 1
ATOM 5723 O O . GLU A 1 733 ? -59.125 25.976 25.671 1.00 27.06 733 GLU A O 1
ATOM 5728 N N . HIS A 1 734 ? -57.619 27.505 26.241 1.00 26.81 734 HIS A N 1
ATOM 5729 C CA . HIS A 1 734 ? -57.540 27.856 27.695 1.00 26.81 734 HIS A CA 1
ATOM 5730 C C . HIS A 1 734 ? -57.421 26.633 28.676 1.00 26.81 734 HIS A C 1
ATOM 5732 O O . HIS A 1 734 ? -57.723 25.515 28.295 1.00 26.81 734 HIS A O 1
ATOM 5738 N N . ILE A 1 735 ? -56.933 26.690 29.940 1.00 25.62 735 ILE A N 1
ATOM 5739 C CA . ILE A 1 735 ? -56.900 27.764 30.964 1.00 25.62 735 ILE A CA 1
ATOM 5740 C C . ILE A 1 735 ? -55.926 27.431 32.161 1.00 25.62 735 ILE A C 1
ATOM 5742 O O . ILE A 1 735 ? -55.853 26.268 32.531 1.00 25.62 735 ILE A O 1
ATOM 5746 N N . ILE A 1 736 ? -55.290 28.435 32.830 1.00 24.75 736 ILE A N 1
ATOM 5747 C CA . ILE A 1 736 ? -54.816 28.461 34.275 1.00 24.75 736 ILE A CA 1
ATOM 5748 C C . ILE A 1 736 ? -53.645 27.507 34.737 1.00 24.75 736 ILE A C 1
ATOM 5750 O O . ILE A 1 736 ? -53.618 26.360 34.324 1.00 24.75 736 ILE A O 1
ATOM 5754 N N . THR A 1 737 ? -52.651 27.802 35.627 1.00 26.08 737 THR A N 1
ATOM 5755 C CA . THR A 1 737 ? -52.111 29.003 36.365 1.00 26.08 737 THR A CA 1
ATOM 5756 C C . THR A 1 737 ? -50.756 28.743 37.105 1.00 26.08 737 THR A C 1
ATOM 5758 O O . THR A 1 737 ? -50.547 27.616 37.537 1.00 26.08 737 THR A O 1
ATOM 5761 N N . LYS A 1 738 ? -50.030 29.837 37.469 1.00 25.62 738 LYS A N 1
ATOM 5762 C CA . LYS A 1 738 ? -49.205 30.079 38.712 1.00 25.62 738 LYS A CA 1
ATOM 5763 C C . LYS A 1 738 ? -47.785 29.449 38.836 1.00 25.62 738 LYS A C 1
ATOM 5765 O O . LYS A 1 738 ? -47.591 28.309 38.449 1.00 25.62 738 LYS A O 1
ATOM 5770 N N . GLU A 1 739 ? -46.724 30.243 39.109 1.00 27.69 739 GLU A N 1
ATOM 5771 C CA . GLU A 1 739 ? -46.106 30.663 40.421 1.00 27.69 739 GLU A CA 1
ATOM 5772 C C . GLU A 1 739 ? -45.474 29.492 41.219 1.00 27.69 739 GLU A C 1
ATOM 5774 O O . GLU A 1 739 ? -46.123 28.464 41.351 1.00 27.69 739 GLU A O 1
ATOM 5779 N N . GLU A 1 740 ? -44.276 29.528 41.836 1.00 27.52 740 GLU A N 1
ATOM 5780 C CA . GLU A 1 740 ? -43.131 30.477 41.958 1.00 27.52 740 GLU A CA 1
ATOM 5781 C C . GLU A 1 740 ? -41.874 29.687 42.465 1.00 27.52 740 GLU A C 1
ATOM 5783 O O . GLU A 1 740 ? -42.017 28.521 42.823 1.00 27.52 740 GLU A O 1
ATOM 5788 N N . GLY A 1 741 ? -40.627 30.191 42.571 1.00 25.16 741 GLY A N 1
ATOM 5789 C CA . GLY A 1 741 ? -40.040 31.501 42.224 1.00 25.16 741 GLY A CA 1
ATOM 5790 C C . GLY A 1 741 ? -38.676 31.800 42.919 1.00 25.16 741 GLY A C 1
ATOM 5791 O O . GLY A 1 741 ? -38.399 31.282 43.994 1.00 25.16 741 GLY A O 1
ATOM 5792 N N . ILE A 1 742 ? -37.879 32.707 42.318 1.00 25.83 742 ILE A N 1
ATOM 5793 C CA . ILE A 1 742 ? -36.961 33.700 42.955 1.00 25.83 742 ILE A CA 1
ATOM 5794 C C . ILE A 1 742 ? -35.530 33.338 43.499 1.00 25.83 742 ILE A C 1
ATOM 5796 O O . ILE A 1 742 ? -35.339 32.568 44.430 1.00 25.83 742 ILE A O 1
ATOM 5800 N N . GLN A 1 743 ? -34.558 34.128 42.987 1.00 24.88 743 GLN A N 1
ATOM 5801 C CA . GLN A 1 743 ? -33.260 34.630 43.528 1.00 24.88 743 GLN A CA 1
ATOM 5802 C C . GLN A 1 743 ? -31.919 33.851 43.535 1.00 24.88 743 GLN A C 1
ATOM 5804 O O . GLN A 1 743 ? -31.805 32.657 43.778 1.00 24.88 743 GLN A O 1
ATOM 5809 N N . GLN A 1 744 ? -30.870 34.659 43.299 1.00 29.36 744 GLN A N 1
ATOM 5810 C CA . GLN A 1 744 ? -29.428 34.379 43.347 1.00 29.36 744 GLN A CA 1
ATOM 5811 C C . GLN A 1 744 ? -28.822 34.803 44.703 1.00 29.36 744 GLN A C 1
ATOM 5813 O O . GLN A 1 744 ? -29.340 35.712 45.352 1.00 29.36 744 GLN A O 1
ATOM 5818 N N . GLY A 1 745 ? -27.653 34.253 45.057 1.00 23.67 745 GLY A N 1
ATOM 5819 C CA . GLY A 1 745 ? -26.750 34.777 46.097 1.00 23.67 745 GLY A CA 1
ATOM 5820 C C . GLY A 1 745 ? -25.387 35.190 45.513 1.00 23.67 745 GLY A C 1
ATOM 5821 O O . GLY A 1 745 ? -24.966 34.648 44.495 1.00 23.67 745 GLY A O 1
ATOM 5822 N N . ARG A 1 746 ? -24.703 36.160 46.135 1.00 23.59 746 ARG A N 1
ATOM 5823 C CA . ARG A 1 746 ? -23.422 36.760 45.689 1.00 23.59 746 ARG A CA 1
ATOM 5824 C C . ARG A 1 746 ? -22.385 36.785 46.828 1.00 23.59 746 ARG A C 1
ATOM 5826 O O . ARG A 1 746 ? -22.786 36.749 47.987 1.00 23.59 746 ARG A O 1
ATOM 5833 N N . PHE A 1 747 ? -21.124 37.066 46.458 1.00 23.61 747 PHE A N 1
ATOM 5834 C CA . PHE A 1 747 ? -20.004 37.532 47.312 1.00 23.61 747 PHE A CA 1
ATOM 5835 C C . PHE A 1 747 ? -19.330 36.445 48.197 1.00 23.61 747 PHE A C 1
ATOM 5837 O O . PHE A 1 747 ? -19.979 35.466 48.542 1.00 23.61 747 PHE A O 1
ATOM 5844 N N . VAL A 1 748 ? -18.039 36.534 48.578 1.00 23.77 748 VAL A N 1
ATOM 5845 C CA . VAL A 1 748 ? -16.988 37.556 48.311 1.00 23.77 748 VAL A CA 1
ATOM 5846 C C . VAL A 1 748 ? -15.571 36.926 48.227 1.00 23.77 748 VAL A C 1
ATOM 5848 O O . VAL A 1 748 ? -15.418 35.738 48.489 1.00 23.77 748 VAL A O 1
ATOM 5851 N N . ASP A 1 749 ? -14.580 37.728 47.823 1.00 28.53 749 ASP A N 1
ATOM 5852 C CA . ASP A 1 749 ? -13.135 37.448 47.638 1.00 28.53 749 ASP A CA 1
ATOM 5853 C C . ASP A 1 749 ? -12.293 37.596 48.938 1.00 28.53 749 ASP A C 1
ATOM 5855 O O . ASP A 1 749 ? -12.673 38.424 49.765 1.00 28.53 749 ASP A O 1
ATOM 5859 N N . ASP A 1 750 ? -11.165 36.866 49.101 1.00 24.11 750 ASP A N 1
ATOM 5860 C CA . ASP A 1 750 ? -10.096 37.212 50.081 1.00 24.11 750 ASP A CA 1
ATOM 5861 C C . ASP A 1 750 ? -8.700 36.511 49.888 1.00 24.11 750 ASP A C 1
ATOM 5863 O O . ASP A 1 750 ? -8.463 35.411 50.381 1.00 24.11 750 ASP A O 1
ATOM 5867 N N . GLN A 1 751 ? -7.778 37.186 49.178 1.00 24.52 751 GLN A N 1
ATOM 5868 C CA . GLN A 1 751 ? -6.353 37.519 49.502 1.00 24.52 751 GLN A CA 1
ATOM 5869 C C . GLN A 1 751 ? -5.211 36.517 49.902 1.00 24.52 751 GLN A C 1
ATOM 5871 O O . GLN A 1 751 ? -5.396 35.438 50.452 1.00 24.52 751 GLN A O 1
ATOM 5876 N N . SER A 1 752 ? -3.969 37.040 49.734 1.00 25.31 752 SER A N 1
ATOM 5877 C CA . SER A 1 752 ? -2.595 36.599 50.139 1.00 25.31 752 SER A CA 1
ATOM 5878 C C . SER A 1 752 ? -1.910 35.495 49.292 1.00 25.31 752 SER A C 1
ATOM 5880 O O . SER A 1 752 ? -2.438 34.397 49.175 1.00 25.31 752 SER A O 1
ATOM 5882 N N . GLU A 1 753 ? -0.834 35.743 48.511 1.00 25.50 753 GLU A N 1
ATOM 5883 C CA . GLU A 1 753 ? 0.564 36.220 48.783 1.00 25.50 753 GLU A CA 1
ATOM 5884 C C . GLU A 1 753 ? 1.467 35.125 49.425 1.00 25.50 753 GLU A C 1
ATOM 5886 O O . GLU A 1 753 ? 1.025 34.450 50.347 1.00 25.50 753 GLU A O 1
ATOM 5891 N N . VAL A 1 754 ? 2.702 34.809 48.973 1.00 25.38 754 VAL A N 1
ATOM 5892 C CA . VAL A 1 754 ? 3.956 35.621 48.929 1.00 25.38 754 VAL A CA 1
ATOM 5893 C C . VAL A 1 754 ? 5.071 34.906 48.093 1.00 25.38 754 VAL A C 1
ATOM 5895 O O . VAL A 1 754 ? 5.289 33.734 48.368 1.00 25.38 754 VAL A O 1
ATOM 5898 N N . PHE A 1 755 ? 5.780 35.623 47.180 1.00 23.61 755 PHE A N 1
ATOM 5899 C CA . PHE A 1 755 ? 7.214 35.540 46.704 1.00 23.61 755 PHE A CA 1
ATOM 5900 C C . PHE A 1 755 ? 7.891 34.160 46.376 1.00 23.61 755 PHE A C 1
ATOM 5902 O O . PHE A 1 755 ? 7.539 33.145 46.958 1.00 23.61 755 PHE A O 1
ATOM 5909 N N . ASP A 1 756 ? 8.914 33.974 45.514 1.00 24.22 756 ASP A N 1
ATOM 5910 C CA . ASP A 1 756 ? 9.823 34.773 44.629 1.00 24.22 756 ASP A CA 1
ATOM 5911 C C . ASP A 1 756 ? 10.443 33.786 43.565 1.00 24.22 756 ASP A C 1
ATOM 5913 O O . ASP A 1 756 ? 10.117 32.601 43.645 1.00 24.22 756 ASP A O 1
ATOM 5917 N N . SER A 1 757 ? 11.333 34.054 42.582 1.00 24.27 757 SER A N 1
ATOM 5918 C CA . SER A 1 757 ? 12.023 35.232 41.986 1.00 24.27 757 SER A CA 1
ATOM 5919 C C . SER A 1 757 ? 12.494 34.903 40.527 1.00 24.27 757 SER A C 1
ATOM 5921 O O . SER A 1 757 ? 12.307 33.777 40.079 1.00 24.27 757 SER A O 1
ATOM 5923 N N . ASP A 1 758 ? 13.142 35.860 39.824 1.00 25.27 758 ASP A N 1
ATOM 5924 C CA . ASP A 1 758 ? 14.170 35.724 38.740 1.00 25.27 758 ASP A CA 1
ATOM 5925 C C . ASP A 1 758 ? 13.911 34.889 37.438 1.00 25.27 758 ASP A C 1
ATOM 5927 O O . ASP A 1 758 ? 13.449 33.761 37.478 1.00 25.27 758 ASP A O 1
ATOM 5931 N N . THR A 1 759 ? 14.304 35.290 36.207 1.00 25.38 759 THR A N 1
ATOM 5932 C CA . THR A 1 759 ? 14.918 36.536 35.672 1.00 25.38 759 THR A CA 1
ATOM 5933 C C . THR A 1 759 ? 14.706 36.725 34.144 1.00 25.38 759 THR A C 1
ATOM 5935 O O . THR A 1 759 ? 14.714 35.760 33.393 1.00 25.38 759 THR A O 1
ATOM 5938 N N . VAL A 1 760 ? 14.680 37.998 33.701 1.00 26.67 760 VAL A N 1
ATOM 5939 C CA . VAL A 1 760 ? 15.059 38.551 32.364 1.00 26.67 760 VAL A CA 1
ATOM 5940 C C . VAL A 1 760 ? 14.282 38.148 31.086 1.00 26.67 760 VAL A C 1
ATOM 5942 O O . VAL A 1 760 ? 14.315 37.017 30.620 1.00 26.67 760 VAL A O 1
ATOM 5945 N N . THR A 1 761 ? 13.753 39.173 30.395 1.00 24.28 761 THR A N 1
ATOM 5946 C CA . THR A 1 761 ? 13.375 39.172 28.963 1.00 24.28 761 THR A CA 1
ATOM 5947 C C . THR A 1 761 ? 13.768 40.502 28.284 1.00 24.28 761 THR A C 1
ATOM 5949 O O . THR A 1 761 ? 13.687 41.553 28.927 1.00 24.28 761 THR A O 1
ATOM 5952 N N . PRO A 1 762 ? 14.191 40.508 27.002 1.00 26.05 762 PRO A N 1
ATOM 5953 C CA . PRO A 1 762 ? 14.195 41.698 26.141 1.00 26.05 762 PRO A CA 1
ATOM 5954 C C . PRO A 1 762 ? 12.807 41.919 25.481 1.00 26.05 762 PRO A C 1
ATOM 5956 O O . PRO A 1 762 ? 11.967 41.019 25.518 1.00 26.05 762 PRO A O 1
ATOM 5959 N N . PRO A 1 763 ? 12.515 43.111 24.921 1.00 26.75 763 PRO A N 1
ATOM 5960 C CA . PRO A 1 763 ? 11.133 43.575 24.761 1.00 26.75 763 PRO A CA 1
ATOM 5961 C C . PRO A 1 763 ? 10.440 43.173 23.448 1.00 26.75 763 PRO A C 1
ATOM 5963 O O . PRO A 1 763 ? 11.046 43.175 22.378 1.00 26.75 763 PRO A O 1
ATOM 5966 N N . VAL A 1 764 ? 9.121 42.978 23.538 1.00 26.34 764 VAL A N 1
ATOM 5967 C CA . VAL A 1 764 ? 8.166 43.069 22.420 1.00 26.34 764 VAL A CA 1
ATOM 5968 C C . VAL A 1 764 ? 7.376 44.372 22.577 1.00 26.34 764 VAL A C 1
ATOM 5970 O O . VAL A 1 764 ? 7.023 44.750 23.698 1.00 26.34 764 VAL A O 1
ATOM 5973 N N . ASP A 1 765 ? 7.139 45.079 21.472 1.00 24.83 765 ASP A N 1
ATOM 5974 C CA . ASP A 1 765 ? 6.500 46.399 21.489 1.00 24.83 765 ASP A CA 1
ATOM 5975 C C . ASP A 1 765 ? 4.969 46.318 21.661 1.00 24.83 765 ASP A C 1
ATOM 5977 O O . ASP A 1 765 ? 4.337 45.291 21.405 1.00 24.83 765 ASP A O 1
ATOM 5981 N N . ARG A 1 766 ? 4.353 47.408 22.125 1.00 23.58 766 ARG A N 1
ATOM 5982 C CA . ARG A 1 766 ? 2.919 47.477 22.442 1.00 23.58 766 ARG A CA 1
ATOM 5983 C C . ARG A 1 766 ? 2.125 48.082 21.288 1.00 23.58 766 ARG A C 1
ATOM 5985 O O . ARG A 1 766 ? 2.448 49.187 20.866 1.00 23.58 766 ARG A O 1
ATOM 5992 N N . ASN A 1 767 ? 1.018 47.439 20.894 1.00 25.78 767 ASN A N 1
ATOM 5993 C CA . ASN A 1 767 ? -0.322 48.059 20.806 1.00 25.78 767 ASN A CA 1
ATOM 5994 C C . ASN A 1 767 ? -1.354 47.153 20.107 1.00 25.78 767 ASN A C 1
ATOM 5996 O O . ASN A 1 767 ? -1.362 47.048 18.884 1.00 25.78 767 ASN A O 1
ATOM 6000 N N . SER A 1 768 ? -2.303 46.602 20.866 1.00 26.72 768 SER A N 1
ATOM 6001 C CA . SER A 1 768 ? -3.756 46.789 20.656 1.00 26.72 768 SER A CA 1
ATOM 6002 C C . SER A 1 768 ? -4.543 45.921 21.643 1.00 26.72 768 SER A C 1
ATOM 6004 O O . SER A 1 768 ? -4.229 44.754 21.852 1.00 26.72 768 SER A O 1
ATOM 6006 N N . GLU A 1 769 ? -5.559 46.500 22.283 1.00 25.36 769 GLU A N 1
ATOM 6007 C CA . GLU A 1 769 ? -6.454 45.768 23.183 1.00 25.36 769 GLU A CA 1
ATOM 6008 C C . GLU A 1 769 ? -7.631 45.195 22.382 1.00 25.36 769 GLU A C 1
ATOM 6010 O O . GLU A 1 769 ? -8.364 45.937 21.730 1.00 25.36 769 GLU A O 1
ATOM 6015 N N . GLY A 1 770 ? -7.823 43.876 22.444 1.00 24.70 770 GLY A N 1
ATOM 6016 C CA . GLY A 1 770 ? -8.947 43.176 21.824 1.00 24.70 770 GLY A CA 1
ATOM 6017 C C . GLY A 1 770 ? -9.403 42.031 22.718 1.00 24.70 770 GLY A C 1
ATOM 6018 O O . GLY A 1 770 ? -8.779 40.974 22.751 1.00 24.70 770 GLY A O 1
ATOM 6019 N N . THR A 1 771 ? -10.467 42.247 23.489 1.00 24.25 771 THR A N 1
ATOM 6020 C CA . THR A 1 771 ? -10.972 41.276 24.466 1.00 24.25 771 THR A CA 1
ATOM 6021 C C . THR A 1 771 ? -11.726 40.135 23.786 1.00 24.25 771 THR A C 1
ATOM 6023 O O . THR A 1 771 ? -12.911 40.248 23.471 1.00 24.25 771 THR A O 1
ATOM 6026 N N . SER A 1 772 ? -11.056 38.996 23.612 1.00 26.23 772 SER A N 1
ATOM 6027 C CA . SER A 1 772 ? -11.692 37.741 23.211 1.00 26.23 772 SER A CA 1
ATOM 6028 C C . SER A 1 772 ? -12.634 37.241 24.312 1.00 26.23 772 SER A C 1
ATOM 6030 O O . SER A 1 772 ? -12.221 36.635 25.301 1.00 26.23 772 SER A O 1
ATOM 6032 N N . GLN A 1 773 ? -13.936 37.488 24.149 1.00 24.72 773 GLN A N 1
ATOM 6033 C CA . GLN A 1 773 ? -14.938 36.792 24.952 1.00 24.72 773 GLN A CA 1
ATOM 6034 C C . GLN A 1 773 ? -14.935 35.311 24.569 1.00 24.72 773 GLN A C 1
ATOM 6036 O O . GLN A 1 773 ? -15.183 34.964 23.416 1.00 24.72 773 GLN A O 1
ATOM 6041 N N . VAL A 1 774 ? -14.678 34.436 25.543 1.00 25.31 774 VAL A N 1
ATOM 6042 C CA . VAL A 1 774 ? -14.857 32.989 25.376 1.00 25.31 774 VAL A CA 1
ATOM 6043 C C . VAL A 1 774 ? -16.353 32.718 25.235 1.00 25.31 774 VAL A C 1
ATOM 6045 O O . VAL A 1 774 ? -17.092 32.695 26.221 1.00 25.31 774 VAL A O 1
ATOM 6048 N N . GLN A 1 775 ? -16.807 32.560 23.994 1.00 24.59 775 GLN A N 1
ATOM 6049 C CA . GLN A 1 775 ? -18.202 32.289 23.684 1.00 24.59 775 GLN A CA 1
ATOM 6050 C C . GLN A 1 775 ? -18.542 30.859 24.123 1.00 24.59 775 GLN A C 1
ATOM 6052 O O . GLN A 1 775 ? -18.049 29.884 23.559 1.00 24.59 775 GLN A O 1
ATOM 6057 N N . GLN A 1 776 ? -19.354 30.732 25.174 1.00 24.61 776 GLN A N 1
ATOM 6058 C CA . GLN A 1 776 ? -19.779 29.431 25.687 1.00 24.61 776 GLN A CA 1
ATOM 6059 C C . GLN A 1 776 ? -20.672 28.731 24.656 1.00 24.61 776 GLN A C 1
ATOM 6061 O O . GLN A 1 776 ? -21.735 29.244 24.305 1.00 24.61 776 GLN A O 1
ATOM 6066 N N . VAL A 1 777 ? -20.245 27.556 24.188 1.00 26.89 777 VAL A N 1
ATOM 6067 C CA . VAL A 1 777 ? -21.037 26.711 23.284 1.00 26.89 777 VAL A CA 1
ATOM 6068 C C . VAL A 1 777 ? -22.270 26.187 24.042 1.00 26.89 777 VAL A C 1
ATOM 6070 O O . VAL A 1 777 ? -22.100 25.604 25.118 1.00 26.89 777 VAL A O 1
ATOM 6073 N N . PRO A 1 778 ? -23.504 26.374 23.534 1.00 27.80 778 PRO A N 1
ATOM 6074 C CA . PRO A 1 778 ? -24.707 25.874 24.195 1.00 27.80 778 PRO A CA 1
ATOM 6075 C C . PRO A 1 778 ? -24.741 24.343 24.278 1.00 27.80 778 PRO A C 1
ATOM 6077 O O . PRO A 1 778 ? -24.438 23.643 23.315 1.00 27.80 778 PRO A O 1
ATOM 6080 N N . ALA A 1 779 ? -25.177 23.812 25.421 1.00 31.66 779 ALA A N 1
ATOM 6081 C CA . ALA A 1 779 ? -25.285 22.373 25.660 1.00 31.66 779 ALA A CA 1
ATOM 6082 C C . ALA A 1 779 ? -26.570 21.760 25.059 1.00 31.66 779 ALA A C 1
ATOM 6084 O O . ALA A 1 779 ? -27.408 21.224 25.783 1.00 31.66 779 ALA A O 1
ATOM 6085 N N . SER A 1 780 ? -26.757 21.888 23.743 1.00 32.56 780 SER A N 1
ATOM 6086 C CA . SER A 1 780 ? -27.607 21.033 22.887 1.00 32.56 780 SER A CA 1
ATOM 6087 C C . SER A 1 780 ? -27.595 21.554 21.447 1.00 32.56 780 SER A C 1
ATOM 6089 O O . SER A 1 780 ? -27.766 22.749 21.219 1.00 32.56 780 SER A O 1
ATOM 6091 N N . PHE A 1 781 ? -27.451 20.649 20.478 1.00 33.94 781 PHE A N 1
ATOM 6092 C CA . PHE A 1 781 ? -27.806 20.920 19.084 1.00 33.94 781 PHE A CA 1
ATOM 6093 C C . PHE A 1 781 ? -29.252 20.448 18.845 1.00 33.94 781 PHE A C 1
ATOM 6095 O O . PHE A 1 781 ? -29.614 19.384 19.360 1.00 33.94 781 PHE A O 1
ATOM 6102 N N . PRO A 1 782 ? -30.091 21.207 18.114 1.00 38.94 782 PRO A N 1
ATOM 6103 C CA . PRO A 1 782 ? -31.396 20.720 17.676 1.00 38.94 782 PRO A CA 1
ATOM 6104 C C . PRO A 1 782 ? -31.210 19.543 16.708 1.00 38.94 782 PRO A C 1
ATOM 6106 O O . PRO A 1 782 ? -30.247 19.512 15.947 1.00 38.94 782 PRO A O 1
ATOM 6109 N N . THR A 1 783 ? -32.129 18.579 16.734 1.00 45.84 783 THR A N 1
ATOM 6110 C CA . THR A 1 783 ? -32.001 17.277 16.046 1.00 45.84 783 THR A CA 1
ATOM 6111 C C . THR A 1 783 ? -32.068 17.323 14.522 1.00 45.84 783 THR A C 1
ATOM 6113 O O . THR A 1 783 ? -31.903 16.282 13.893 1.00 45.84 783 THR A O 1
ATOM 6116 N N . ASP A 1 784 ? -32.306 18.500 13.945 1.00 55.88 784 ASP A N 1
ATOM 6117 C CA . ASP A 1 784 ? -32.735 18.629 12.553 1.00 55.88 784 ASP A CA 1
ATOM 6118 C C . ASP A 1 784 ? -31.653 19.257 11.648 1.00 55.88 784 ASP A C 1
ATOM 6120 O O . ASP A 1 784 ? -31.670 19.035 10.445 1.00 55.88 784 ASP A O 1
ATOM 6124 N N . GLY A 1 785 ? -30.709 20.040 12.193 1.00 55.16 785 GLY A N 1
ATOM 6125 C CA . GLY A 1 785 ? -29.699 20.787 11.416 1.00 55.16 785 GLY A CA 1
ATOM 6126 C C . GLY A 1 785 ? -28.310 20.125 11.343 1.00 55.16 785 GLY A C 1
ATOM 6127 O O . GLY A 1 785 ? -28.019 19.225 12.133 1.00 55.16 785 GLY A O 1
ATOM 6128 N N . PRO A 1 786 ? -27.401 20.600 10.462 1.00 79.38 786 PRO A N 1
ATOM 6129 C CA . PRO A 1 786 ? -27.462 21.853 9.697 1.00 79.38 786 PRO A CA 1
ATOM 6130 C C . PRO A 1 786 ? -28.155 21.734 8.330 1.00 79.38 786 PRO A C 1
ATOM 6132 O O . PRO A 1 786 ? -28.123 20.686 7.696 1.00 79.38 786 PRO A O 1
ATOM 6135 N N . TYR A 1 787 ? -28.688 22.855 7.833 1.00 87.50 787 TYR A N 1
ATOM 6136 C CA . TYR A 1 787 ? -29.239 22.977 6.476 1.00 87.50 787 TYR A CA 1
ATOM 6137 C C . TYR A 1 787 ? -28.412 23.941 5.634 1.00 87.50 787 TYR A C 1
ATOM 6139 O O . TYR A 1 787 ? -28.071 25.023 6.113 1.00 87.50 787 TYR A O 1
ATOM 6147 N N . THR A 1 788 ? -28.134 23.591 4.378 1.00 90.94 788 THR A N 1
ATOM 6148 C CA . THR A 1 788 ? -27.348 24.441 3.476 1.00 90.94 788 THR A CA 1
ATOM 6149 C C . THR A 1 788 ? -28.228 25.148 2.453 1.00 90.94 788 THR A C 1
ATOM 6151 O O . THR A 1 788 ? -29.050 24.520 1.784 1.00 90.94 788 THR A O 1
ATOM 6154 N N . ILE A 1 789 ? -28.009 26.454 2.293 1.00 93.25 789 ILE A N 1
ATOM 6155 C CA . ILE A 1 789 ? -28.544 27.243 1.182 1.00 93.25 789 ILE A CA 1
ATOM 6156 C C . ILE A 1 789 ? -27.419 27.766 0.288 1.00 93.25 789 ILE A C 1
ATOM 6158 O O . ILE A 1 789 ? -26.337 28.117 0.766 1.00 93.25 789 ILE A O 1
ATOM 6162 N N . VAL A 1 790 ? -27.700 27.887 -1.006 1.00 93.38 790 VAL A N 1
ATOM 6163 C CA . VAL A 1 790 ? -26.827 28.545 -1.984 1.00 93.38 790 VAL A CA 1
ATOM 6164 C C . VAL A 1 790 ? -27.485 29.848 -2.422 1.00 93.38 790 VAL A C 1
ATOM 6166 O O . VAL A 1 790 ? -28.652 29.856 -2.807 1.00 93.38 790 VAL A O 1
ATOM 6169 N N . ALA A 1 791 ? -26.738 30.952 -2.370 1.00 91.69 791 ALA A N 1
ATOM 6170 C CA . ALA A 1 791 ? -27.189 32.290 -2.738 1.00 91.69 791 ALA A CA 1
ATOM 6171 C C . ALA A 1 791 ? -26.300 32.884 -3.846 1.00 91.69 791 ALA A C 1
ATOM 6173 O O . ALA A 1 791 ? -25.078 32.983 -3.702 1.00 91.69 791 ALA A O 1
ATOM 6174 N N . ARG A 1 792 ? -26.924 33.280 -4.959 1.00 90.69 792 ARG A N 1
ATOM 6175 C CA . ARG A 1 792 ? -26.302 33.712 -6.222 1.00 90.69 792 ARG A CA 1
ATOM 6176 C C . ARG A 1 792 ? -26.839 35.076 -6.660 1.00 90.69 792 ARG A C 1
ATOM 6178 O O . ARG A 1 792 ? -27.940 35.470 -6.283 1.00 90.69 792 ARG A O 1
ATOM 6185 N N . GLY A 1 793 ? -26.086 35.758 -7.524 1.00 84.25 793 GLY A N 1
ATOM 6186 C CA . GLY A 1 793 ? -26.535 36.976 -8.216 1.00 84.25 793 GLY A CA 1
ATOM 6187 C C . GLY A 1 793 ? -26.075 38.294 -7.589 1.00 84.25 793 GLY A C 1
ATOM 6188 O O . GLY A 1 793 ? -26.407 39.355 -8.112 1.00 84.25 793 GLY A O 1
ATOM 6189 N N . PHE A 1 794 ? -25.282 38.255 -6.516 1.00 87.12 794 PHE A N 1
ATOM 6190 C CA . PHE A 1 794 ? -24.711 39.457 -5.903 1.00 87.12 794 PHE A CA 1
ATOM 6191 C C . PHE A 1 794 ? -23.747 40.194 -6.855 1.00 87.12 794 PHE A C 1
ATOM 6193 O O . PHE A 1 794 ? -23.256 39.640 -7.849 1.00 87.12 794 PHE A O 1
ATOM 6200 N N . VAL A 1 795 ? -23.487 41.470 -6.565 1.00 81.94 795 VAL A N 1
ATOM 6201 C CA . VAL A 1 795 ? -22.578 42.314 -7.352 1.00 81.94 795 VAL A CA 1
ATOM 6202 C C . VAL A 1 795 ? -21.121 41.963 -7.038 1.00 81.94 795 VAL A C 1
ATOM 6204 O O . VAL A 1 795 ? -20.751 41.660 -5.904 1.00 81.94 795 VAL A O 1
ATOM 6207 N N . SER A 1 796 ? -20.283 42.003 -8.068 1.00 77.62 796 SER A N 1
ATOM 6208 C CA . SER A 1 796 ? -18.844 41.756 -8.010 1.00 77.62 796 SER A CA 1
ATOM 6209 C C . SER A 1 796 ? -18.195 42.730 -7.010 1.00 77.62 796 SER A C 1
ATOM 6211 O O . SER A 1 796 ? -18.184 43.940 -7.233 1.00 77.62 796 SER A O 1
ATOM 6213 N N . GLY A 1 797 ? -17.699 42.211 -5.881 1.00 77.50 797 GLY A N 1
ATOM 6214 C CA . GLY A 1 797 ? -17.153 43.005 -4.769 1.00 77.50 797 GLY A CA 1
ATOM 6215 C C . GLY A 1 797 ? -17.967 42.979 -3.466 1.00 77.50 797 GLY A C 1
ATOM 6216 O O . GLY A 1 797 ? -17.439 43.392 -2.436 1.00 77.50 797 GLY A O 1
ATOM 6217 N N . THR A 1 798 ? -19.199 42.453 -3.452 1.00 85.44 798 THR A N 1
ATOM 6218 C CA . THR A 1 798 ? -19.899 42.120 -2.196 1.00 85.44 798 THR A CA 1
ATOM 6219 C C . THR A 1 798 ? -19.160 40.985 -1.475 1.00 85.44 798 THR A C 1
ATOM 6221 O O . THR A 1 798 ? -18.889 39.952 -2.086 1.00 85.44 798 THR A O 1
ATOM 6224 N N . THR A 1 799 ? -18.831 41.127 -0.184 1.00 88.19 799 THR A N 1
ATOM 6225 C CA . THR A 1 799 ? -18.110 40.073 0.552 1.00 88.19 799 THR A CA 1
ATOM 6226 C C . THR A 1 799 ? -19.070 39.098 1.236 1.00 88.19 799 THR A C 1
ATOM 6228 O O . THR A 1 799 ? -20.216 39.424 1.550 1.00 88.19 799 THR A O 1
ATOM 6231 N N . ILE A 1 800 ? -18.581 37.895 1.559 1.00 87.88 800 ILE A N 1
ATOM 6232 C CA . ILE A 1 800 ? -19.348 36.909 2.337 1.00 87.88 800 ILE A CA 1
ATOM 6233 C C . ILE A 1 800 ? -19.736 37.419 3.738 1.00 87.88 800 ILE A C 1
ATOM 6235 O O . ILE A 1 800 ? -20.779 37.031 4.258 1.00 87.88 800 ILE A O 1
ATOM 6239 N N . ASN A 1 801 ? -18.954 38.341 4.320 1.00 88.31 801 ASN A N 1
ATOM 6240 C CA . ASN A 1 801 ? -19.300 38.991 5.587 1.00 88.31 801 ASN A CA 1
ATOM 6241 C C . ASN A 1 801 ? -20.522 39.907 5.438 1.00 88.31 801 ASN A C 1
ATOM 6243 O O . ASN A 1 801 ? -21.358 39.943 6.336 1.00 88.31 801 ASN A O 1
ATOM 6247 N N . ASP A 1 802 ? -20.646 40.622 4.316 1.00 87.56 802 ASP A N 1
ATOM 6248 C CA . ASP A 1 802 ? -21.773 41.526 4.065 1.00 87.56 802 ASP A CA 1
ATOM 6249 C C . ASP A 1 802 ? -23.072 40.736 3.873 1.00 87.56 802 ASP A C 1
ATOM 6251 O O . ASP A 1 802 ? -24.106 41.081 4.449 1.00 87.56 802 ASP A O 1
ATOM 6255 N N . ILE A 1 803 ? -23.003 39.636 3.112 1.00 89.56 803 ILE A N 1
ATOM 6256 C CA . ILE A 1 803 ? -24.148 38.756 2.842 1.00 89.56 803 ILE A CA 1
ATOM 6257 C C . ILE A 1 803 ? -24.619 38.085 4.136 1.00 89.56 803 ILE A C 1
ATOM 6259 O O . ILE A 1 803 ? -25.810 38.123 4.445 1.00 89.56 803 ILE A O 1
ATOM 6263 N N . GLU A 1 804 ? -23.699 37.558 4.951 1.00 89.50 804 GLU A N 1
ATOM 6264 C CA . GLU A 1 804 ? -24.037 37.041 6.279 1.00 89.50 804 GLU A CA 1
ATOM 6265 C C . GLU A 1 804 ? -24.626 38.135 7.182 1.00 89.50 804 GLU A C 1
ATOM 6267 O O . GLU A 1 804 ? -25.665 37.921 7.804 1.00 89.50 804 GLU A O 1
ATOM 6272 N N . ALA A 1 805 ? -24.015 39.321 7.253 1.00 88.75 805 ALA A N 1
ATOM 6273 C CA . ALA A 1 805 ? -24.500 40.412 8.099 1.00 88.75 805 ALA A CA 1
ATOM 6274 C C . ALA A 1 805 ? -25.879 40.937 7.661 1.00 88.75 805 ALA A C 1
ATOM 6276 O O . ALA A 1 805 ? -26.615 41.508 8.471 1.00 88.75 805 ALA A O 1
ATOM 6277 N N . VAL A 1 806 ? -26.266 40.757 6.396 1.00 89.12 806 VAL A N 1
ATOM 6278 C CA . VAL A 1 806 ? -27.645 40.930 5.921 1.00 89.12 806 VAL A CA 1
ATOM 6279 C C . VAL A 1 806 ? -28.522 39.762 6.382 1.00 89.12 806 VAL A C 1
ATOM 6281 O O . VAL A 1 806 ? -29.502 39.992 7.087 1.00 89.12 806 VAL A O 1
ATOM 6284 N N . MET A 1 807 ? -28.174 38.517 6.060 1.00 89.69 807 MET A N 1
ATOM 6285 C CA . MET A 1 807 ? -29.039 37.356 6.311 1.00 89.69 807 MET A CA 1
ATOM 6286 C C . MET A 1 807 ? -29.234 37.050 7.809 1.00 89.69 807 MET A C 1
ATOM 6288 O O . MET A 1 807 ? -30.350 36.754 8.232 1.00 89.69 807 MET A O 1
ATOM 6292 N N . ASN A 1 808 ? -28.223 37.239 8.663 1.00 86.31 808 ASN A N 1
ATOM 6293 C CA . ASN A 1 808 ? -28.367 37.111 10.120 1.00 86.31 808 ASN A CA 1
ATOM 6294 C C . ASN A 1 808 ? -29.345 38.143 10.718 1.00 86.31 808 ASN A C 1
ATOM 6296 O O . ASN A 1 808 ? -30.056 37.815 11.667 1.00 86.31 808 ASN A O 1
ATOM 6300 N N . ARG A 1 809 ? -29.486 39.348 10.134 1.00 87.31 809 ARG A N 1
ATOM 6301 C CA . ARG A 1 809 ? -30.540 40.312 10.533 1.00 87.31 809 ARG A CA 1
ATOM 6302 C C . ARG A 1 809 ? -31.954 39.854 10.161 1.00 87.31 809 ARG A C 1
ATOM 6304 O O . ARG A 1 809 ? -32.912 40.347 10.747 1.00 87.31 809 ARG A O 1
ATOM 6311 N N . HIS A 1 810 ? -32.075 38.903 9.238 1.00 85.00 810 HIS A N 1
ATOM 6312 C CA . HIS A 1 810 ? -33.325 38.247 8.846 1.00 85.00 810 HIS A CA 1
ATOM 6313 C C . HIS A 1 810 ? -33.475 36.842 9.462 1.00 85.00 810 HIS A C 1
ATOM 6315 O O . HIS A 1 810 ? -34.318 36.061 9.033 1.00 85.00 810 HIS A O 1
ATOM 6321 N N . GLY A 1 811 ? -32.693 36.529 10.503 1.00 80.75 811 GLY A N 1
ATOM 6322 C CA . GLY A 1 811 ? -32.863 35.311 11.297 1.00 80.75 811 GLY A CA 1
ATOM 6323 C C . GLY A 1 811 ? -32.181 34.064 10.735 1.00 80.75 811 GLY A C 1
ATOM 6324 O O . GLY A 1 811 ? -32.590 32.966 11.096 1.00 80.75 811 GLY A O 1
ATOM 6325 N N . ALA A 1 812 ? -31.153 34.205 9.892 1.00 78.62 812 ALA A N 1
ATOM 6326 C CA . ALA A 1 812 ? -30.417 33.071 9.325 1.00 78.62 812 ALA A CA 1
ATOM 6327 C C . ALA A 1 812 ? -29.762 32.157 10.381 1.00 78.62 812 ALA A C 1
ATOM 6329 O O . ALA A 1 812 ? -29.837 30.942 10.255 1.00 78.62 812 ALA A O 1
ATOM 6330 N N . GLN A 1 813 ? -29.129 32.725 11.415 1.00 82.44 813 GLN A N 1
ATOM 6331 C CA . GLN A 1 813 ? -28.260 31.974 12.337 1.00 82.44 813 GLN A CA 1
ATOM 6332 C C . GLN A 1 813 ? -27.232 31.126 11.567 1.00 82.44 813 GLN A C 1
ATOM 6334 O O . GLN A 1 813 ? -27.210 29.897 11.653 1.00 82.44 813 GLN A O 1
ATOM 6339 N N . VAL A 1 814 ? -26.408 31.814 10.769 1.00 85.44 814 VAL A N 1
ATOM 6340 C CA . VAL A 1 814 ? -25.314 31.200 10.008 1.00 85.44 814 VAL A CA 1
ATOM 6341 C C . VAL A 1 814 ? -24.322 30.545 10.971 1.00 85.44 814 VAL A C 1
ATOM 6343 O O . VAL A 1 814 ? -23.790 31.198 11.867 1.00 85.44 814 VAL A O 1
ATOM 6346 N N . ILE A 1 815 ? -24.081 29.250 10.768 1.00 88.19 815 ILE A N 1
ATOM 6347 C CA . ILE A 1 815 ? -23.149 28.413 11.544 1.00 88.19 815 ILE A CA 1
ATOM 6348 C C . ILE A 1 815 ? -21.965 27.908 10.706 1.00 88.19 815 ILE A C 1
ATOM 6350 O O . ILE A 1 815 ? -20.949 27.503 11.262 1.00 88.19 815 ILE A O 1
ATOM 6354 N N . GLY A 1 816 ? -22.061 27.995 9.378 1.00 84.00 816 GLY A N 1
ATOM 6355 C CA . GLY A 1 816 ? -20.980 27.715 8.432 1.00 84.00 816 GLY A CA 1
ATOM 6356 C C . GLY A 1 816 ? -21.178 28.518 7.146 1.00 84.00 816 GLY A C 1
ATOM 6357 O O . GLY A 1 816 ? -22.304 28.872 6.801 1.00 84.00 816 GLY A O 1
ATOM 6358 N N . ARG A 1 817 ? -20.094 28.866 6.446 1.00 90.56 817 ARG A N 1
ATOM 6359 C CA . ARG A 1 817 ? -20.150 29.735 5.258 1.00 90.56 817 ARG A CA 1
ATOM 6360 C C . ARG A 1 817 ? -18.971 29.496 4.318 1.00 90.56 817 ARG A C 1
ATOM 6362 O O . ARG A 1 817 ? -17.839 29.364 4.780 1.00 90.56 817 ARG A O 1
ATOM 6369 N N . ARG A 1 818 ? -19.219 29.500 3.008 1.00 90.06 818 ARG A N 1
ATOM 6370 C CA . ARG A 1 818 ? -18.202 29.304 1.962 1.00 90.06 818 ARG A CA 1
ATOM 6371 C C . ARG A 1 818 ? -18.466 30.214 0.764 1.00 90.06 818 ARG A C 1
ATOM 6373 O O . ARG A 1 818 ? -19.601 30.358 0.318 1.00 90.06 818 ARG A O 1
ATOM 6380 N N . LEU A 1 819 ? -17.408 30.824 0.230 1.00 89.06 819 LEU A N 1
ATOM 6381 C CA . LEU A 1 819 ? -17.452 31.516 -1.059 1.00 89.06 819 LEU A CA 1
ATOM 6382 C C . LEU A 1 819 ? -17.255 30.470 -2.165 1.00 89.06 819 LEU A C 1
ATOM 6384 O O . LEU A 1 819 ? -16.280 29.722 -2.130 1.00 89.06 819 LEU A O 1
ATOM 6388 N N . MET A 1 820 ? -18.187 30.408 -3.114 1.00 84.94 820 MET A N 1
ATOM 6389 C CA . MET A 1 820 ? -18.195 29.433 -4.216 1.00 84.94 820 MET A CA 1
ATOM 6390 C C . MET A 1 820 ? -17.803 30.067 -5.559 1.00 84.94 820 MET A C 1
ATOM 6392 O O . MET A 1 820 ? -17.332 29.373 -6.452 1.00 84.94 820 MET A O 1
ATOM 6396 N N . GLY A 1 821 ? -17.984 31.383 -5.701 1.00 82.69 821 GLY A N 1
ATOM 6397 C CA . GLY A 1 821 ? -17.617 32.155 -6.888 1.00 82.69 821 GLY A CA 1
ATOM 6398 C C . GLY A 1 821 ? -17.522 33.646 -6.566 1.00 82.69 821 GLY A C 1
ATOM 6399 O O . GLY A 1 821 ? -18.155 34.112 -5.616 1.00 82.69 821 GLY A O 1
ATOM 6400 N N . SER A 1 822 ? -16.706 34.381 -7.323 1.00 80.25 822 SER A N 1
ATOM 6401 C CA . SER A 1 822 ? -16.387 35.799 -7.086 1.00 80.25 822 SER A CA 1
ATOM 6402 C C . SER A 1 822 ? -16.948 36.766 -8.136 1.00 80.25 822 SER A C 1
ATOM 6404 O O . SER A 1 822 ? -17.133 37.941 -7.817 1.00 80.25 822 SER A O 1
ATOM 6406 N N . ASP A 1 823 ? -17.265 36.302 -9.350 1.00 79.31 823 ASP A N 1
ATOM 6407 C CA . ASP A 1 823 ? -18.027 37.075 -10.337 1.00 79.31 823 ASP A CA 1
ATOM 6408 C C . ASP A 1 823 ? -18.908 36.160 -11.224 1.00 79.31 823 ASP A C 1
ATOM 6410 O O . ASP A 1 823 ? -18.368 35.394 -12.022 1.00 79.31 823 ASP A O 1
ATOM 6414 N N . PRO A 1 824 ? -20.252 36.197 -11.088 1.00 76.06 824 PRO A N 1
ATOM 6415 C CA . PRO A 1 824 ? -20.985 36.841 -9.998 1.00 76.06 824 PRO A CA 1
ATOM 6416 C C . PRO A 1 824 ? -20.603 36.229 -8.642 1.00 76.06 824 PRO A C 1
ATOM 6418 O O . PRO A 1 824 ? -20.185 35.074 -8.559 1.00 76.06 824 PRO A O 1
ATOM 6421 N N . VAL A 1 825 ? -20.773 36.989 -7.558 1.00 84.31 825 VAL A N 1
ATOM 6422 C CA . VAL A 1 825 ? -20.529 36.454 -6.213 1.00 84.31 825 VAL A CA 1
ATOM 6423 C C . VAL A 1 825 ? -21.583 35.387 -5.886 1.00 84.31 825 VAL A C 1
ATOM 6425 O O . VAL A 1 825 ? -22.791 35.629 -5.999 1.00 84.31 825 VAL A O 1
ATOM 6428 N N . ILE A 1 826 ? -21.110 34.207 -5.478 1.00 89.69 826 ILE A N 1
ATOM 6429 C CA . ILE A 1 826 ? -21.922 33.069 -5.029 1.00 89.69 826 ILE A CA 1
ATOM 6430 C C . ILE A 1 826 ? -21.423 32.628 -3.658 1.00 89.69 826 ILE A C 1
ATOM 6432 O O . ILE A 1 826 ? -20.233 32.350 -3.491 1.00 89.69 826 ILE A O 1
ATOM 6436 N N . VAL A 1 827 ? -22.335 32.501 -2.695 1.00 91.50 827 VAL A N 1
ATOM 6437 C CA . VAL A 1 827 ? -22.035 31.971 -1.359 1.00 91.50 827 VAL A CA 1
ATOM 6438 C C . VAL A 1 827 ? -22.918 30.775 -1.022 1.00 91.50 827 VAL A C 1
ATOM 6440 O O . VAL A 1 827 ? -24.079 30.704 -1.418 1.00 91.50 827 VAL A O 1
ATOM 6443 N N . GLN A 1 828 ? -22.347 29.852 -0.263 1.00 92.81 828 GLN A N 1
ATOM 6444 C CA . GLN A 1 828 ? -23.008 28.730 0.389 1.00 92.81 828 GLN A CA 1
ATOM 6445 C C . GLN A 1 828 ? -23.059 29.052 1.891 1.00 92.81 828 GLN A C 1
ATOM 6447 O O . GLN A 1 828 ? -22.040 29.451 2.464 1.00 92.81 828 GLN A O 1
ATOM 6452 N N . LEU A 1 829 ? -24.224 28.922 2.529 1.00 92.69 829 LEU A N 1
ATOM 6453 C CA . LEU A 1 829 ? -24.428 29.207 3.955 1.00 92.69 829 LEU A CA 1
ATOM 6454 C C . LEU A 1 829 ? -25.117 28.023 4.636 1.00 92.69 829 LEU A C 1
ATOM 6456 O O . LEU A 1 829 ? -26.186 27.597 4.208 1.00 92.69 829 LEU A O 1
ATOM 6460 N N . GLN A 1 830 ? -24.524 27.533 5.721 1.00 90.94 830 GLN A N 1
ATOM 6461 C CA . GLN A 1 830 ? -25.107 26.530 6.608 1.00 90.94 830 GLN A CA 1
ATOM 6462 C C . GLN A 1 830 ? -25.819 27.216 7.772 1.00 90.94 830 GLN A C 1
ATOM 6464 O O . GLN A 1 830 ? -25.264 28.114 8.414 1.00 90.94 830 GLN A O 1
ATOM 6469 N N . LEU A 1 831 ? -27.044 26.776 8.042 1.00 89.56 831 LEU A N 1
ATOM 6470 C CA . LEU A 1 831 ? -28.008 27.400 8.941 1.00 89.56 831 LEU A CA 1
ATOM 6471 C C . LEU A 1 831 ? -28.484 26.389 9.993 1.00 89.56 831 LEU A C 1
ATOM 6473 O O . LEU A 1 831 ? -28.582 25.190 9.721 1.00 89.56 831 LEU A O 1
ATOM 6477 N N . ALA A 1 832 ? -28.777 26.871 11.202 1.00 79.69 832 ALA A N 1
ATOM 6478 C CA . ALA A 1 832 ? -28.997 26.007 12.366 1.00 79.69 832 ALA A CA 1
ATOM 6479 C C . ALA A 1 832 ? -30.274 25.139 12.320 1.00 79.69 832 ALA A C 1
ATOM 6481 O O . ALA A 1 832 ? -30.299 24.082 12.948 1.00 79.69 832 ALA A O 1
ATOM 6482 N N . THR A 1 833 ? -31.328 25.557 11.607 1.00 85.50 833 THR A N 1
ATOM 6483 C CA . THR A 1 833 ? -32.596 24.808 11.471 1.00 85.50 833 THR A CA 1
ATOM 6484 C C . THR A 1 833 ? -33.235 25.010 10.094 1.00 85.50 833 THR A C 1
ATOM 6486 O O . THR A 1 833 ? -32.966 26.013 9.425 1.00 85.50 833 THR A O 1
ATOM 6489 N N . GLN A 1 834 ? -34.140 24.107 9.696 1.00 85.25 834 GLN A N 1
ATOM 6490 C CA . GLN A 1 834 ? -34.865 24.185 8.419 1.00 85.25 834 GLN A CA 1
ATOM 6491 C C . GLN A 1 834 ? -35.635 25.502 8.297 1.00 85.25 834 GLN A C 1
ATOM 6493 O O . GLN A 1 834 ? -35.571 26.186 7.278 1.00 85.25 834 GLN A O 1
ATOM 6498 N N . GLN A 1 835 ? -36.275 25.915 9.394 1.00 84.81 835 GLN A N 1
ATOM 6499 C CA . GLN A 1 835 ? -37.035 27.156 9.461 1.00 84.81 835 GLN A CA 1
ATOM 6500 C C . GLN A 1 835 ? -36.159 28.388 9.187 1.00 84.81 835 GLN A C 1
ATOM 6502 O O . GLN A 1 835 ? -36.650 29.367 8.626 1.00 84.81 835 GLN A O 1
ATOM 6507 N N . ASN A 1 836 ? -34.866 28.362 9.543 1.00 87.75 836 ASN A N 1
ATOM 6508 C CA . ASN A 1 836 ? -33.943 29.438 9.180 1.00 87.75 836 ASN A CA 1
ATOM 6509 C C . ASN A 1 836 ? -33.691 29.472 7.664 1.00 87.75 836 ASN A C 1
ATOM 6511 O O . ASN A 1 836 ? -33.712 30.554 7.079 1.00 87.75 836 ASN A O 1
ATOM 6515 N N . ALA A 1 837 ? -33.488 28.315 7.027 1.00 88.69 837 ALA A N 1
ATOM 6516 C CA . ALA A 1 837 ? -33.278 28.218 5.582 1.00 88.69 837 ALA A CA 1
ATOM 6517 C C . ALA A 1 837 ? -34.502 28.692 4.791 1.00 88.69 837 ALA A C 1
ATOM 6519 O O . ALA A 1 837 ? -34.386 29.595 3.962 1.00 88.69 837 ALA A O 1
ATOM 6520 N N . GLU A 1 838 ? -35.685 28.178 5.125 1.00 89.38 838 GLU A N 1
ATOM 6521 C CA . GLU A 1 838 ? -36.957 28.571 4.512 1.00 89.38 838 GLU A CA 1
ATOM 6522 C C . GLU A 1 838 ? -37.231 30.074 4.662 1.00 89.38 838 GLU A C 1
ATOM 6524 O O . GLU A 1 838 ? -37.586 30.738 3.687 1.00 89.38 838 GLU A O 1
ATOM 6529 N N . ASN A 1 839 ? -36.995 30.650 5.849 1.00 89.56 839 ASN A N 1
ATOM 6530 C CA . ASN A 1 839 ? -37.176 32.085 6.087 1.00 89.56 839 ASN A CA 1
ATOM 6531 C C . ASN A 1 839 ? -36.241 32.949 5.225 1.00 89.56 839 ASN A C 1
ATOM 6533 O O . ASN A 1 839 ? -36.648 34.010 4.744 1.00 89.56 839 ASN A O 1
ATOM 6537 N N . ILE A 1 840 ? -34.994 32.519 5.016 1.00 93.44 840 ILE A N 1
ATOM 6538 C CA . ILE A 1 840 ? -34.017 33.251 4.200 1.00 93.44 840 ILE A CA 1
ATOM 6539 C C . ILE A 1 840 ? -34.318 33.095 2.706 1.00 93.44 840 ILE A C 1
ATOM 6541 O O . ILE A 1 840 ? -34.300 34.096 1.987 1.00 93.44 840 ILE A O 1
ATOM 6545 N N . ILE A 1 841 ? -34.708 31.904 2.248 1.00 92.56 841 ILE A N 1
ATOM 6546 C CA . ILE A 1 841 ? -35.195 31.678 0.879 1.00 92.56 841 ILE A CA 1
ATOM 6547 C C . ILE A 1 841 ? -36.428 32.556 0.611 1.00 92.56 841 ILE A C 1
ATOM 6549 O O . ILE A 1 841 ? -36.399 33.380 -0.300 1.00 92.56 841 ILE A O 1
ATOM 6553 N N . ALA A 1 842 ? -37.464 32.499 1.453 1.00 90.06 842 ALA A N 1
ATOM 6554 C CA . ALA A 1 842 ? -38.679 33.309 1.303 1.00 90.06 842 ALA A CA 1
ATOM 6555 C C . ALA A 1 842 ? -38.430 34.831 1.401 1.00 90.06 842 ALA A C 1
ATOM 6557 O O . ALA A 1 842 ? -39.177 35.636 0.832 1.00 90.06 842 ALA A O 1
ATOM 6558 N N . THR A 1 843 ? -37.371 35.250 2.102 1.00 91.69 843 THR A N 1
ATOM 6559 C CA . THR A 1 843 ? -36.968 36.661 2.172 1.00 91.69 843 THR A CA 1
ATOM 6560 C C . THR A 1 843 ? -36.267 37.117 0.890 1.00 91.69 843 THR A C 1
ATOM 6562 O O . THR A 1 843 ? -36.640 38.166 0.355 1.00 91.69 843 THR A O 1
ATOM 6565 N N . PHE A 1 844 ? -35.267 36.367 0.405 1.00 91.94 844 PHE A N 1
ATOM 6566 C CA . PHE A 1 844 ? -34.290 36.836 -0.590 1.00 91.94 844 PHE A CA 1
ATOM 6567 C C . PHE A 1 844 ? -34.412 36.216 -1.993 1.00 91.94 844 PHE A C 1
ATOM 6569 O O . PHE A 1 844 ? -33.960 36.845 -2.951 1.00 91.94 844 PHE A O 1
ATOM 6576 N N . HIS A 1 845 ? -35.031 35.044 -2.159 1.00 93.25 845 HIS A N 1
ATOM 6577 C CA . HIS A 1 845 ? -35.220 34.423 -3.475 1.00 93.25 845 HIS A CA 1
ATOM 6578 C C . HIS A 1 845 ? -36.043 35.336 -4.402 1.00 93.25 845 HIS A C 1
ATOM 6580 O O . HIS A 1 845 ? -37.086 35.867 -4.013 1.00 93.25 845 HIS A O 1
ATOM 6586 N N . ARG A 1 846 ? -35.564 35.535 -5.636 1.00 89.19 846 ARG A N 1
ATOM 6587 C CA . ARG A 1 846 ? -36.135 36.436 -6.658 1.00 89.19 846 ARG A CA 1
ATOM 6588 C C . ARG A 1 846 ? -36.297 37.901 -6.221 1.00 89.19 846 ARG A C 1
ATOM 6590 O O . ARG A 1 846 ? -37.065 38.641 -6.836 1.00 89.19 846 ARG A O 1
ATOM 6597 N N . ARG A 1 847 ? -35.567 38.364 -5.199 1.00 87.69 847 ARG A N 1
ATOM 6598 C CA . ARG A 1 847 ? -35.470 39.803 -4.894 1.00 87.69 847 ARG A CA 1
ATOM 6599 C C . ARG A 1 847 ? -34.509 40.489 -5.853 1.00 87.69 847 ARG A C 1
ATOM 6601 O O . ARG A 1 847 ? -33.447 39.956 -6.152 1.00 87.69 847 ARG A O 1
ATOM 6608 N N . GLU A 1 848 ? -34.869 41.691 -6.284 1.00 83.75 848 GLU A N 1
ATOM 6609 C CA . GLU A 1 848 ? -33.956 42.576 -7.001 1.00 83.75 848 GLU A CA 1
ATOM 6610 C C . GLU A 1 848 ? -33.076 43.339 -5.998 1.00 83.75 848 GLU A C 1
ATOM 6612 O O . GLU A 1 848 ? -33.585 43.963 -5.063 1.00 83.75 848 GLU A O 1
ATOM 6617 N N . LEU A 1 849 ? -31.760 43.281 -6.195 1.00 76.25 849 LEU A N 1
ATOM 6618 C CA . LEU A 1 849 ? -30.745 44.019 -5.452 1.00 76.25 849 LEU A CA 1
ATOM 6619 C C . LEU A 1 849 ? -29.735 44.580 -6.461 1.00 76.25 849 LEU A C 1
ATOM 6621 O O . LEU A 1 849 ? -29.193 43.833 -7.272 1.00 76.25 849 LEU A O 1
ATOM 6625 N N . ASP A 1 850 ? -29.516 45.896 -6.444 1.00 74.50 850 ASP A N 1
ATOM 6626 C CA . ASP A 1 850 ? -28.583 46.606 -7.336 1.00 74.50 850 ASP A CA 1
ATOM 6627 C C . ASP A 1 850 ? -28.734 46.260 -8.838 1.00 74.50 850 ASP A C 1
ATOM 6629 O O . ASP A 1 850 ? -27.762 46.178 -9.589 1.00 74.50 850 ASP A O 1
ATOM 6633 N N . GLY A 1 851 ? -29.980 46.049 -9.287 1.00 76.25 851 GLY A N 1
ATOM 6634 C CA . GLY A 1 851 ? -30.319 45.700 -10.673 1.00 76.25 851 GLY A CA 1
ATOM 6635 C C . GLY A 1 851 ? -30.070 44.235 -11.055 1.00 76.25 851 GLY A C 1
ATOM 6636 O O . GLY A 1 851 ? -30.161 43.889 -12.233 1.00 76.25 851 GLY A O 1
ATOM 6637 N N . ARG A 1 852 ? -29.752 43.363 -10.089 1.00 79.56 852 ARG A N 1
ATOM 6638 C CA . ARG A 1 852 ? -29.628 41.907 -10.264 1.00 79.56 852 ARG A CA 1
ATOM 6639 C C . ARG A 1 852 ? -30.715 41.183 -9.472 1.00 79.56 852 ARG A C 1
ATOM 6641 O O . ARG A 1 852 ? -31.072 41.599 -8.375 1.00 79.56 852 ARG A O 1
ATOM 6648 N N . VAL A 1 853 ? -31.232 40.081 -10.012 1.00 86.81 853 VAL A N 1
ATOM 6649 C CA . VAL A 1 853 ? -32.167 39.202 -9.293 1.00 86.81 853 VAL A CA 1
ATOM 6650 C C . VAL A 1 853 ? -31.361 38.161 -8.517 1.00 86.81 853 VAL A C 1
ATOM 6652 O O . VAL A 1 853 ? -30.557 37.443 -9.109 1.00 86.81 853 VAL A O 1
ATOM 6655 N N . LEU A 1 854 ? -31.573 38.082 -7.204 1.00 91.00 854 LEU A N 1
ATOM 6656 C CA . LEU A 1 854 ? -30.949 37.078 -6.346 1.00 91.00 854 LEU A CA 1
ATOM 6657 C C . LEU A 1 854 ? -31.637 35.718 -6.512 1.00 91.00 854 LEU A C 1
ATOM 6659 O O . LEU A 1 854 ? -32.866 35.623 -6.466 1.00 91.00 854 LEU A O 1
ATOM 6663 N N . ASP A 1 855 ? -30.844 34.658 -6.638 1.00 90.56 855 ASP A N 1
ATOM 6664 C CA . ASP A 1 855 ? -31.321 33.273 -6.613 1.00 90.56 855 ASP A CA 1
ATOM 6665 C C . ASP A 1 855 ? -30.805 32.600 -5.338 1.00 90.56 855 ASP A C 1
ATOM 6667 O O . ASP A 1 855 ? -29.596 32.491 -5.138 1.00 90.56 855 ASP A O 1
ATOM 6671 N N . VAL A 1 856 ? -31.721 32.226 -4.444 1.00 93.44 856 VAL A N 1
ATOM 6672 C CA . VAL A 1 856 ? -31.419 31.667 -3.115 1.00 93.44 856 VAL A CA 1
ATOM 6673 C C . VAL A 1 856 ? -32.259 30.412 -2.917 1.00 93.44 856 VAL A C 1
ATOM 6675 O O . VAL A 1 856 ? -33.482 30.519 -2.969 1.00 93.44 856 VAL A O 1
ATOM 6678 N N . ARG A 1 857 ? -31.644 29.239 -2.734 1.00 91.00 857 ARG A N 1
ATOM 6679 C CA . ARG A 1 857 ? -32.341 27.936 -2.626 1.00 91.00 857 ARG A CA 1
ATOM 6680 C C . ARG A 1 857 ? -31.637 26.986 -1.660 1.00 91.00 857 ARG A C 1
ATOM 6682 O O . ARG A 1 857 ? -30.505 27.258 -1.264 1.00 91.00 857 ARG A O 1
ATOM 6689 N N . MET A 1 858 ? -32.301 25.884 -1.313 1.00 89.50 858 MET A N 1
ATOM 6690 C CA . MET A 1 858 ? -31.681 24.727 -0.652 1.00 89.50 858 MET A CA 1
ATOM 6691 C C . MET A 1 858 ? -30.639 24.082 -1.578 1.00 89.50 858 MET A C 1
ATOM 6693 O O . MET A 1 858 ? -30.747 24.193 -2.796 1.00 89.50 858 MET A O 1
ATOM 6697 N N . GLU A 1 859 ? -29.633 23.415 -1.015 1.00 79.81 859 GLU A N 1
ATOM 6698 C CA . GLU A 1 859 ? -28.560 22.786 -1.805 1.00 79.81 859 GLU A CA 1
ATOM 6699 C C . GLU A 1 859 ? -28.930 21.415 -2.415 1.00 79.81 859 GLU A C 1
ATOM 6701 O O . GLU A 1 859 ? -28.263 20.981 -3.349 1.00 79.81 859 GLU A O 1
ATOM 6706 N N . ASP A 1 860 ? -30.007 20.765 -1.953 1.00 59.28 860 ASP A N 1
ATOM 6707 C CA . ASP A 1 860 ? -30.530 19.509 -2.526 1.00 59.28 860 ASP A CA 1
ATOM 6708 C C . ASP A 1 860 ? -31.736 19.729 -3.493 1.00 59.28 860 ASP A C 1
ATOM 6710 O O . ASP A 1 860 ? -32.476 18.789 -3.771 1.00 59.28 860 ASP A O 1
ATOM 6714 N N . GLU A 1 861 ? -31.955 20.949 -4.017 1.00 45.47 861 GLU A N 1
ATOM 6715 C CA . GLU A 1 861 ? -32.823 21.187 -5.196 1.00 45.47 861 GLU A CA 1
ATOM 6716 C C . GLU A 1 861 ? -31.970 21.198 -6.483 1.00 45.47 861 GLU A C 1
ATOM 6718 O O . GLU A 1 861 ? -31.098 22.056 -6.628 1.00 45.47 861 GLU A O 1
ATOM 6723 N N . ASP A 1 862 ? -32.248 20.260 -7.398 1.00 35.44 862 ASP A N 1
ATOM 6724 C CA . ASP A 1 862 ? -31.458 19.872 -8.587 1.00 35.44 862 ASP A CA 1
ATOM 6725 C C . ASP A 1 862 ? -30.640 20.968 -9.315 1.00 35.44 862 ASP A C 1
ATOM 6727 O O . ASP A 1 862 ? -31.147 22.041 -9.675 1.00 35.44 862 ASP A O 1
ATOM 6731 N N . LEU A 1 863 ? -29.382 20.618 -9.638 1.00 31.12 863 LEU A N 1
ATOM 6732 C CA . LEU A 1 863 ? -28.432 21.355 -10.488 1.00 31.12 863 LEU A CA 1
ATOM 6733 C C . LEU A 1 863 ? -27.630 20.414 -11.398 1.00 31.12 863 LEU A C 1
ATOM 6735 O O . LEU A 1 863 ? -27.126 19.397 -10.874 1.00 31.12 863 LEU A O 1
#

Foldseek 3Di:
DDQPFFWWAFPVRDIAGDDCVGVPLLVQCCQALDPFQQTHTDDDGDDDDDKAKKKKKKFKDFCVQAPPVLLLQLLLQCLLLLVQLQVLQWKWKWKDANTMIIIFITIHGNDHPCCCCVRRCVSSCVSCVVSVHRTRMDIDIGIPVVSCCVGQDPPPPGDDDPVFKAKAKWFDFPCCSHVVSPLVSVLSVVLNVVVWIKIKTFHQQADDPPDRNHQHAPLSNRGGITIIGIDTDDPPDDPVVVVVVLVCVAPPSNCSVCVSVPQTAGDPVGHRLPHPPLQCRSRNPSQVSSLVSSCVRPVPSPGEDRSRRPNVLWDADPVDDTDSQAAAPPPRHTDDDPWDWDAFPVNRHTHTLQCVQVLLQVCLVDVLCPQPDDPPHGDDCVVNVVSHPPVSSVSSVCCVVFPSVDAQQQWAFAQPPVGRHTFGPVQWDADPPQRFIWGFDPPPPPRWIATNQQRHTQPVHRPPDDNDPDPVNVVVVVVCVVQLWAAQPRRRDTDDDPDQDQWDQDSNRFIAGSVPNHGPPDDDPDDHDDDFDADPQQATPVQAHPVQCAGPVRDHPVRVVVVVVVVVVVPPDDDDDDDDDDDDDDDPLVVLLVPDDPVLNVVLVVDPDVVSVVSSVVSQVCCCVPPVDDDDDDDDDDDDDDDDDDDDDDDDDDDDDDDDDDDDDDDDDDDDDDDDDDDDDDDDDDDDDDDDDDDDDDDDDDDDDDDDDDDDDDDDDDDDDDDDDDDDDDDDDDDDDDDDDDDDDDDDDDDDDDDDDDDDDDDDDDDDDDDDDPDDDDPDAPPADWFKKKKWWAPQPDDQVNVCVVLVVQPQQFPDKDFPDRVRTMIMTIGRHPVSLVSSCVVQDQDDDPNTGMHMDTPPPDD

Organism: NCBI:txid119953

InterPro domains:
  IPR002867 IBR domain [PF01485] (473-520)
  IPR012951 Berberine/berberine-like [PF08031] (266-308)
  IPR016169 FAD-binding, type PCMH, subdomain 2 [G3DSA:3.30.465.10] (7-79)
  IPR016169 FAD-binding, type PCMH, subdomain 2 [G3DSA:3.30.465.10] (218-310)
  IPR036318 FAD-binding, type PCMH-like superfamily [SSF56176] (8-51)
  IPR044066 TRIAD supradomain [PS51873] (324-536)
  IPR050432 FAD-linked Oxidoreductases in Biosynthesis Pathways [PTHR13878] (8-303)

Sequence (863 aa):
MDEPPNAVVTAEGKMLTASATENADLYWALSGGGGGTYAVVLSMTVKAYPAKQVGGAAMQLLASSTTPEKYAAATAKLLELLPGMIDAGAMVVFLVSTQYIVIKPVTVWDSTAAYVKDVVLAPYAKALTDLGITPPIVYSELSYRDHFDRYMGPLPRGAYEVNRYQFGGRLIPRDVVENNTAELVKVYQELAAEGVLLAGSSANYQKPEGSADNGVLPAWRNAMIQLQLITNWDSTAPWANMEAAQQKMTNELMPKIEKITPGSGSYLNEADFQQPNWQSTFFGENYEKLKAIKKKYDPKDIFYILKGVGSEAWNVSKDGPAIMSKSCVICGTEESEGELLLEAPCGRHWVCADDIGNFFENATNDESLFPPQCCGTMFMLEDYEDYVPFETAWAYQMKQQGEYSVLAKFRIYCANLTCGKFLHSGSQAEDPETKITYAICEAEGCGKLTCVKCRALLDQGTQNHECQHNEDEKKFKQTVDEKGYQECFVCGTTVELAEACNHITCKCGNSFCYVCGENWPGLHGCPHYGPAVYDEEGYNQDGYHRDSGLNREGLTRRQEMIRRREEDDEADDDDDEGEGEDDEGEDPEWEVLQHLTPDQRAMINQLPHGPREDALDQFRITLFETQGITFDQFAPQPPPPPPEEFGDDGDAWEDEQDEADENREGQDEDLLFEDAPTTQLPTDPVDEDEVPADARVGQDQIDVREIQEDMVPVVLHSDDEDNVDPWHGYEGEHIITKEEGIQQGRFVDDQSEVFDSDTVTPPVDRNSEGTSQVQQVPASFPTDGPYTIVARGFVSGTTINDIEAVMNRHGAQVIGRRLMGSDPVIVQLQLATQQNAENIIATFHRRELDGRVLDVRMEDEDL

Secondary structure (DSSP, 8-state):
-PPPPEEEE-TT--EEEE-SSSSHHHHHHHTTS-SSSS-EE-----------EEEEEEEEEEGGGS-HHHHHHHHHHHHHHHHHHHHTT-EEEEEE-SSEEEEEEEEEET--HHHIIIIISHHHHHHHHHTT----EEEEEEEHHHHHHHHH-STTT-S--GGGEEEEEEEEEHHHHHTSHHHHHHHHHHHHHTT-EEEEEE---PPPTTPPP----THHHHEEEEEEEEEE--TTS-HHHHHHHHHHIIIIIHHHHHTTSTT----GGGS-TT-TTHHHHHTGGGHHHHHHHHHHH-TT--S--TTSTTGGG----TTS------BBTTT-PBP-TT--EEEPTTSS-EEETTTHHHHHHHHHH-GGG-S-EETTEEPPSTTTGGGS-HHHHHHHHHIIIIITTS-GGG--B-S-TTT--B--GGGEEE-TTT--EEEE--STTT--EEETTT--B-TT-STT------HHHHHHHHHHHHHT-EE-TTT--EE---SS-SEEE-TTS-EEETTT--B--SS-SSPPP-PPPB-TTSBBTTSBBTTT-BBTTS-BHHHHHHHHHHHHHTTS-------PPP-----HHHHHHTTS-HHHHHHHTTS-HHHHHHHHHHHHHHHHHHH-----S---PPPPPPP------------------------------------------------------------------------------------------------------------------------------------PPPS---TT--EEEEEEEE-TT--HHHHHHHHGGGT--EEEEEEEEETTEEEEEEESSHHHHHHHHHHHTT-EETTEE-EEEETTS--

Radius of gyration: 45.42 Å; chains: 1; bounding box: 134×104×140 Å